Protein AF-A0A2Z5A315-F1 (afdb_monomer)

Structure (mmCIF, N/CA/C/O backbone):
data_AF-A0A2Z5A315-F1
#
_entry.id   AF-A0A2Z5A315-F1
#
loop_
_atom_site.group_PDB
_atom_site.id
_atom_site.type_symbol
_atom_site.label_atom_id
_atom_site.label_alt_id
_atom_site.label_comp_id
_atom_site.label_asym_id
_atom_site.label_entity_id
_atom_site.label_seq_id
_atom_site.pdbx_PDB_ins_code
_atom_site.Cartn_x
_atom_site.Cartn_y
_atom_site.Cartn_z
_atom_site.occupancy
_atom_site.B_iso_or_equiv
_atom_site.auth_seq_id
_atom_site.auth_comp_id
_atom_site.auth_asym_id
_atom_site.auth_atom_id
_atom_site.pdbx_PDB_model_num
ATOM 1 N N . MET A 1 1 ? -14.309 -31.896 36.307 1.00 42.97 1 MET A N 1
ATOM 2 C CA . MET A 1 1 ? -15.782 -32.030 36.191 1.00 42.97 1 MET A CA 1
ATOM 3 C C . MET A 1 1 ? -16.242 -30.932 35.240 1.00 42.97 1 MET A C 1
ATOM 5 O O . MET A 1 1 ? -16.180 -29.785 35.648 1.00 42.97 1 MET A O 1
ATOM 9 N N . ASN A 1 2 ? -16.576 -31.131 33.963 1.00 37.00 2 ASN A N 1
ATOM 10 C CA . ASN A 1 2 ? -16.921 -32.307 33.153 1.00 37.00 2 ASN A CA 1
ATOM 11 C C . ASN A 1 2 ? -16.069 -32.309 31.867 1.00 37.00 2 ASN A C 1
ATOM 13 O O . ASN A 1 2 ? -16.210 -31.384 31.072 1.00 37.00 2 ASN A O 1
ATOM 17 N N . ASP A 1 3 ? -15.243 -33.337 31.651 1.00 45.38 3 ASP A N 1
ATOM 18 C CA . ASP A 1 3 ? -14.424 -33.495 30.429 1.00 45.38 3 ASP A CA 1
ATOM 19 C C . ASP A 1 3 ? -15.108 -34.326 29.321 1.00 45.38 3 ASP A C 1
ATOM 21 O O . ASP A 1 3 ? -14.569 -34.457 28.227 1.00 45.38 3 ASP A O 1
ATOM 25 N N . ASP A 1 4 ? -16.333 -34.813 29.541 1.00 55.34 4 ASP A N 1
ATOM 26 C CA . ASP A 1 4 ? -17.003 -35.773 28.644 1.00 55.34 4 ASP A CA 1
ATOM 27 C C . ASP A 1 4 ? -18.145 -35.168 27.805 1.00 55.34 4 ASP A C 1
ATOM 29 O O . ASP A 1 4 ? -19.206 -35.770 27.640 1.00 55.34 4 ASP A O 1
ATOM 33 N N . LEU A 1 5 ? -17.969 -33.965 27.253 1.00 61.50 5 LEU A N 1
ATOM 34 C CA . LEU A 1 5 ? -18.835 -33.523 26.149 1.00 61.50 5 LEU A CA 1
ATOM 35 C C . LEU A 1 5 ? -18.163 -33.885 24.813 1.00 61.50 5 LEU A C 1
ATOM 37 O O . LEU A 1 5 ? -17.028 -33.455 24.589 1.00 61.50 5 LEU A O 1
ATOM 41 N N . PRO A 1 6 ? -18.825 -34.638 23.914 1.00 86.06 6 PRO A N 1
ATOM 42 C CA . PRO A 1 6 ? -18.212 -35.091 22.670 1.00 86.06 6 PRO A CA 1
ATOM 43 C C . PRO A 1 6 ? -17.779 -33.899 21.808 1.00 86.06 6 PRO A C 1
ATOM 45 O O . PRO A 1 6 ? -18.537 -32.949 21.617 1.00 86.06 6 PRO A O 1
ATOM 48 N N . TYR A 1 7 ? -16.551 -33.948 21.291 1.00 90.94 7 TYR A N 1
ATOM 49 C CA . TYR A 1 7 ? -16.017 -32.984 20.328 1.00 90.94 7 TYR A CA 1
ATOM 50 C C . TYR A 1 7 ? -15.624 -33.690 19.030 1.00 90.94 7 TYR A C 1
ATOM 52 O O . TYR A 1 7 ? -15.254 -34.865 19.028 1.00 90.94 7 TYR A O 1
ATOM 60 N N . GLN A 1 8 ? -15.659 -32.965 17.913 1.00 94.94 8 GLN A N 1
ATOM 61 C CA . GLN A 1 8 ? -15.127 -33.456 16.644 1.00 94.94 8 GLN A CA 1
ATOM 62 C C . GLN A 1 8 ? -13.610 -33.224 16.581 1.00 94.94 8 GLN A C 1
ATOM 64 O O . GLN A 1 8 ? -13.164 -32.076 16.538 1.00 94.94 8 GLN A O 1
ATOM 69 N N . ASP A 1 9 ? -12.806 -34.290 16.540 1.00 95.31 9 ASP A N 1
ATOM 70 C CA . ASP A 1 9 ? -11.359 -34.162 16.319 1.00 95.31 9 ASP A CA 1
ATOM 71 C C . ASP A 1 9 ? -11.063 -33.829 14.849 1.00 95.31 9 ASP A C 1
ATOM 73 O O . ASP A 1 9 ? -11.409 -34.580 13.935 1.00 95.31 9 ASP A O 1
ATOM 77 N N . CYS A 1 10 ? -10.440 -32.672 14.623 1.00 95.94 10 CYS A N 1
ATOM 78 C CA . CYS A 1 10 ? -10.072 -32.169 13.302 1.00 95.94 10 CYS A CA 1
ATOM 79 C C . CYS A 1 10 ? -8.614 -32.500 12.929 1.00 95.94 10 CYS A C 1
ATOM 81 O O . CYS A 1 10 ? -8.104 -32.001 11.922 1.00 95.94 10 CYS A O 1
ATOM 83 N N . GLY A 1 11 ? -7.929 -33.336 13.716 1.00 94.25 11 GLY A N 1
ATOM 84 C CA . GLY A 1 11 ? -6.581 -33.822 13.444 1.00 94.25 11 GLY A CA 1
ATOM 85 C C . GLY A 1 11 ? -5.523 -32.721 13.519 1.00 94.25 11 GLY A C 1
ATOM 86 O O . GLY A 1 11 ? -5.401 -32.011 14.515 1.00 94.25 11 GLY A O 1
ATOM 87 N N . GLU A 1 12 ? -4.734 -32.586 12.453 1.00 95.50 12 GLU A N 1
ATOM 88 C CA . GLU A 1 12 ? -3.631 -31.617 12.360 1.00 95.50 12 GLU A CA 1
ATOM 89 C C . GLU A 1 12 ? -4.071 -30.214 11.910 1.00 95.50 12 GLU A C 1
ATOM 91 O O . GLU A 1 12 ? -3.228 -29.332 11.732 1.00 95.50 12 GLU A O 1
ATOM 96 N N . ARG A 1 13 ? -5.382 -29.992 11.736 1.00 97.12 13 ARG A N 1
ATOM 97 C CA . ARG A 1 13 ? -5.921 -28.703 11.293 1.00 97.12 13 ARG A CA 1
ATOM 98 C C . ARG A 1 13 ? -5.658 -27.591 12.302 1.00 97.12 13 ARG A C 1
ATOM 100 O O . ARG A 1 13 ? -5.649 -27.797 13.520 1.00 97.12 13 ARG A O 1
ATOM 107 N N . ILE A 1 14 ? -5.503 -26.390 11.760 1.00 98.56 14 ILE A N 1
ATOM 108 C CA . ILE A 1 14 ? -5.285 -25.143 12.496 1.00 98.56 14 ILE A CA 1
ATOM 109 C C . ILE A 1 14 ? -6.586 -24.336 12.508 1.00 98.56 14 ILE A C 1
ATOM 111 O O . ILE A 1 14 ? -7.199 -24.146 11.460 1.00 98.56 14 ILE A O 1
ATOM 115 N N . CYS A 1 15 ? -7.002 -23.839 13.671 1.00 98.50 15 CYS A N 1
ATOM 116 C CA . CYS A 1 15 ? -8.176 -22.977 13.797 1.00 98.50 15 CYS A CA 1
ATOM 117 C C . CYS A 1 15 ? -7.774 -21.501 13.696 1.00 98.50 15 CYS A C 1
ATOM 119 O O . CYS A 1 15 ? -6.930 -21.042 14.464 1.00 98.50 15 CYS A O 1
ATOM 121 N N . ILE A 1 16 ? -8.405 -20.744 12.797 1.00 98.62 16 ILE A N 1
ATOM 122 C CA . ILE A 1 16 ? -8.282 -19.282 12.710 1.00 98.62 16 ILE A CA 1
ATOM 123 C C . ILE A 1 16 ? -9.587 -18.647 13.190 1.00 98.62 16 ILE A C 1
ATOM 125 O O . ILE A 1 16 ? -10.653 -18.939 12.651 1.00 98.62 16 ILE A O 1
ATOM 129 N N . VAL A 1 17 ? -9.510 -17.736 14.159 1.00 98.12 17 VAL A N 1
ATOM 130 C CA . VAL A 1 17 ? -10.681 -17.014 14.678 1.00 98.12 17 VAL A CA 1
ATOM 131 C C . VAL A 1 17 ? -10.653 -15.563 14.204 1.00 98.12 17 VAL A C 1
ATOM 133 O O . VAL A 1 17 ? -9.878 -14.756 14.715 1.00 98.12 17 VAL A O 1
ATOM 136 N N . GLY A 1 18 ? -11.511 -15.231 13.238 1.00 96.81 18 GLY A N 1
ATOM 137 C CA . GLY A 1 18 ? -11.677 -13.898 12.655 1.00 96.81 18 GLY A CA 1
ATOM 138 C C . GLY A 1 18 ? -11.322 -13.825 11.165 1.00 96.81 18 GLY A C 1
ATOM 139 O O . GLY A 1 18 ? -10.316 -14.370 10.712 1.00 96.81 18 GLY A O 1
ATOM 140 N N . GLY A 1 19 ? -12.139 -13.105 10.399 1.00 95.88 19 GLY A N 1
ATOM 141 C CA . GLY A 1 19 ? -12.046 -12.827 8.960 1.00 95.88 19 GLY A CA 1
ATOM 142 C C . GLY A 1 19 ? -11.643 -11.381 8.632 1.00 95.88 19 GLY A C 1
ATOM 143 O O . GLY A 1 19 ? -11.937 -10.857 7.554 1.00 95.88 19 GLY A O 1
ATOM 144 N N . GLY A 1 20 ? -10.965 -10.710 9.565 1.00 95.75 20 GLY A N 1
ATOM 145 C CA . GLY A 1 20 ? -10.311 -9.424 9.321 1.00 95.75 20 GLY A CA 1
ATOM 146 C C . GLY A 1 20 ? -8.977 -9.557 8.565 1.00 95.75 20 GLY A C 1
ATOM 147 O O . GLY A 1 20 ? -8.560 -10.664 8.213 1.00 95.75 20 GLY A O 1
ATOM 148 N N . PRO A 1 21 ? -8.244 -8.444 8.360 1.00 95.50 21 PRO A N 1
ATOM 149 C CA . PRO A 1 21 ? -6.967 -8.441 7.638 1.00 95.50 21 PRO A CA 1
ATOM 150 C C . PRO A 1 21 ? -5.931 -9.444 8.172 1.00 95.50 21 PRO A C 1
ATOM 152 O O . PRO A 1 21 ? -5.286 -10.125 7.381 1.00 95.50 21 PRO A O 1
ATOM 155 N N . GLY A 1 22 ? -5.803 -9.583 9.498 1.00 95.94 22 GLY A N 1
ATOM 156 C CA . GLY A 1 22 ? -4.904 -10.570 10.112 1.00 95.94 22 GLY A CA 1
ATOM 157 C C . GLY A 1 22 ? -5.308 -12.014 9.793 1.00 95.94 22 GLY A C 1
ATOM 158 O O . GLY A 1 22 ? -4.475 -12.810 9.368 1.00 95.94 22 GLY A O 1
ATOM 159 N N . GLY A 1 23 ? -6.601 -12.339 9.898 1.00 97.69 23 GLY A N 1
ATOM 160 C CA . GLY A 1 23 ? -7.124 -13.662 9.543 1.00 97.69 23 GLY A CA 1
ATOM 161 C C . GLY A 1 23 ? -6.911 -14.006 8.067 1.00 97.69 23 GLY A C 1
ATOM 162 O O . GLY A 1 23 ? -6.508 -15.121 7.744 1.00 97.69 23 GLY A O 1
ATOM 163 N N . LEU A 1 24 ? -7.091 -13.030 7.171 1.00 97.94 24 LEU A N 1
ATOM 164 C CA . LEU A 1 24 ? -6.809 -13.169 5.737 1.00 97.94 24 LEU A CA 1
ATOM 165 C C . LEU A 1 24 ? -5.318 -13.429 5.453 1.00 97.94 24 LEU A C 1
ATOM 167 O O . LEU A 1 24 ? -4.992 -14.320 4.663 1.00 97.94 24 LEU A O 1
ATOM 171 N N . CYS A 1 25 ? -4.408 -12.696 6.109 1.00 97.62 25 CYS A N 1
ATOM 172 C CA . CYS A 1 25 ? -2.964 -12.949 6.035 1.00 97.62 25 CYS A CA 1
ATOM 173 C C . CYS A 1 25 ? -2.618 -14.365 6.506 1.00 97.62 25 CYS A C 1
ATOM 175 O O . CYS A 1 25 ? -1.875 -15.076 5.824 1.00 97.62 25 CYS A O 1
ATOM 177 N N . MET A 1 26 ? -3.188 -14.793 7.638 1.00 98.38 26 MET A N 1
ATOM 178 C CA . MET A 1 26 ? -2.949 -16.117 8.207 1.00 98.38 26 MET A CA 1
ATOM 179 C C . MET A 1 26 ? -3.413 -17.234 7.272 1.00 98.38 26 MET A C 1
ATOM 181 O O . MET A 1 26 ? -2.626 -18.118 6.935 1.00 98.38 26 MET A O 1
ATOM 185 N N . ALA A 1 27 ? -4.654 -17.158 6.788 1.00 98.25 27 ALA A N 1
ATOM 186 C CA . ALA A 1 27 ? -5.222 -18.115 5.844 1.00 98.25 27 ALA A CA 1
ATOM 187 C C . ALA A 1 27 ? -4.350 -18.249 4.582 1.00 98.25 27 ALA A C 1
ATOM 189 O O . ALA A 1 27 ? -3.992 -19.355 4.168 1.00 98.25 27 ALA A O 1
ATOM 190 N N . ARG A 1 28 ? -3.910 -17.117 4.010 1.00 97.69 28 ARG A N 1
ATOM 191 C CA . ARG A 1 28 ? -3.005 -17.104 2.851 1.00 97.69 28 ARG A CA 1
ATOM 192 C C . ARG A 1 28 ? -1.647 -17.742 3.162 1.00 97.69 28 ARG A C 1
ATOM 194 O O . ARG A 1 28 ? -1.127 -18.494 2.336 1.00 97.69 28 ARG A O 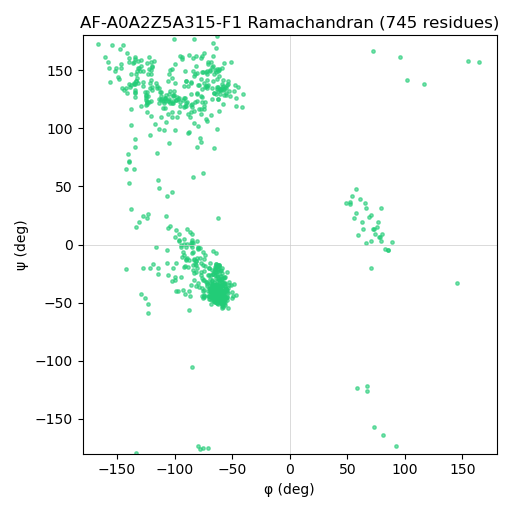1
ATOM 201 N N . ALA A 1 29 ? -1.066 -17.469 4.330 1.00 98.00 29 ALA A N 1
ATOM 202 C CA . ALA A 1 29 ? 0.223 -18.031 4.730 1.00 98.00 29 ALA A CA 1
ATOM 203 C C . ALA A 1 29 ? 0.162 -19.551 4.963 1.00 98.00 29 ALA A C 1
ATOM 205 O O . ALA A 1 29 ? 1.049 -20.266 4.488 1.00 98.00 29 ALA A O 1
ATOM 206 N N . LEU A 1 30 ? -0.894 -20.057 5.612 1.00 98.19 30 LEU A N 1
ATOM 207 C CA . LEU A 1 30 ? -1.109 -21.499 5.796 1.00 98.19 30 LEU A CA 1
ATOM 208 C C . LEU A 1 30 ? -1.299 -22.206 4.455 1.00 98.19 30 LEU A C 1
ATOM 210 O O . LEU A 1 30 ? -0.586 -23.169 4.162 1.00 98.19 30 LEU A O 1
ATOM 214 N N . LYS A 1 31 ? -2.147 -21.648 3.582 1.00 96.81 31 LYS A N 1
ATOM 215 C CA . LYS A 1 31 ? -2.350 -22.158 2.221 1.00 96.81 31 LYS A CA 1
ATOM 216 C C . LYS A 1 31 ? -1.041 -22.204 1.430 1.00 96.81 31 LYS A C 1
ATOM 218 O O . LYS A 1 31 ? -0.768 -23.183 0.742 1.00 96.81 31 LYS A O 1
ATOM 223 N N . ARG A 1 32 ? -0.178 -21.187 1.569 1.00 95.81 32 ARG A N 1
ATOM 224 C CA . ARG A 1 32 ? 1.118 -21.119 0.866 1.00 95.81 32 ARG A CA 1
ATOM 225 C C . ARG A 1 32 ? 2.068 -22.233 1.292 1.00 95.81 32 ARG A C 1
ATOM 227 O O . ARG A 1 32 ? 2.928 -22.631 0.501 1.00 95.81 32 ARG A O 1
ATOM 234 N N . ARG A 1 33 ? 1.931 -22.694 2.535 1.00 95.12 33 ARG A N 1
ATOM 235 C CA . ARG A 1 33 ? 2.722 -23.765 3.146 1.00 95.12 33 ARG A CA 1
ATOM 236 C C . ARG A 1 33 ? 2.073 -25.144 3.042 1.00 95.12 33 ARG A C 1
ATOM 238 O O . ARG A 1 33 ? 2.706 -26.106 3.459 1.00 95.12 33 ARG A O 1
ATOM 245 N N . GLY A 1 34 ? 0.870 -25.243 2.474 1.00 95.44 34 GLY A N 1
ATOM 246 C CA . GLY A 1 34 ? 0.128 -26.501 2.387 1.00 95.44 34 GLY A CA 1
ATOM 247 C C . GLY A 1 34 ? -0.311 -27.027 3.755 1.00 95.44 34 GLY A C 1
ATOM 248 O O . GLY A 1 34 ? -0.339 -28.235 3.954 1.00 95.44 34 GLY A O 1
ATOM 249 N N . LEU A 1 35 ? -0.582 -26.130 4.708 1.00 97.00 35 LEU A N 1
ATOM 250 C CA . LEU A 1 35 ? -1.116 -26.484 6.022 1.00 97.00 35 LEU A CA 1
ATOM 251 C C . LEU A 1 35 ? -2.638 -26.332 6.012 1.00 97.00 35 LEU A C 1
ATOM 253 O O . LEU A 1 35 ? -3.141 -25.254 5.684 1.00 97.00 35 LEU A O 1
ATOM 257 N N . ASP A 1 36 ? -3.351 -27.392 6.393 1.00 96.81 36 ASP A N 1
ATOM 258 C CA . ASP A 1 36 ? -4.811 -27.376 6.469 1.00 96.81 36 ASP A CA 1
ATOM 259 C C . ASP A 1 36 ? -5.297 -26.512 7.633 1.00 96.81 36 ASP A C 1
ATOM 261 O O . ASP A 1 36 ? -4.787 -26.581 8.758 1.00 96.81 36 ASP A O 1
ATOM 265 N N . TYR A 1 37 ? -6.329 -25.718 7.369 1.00 98.31 37 TYR A N 1
ATOM 266 C CA . TYR A 1 37 ? -6.930 -24.849 8.364 1.00 98.31 37 TYR A CA 1
ATOM 267 C C . TYR A 1 37 ? -8.444 -24.801 8.230 1.00 98.31 37 TYR A C 1
ATOM 269 O O . TYR A 1 37 ? -9.028 -25.206 7.225 1.00 98.31 37 TYR A O 1
ATOM 277 N N . GLU A 1 38 ? -9.070 -24.286 9.275 1.00 97.69 38 GLU A N 1
ATOM 278 C CA . GLU A 1 38 ? -10.468 -23.904 9.269 1.00 97.69 38 GLU A CA 1
ATOM 279 C C . GLU A 1 38 ? -10.612 -22.539 9.926 1.00 97.69 38 GLU A C 1
ATOM 281 O O . GLU A 1 38 ? -10.001 -22.268 10.963 1.00 97.69 38 GLU A O 1
ATOM 286 N N . GLN A 1 39 ? -11.367 -21.657 9.280 1.00 98.56 39 GLN A N 1
ATOM 287 C CA . GLN A 1 39 ? -11.526 -20.278 9.714 1.00 98.56 39 GLN A CA 1
ATOM 288 C C . GLN A 1 39 ? -12.971 -20.004 10.119 1.00 98.56 39 GLN A C 1
ATOM 290 O O . GLN A 1 39 ? -13.896 -20.349 9.389 1.00 98.56 39 GLN A O 1
ATOM 295 N N . PHE A 1 40 ? -13.155 -19.339 11.253 1.00 98.44 40 PHE A N 1
ATOM 296 C CA . PHE A 1 40 ? -14.460 -18.911 11.747 1.00 98.44 40 PHE A CA 1
ATOM 297 C C . PHE A 1 40 ? -14.561 -17.390 11.704 1.00 98.44 40 PHE A C 1
ATOM 299 O O . PHE A 1 40 ? -13.688 -16.688 12.219 1.00 98.44 40 PHE A O 1
ATOM 306 N N . GLU A 1 41 ? -15.620 -16.881 11.083 1.00 97.56 41 GLU A N 1
ATOM 307 C CA . GLU A 1 41 ? -15.974 -15.464 11.063 1.00 97.56 41 GLU A CA 1
ATOM 308 C C . GLU A 1 41 ? -17.406 -15.323 11.584 1.00 97.56 41 GLU A C 1
ATOM 310 O O . GLU A 1 41 ? -18.339 -15.943 11.075 1.00 97.56 41 GLU A O 1
ATOM 315 N N . ARG A 1 42 ? -17.575 -14.499 12.622 1.00 96.25 42 ARG A N 1
ATOM 316 C CA . ARG A 1 42 ? -18.870 -14.281 13.277 1.00 96.25 42 ARG A CA 1
ATOM 317 C C . ARG A 1 42 ? -19.849 -13.508 12.392 1.00 96.25 42 ARG A C 1
ATOM 319 O O . ARG A 1 42 ? -21.048 -13.536 12.639 1.00 96.25 42 ARG A O 1
ATOM 326 N N . HIS A 1 43 ? -19.341 -12.793 11.396 1.00 96.56 43 HIS A N 1
ATOM 327 C CA . HIS A 1 43 ? -20.122 -12.010 10.449 1.00 96.56 43 HIS A CA 1
ATOM 328 C C . HIS A 1 43 ? -20.312 -12.736 9.109 1.00 96.56 43 HIS A C 1
ATOM 330 O O . HIS A 1 43 ? -19.819 -13.844 8.900 1.00 96.56 43 HIS A O 1
ATOM 336 N N . SER A 1 44 ? -21.065 -12.117 8.203 1.00 96.00 44 SER A N 1
ATOM 337 C CA . SER A 1 44 ? -21.524 -12.732 6.954 1.00 96.00 44 SER A CA 1
ATOM 338 C C . SER A 1 44 ? -20.497 -12.725 5.816 1.00 96.00 44 SER A C 1
ATOM 340 O O . SER A 1 44 ? -20.690 -13.443 4.837 1.00 96.00 44 SER A O 1
ATOM 342 N N . ASP A 1 45 ? -19.423 -11.937 5.921 1.00 97.06 45 ASP A N 1
ATOM 343 C CA . ASP A 1 45 ? -18.361 -11.838 4.912 1.00 97.06 45 ASP A CA 1
ATOM 344 C C . ASP A 1 45 ? -17.026 -11.400 5.557 1.00 97.06 45 ASP A C 1
ATOM 346 O O . ASP A 1 45 ? -16.956 -11.015 6.728 1.00 97.06 45 ASP A O 1
ATOM 350 N N . PHE A 1 46 ? -15.945 -11.441 4.781 1.00 97.44 46 PHE A N 1
ATOM 351 C CA . PHE A 1 46 ? -14.651 -10.881 5.146 1.00 97.44 46 PHE A CA 1
ATOM 352 C C . PHE A 1 46 ? -14.674 -9.349 5.178 1.00 97.44 46 PHE A C 1
ATOM 354 O O . PHE A 1 46 ? -15.355 -8.685 4.391 1.00 97.44 46 PHE A O 1
ATOM 361 N N . GLY A 1 47 ? -13.823 -8.790 6.039 1.00 92.44 47 GLY A N 1
ATOM 362 C CA . GLY A 1 47 ? -13.622 -7.345 6.175 1.00 92.44 47 GLY A CA 1
ATOM 363 C C . GLY A 1 47 ? -13.327 -6.926 7.612 1.00 92.44 47 GLY A C 1
ATOM 364 O O . GLY A 1 47 ? -12.531 -6.011 7.852 1.00 92.44 47 GLY A O 1
ATOM 365 N N . GLY A 1 48 ? -13.909 -7.639 8.580 1.00 93.12 48 GLY A N 1
ATOM 366 C CA . GLY A 1 48 ? -13.773 -7.342 10.004 1.00 93.12 48 GLY A CA 1
ATOM 367 C C . GLY A 1 48 ? -14.259 -5.928 10.324 1.00 93.12 48 GLY A C 1
ATOM 368 O O . GLY A 1 48 ? -15.390 -5.572 10.007 1.00 93.12 48 GLY A O 1
ATOM 369 N N . VAL A 1 49 ? -13.386 -5.107 10.916 1.00 92.00 49 VAL A N 1
ATOM 370 C CA . VAL A 1 49 ? -13.701 -3.712 11.280 1.00 92.00 49 VAL A CA 1
ATOM 371 C C . VAL A 1 49 ? -13.995 -2.806 10.083 1.00 92.00 49 VAL A C 1
ATOM 373 O O . VAL A 1 49 ? -14.506 -1.720 10.280 1.00 92.00 49 VAL A O 1
ATOM 376 N N . TRP A 1 50 ? -13.644 -3.186 8.854 1.00 94.12 50 TRP A N 1
ATOM 377 C CA . TRP A 1 50 ? -13.854 -2.322 7.681 1.00 94.12 50 TRP A CA 1
ATOM 378 C C . TRP A 1 50 ? -15.260 -2.404 7.101 1.00 94.12 50 TRP A C 1
ATOM 380 O O . TRP A 1 50 ? -15.629 -1.559 6.289 1.00 94.12 50 TRP A O 1
ATOM 390 N N . ASP A 1 51 ? -16.030 -3.401 7.517 1.00 94.81 51 ASP A N 1
ATOM 391 C CA . ASP A 1 51 ? -17.426 -3.517 7.140 1.00 94.81 51 ASP A CA 1
ATOM 392 C C . ASP A 1 51 ? -18.281 -2.675 8.095 1.00 94.81 51 ASP A C 1
ATOM 394 O O . ASP A 1 51 ? -18.231 -2.872 9.314 1.00 94.81 51 ASP A O 1
ATOM 398 N N . LEU A 1 52 ? -19.019 -1.702 7.551 1.00 92.38 52 LEU A N 1
ATOM 399 C CA . LEU A 1 52 ? -19.907 -0.839 8.335 1.00 92.38 52 LEU A CA 1
ATOM 400 C C . LEU A 1 52 ? -21.181 -1.563 8.777 1.00 92.38 52 LEU A C 1
ATOM 402 O O . LEU A 1 52 ? -21.785 -1.154 9.771 1.00 92.38 52 LEU A O 1
ATOM 406 N N . ASP A 1 53 ? -21.561 -2.629 8.072 1.00 91.88 53 ASP A N 1
ATOM 407 C CA . ASP A 1 53 ? -22.775 -3.389 8.361 1.00 91.88 53 ASP A CA 1
ATOM 408 C C . ASP A 1 53 ? -22.550 -4.396 9.502 1.00 91.88 53 ASP A C 1
ATOM 410 O O . ASP A 1 53 ? -23.504 -4.893 10.104 1.00 91.88 53 ASP A O 1
ATOM 414 N N . ASN A 1 54 ? -21.288 -4.658 9.865 1.00 93.88 54 ASN A N 1
ATOM 415 C CA . ASN A 1 54 ? -20.944 -5.560 10.958 1.00 93.88 54 ASN A CA 1
ATOM 416 C C . ASN A 1 54 ? -21.375 -4.995 12.327 1.00 93.88 54 ASN A C 1
ATOM 418 O O . ASN A 1 54 ? -20.923 -3.914 12.731 1.00 93.88 54 ASN A O 1
ATOM 422 N N . PRO A 1 55 ? -22.168 -5.745 13.120 1.00 91.12 55 PRO A N 1
ATOM 423 C CA . PRO A 1 55 ? -22.515 -5.349 14.480 1.00 91.12 55 PRO A CA 1
ATOM 424 C C . PRO A 1 55 ? -21.277 -5.076 15.343 1.00 91.12 55 PRO A C 1
ATOM 426 O O . PRO A 1 55 ? -20.347 -5.882 15.408 1.00 91.12 55 PRO A O 1
ATOM 429 N N . GLY A 1 56 ? -21.268 -3.926 16.023 1.00 87.94 56 GLY A N 1
ATOM 430 C CA . GLY A 1 56 ? -20.167 -3.519 16.902 1.00 87.94 56 GLY A CA 1
ATOM 431 C C . GLY A 1 56 ? -18.892 -3.063 16.183 1.00 87.94 56 GLY A C 1
ATOM 432 O O . GLY A 1 56 ? -17.876 -2.859 16.845 1.00 87.94 56 GLY A O 1
ATOM 433 N N . THR A 1 57 ? -18.918 -2.885 14.856 1.00 92.50 57 THR A N 1
ATOM 434 C CA . THR A 1 57 ? -17.792 -2.290 14.123 1.00 92.50 57 THR A CA 1
ATOM 435 C C . THR A 1 57 ? -17.479 -0.876 14.642 1.00 92.50 57 THR A C 1
ATOM 437 O O . THR A 1 57 ? -18.407 -0.110 14.911 1.00 92.50 57 THR A O 1
ATOM 440 N N . PRO A 1 58 ? -16.199 -0.497 14.801 1.00 92.31 58 PRO A N 1
ATOM 441 C CA . PRO A 1 58 ? -15.803 0.858 15.191 1.00 92.31 58 PRO A CA 1
ATOM 442 C C . PRO A 1 58 ? -15.830 1.865 14.027 1.00 92.31 58 PRO A C 1
ATOM 444 O O . PRO A 1 58 ? -15.463 3.024 14.216 1.00 92.31 58 PRO A O 1
ATOM 447 N N . MET A 1 59 ? -16.149 1.416 12.811 1.00 94.38 59 MET A N 1
ATOM 448 C CA . MET A 1 59 ? -15.979 2.197 11.588 1.00 94.38 59 MET A CA 1
ATOM 449 C C . MET A 1 59 ? -17.162 3.131 11.327 1.00 94.38 59 MET A C 1
ATOM 451 O O . MET A 1 59 ? -18.305 2.831 11.668 1.00 94.38 59 MET A O 1
ATOM 455 N N . TYR A 1 60 ? -16.869 4.261 10.688 1.00 95.06 60 TYR A N 1
ATOM 456 C CA . TYR A 1 60 ? -17.811 5.336 10.380 1.00 95.06 60 TYR A CA 1
ATOM 457 C C . TYR A 1 60 ? -17.622 5.826 8.939 1.00 95.06 60 TYR A C 1
ATOM 459 O O . TYR A 1 60 ? -16.565 5.631 8.338 1.00 95.06 60 TYR A O 1
ATOM 467 N N . GLU A 1 61 ? -18.655 6.442 8.364 1.00 94.81 61 GLU A N 1
ATOM 468 C CA . GLU A 1 61 ? -18.771 6.704 6.921 1.00 94.81 61 GLU A CA 1
ATOM 469 C C . GLU A 1 61 ? -17.642 7.585 6.363 1.00 94.81 61 GLU A C 1
ATOM 471 O O . GLU A 1 61 ? -17.148 7.317 5.267 1.00 94.81 61 GLU A O 1
ATOM 476 N N . SER A 1 62 ? -17.187 8.580 7.129 1.00 94.12 62 SER A N 1
ATOM 477 C CA . SER A 1 62 ? -16.100 9.500 6.760 1.00 94.12 62 SER A CA 1
ATOM 478 C C . SER A 1 62 ? -14.691 8.915 6.954 1.00 94.12 62 SER A C 1
ATOM 480 O O . SER A 1 62 ? -13.704 9.555 6.581 1.00 94.12 62 SER A O 1
ATOM 482 N N . ALA A 1 63 ? -14.560 7.700 7.504 1.00 93.94 63 ALA A N 1
ATOM 483 C CA . ALA A 1 63 ? -13.264 7.109 7.820 1.00 93.94 63 ALA A CA 1
ATOM 484 C C . ALA A 1 63 ? -12.433 6.818 6.563 1.00 93.94 63 ALA A C 1
ATOM 486 O O . ALA A 1 63 ? -12.878 6.142 5.628 1.00 93.94 63 ALA A O 1
ATOM 487 N N . HIS A 1 64 ? -11.181 7.267 6.591 1.00 93.00 64 HIS A N 1
ATOM 488 C CA . HIS A 1 64 ? -10.171 6.966 5.583 1.00 93.00 64 HIS A CA 1
ATOM 489 C C . HIS A 1 64 ? -8.981 6.268 6.230 1.00 93.00 64 HIS A C 1
ATOM 491 O O . HIS A 1 64 ? -8.707 6.431 7.421 1.00 93.00 64 HIS A O 1
ATOM 497 N N . PHE A 1 65 ? -8.226 5.525 5.427 1.00 89.75 65 PHE A N 1
ATOM 498 C CA . PHE A 1 65 ? -6.924 5.039 5.850 1.00 89.75 65 PHE A CA 1
ATOM 499 C C . PHE A 1 65 ? -6.049 6.224 6.277 1.00 89.75 65 PHE A C 1
ATOM 501 O O . PHE A 1 65 ? -6.012 7.262 5.614 1.00 89.75 65 PHE A O 1
ATOM 508 N N . ILE A 1 66 ? -5.354 6.074 7.402 1.00 86.06 66 ILE A N 1
ATOM 509 C CA . ILE A 1 66 ? -4.396 7.078 7.883 1.00 86.06 66 ILE A CA 1
ATOM 510 C C . ILE A 1 66 ? -3.026 6.909 7.225 1.00 86.06 66 ILE A C 1
ATOM 512 O O . ILE A 1 66 ? -2.251 7.845 7.178 1.00 86.06 66 ILE A O 1
ATOM 516 N N . SER A 1 67 ? -2.703 5.735 6.697 1.00 87.44 67 SER A N 1
ATOM 517 C CA . SER A 1 67 ? -1.489 5.518 5.907 1.00 87.44 67 SER A CA 1
ATOM 518 C C . SER A 1 67 ? -1.810 5.548 4.416 1.00 87.44 67 SER A C 1
ATOM 520 O O . SER A 1 67 ? -2.946 5.321 3.995 1.00 87.44 67 SER A O 1
ATOM 522 N N . SER A 1 68 ? -0.812 5.872 3.604 1.00 90.69 68 SER A N 1
ATOM 523 C CA . SER A 1 68 ? -0.976 5.999 2.164 1.00 90.69 68 SER A CA 1
ATOM 524 C C . SER A 1 68 ? -1.232 4.653 1.497 1.00 90.69 68 SER A C 1
ATOM 526 O O . SER A 1 68 ? -0.697 3.612 1.896 1.00 90.69 68 SER A O 1
ATOM 528 N N . ARG A 1 69 ? -1.980 4.684 0.396 1.00 92.31 69 ARG A N 1
ATOM 529 C CA . ARG A 1 69 ? -2.209 3.562 -0.520 1.00 92.31 69 ARG A CA 1
ATOM 530 C C . ARG A 1 69 ? -0.912 2.835 -0.892 1.00 92.31 69 ARG A C 1
ATOM 532 O O . ARG A 1 69 ? -0.875 1.606 -0.927 1.00 92.31 69 ARG A O 1
ATOM 539 N N . ASP A 1 70 ? 0.146 3.594 -1.173 1.00 87.44 70 ASP A N 1
ATOM 540 C CA . ASP A 1 70 ? 1.407 3.071 -1.712 1.00 87.44 70 ASP A CA 1
ATOM 541 C C . ASP A 1 70 ? 2.197 2.248 -0.682 1.00 87.44 70 ASP A C 1
ATOM 543 O O . ASP A 1 70 ? 2.955 1.346 -1.053 1.00 87.44 70 ASP A O 1
ATOM 547 N N . LEU A 1 71 ? 2.002 2.517 0.612 1.00 87.31 71 LEU A N 1
ATOM 548 C CA . LEU A 1 71 ? 2.651 1.774 1.689 1.00 87.31 71 LEU A CA 1
ATOM 549 C C . LEU A 1 71 ? 1.728 0.748 2.352 1.00 87.31 71 LEU A C 1
ATOM 551 O O . LEU A 1 71 ? 2.247 -0.216 2.908 1.00 87.31 71 LEU A O 1
ATOM 555 N N . SER A 1 72 ? 0.406 0.880 2.218 1.00 90.50 72 SER A N 1
ATOM 556 C CA . SER A 1 72 ? -0.574 0.127 3.019 1.00 90.50 72 SER A CA 1
ATOM 557 C C . SER A 1 72 ? -1.041 -1.216 2.461 1.00 90.50 72 SER A C 1
ATOM 559 O O . SER A 1 72 ? -1.678 -1.972 3.187 1.00 90.50 72 SER A O 1
ATOM 561 N N . GLY A 1 73 ? -0.757 -1.543 1.199 1.00 92.00 73 GLY A N 1
ATOM 562 C CA . GLY A 1 73 ? -1.166 -2.833 0.625 1.00 92.00 73 GLY A CA 1
ATOM 563 C C . GLY A 1 73 ? -0.446 -4.042 1.243 1.00 92.00 73 GLY A C 1
ATOM 564 O O . GLY A 1 73 ? 0.700 -3.927 1.680 1.00 92.00 73 GLY A O 1
ATOM 565 N N . PHE A 1 74 ? -1.094 -5.211 1.224 1.00 94.25 74 PHE A N 1
ATOM 566 C CA . PHE A 1 74 ? -0.475 -6.503 1.540 1.00 94.25 74 PHE A CA 1
ATOM 567 C C . PHE A 1 74 ? 0.734 -6.782 0.642 1.00 94.25 74 PHE A C 1
ATOM 569 O O . PHE A 1 74 ? 0.823 -6.303 -0.498 1.00 94.25 74 PHE A O 1
ATOM 576 N N . LEU A 1 75 ? 1.646 -7.629 1.121 1.00 92.00 75 LEU A N 1
ATOM 577 C CA . LEU A 1 75 ? 2.734 -8.138 0.297 1.00 92.00 75 LEU A CA 1
ATOM 578 C C . LEU A 1 75 ? 2.162 -8.867 -0.926 1.00 92.00 75 LEU A C 1
ATOM 580 O O . LEU A 1 75 ? 1.184 -9.618 -0.829 1.00 92.00 75 LEU A O 1
ATOM 584 N N . ASP A 1 76 ? 2.767 -8.602 -2.082 1.00 90.69 76 ASP A N 1
ATOM 585 C CA . ASP A 1 76 ? 2.355 -9.090 -3.402 1.00 90.69 76 ASP A CA 1
ATOM 586 C C . ASP A 1 76 ? 0.939 -8.686 -3.837 1.00 90.69 76 ASP A C 1
ATOM 588 O O . ASP A 1 76 ? 0.468 -9.113 -4.887 1.00 90.69 76 ASP A O 1
ATOM 592 N N . TYR A 1 77 ? 0.244 -7.819 -3.106 1.00 93.56 77 TYR A N 1
ATOM 593 C CA . TYR A 1 77 ? -1.083 -7.357 -3.501 1.00 93.56 77 TYR A CA 1
ATOM 594 C C . TYR A 1 77 ? -1.218 -5.859 -3.215 1.00 93.56 77 TYR A C 1
ATOM 596 O O . TYR A 1 77 ? -1.909 -5.474 -2.276 1.00 93.56 77 TYR A O 1
ATOM 604 N N . PRO A 1 78 ? -0.529 -4.982 -3.972 1.00 91.81 78 PRO A N 1
ATOM 605 C CA . PRO A 1 78 ? -0.609 -3.543 -3.745 1.00 91.81 78 PRO A CA 1
ATOM 606 C C . PRO A 1 78 ? -2.044 -3.044 -3.934 1.00 91.81 78 PRO A C 1
ATOM 608 O O . PRO A 1 78 ? -2.799 -3.584 -4.745 1.00 91.81 78 PRO A O 1
ATOM 611 N N . MET A 1 79 ? -2.417 -1.988 -3.211 1.00 89.69 79 MET A N 1
ATOM 612 C CA . MET A 1 79 ? -3.714 -1.349 -3.424 1.00 89.69 79 MET A CA 1
ATOM 613 C C . MET A 1 79 ? -3.817 -0.798 -4.862 1.00 89.69 79 MET A C 1
ATOM 615 O O . MET A 1 79 ? -2.811 -0.328 -5.411 1.00 89.69 79 MET A O 1
ATOM 619 N N . PRO A 1 80 ? -5.009 -0.828 -5.493 1.00 87.88 80 PRO A N 1
ATOM 620 C CA . PRO A 1 80 ? -5.194 -0.355 -6.859 1.00 87.88 80 PRO A CA 1
ATOM 621 C C . PRO A 1 80 ? -4.756 1.093 -7.005 1.00 87.88 80 PRO A C 1
ATOM 623 O O . PRO A 1 80 ? -5.235 1.973 -6.299 1.00 87.88 80 PRO A O 1
ATOM 626 N N . ALA A 1 81 ? -3.906 1.380 -7.984 1.00 83.31 81 ALA A N 1
ATOM 627 C CA . ALA A 1 81 ? -3.352 2.718 -8.141 1.00 83.31 81 ALA A CA 1
ATOM 628 C C . ALA A 1 81 ? -4.408 3.784 -8.536 1.00 83.31 81 ALA A C 1
ATOM 630 O O . ALA A 1 81 ? -4.063 4.952 -8.718 1.00 83.31 81 ALA A O 1
ATOM 631 N N . ALA A 1 82 ? -5.659 3.379 -8.797 1.00 85.25 82 ALA A N 1
ATOM 632 C CA . ALA A 1 82 ? -6.811 4.255 -9.026 1.00 85.25 82 ALA A CA 1
ATOM 633 C C . ALA A 1 82 ? -7.435 4.771 -7.717 1.00 85.25 82 ALA A C 1
ATOM 635 O O . ALA A 1 82 ? -8.161 5.760 -7.745 1.00 85.25 82 ALA A O 1
ATOM 636 N N . PHE A 1 83 ? -7.152 4.130 -6.577 1.00 88.69 83 PHE A N 1
ATOM 637 C CA . PHE A 1 83 ? -7.551 4.650 -5.271 1.00 88.69 83 PHE A CA 1
ATOM 638 C C . PHE A 1 83 ? -6.860 5.991 -5.003 1.00 88.69 83 PHE A C 1
ATOM 640 O O . PHE A 1 83 ? -5.743 6.193 -5.490 1.00 88.69 83 PHE A O 1
ATOM 647 N N . PRO A 1 84 ? -7.472 6.895 -4.222 1.00 92.88 84 PRO A N 1
ATOM 648 C CA . PRO A 1 84 ? -6.795 8.102 -3.766 1.00 92.88 84 PRO A CA 1
ATOM 649 C C . PRO A 1 84 ? -5.612 7.745 -2.853 1.00 92.88 84 PRO A C 1
ATOM 651 O O . PRO A 1 84 ? -5.464 6.600 -2.421 1.00 92.88 84 PRO A O 1
ATOM 654 N N . ASP A 1 85 ? -4.767 8.731 -2.548 1.00 92.88 85 ASP A N 1
ATOM 655 C CA . ASP A 1 85 ? -3.604 8.533 -1.673 1.00 92.88 85 ASP A CA 1
ATOM 656 C C . ASP A 1 85 ? -3.994 7.965 -0.305 1.00 92.88 85 ASP A C 1
ATOM 658 O O . ASP A 1 85 ? -3.273 7.129 0.225 1.00 92.88 85 ASP A O 1
ATOM 662 N N . TYR A 1 86 ? -5.151 8.367 0.223 1.00 93.38 86 TYR A N 1
ATOM 663 C CA . TYR A 1 86 ? -5.743 7.863 1.461 1.00 93.38 86 TYR A CA 1
ATOM 664 C C . TYR A 1 86 ? -7.124 7.280 1.137 1.00 93.38 86 TYR A C 1
ATOM 666 O O . TYR A 1 86 ? -8.079 8.047 1.045 1.00 93.38 86 TYR A O 1
ATOM 674 N N . PRO A 1 87 ? -7.244 5.964 0.884 1.00 94.06 87 PRO A N 1
ATOM 675 C CA . PRO A 1 87 ? -8.509 5.339 0.490 1.00 94.06 87 PRO A CA 1
ATOM 676 C C . PRO A 1 87 ? -9.564 5.378 1.602 1.00 94.06 87 PRO A C 1
ATOM 678 O O . PRO A 1 87 ? -9.231 5.277 2.783 1.00 94.06 87 PRO A O 1
ATOM 681 N N . GLY A 1 88 ? -10.837 5.500 1.226 1.00 94.50 88 GLY A N 1
ATOM 682 C CA . GLY A 1 88 ? -11.971 5.439 2.158 1.00 94.50 88 GLY A CA 1
ATOM 683 C C . GLY A 1 88 ? -12.299 4.009 2.601 1.00 94.50 88 GLY A C 1
ATOM 684 O O . GLY A 1 88 ? -11.927 3.045 1.929 1.00 94.50 88 GLY A O 1
ATOM 685 N N . ASN A 1 89 ? -13.042 3.856 3.702 1.00 93.06 89 ASN A N 1
ATOM 686 C CA . ASN A 1 89 ? -13.419 2.548 4.267 1.00 93.06 89 ASN A CA 1
ATOM 687 C C . ASN A 1 89 ? -14.013 1.556 3.236 1.00 93.06 89 ASN A C 1
ATOM 689 O O . ASN A 1 89 ? -13.570 0.412 3.184 1.00 93.06 89 ASN A O 1
ATOM 693 N N . ARG A 1 90 ? -14.921 1.996 2.351 1.00 92.81 90 ARG A N 1
ATOM 694 C CA . ARG A 1 90 ? -15.550 1.150 1.316 1.00 92.81 90 ARG A CA 1
ATOM 695 C C . ARG A 1 90 ? -14.524 0.574 0.340 1.00 92.81 90 ARG A C 1
ATOM 697 O O . ARG A 1 90 ? -14.551 -0.610 0.036 1.00 92.81 90 ARG A O 1
ATOM 704 N N . GLN A 1 91 ? -13.565 1.398 -0.086 1.00 95.12 91 GLN A N 1
ATOM 705 C CA . GLN A 1 91 ? -12.487 0.974 -0.987 1.00 95.12 91 GLN A CA 1
ATOM 706 C C . GLN A 1 91 ? -11.580 -0.065 -0.324 1.00 95.12 91 GLN A C 1
ATOM 708 O O . GLN A 1 91 ? -11.091 -0.983 -0.982 1.00 95.12 91 GLN A O 1
ATOM 713 N N . ILE A 1 92 ? -11.358 0.070 0.983 1.00 95.38 92 ILE A N 1
ATOM 714 C CA . ILE A 1 92 ? -10.580 -0.891 1.763 1.00 95.38 92 ILE A CA 1
ATOM 715 C C . ILE A 1 92 ? -11.343 -2.204 1.913 1.00 95.38 92 ILE A C 1
ATOM 717 O O . ILE A 1 92 ? -10.756 -3.258 1.689 1.00 95.38 92 ILE A O 1
ATOM 721 N N . LEU A 1 93 ? -12.639 -2.156 2.222 1.00 95.75 93 LEU A N 1
ATOM 722 C CA . LEU A 1 93 ? -13.487 -3.345 2.284 1.00 95.75 93 LEU A CA 1
ATOM 723 C C . LEU A 1 93 ? -13.475 -4.112 0.952 1.00 95.75 93 LEU A C 1
ATOM 725 O O . LEU A 1 93 ? -13.202 -5.315 0.935 1.00 95.75 93 LEU A O 1
ATOM 729 N N . ASP A 1 94 ? -13.665 -3.407 -0.166 1.00 92.50 94 ASP A N 1
ATOM 730 C CA . ASP A 1 94 ? -13.591 -3.987 -1.512 1.00 92.50 94 ASP A CA 1
ATOM 731 C C . ASP A 1 94 ? -12.222 -4.616 -1.786 1.00 92.50 94 ASP A C 1
ATOM 733 O O . ASP A 1 94 ? -12.130 -5.719 -2.325 1.00 92.50 94 ASP A O 1
ATOM 737 N N . TYR A 1 95 ? -11.146 -3.944 -1.375 1.00 95.81 95 TYR A N 1
ATOM 738 C CA . TYR A 1 95 ? -9.782 -4.447 -1.500 1.00 95.81 95 TYR A CA 1
ATOM 739 C C . TYR A 1 95 ? -9.544 -5.730 -0.684 1.00 95.81 95 TYR A C 1
ATOM 741 O O . TYR A 1 95 ? -8.933 -6.667 -1.202 1.00 95.81 95 TYR A O 1
ATOM 749 N N . LEU A 1 96 ? -10.056 -5.817 0.550 1.00 96.62 96 LEU A N 1
ATOM 750 C CA . LEU A 1 96 ? -9.957 -7.018 1.393 1.00 96.62 96 LEU A CA 1
ATOM 751 C C . LEU A 1 96 ? -10.724 -8.202 0.786 1.00 96.62 96 LEU A C 1
ATOM 753 O O . LEU A 1 96 ? -10.207 -9.320 0.732 1.00 96.62 96 LEU A O 1
ATOM 757 N N . ARG A 1 97 ? -11.932 -7.961 0.269 1.00 96.44 97 ARG A N 1
ATOM 758 C CA . ARG A 1 97 ? -12.737 -8.997 -0.396 1.00 96.44 97 ARG A CA 1
ATOM 759 C C . ARG A 1 97 ? -12.108 -9.430 -1.723 1.00 96.44 97 ARG A C 1
ATOM 761 O O . ARG A 1 97 ? -12.035 -10.624 -2.015 1.00 96.44 97 ARG A O 1
ATOM 768 N N . ALA A 1 98 ? -11.577 -8.492 -2.507 1.00 94.06 98 ALA A N 1
ATOM 769 C CA . ALA A 1 98 ? -10.840 -8.793 -3.736 1.00 94.06 98 ALA A CA 1
ATOM 770 C C . ALA A 1 98 ? -9.567 -9.610 -3.458 1.00 94.06 98 ALA A C 1
ATOM 772 O O . ALA A 1 98 ? -9.280 -10.569 -4.182 1.00 94.06 98 ALA A O 1
ATOM 773 N N . PHE A 1 99 ? -8.846 -9.292 -2.381 1.00 95.75 99 PHE A N 1
ATOM 774 C CA . PHE A 1 99 ? -7.728 -10.091 -1.886 1.00 95.75 99 PHE A CA 1
ATOM 775 C C . PHE A 1 99 ? -8.176 -11.520 -1.553 1.00 95.75 99 PHE A C 1
ATOM 777 O O . PHE A 1 99 ? -7.596 -12.481 -2.064 1.00 95.75 99 PHE A O 1
ATOM 784 N N . ALA A 1 100 ? -9.248 -11.674 -0.768 1.00 96.56 100 ALA A N 1
ATOM 785 C CA . ALA A 1 100 ? -9.773 -12.980 -0.378 1.00 96.56 100 ALA A CA 1
ATOM 786 C C . ALA A 1 100 ? -10.184 -13.837 -1.589 1.00 96.56 100 ALA A C 1
ATOM 788 O O . ALA A 1 100 ? -9.891 -15.035 -1.621 1.00 96.56 100 ALA A O 1
ATOM 789 N N . ARG A 1 101 ? -10.790 -13.228 -2.621 1.00 94.31 101 ARG A N 1
ATOM 790 C CA . ARG A 1 101 ? -11.101 -13.899 -3.899 1.00 94.31 101 ARG A CA 1
ATOM 791 C C . ARG A 1 101 ? -9.836 -14.288 -4.661 1.00 94.31 101 ARG A C 1
ATOM 793 O O . ARG A 1 101 ? -9.705 -15.436 -5.059 1.00 94.31 101 ARG A O 1
ATOM 800 N N . THR A 1 102 ? -8.884 -13.365 -4.809 1.00 92.31 102 THR A N 1
ATOM 801 C CA . THR A 1 102 ? -7.636 -13.587 -5.567 1.00 92.31 102 THR A CA 1
ATOM 802 C C . THR A 1 102 ? -6.849 -14.788 -5.043 1.00 92.31 102 THR A C 1
ATOM 804 O O . THR A 1 102 ? -6.249 -15.526 -5.820 1.00 92.31 102 THR A O 1
ATOM 807 N N . PHE A 1 103 ? -6.851 -15.001 -3.727 1.00 94.31 103 PHE A N 1
ATOM 808 C CA . PHE A 1 103 ? -6.140 -16.114 -3.096 1.00 94.31 103 PHE A CA 1
ATOM 809 C C . PHE A 1 103 ? -7.052 -17.304 -2.758 1.00 94.31 103 PHE A C 1
ATOM 811 O O . PHE A 1 103 ? -6.596 -18.274 -2.147 1.00 94.31 103 PHE A O 1
ATOM 818 N N . GLY A 1 104 ? -8.324 -17.274 -3.175 1.00 94.38 104 GLY A N 1
ATOM 819 C CA . GLY A 1 104 ? -9.288 -18.356 -2.980 1.00 94.38 104 GLY A CA 1
ATOM 820 C C . GLY A 1 104 ? -9.499 -18.731 -1.517 1.00 94.38 104 GLY A C 1
ATOM 821 O O . GLY A 1 104 ? -9.386 -19.911 -1.178 1.00 94.38 104 GLY A O 1
ATOM 822 N N . LEU A 1 105 ? -9.705 -17.738 -0.650 1.00 96.38 105 LEU A N 1
ATOM 823 C CA . LEU A 1 105 ? -9.820 -17.920 0.804 1.00 96.38 105 LEU A CA 1
ATOM 824 C C . LEU A 1 105 ? -11.261 -18.199 1.261 1.00 96.38 105 LEU A C 1
ATOM 826 O O . LEU A 1 105 ? -11.462 -18.791 2.314 1.00 96.38 105 LEU A O 1
ATOM 830 N N . TYR A 1 106 ? -12.256 -17.859 0.436 1.00 95.88 106 TYR A N 1
ATOM 831 C CA . TYR A 1 106 ? -13.681 -18.097 0.708 1.00 95.88 106 TYR A CA 1
ATOM 832 C C . TYR A 1 106 ? -14.057 -19.575 0.899 1.00 95.88 106 TYR A C 1
ATOM 834 O O . TYR A 1 106 ? -15.072 -19.870 1.515 1.00 95.88 106 TYR A O 1
ATOM 842 N N . ALA A 1 107 ? -13.259 -20.513 0.384 1.00 90.75 107 ALA A N 1
ATOM 843 C CA . ALA A 1 107 ? -13.594 -21.937 0.413 1.00 90.75 107 ALA A CA 1
ATOM 844 C C . ALA A 1 107 ? -13.382 -22.618 1.781 1.00 90.75 107 ALA A C 1
ATOM 846 O O . ALA A 1 107 ? -13.865 -23.729 1.972 1.00 90.75 107 ALA A O 1
ATOM 847 N N . GLN A 1 108 ? -12.633 -22.002 2.704 1.00 90.19 108 GLN A N 1
ATOM 848 C CA . GLN A 1 108 ? -12.236 -22.618 3.986 1.00 90.19 108 GLN A CA 1
ATOM 849 C C . GLN A 1 108 ? -12.655 -21.788 5.210 1.00 90.19 108 GLN A C 1
ATOM 851 O O . GLN A 1 108 ? -12.072 -21.909 6.288 1.00 90.19 108 GLN A O 1
ATOM 856 N N . VAL A 1 109 ? -13.666 -20.935 5.040 1.00 97.38 109 VAL A N 1
ATOM 857 C CA . VAL A 1 109 ? -14.244 -20.115 6.107 1.00 97.38 109 VAL A CA 1
ATOM 858 C C . VAL A 1 109 ? -15.698 -20.508 6.356 1.00 97.38 109 VAL A C 1
ATOM 860 O O . VAL A 1 109 ? -16.460 -20.749 5.420 1.00 97.38 109 VAL A O 1
ATOM 863 N N . ARG A 1 110 ? -16.081 -20.557 7.631 1.00 97.75 110 ARG A N 1
ATOM 864 C CA . ARG A 1 110 ? -17.467 -20.626 8.092 1.00 97.75 110 ARG A CA 1
ATOM 865 C C . ARG A 1 110 ? -17.882 -19.236 8.571 1.00 97.75 110 ARG A C 1
ATOM 867 O O . ARG A 1 110 ? -17.365 -18.743 9.573 1.00 97.75 110 ARG A O 1
ATOM 874 N N . PHE A 1 111 ? -18.761 -18.602 7.801 1.00 98.06 111 PHE A N 1
ATOM 875 C CA . PHE A 1 111 ? -19.361 -17.309 8.128 1.00 98.06 111 PHE A CA 1
ATOM 876 C C . PHE A 1 111 ? -20.566 -17.473 9.050 1.00 98.06 111 PHE A C 1
ATOM 878 O O . PHE A 1 111 ? -21.189 -18.534 9.078 1.00 98.06 111 PHE A O 1
ATOM 885 N N . ASN A 1 112 ? -20.941 -16.388 9.729 1.00 97.00 112 ASN A N 1
ATOM 886 C CA . ASN A 1 112 ? -22.007 -16.367 10.733 1.00 97.00 112 ASN A CA 1
ATOM 887 C C . ASN A 1 112 ? -21.777 -17.425 11.821 1.00 97.00 112 ASN A C 1
ATOM 889 O O . ASN A 1 112 ? -22.687 -18.158 12.195 1.00 97.00 112 ASN A O 1
ATOM 893 N N . THR A 1 113 ? -20.527 -17.570 12.258 1.00 97.62 113 THR A N 1
ATOM 894 C CA . THR A 1 113 ? -20.143 -18.555 13.268 1.00 97.62 113 THR A CA 1
ATOM 895 C C . THR A 1 113 ? -19.171 -17.912 14.243 1.00 97.62 113 THR A C 1
ATOM 897 O O . THR A 1 113 ? -17.995 -17.701 13.925 1.00 97.62 113 THR A O 1
ATOM 900 N N . ALA A 1 114 ? -19.661 -17.552 15.427 1.00 96.56 114 ALA A N 1
ATOM 901 C CA . ALA A 1 114 ? -18.821 -17.011 16.484 1.00 96.56 114 ALA A CA 1
ATOM 902 C C . ALA A 1 114 ? -18.141 -18.133 17.279 1.00 96.56 114 ALA A C 1
ATOM 904 O O . ALA A 1 114 ? -18.711 -19.193 17.525 1.00 96.56 114 ALA A O 1
ATOM 905 N N . VAL A 1 115 ? -16.908 -17.871 17.709 1.00 97.69 115 VAL A N 1
ATOM 906 C CA . VAL A 1 115 ? -16.225 -18.682 18.721 1.00 97.69 115 VAL A CA 1
ATOM 907 C C . VAL A 1 115 ? -16.525 -18.073 20.084 1.00 97.69 115 VAL A C 1
ATOM 909 O O . VAL A 1 115 ? -16.182 -16.913 20.327 1.00 97.69 115 VAL A O 1
ATOM 912 N N . GLU A 1 116 ? -17.158 -18.844 20.962 1.00 95.94 116 GLU A N 1
ATOM 913 C CA . GLU A 1 116 ? -17.533 -18.392 22.305 1.00 95.94 116 GLU A CA 1
ATOM 914 C C . GLU A 1 116 ? -16.406 -18.603 23.309 1.00 95.94 116 GLU A C 1
ATOM 916 O O . GLU A 1 116 ? -16.099 -17.718 24.110 1.00 95.94 116 GLU A O 1
ATOM 921 N N . ARG A 1 117 ? -15.781 -19.780 23.253 1.00 96.00 117 ARG A N 1
ATOM 922 C CA . ARG A 1 117 ? -14.787 -20.224 24.228 1.00 96.00 117 ARG A CA 1
ATOM 923 C C . ARG A 1 117 ? -13.798 -21.184 23.590 1.00 96.00 117 ARG A C 1
ATOM 925 O O . ARG A 1 117 ? -14.157 -21.960 22.703 1.00 96.00 117 ARG A O 1
ATOM 932 N N . VAL A 1 118 ? -12.567 -21.164 24.086 1.00 97.00 118 VAL A N 1
ATOM 933 C CA . VAL A 1 118 ? -11.582 -22.210 23.818 1.00 97.00 118 VAL A CA 1
ATOM 934 C C . VAL A 1 118 ? -11.091 -22.823 25.120 1.00 97.00 118 VAL A C 1
ATOM 936 O O . VAL A 1 118 ? -11.047 -22.150 26.145 1.00 97.00 118 VAL A O 1
ATOM 939 N N . ASP A 1 119 ? -10.695 -24.085 25.055 1.00 95.94 119 ASP A N 1
ATOM 940 C CA . ASP A 1 119 ? -10.035 -24.805 26.135 1.00 95.94 119 ASP A CA 1
ATOM 941 C C . ASP A 1 119 ? -8.818 -25.546 25.561 1.00 95.94 119 ASP A C 1
ATOM 943 O O . ASP A 1 119 ? -8.838 -25.988 24.409 1.00 95.94 119 ASP A O 1
ATOM 947 N N . GLN A 1 120 ? -7.752 -25.689 26.345 1.00 94.88 120 GLN A N 1
ATOM 948 C CA . GLN A 1 120 ? -6.596 -26.509 25.982 1.00 94.88 120 GLN A CA 1
ATOM 949 C C . GLN A 1 120 ? -6.667 -27.855 26.706 1.00 94.88 120 GLN A C 1
ATOM 951 O O . GLN A 1 120 ? -6.837 -27.897 27.923 1.00 94.88 120 GLN A O 1
ATOM 956 N N . ASP A 1 121 ? -6.537 -28.949 25.959 1.00 93.88 121 ASP A N 1
ATOM 957 C CA . ASP A 1 121 ? -6.527 -30.296 26.525 1.00 93.88 121 ASP A CA 1
ATOM 958 C C . ASP A 1 121 ? -5.143 -30.711 27.055 1.00 93.88 121 ASP A C 1
ATOM 960 O O . ASP A 1 121 ? -4.145 -29.998 26.912 1.00 93.88 121 ASP A O 1
ATOM 964 N N . ALA A 1 122 ? -5.076 -31.906 27.647 1.00 90.50 122 ALA A N 1
ATOM 965 C CA . ALA A 1 122 ? -3.850 -32.461 28.218 1.00 90.50 122 ALA A CA 1
ATOM 966 C C . ALA A 1 122 ? -2.721 -32.701 27.190 1.00 90.50 122 ALA A C 1
ATOM 968 O O . ALA A 1 122 ? -1.549 -32.705 27.568 1.00 90.50 122 ALA A O 1
ATOM 969 N N . ASP A 1 123 ? -3.041 -32.853 25.899 1.00 88.88 123 ASP A N 1
ATOM 970 C CA . ASP A 1 123 ? -2.057 -33.013 24.815 1.00 88.88 123 ASP A CA 1
ATOM 971 C C . ASP A 1 123 ? -1.537 -31.656 24.291 1.00 88.88 123 ASP A C 1
ATOM 973 O O . ASP A 1 123 ? -0.680 -31.593 23.395 1.00 88.88 123 ASP A O 1
ATOM 977 N N . GLY A 1 124 ? -2.056 -30.549 24.830 1.00 90.88 124 GLY A N 1
ATOM 978 C CA . GLY A 1 124 ? -1.764 -29.193 24.382 1.00 90.88 124 GLY A CA 1
ATOM 979 C C . GLY A 1 124 ? -2.482 -28.809 23.085 1.00 90.88 124 GLY A C 1
ATOM 980 O O . GLY A 1 124 ? -2.038 -27.880 22.402 1.00 90.88 124 GLY A O 1
ATOM 981 N N . ARG A 1 125 ? -3.557 -29.518 22.720 1.00 96.19 125 ARG A N 1
ATOM 982 C CA . ARG A 1 125 ? -4.438 -29.197 21.589 1.00 96.19 125 ARG A CA 1
ATOM 983 C C . ARG A 1 125 ? -5.626 -28.350 22.045 1.00 96.19 125 ARG A C 1
ATOM 985 O O . ARG A 1 125 ? -5.942 -28.277 23.225 1.00 96.19 125 ARG A O 1
ATOM 992 N N . TRP A 1 126 ? -6.270 -27.686 21.093 1.00 97.94 126 TRP A N 1
ATOM 993 C CA . TRP A 1 126 ? -7.265 -26.648 21.347 1.00 97.94 126 TRP A CA 1
ATOM 994 C C . TRP A 1 126 ? -8.667 -27.135 21.015 1.00 97.94 126 TRP A C 1
ATOM 996 O O . TRP A 1 126 ? -8.963 -27.428 19.858 1.00 97.94 126 TRP A O 1
ATOM 1006 N N . ILE A 1 127 ? -9.536 -27.191 22.017 1.00 97.75 127 ILE A N 1
ATOM 1007 C CA . ILE A 1 127 ? -10.968 -27.425 21.862 1.00 97.75 127 ILE A CA 1
ATOM 1008 C C . ILE A 1 127 ? -11.640 -26.061 21.711 1.00 97.75 127 ILE A C 1
ATOM 1010 O O . ILE A 1 127 ? -11.559 -25.216 22.594 1.00 97.75 127 ILE A O 1
ATOM 1014 N N . VAL A 1 128 ? -12.296 -25.840 20.581 1.00 98.00 128 VAL A N 1
ATOM 1015 C CA . VAL A 1 128 ? -12.994 -24.599 20.241 1.00 98.00 128 VAL A CA 1
ATOM 1016 C C . VAL A 1 128 ? -14.491 -24.862 20.311 1.00 98.00 128 VAL A C 1
ATOM 1018 O O . VAL A 1 128 ? -14.984 -25.785 19.658 1.00 98.00 128 VAL A O 1
ATOM 1021 N N . THR A 1 129 ? -15.196 -24.055 21.100 1.00 97.88 129 THR A N 1
ATOM 1022 C CA . THR A 1 129 ? -16.654 -24.096 21.254 1.00 97.88 129 THR A CA 1
ATOM 1023 C C . THR A 1 129 ? -17.273 -22.940 20.473 1.00 97.88 129 THR A C 1
ATOM 1025 O O . THR A 1 129 ? -16.922 -21.773 20.684 1.00 97.88 129 THR A O 1
ATOM 1028 N N . LEU A 1 130 ? -18.155 -23.281 19.537 1.00 97.44 130 LEU A N 1
ATOM 1029 C CA . LEU A 1 130 ? -18.879 -22.337 18.687 1.00 97.44 130 LEU A CA 1
ATOM 1030 C C . LEU A 1 130 ? -20.177 -21.878 19.368 1.00 97.44 130 LEU A C 1
ATOM 1032 O O . LEU A 1 130 ? -20.670 -22.550 20.269 1.00 97.44 130 LEU A O 1
ATOM 1036 N N . ASP A 1 131 ? -20.759 -20.783 18.888 1.00 95.38 131 ASP A N 1
ATOM 1037 C CA . ASP A 1 131 ? -22.060 -20.241 19.331 1.00 95.38 131 ASP A CA 1
ATOM 1038 C C . ASP A 1 131 ? -23.249 -21.201 19.182 1.00 95.38 131 ASP A C 1
ATOM 1040 O O . ASP A 1 131 ? -24.233 -21.125 19.914 1.00 95.38 131 ASP A O 1
ATOM 1044 N N . SER A 1 132 ? -23.148 -22.159 18.266 1.00 94.25 132 SER A N 1
ATOM 1045 C CA . SER A 1 132 ? -24.098 -23.269 18.134 1.00 94.25 132 SER A CA 1
ATOM 1046 C C . SER A 1 132 ? -23.981 -24.333 19.237 1.00 94.25 132 SER A C 1
ATOM 1048 O O . SER A 1 132 ? -24.806 -25.246 19.295 1.00 94.25 132 SER A O 1
ATOM 1050 N N . GLY A 1 133 ? -22.943 -24.268 20.077 1.00 94.19 133 GLY A N 1
ATOM 1051 C CA . GLY A 1 133 ? -22.555 -25.316 21.022 1.00 94.19 133 GLY A CA 1
ATOM 1052 C C . GLY A 1 133 ? -21.699 -26.435 20.409 1.00 94.19 133 GLY A C 1
ATOM 1053 O O . GLY A 1 133 ? -21.246 -27.318 21.139 1.00 94.19 133 GLY A O 1
ATOM 1054 N N . GLU A 1 134 ? -21.441 -26.418 19.093 1.00 95.69 134 GLU A N 1
ATOM 1055 C CA . GLU A 1 134 ? -20.528 -27.366 18.437 1.00 95.69 134 GLU A CA 1
ATOM 1056 C C . GLU A 1 134 ? -19.108 -27.229 19.018 1.00 95.69 134 GLU A C 1
ATOM 1058 O O . GLU A 1 134 ? -18.549 -26.132 19.083 1.00 95.69 134 GLU A O 1
ATOM 1063 N N . ARG A 1 135 ? -18.506 -28.358 19.420 1.00 97.25 135 ARG A N 1
ATOM 1064 C CA . ARG A 1 135 ? -17.139 -28.426 19.963 1.00 97.25 135 ARG A CA 1
ATOM 1065 C C . ARG A 1 135 ? -16.216 -29.150 18.998 1.00 97.25 135 ARG A C 1
ATOM 1067 O O . ARG A 1 135 ? -16.529 -30.252 18.540 1.00 97.25 135 ARG A O 1
ATOM 1074 N N . ARG A 1 136 ? -15.053 -28.566 18.710 1.00 97.25 136 ARG A N 1
ATOM 1075 C CA . ARG A 1 136 ? -14.103 -29.109 17.724 1.00 97.25 136 ARG A CA 1
ATOM 1076 C C . ARG A 1 136 ? -12.669 -28.969 18.206 1.00 97.25 136 ARG A C 1
ATOM 1078 O O . ARG A 1 136 ? -12.305 -27.931 18.746 1.00 97.25 136 ARG A O 1
ATOM 1085 N N . ARG A 1 137 ? -11.854 -30.003 18.010 1.00 97.81 137 ARG A N 1
ATOM 1086 C CA . ARG A 1 137 ? -10.474 -30.072 18.506 1.00 97.81 137 ARG A CA 1
ATOM 1087 C C . ARG A 1 137 ? -9.466 -29.864 17.377 1.00 97.81 137 ARG A C 1
ATOM 1089 O O . ARG A 1 137 ? -9.533 -30.549 16.361 1.00 97.81 137 ARG A O 1
ATOM 1096 N N . TYR A 1 138 ? -8.511 -28.961 17.583 1.00 98.31 138 TYR A N 1
ATOM 1097 C CA . TYR A 1 138 ? -7.497 -28.538 16.614 1.00 98.31 138 TYR A CA 1
ATOM 1098 C C . TYR A 1 138 ? -6.095 -28.606 17.204 1.00 98.31 138 TYR A C 1
ATOM 1100 O O . TYR A 1 138 ? -5.897 -28.513 18.415 1.00 98.31 138 TYR A O 1
ATOM 1108 N N . ARG A 1 139 ? -5.080 -28.683 16.345 1.00 97.75 139 ARG A N 1
ATOM 1109 C CA . ARG A 1 139 ? -3.684 -28.661 16.796 1.00 97.75 139 ARG A CA 1
ATOM 1110 C C . ARG A 1 139 ? -3.221 -27.283 17.277 1.00 97.75 139 ARG A C 1
ATOM 1112 O O . ARG A 1 139 ? -2.332 -27.199 18.126 1.00 97.75 139 ARG A O 1
ATOM 1119 N N . ALA A 1 140 ? -3.757 -26.219 16.691 1.00 98.25 140 ALA A N 1
ATOM 1120 C CA . ALA A 1 140 ? -3.322 -24.850 16.934 1.00 98.25 140 ALA A CA 1
ATOM 1121 C C . ALA A 1 140 ? -4.488 -23.870 16.850 1.00 98.25 140 ALA A C 1
ATOM 1123 O O . ALA A 1 140 ? -5.430 -24.094 16.086 1.00 98.25 140 ALA A O 1
ATOM 1124 N N . LEU A 1 141 ? -4.367 -22.771 17.592 1.00 98.38 141 LEU A N 1
ATOM 1125 C CA . LEU A 1 141 ? -5.335 -21.685 17.629 1.00 98.38 141 LEU A CA 1
ATOM 1126 C C . LEU A 1 141 ? -4.665 -20.363 17.244 1.00 98.38 141 LEU A C 1
ATOM 1128 O O . LEU A 1 141 ? -3.704 -19.931 17.883 1.00 98.38 141 LEU A O 1
ATOM 1132 N N . ILE A 1 142 ? -5.199 -19.714 16.208 1.00 98.38 142 ILE A N 1
ATOM 1133 C CA . ILE A 1 142 ? -4.818 -18.364 15.792 1.00 98.38 142 ILE A CA 1
ATOM 1134 C C . ILE A 1 142 ? -5.918 -17.384 16.193 1.00 98.38 142 ILE A C 1
ATOM 1136 O O . ILE A 1 142 ? -7.011 -17.384 15.619 1.00 98.38 142 ILE A O 1
ATOM 1140 N N . CYS A 1 143 ? -5.603 -16.504 17.136 1.00 97.44 143 CYS A N 1
ATOM 1141 C CA . CYS A 1 143 ? -6.463 -15.410 17.560 1.00 97.44 143 CYS A CA 1
ATOM 1142 C C . CYS A 1 143 ? -6.286 -14.224 16.600 1.00 97.44 143 CYS A C 1
ATOM 1144 O O . CYS A 1 143 ? -5.275 -13.522 16.651 1.00 97.44 143 CYS A O 1
ATOM 1146 N N . ALA A 1 144 ? -7.263 -14.002 15.717 1.00 95.94 144 ALA A N 1
ATOM 1147 C CA . ALA A 1 144 ? -7.263 -12.944 14.700 1.00 95.94 144 ALA A CA 1
ATOM 1148 C C . ALA A 1 144 ? -8.494 -12.020 14.808 1.00 95.94 144 ALA A C 1
ATOM 1150 O O . ALA A 1 144 ? -8.914 -11.396 13.831 1.00 95.94 144 ALA A O 1
ATOM 1151 N N . SER A 1 145 ? -9.073 -11.910 16.008 1.00 89.75 145 SER A N 1
ATOM 1152 C CA . SER A 1 145 ? -10.293 -11.136 16.284 1.00 89.75 145 SER A CA 1
ATOM 1153 C C . SER A 1 145 ? -10.086 -9.616 16.330 1.00 89.75 145 SER A C 1
ATOM 1155 O O . SER A 1 145 ? -11.055 -8.866 16.435 1.00 89.75 145 SER A O 1
ATOM 1157 N N . GLY A 1 146 ? -8.837 -9.148 16.248 1.00 88.00 146 GLY A N 1
ATOM 1158 C CA . GLY A 1 146 ? -8.480 -7.731 16.305 1.00 88.00 146 GLY A CA 1
ATOM 1159 C C . GLY A 1 146 ? -8.621 -7.110 17.701 1.00 88.00 146 GLY A C 1
ATOM 1160 O O . GLY A 1 146 ? -9.223 -7.682 18.608 1.00 88.00 146 GLY A O 1
ATOM 1161 N N . CYS A 1 147 ? -8.053 -5.913 17.865 1.00 86.62 147 CYS A N 1
ATOM 1162 C CA . CYS A 1 147 ? -7.900 -5.240 19.161 1.00 86.62 147 CYS A CA 1
ATOM 1163 C C . CYS A 1 147 ? -8.670 -3.909 19.300 1.00 86.62 147 CYS A C 1
ATOM 1165 O O . CYS A 1 147 ? -8.657 -3.304 20.368 1.00 86.62 147 CYS A O 1
ATOM 1167 N N . ASN A 1 148 ? -9.361 -3.462 18.244 1.00 88.00 148 ASN A N 1
ATOM 1168 C CA . ASN A 1 148 ? -9.951 -2.120 18.146 1.00 88.00 148 ASN A CA 1
ATOM 1169 C C . ASN A 1 148 ? -11.488 -2.130 18.118 1.00 88.00 148 ASN A C 1
ATOM 1171 O O . ASN A 1 148 ? -12.088 -1.527 17.237 1.00 88.00 148 ASN A O 1
ATOM 1175 N N . TRP A 1 149 ? -12.136 -2.851 19.033 1.00 88.56 149 TRP A N 1
ATOM 1176 C CA . TRP A 1 149 ? -13.606 -2.940 19.061 1.00 88.56 149 TRP A CA 1
ATOM 1177 C C . TRP A 1 149 ? -14.218 -2.966 20.471 1.00 88.56 149 TRP A C 1
ATOM 1179 O O . TRP A 1 149 ? -15.381 -2.607 20.620 1.00 88.56 149 TRP A O 1
ATOM 1189 N N . ASP A 1 150 ? -13.461 -3.325 21.515 1.00 90.25 150 ASP A N 1
ATOM 1190 C CA . ASP A 1 150 ? -13.946 -3.317 22.904 1.00 90.25 150 ASP A CA 1
ATOM 1191 C C . ASP A 1 150 ? -13.756 -1.914 23.525 1.00 90.25 150 ASP A C 1
ATOM 1193 O O . ASP A 1 150 ? -12.613 -1.480 23.695 1.00 90.25 150 ASP A O 1
ATOM 1197 N N . PRO A 1 151 ? -14.819 -1.132 23.794 1.00 92.69 151 PRO A N 1
ATOM 1198 C CA . PRO A 1 151 ? -14.694 0.282 24.144 1.00 92.69 151 PRO A CA 1
ATOM 1199 C C . PRO A 1 151 ? -13.994 0.508 25.493 1.00 92.69 151 PRO A C 1
ATOM 1201 O O . PRO A 1 151 ? -14.235 -0.197 26.483 1.00 92.69 151 PRO A O 1
ATOM 1204 N N . ASN A 1 152 ? -13.153 1.544 25.545 1.00 91.19 152 ASN A N 1
ATOM 1205 C CA . ASN A 1 152 ? -12.502 2.007 26.768 1.00 91.19 152 ASN A CA 1
ATOM 1206 C C . ASN A 1 152 ? -13.163 3.301 27.266 1.00 91.19 152 ASN A C 1
ATOM 1208 O O . ASN A 1 152 ? -12.733 4.397 26.909 1.00 91.19 152 ASN A O 1
ATOM 1212 N N . LEU A 1 153 ? -14.220 3.172 28.068 1.00 91.56 153 LEU A N 1
ATOM 1213 C CA . LEU A 1 153 ? -14.932 4.305 28.660 1.00 91.56 153 LEU A CA 1
ATOM 1214 C C . LEU A 1 153 ? -14.316 4.675 30.019 1.00 91.56 153 LEU A C 1
ATOM 1216 O O . LEU A 1 153 ? -14.267 3.809 30.894 1.00 91.56 153 LEU A O 1
ATOM 1220 N N . PRO A 1 154 ? -13.839 5.918 30.211 1.00 90.62 154 PRO A N 1
ATOM 1221 C CA . PRO A 1 154 ? -13.355 6.372 31.507 1.00 90.62 154 PRO A CA 1
ATOM 1222 C C . PRO A 1 154 ? -14.519 6.678 32.458 1.00 90.62 154 PRO A C 1
ATOM 1224 O O . PRO A 1 154 ? -15.571 7.156 32.036 1.00 90.62 154 PRO A O 1
ATOM 1227 N N . GLU A 1 155 ? -14.297 6.466 33.751 1.00 90.56 155 GLU A N 1
ATOM 1228 C CA . GLU A 1 155 ? -15.208 6.918 34.802 1.00 90.56 155 GLU A CA 1
ATOM 1229 C C . GLU A 1 155 ? -14.873 8.369 35.169 1.00 90.56 155 GLU A C 1
ATOM 1231 O O . GLU A 1 155 ? -13.747 8.673 35.569 1.00 90.56 155 GLU A O 1
ATOM 1236 N N . ILE A 1 156 ? -15.843 9.273 35.004 1.00 94.25 156 ILE A N 1
ATOM 1237 C CA . ILE A 1 156 ? -15.724 10.694 35.348 1.00 94.25 156 ILE A CA 1
ATOM 1238 C C . ILE A 1 156 ? -16.688 10.998 36.504 1.00 94.25 156 ILE A C 1
ATOM 1240 O O . ILE A 1 156 ? -17.842 10.572 36.440 1.00 94.25 156 ILE A O 1
ATOM 1244 N N . PRO A 1 157 ? -16.259 11.727 37.552 1.00 95.56 157 PRO A N 1
ATOM 1245 C CA . PRO A 1 157 ? -17.132 12.074 38.670 1.00 95.56 157 PRO A CA 1
ATOM 1246 C C . PRO A 1 157 ? -18.343 12.920 38.252 1.00 95.56 157 PRO A C 1
ATOM 1248 O O . PRO A 1 157 ? -18.257 13.738 37.337 1.00 95.56 157 PRO A O 1
ATOM 1251 N N . GLY A 1 158 ? -19.445 12.792 38.992 1.00 94.69 158 GLY A N 1
ATOM 1252 C CA . GLY A 1 158 ? -20.668 13.572 38.778 1.00 94.69 158 GLY A CA 1
ATOM 1253 C C . GLY A 1 158 ? -21.687 12.890 37.863 1.00 94.69 158 GLY A C 1
ATOM 1254 O O . GLY A 1 158 ? -21.543 11.725 37.501 1.00 94.69 158 GLY A O 1
ATOM 1255 N N . HIS A 1 159 ? -22.751 13.615 37.521 1.00 94.94 159 HIS A N 1
ATOM 1256 C CA . HIS A 1 159 ? -23.833 13.123 36.666 1.00 94.94 159 HIS A CA 1
ATOM 1257 C C . HIS A 1 159 ? -24.030 14.064 35.480 1.00 94.94 159 HIS A C 1
ATOM 1259 O O . HIS A 1 159 ? -24.196 15.268 35.681 1.00 94.94 159 HIS A O 1
ATOM 1265 N N . PHE A 1 160 ? -24.026 13.499 34.272 1.00 96.62 160 PHE A N 1
ATOM 1266 C CA . PHE A 1 160 ? -24.340 14.203 33.035 1.00 96.62 160 PHE A CA 1
ATOM 1267 C C . PHE A 1 160 ? -25.742 13.810 32.565 1.00 96.62 160 PHE A C 1
ATOM 1269 O O . PHE A 1 160 ? -26.015 12.623 32.387 1.00 96.62 160 PHE A O 1
ATOM 1276 N N . SER A 1 161 ? -26.624 14.790 32.380 1.00 96.00 161 SER A N 1
ATOM 1277 C CA . SER A 1 161 ? -28.007 14.578 31.938 1.00 96.00 161 SER A CA 1
ATOM 1278 C C . SER A 1 161 ? -28.140 14.417 30.421 1.00 96.00 161 SER A C 1
ATOM 1280 O O . SER A 1 161 ? -29.172 13.937 29.953 1.00 96.00 161 SER A O 1
ATOM 1282 N N . GLY A 1 162 ? -27.120 14.819 29.655 1.00 95.19 162 GLY A N 1
ATOM 1283 C CA . GLY A 1 162 ? -27.053 14.612 28.212 1.00 95.19 162 GLY A CA 1
ATOM 1284 C C . GLY A 1 162 ? -26.624 13.194 27.823 1.00 95.19 162 GLY A C 1
ATOM 1285 O O . GLY A 1 162 ? -26.466 12.293 28.647 1.00 95.19 162 GLY A O 1
ATOM 1286 N N . GLU A 1 163 ? -26.408 12.988 26.528 1.00 96.94 163 GLU A N 1
ATOM 1287 C CA . GLU A 1 163 ? -26.034 11.688 25.977 1.00 96.94 163 GLU A CA 1
ATOM 1288 C C . GLU A 1 163 ? -24.527 11.423 26.162 1.00 96.94 163 GLU A C 1
ATOM 1290 O O . GLU A 1 163 ? -23.694 12.247 25.785 1.00 96.94 163 GLU A O 1
ATOM 1295 N N . ILE A 1 164 ? -24.156 10.254 26.700 1.00 96.69 164 ILE A N 1
ATOM 1296 C CA . ILE A 1 164 ? -22.765 9.773 26.730 1.00 96.69 164 ILE A CA 1
ATOM 1297 C C . ILE A 1 164 ? -22.628 8.562 25.815 1.00 96.69 164 ILE A C 1
ATOM 1299 O O . ILE A 1 164 ? -23.307 7.550 25.994 1.00 96.69 164 ILE A O 1
ATOM 1303 N N . ARG A 1 165 ? -21.692 8.633 24.866 1.00 96.00 165 ARG A N 1
ATOM 1304 C CA . ARG A 1 165 ? -21.382 7.540 23.935 1.00 96.00 165 ARG A CA 1
ATOM 1305 C C . ARG A 1 165 ? -19.884 7.315 23.805 1.00 96.00 165 ARG A C 1
ATOM 1307 O O . ARG A 1 165 ? -19.072 8.187 24.089 1.00 96.00 165 ARG A O 1
ATOM 1314 N N . HIS A 1 166 ? -19.515 6.139 23.306 1.00 96.94 166 HIS A N 1
ATOM 1315 C CA . HIS A 1 166 ? -18.164 5.857 22.825 1.00 96.94 166 HIS A CA 1
ATOM 1316 C C . HIS A 1 166 ? -18.126 5.894 21.292 1.00 96.94 166 HIS A C 1
ATOM 1318 O O . HIS A 1 166 ? -19.107 5.526 20.635 1.00 96.94 166 HIS A O 1
ATOM 1324 N N . ALA A 1 167 ? -16.975 6.252 20.722 1.00 95.88 167 ALA A N 1
ATOM 1325 C CA . ALA A 1 167 ? -16.739 6.345 19.279 1.00 95.88 167 ALA A CA 1
ATOM 1326 C C . ALA A 1 167 ? -17.075 5.053 18.511 1.00 95.88 167 ALA A C 1
ATOM 1328 O O . ALA A 1 167 ? -17.423 5.113 17.341 1.00 95.88 167 ALA A O 1
ATOM 1329 N N . VAL A 1 168 ? -17.067 3.892 19.177 1.00 95.19 168 VAL A N 1
ATOM 1330 C CA . VAL A 1 168 ? -17.487 2.603 18.587 1.00 95.19 168 VAL A CA 1
ATOM 1331 C C . VAL A 1 168 ? -18.921 2.627 18.048 1.00 95.19 168 VAL A C 1
ATOM 1333 O O . VAL A 1 168 ? -19.252 1.893 17.123 1.00 95.19 168 VAL A O 1
ATOM 1336 N N . SER A 1 169 ? -19.777 3.475 18.623 1.00 95.12 169 SER A N 1
ATOM 1337 C CA . SER A 1 169 ? -21.178 3.625 18.225 1.00 95.12 169 SER A CA 1
ATOM 1338 C C . SER A 1 169 ? -21.401 4.709 17.171 1.00 95.12 169 SER A C 1
ATOM 1340 O O . SER A 1 169 ? -22.518 4.830 16.683 1.00 95.12 169 SER A O 1
ATOM 1342 N N . TYR A 1 170 ? -20.394 5.525 16.851 1.00 96.31 170 TYR A N 1
ATOM 1343 C CA . TYR A 1 170 ? -20.510 6.606 15.871 1.00 96.31 170 TYR A CA 1
ATOM 1344 C C . TYR A 1 170 ? -20.534 6.043 14.446 1.00 96.31 170 TYR A C 1
ATOM 1346 O O . TYR A 1 170 ? -19.785 5.110 14.139 1.00 96.31 170 TYR A O 1
ATOM 1354 N N . ARG A 1 171 ? -21.394 6.583 13.573 1.00 94.75 171 ARG A N 1
ATOM 1355 C CA . ARG A 1 171 ? -21.530 6.118 12.184 1.00 94.75 171 ARG A CA 1
ATOM 1356 C C . ARG A 1 171 ? -21.441 7.241 11.165 1.00 94.75 171 ARG A C 1
ATOM 1358 O O . ARG A 1 171 ? -20.780 7.044 10.146 1.00 94.75 171 ARG A O 1
ATOM 1365 N N . ARG A 1 172 ? -22.081 8.386 11.401 1.00 96.00 172 ARG A N 1
ATOM 1366 C CA . ARG A 1 172 ? -22.169 9.466 10.405 1.00 96.00 172 ARG A CA 1
ATOM 1367 C C . ARG A 1 172 ? -22.272 10.853 11.027 1.00 96.00 172 ARG A C 1
ATOM 1369 O O . ARG A 1 172 ? -22.858 11.036 12.088 1.00 96.00 172 ARG A O 1
ATOM 1376 N N . ALA A 1 173 ? -21.784 11.850 10.297 1.00 96.62 173 ALA A N 1
ATOM 1377 C CA . ALA A 1 173 ? -21.688 13.225 10.782 1.00 96.62 173 ALA A CA 1
ATOM 1378 C C . ALA A 1 173 ? -23.048 13.901 11.029 1.00 96.62 173 ALA A C 1
ATOM 1380 O O . ALA A 1 173 ? -23.155 14.789 11.873 1.00 96.62 173 ALA A O 1
ATOM 1381 N N . THR A 1 174 ? -24.109 13.457 10.345 1.00 96.50 174 THR A N 1
ATOM 1382 C CA . THR A 1 174 ? -25.466 13.995 10.537 1.00 96.50 174 THR A CA 1
ATOM 1383 C C . THR A 1 174 ? -26.027 13.731 11.936 1.00 96.50 174 THR A C 1
ATOM 1385 O O . THR A 1 174 ? -26.949 14.425 12.349 1.00 96.50 174 THR A O 1
ATOM 1388 N N . GLU A 1 175 ? -25.444 12.800 12.704 1.00 96.44 175 GLU A N 1
ATOM 1389 C CA . GLU A 1 175 ? -25.793 12.555 14.113 1.00 9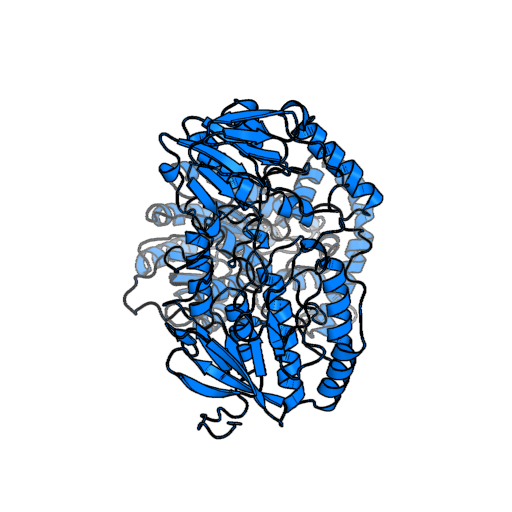6.44 175 GLU A CA 1
ATOM 1390 C C . GLU A 1 175 ? -25.534 13.765 15.029 1.00 96.44 175 GLU A C 1
ATOM 1392 O O . GLU A 1 175 ? -26.049 13.807 16.150 1.00 96.44 175 GLU A O 1
ATOM 1397 N N . PHE A 1 176 ? -24.728 14.728 14.570 1.00 98.12 176 PHE A N 1
ATOM 1398 C CA . PHE A 1 176 ? -24.359 15.921 15.328 1.00 98.12 176 PHE A CA 1
ATOM 1399 C C . PHE A 1 176 ? -25.250 17.142 15.062 1.00 98.12 176 PHE A C 1
ATOM 1401 O O . PHE A 1 176 ? -25.155 18.113 15.807 1.00 98.12 176 PHE A O 1
ATOM 1408 N N . GLN A 1 177 ? -26.120 17.108 14.049 1.00 97.44 177 GLN A N 1
ATOM 1409 C CA . GLN A 1 177 ? -26.982 18.246 13.707 1.00 97.44 177 GLN A CA 1
ATOM 1410 C C . GLN A 1 177 ? -27.904 18.628 14.871 1.00 97.44 177 GLN A C 1
ATOM 1412 O O . GLN A 1 177 ? -28.534 17.758 15.475 1.00 97.44 177 GLN A O 1
ATOM 1417 N N . GLY A 1 178 ? -27.986 19.926 15.182 1.00 97.12 178 GLY A N 1
ATOM 1418 C CA . GLY A 1 178 ? -28.814 20.433 16.278 1.00 97.12 178 GLY A CA 1
ATOM 1419 C C . GLY A 1 178 ? -28.271 20.131 17.679 1.00 97.12 178 GLY A C 1
ATOM 1420 O O . GLY A 1 178 ? -29.022 20.227 18.648 1.00 97.12 178 GLY A O 1
ATOM 1421 N N . LYS A 1 179 ? -27.006 19.698 17.806 1.00 98.00 179 LYS A N 1
ATOM 1422 C CA . LYS A 1 179 ? -26.381 19.339 19.089 1.00 98.00 179 LYS A CA 1
ATOM 1423 C C . LYS A 1 179 ? -25.146 20.185 19.386 1.00 98.00 179 LYS A C 1
ATOM 1425 O O . LYS A 1 179 ? -24.386 20.559 18.491 1.00 98.00 179 LYS A O 1
ATOM 1430 N N . ARG A 1 180 ? -24.888 20.399 20.675 1.00 98.31 180 ARG A N 1
ATOM 1431 C CA . ARG A 1 180 ? -23.619 20.877 21.234 1.00 98.31 180 ARG A CA 1
ATOM 1432 C C . ARG A 1 180 ? -22.811 19.664 21.688 1.00 98.31 180 ARG A C 1
ATOM 1434 O O . ARG A 1 180 ? -23.221 18.941 22.596 1.00 98.31 180 ARG A O 1
ATOM 1441 N N . VAL A 1 181 ? -21.686 19.414 21.028 1.00 98.38 181 VAL A N 1
ATOM 1442 C CA . VAL A 1 181 ? -20.978 18.131 21.090 1.00 98.38 181 VAL A CA 1
ATOM 1443 C C . VAL A 1 181 ? -19.567 18.307 21.636 1.00 98.38 181 VAL A C 1
ATOM 1445 O O . VAL A 1 181 ? -18.826 19.179 21.184 1.00 98.38 181 VAL A O 1
ATOM 1448 N N . LEU A 1 182 ? -19.164 17.426 22.551 1.00 98.38 182 LEU A N 1
ATOM 1449 C CA . LEU A 1 182 ? -17.783 17.291 23.006 1.00 98.38 182 LEU A CA 1
ATOM 1450 C C . LEU A 1 182 ? -17.197 15.946 22.587 1.00 98.38 182 LEU A C 1
ATOM 1452 O O . LEU A 1 182 ? -17.686 14.891 22.989 1.00 98.38 182 LEU A O 1
ATOM 1456 N N . ILE A 1 183 ? -16.098 15.990 21.836 1.00 98.19 183 ILE A N 1
ATOM 1457 C CA . ILE A 1 183 ? -15.292 14.816 21.497 1.00 98.19 183 ILE A CA 1
ATOM 1458 C C . ILE A 1 183 ? -14.135 14.702 22.489 1.00 98.19 183 ILE A C 1
ATOM 1460 O O . ILE A 1 183 ? -13.330 15.623 22.622 1.00 98.19 183 ILE A O 1
ATOM 1464 N N . VAL A 1 184 ? -14.025 13.575 23.192 1.00 96.75 184 VAL A N 1
ATOM 1465 C CA . VAL A 1 184 ? -12.984 13.373 24.214 1.00 96.75 184 VAL A CA 1
ATOM 1466 C C . VAL A 1 184 ? -11.858 12.500 23.662 1.00 96.75 184 VAL A C 1
ATOM 1468 O O . VAL A 1 184 ? -12.056 11.313 23.408 1.00 96.75 184 VAL A O 1
ATOM 1471 N N . GLY A 1 185 ? -10.662 13.080 23.525 1.00 92.44 185 GLY A N 1
ATOM 1472 C CA . GLY A 1 185 ? -9.446 12.433 23.022 1.00 92.44 185 GLY A CA 1
ATOM 1473 C C . GLY A 1 185 ? -9.099 12.782 21.565 1.00 92.44 185 GLY A C 1
ATOM 1474 O O . GLY A 1 185 ? -9.969 12.848 20.706 1.00 92.44 185 GLY A O 1
ATOM 1475 N N . ALA A 1 186 ? -7.800 12.943 21.268 1.00 86.50 186 ALA A N 1
ATOM 1476 C CA . ALA A 1 186 ? -7.264 13.116 19.905 1.00 86.50 186 ALA A CA 1
ATOM 1477 C C . ALA A 1 186 ? -6.382 11.934 19.483 1.00 86.50 186 ALA A C 1
ATOM 1479 O O . ALA A 1 186 ? -5.229 12.096 19.081 1.00 86.50 186 ALA A O 1
ATOM 1480 N N . GLY A 1 187 ? -6.931 10.719 19.550 1.00 87.38 187 GLY A N 1
ATOM 1481 C CA . GLY A 1 187 ? -6.488 9.681 18.617 1.00 87.38 187 GLY A CA 1
ATOM 1482 C C . GLY A 1 187 ? -6.898 10.046 17.183 1.00 87.38 187 GLY A C 1
ATOM 1483 O O . GLY A 1 187 ? -7.657 10.992 16.982 1.00 87.38 187 GLY A O 1
ATOM 1484 N N . ASN A 1 188 ? -6.462 9.275 16.182 1.00 88.25 188 ASN A N 1
ATOM 1485 C CA . ASN A 1 188 ? -6.846 9.550 14.789 1.00 88.25 188 ASN A CA 1
ATOM 1486 C C . ASN A 1 188 ? -8.376 9.559 14.605 1.00 88.25 188 ASN A C 1
ATOM 1488 O O . ASN A 1 188 ? -8.905 10.500 14.028 1.00 88.25 188 ASN A O 1
ATOM 1492 N N . SER A 1 189 ? -9.094 8.595 15.199 1.00 89.94 189 SER A N 1
ATOM 1493 C CA . SER A 1 189 ? -10.564 8.604 15.189 1.00 89.94 189 SER A CA 1
ATOM 1494 C C . SER A 1 189 ? -11.148 9.823 15.900 1.00 89.94 189 SER A C 1
ATOM 1496 O O . SER A 1 189 ? -12.085 10.422 15.399 1.00 89.94 189 SER A O 1
ATOM 1498 N N . GLY A 1 190 ? -10.581 10.235 17.038 1.00 94.06 190 GLY A N 1
ATOM 1499 C CA . GLY A 1 190 ? -11.046 11.423 17.757 1.00 94.06 190 GLY A CA 1
ATOM 1500 C C . GLY A 1 190 ? -10.902 12.702 16.936 1.00 94.06 190 GLY A C 1
ATOM 1501 O O . GLY A 1 190 ? -11.824 13.505 16.899 1.00 94.06 190 GLY A O 1
ATOM 1502 N N . ALA A 1 191 ? -9.793 12.864 16.212 1.00 94.12 191 ALA A N 1
ATOM 1503 C CA . ALA A 1 191 ? -9.593 14.015 15.336 1.00 94.12 191 ALA A CA 1
ATOM 1504 C C . ALA A 1 191 ? -10.523 14.013 14.116 1.00 94.12 191 ALA A C 1
ATOM 1506 O O . ALA A 1 191 ? -11.048 15.066 13.768 1.00 94.12 191 ALA A O 1
ATOM 1507 N N . ASP A 1 192 ? -10.742 12.859 13.483 1.00 94.69 192 ASP A N 1
ATOM 1508 C CA . ASP A 1 192 ? -11.658 12.742 12.342 1.00 94.69 192 ASP A CA 1
ATOM 1509 C C . ASP A 1 192 ? -13.104 13.040 12.763 1.00 94.69 192 ASP A C 1
ATOM 1511 O O . ASP A 1 192 ? -13.760 13.895 12.172 1.00 94.69 192 ASP A O 1
ATOM 1515 N N . ILE A 1 193 ? -13.569 12.417 13.850 1.00 97.00 193 ILE A N 1
ATOM 1516 C CA . ILE A 1 193 ? -14.915 12.633 14.396 1.00 97.00 193 ILE A CA 1
ATOM 1517 C C . ILE A 1 193 ? -15.086 14.082 14.878 1.00 97.00 193 ILE A C 1
ATOM 1519 O O . ILE A 1 193 ? -16.153 14.669 14.722 1.00 97.00 193 ILE A O 1
ATOM 1523 N N . ALA A 1 194 ? -14.032 14.695 15.421 1.00 97.31 194 ALA A N 1
ATOM 1524 C CA . ALA A 1 194 ? -14.034 16.111 15.767 1.00 97.31 194 ALA A CA 1
ATOM 1525 C C . ALA A 1 194 ? -14.171 17.020 14.536 1.00 97.31 194 ALA A C 1
ATOM 1527 O O . ALA A 1 194 ? -14.850 18.038 14.626 1.00 97.31 194 ALA A O 1
ATOM 1528 N N . CYS A 1 195 ? -13.589 16.664 13.387 1.00 97.12 195 CYS A N 1
ATOM 1529 C CA . CYS A 1 195 ? -13.804 17.406 12.138 1.00 97.12 195 CYS A CA 1
ATOM 1530 C C . CYS A 1 195 ? -15.253 17.266 11.651 1.00 97.12 195 CYS A C 1
ATOM 1532 O O . CYS A 1 195 ? -15.868 18.262 11.273 1.00 97.12 195 CYS A O 1
ATOM 1534 N N . ASP A 1 196 ? -15.825 16.062 11.736 1.00 97.69 196 ASP A N 1
ATOM 1535 C CA . ASP A 1 196 ? -17.235 15.832 11.408 1.00 97.69 196 ASP A CA 1
ATOM 1536 C C . ASP A 1 196 ? -18.166 16.660 12.309 1.00 97.69 196 ASP A C 1
ATOM 1538 O O . ASP A 1 196 ? -19.084 17.317 11.811 1.00 97.69 196 ASP A O 1
ATOM 1542 N N . ALA A 1 197 ? -17.898 16.688 13.620 1.00 98.12 197 ALA A N 1
ATOM 1543 C CA . ALA A 1 197 ? -18.622 17.524 14.575 1.00 98.12 197 ALA A CA 1
ATOM 1544 C C . ALA A 1 197 ? -18.449 19.016 14.262 1.00 98.12 197 ALA A C 1
ATOM 1546 O O . ALA A 1 197 ? -19.432 19.746 14.229 1.00 98.12 197 ALA A O 1
ATOM 1547 N N . ALA A 1 198 ? -17.232 19.468 13.950 1.00 97.88 198 ALA A N 1
ATOM 1548 C CA . ALA A 1 198 ? -16.955 20.860 13.597 1.00 97.88 198 ALA A CA 1
ATOM 1549 C C . ALA A 1 198 ? -17.720 21.342 12.354 1.00 97.88 198 ALA A C 1
ATOM 1551 O O . ALA A 1 198 ? -17.954 22.538 12.205 1.00 97.88 198 ALA A O 1
ATOM 1552 N N . ALA A 1 199 ? -18.063 20.432 11.440 1.00 97.31 199 ALA A N 1
ATOM 1553 C CA . ALA A 1 199 ? -18.794 20.754 10.220 1.00 97.31 199 ALA A CA 1
ATOM 1554 C C . ALA A 1 199 ? -20.324 20.633 10.359 1.00 97.31 199 ALA A C 1
ATOM 1556 O O . ALA A 1 199 ? -21.036 21.187 9.524 1.00 97.31 199 ALA A O 1
ATOM 1557 N N . ASN A 1 200 ? -20.833 19.903 11.361 1.00 97.94 200 ASN A N 1
ATOM 1558 C CA . ASN A 1 200 ? -22.253 19.520 11.427 1.00 97.94 200 ASN A CA 1
ATOM 1559 C C . ASN A 1 200 ? -22.958 19.859 12.747 1.00 97.94 200 ASN A C 1
ATOM 1561 O O . ASN A 1 200 ? -24.185 19.890 12.763 1.00 97.94 200 ASN A O 1
ATOM 1565 N N . ALA A 1 201 ? -22.222 20.073 13.839 1.00 98.06 201 ALA A N 1
ATOM 1566 C CA . ALA A 1 201 ? -22.787 20.422 15.138 1.00 98.06 201 ALA A CA 1
ATOM 1567 C C . ALA A 1 201 ? -23.112 21.918 15.233 1.00 98.06 201 ALA A C 1
ATOM 1569 O O . ALA A 1 201 ? -22.427 22.745 14.632 1.00 98.06 201 ALA A O 1
ATOM 1570 N N . ASP A 1 202 ? -24.082 22.278 16.075 1.00 97.81 202 ASP A N 1
ATOM 1571 C CA . ASP A 1 202 ? -24.369 23.685 16.395 1.00 97.81 202 ASP A CA 1
ATOM 1572 C C . ASP A 1 202 ? -23.190 24.314 17.155 1.00 97.81 202 ASP A C 1
ATOM 1574 O O . ASP A 1 202 ? -22.851 25.488 16.976 1.00 97.81 202 ASP A O 1
ATOM 1578 N N . ARG A 1 203 ? -22.539 23.508 18.005 1.00 98.00 203 ARG A N 1
ATOM 1579 C CA . ARG A 1 203 ? -21.265 23.811 18.668 1.00 98.00 203 ARG A CA 1
ATOM 1580 C C . ARG A 1 203 ? -20.444 22.536 18.817 1.00 98.00 203 ARG A C 1
ATOM 1582 O O . ARG A 1 203 ? -20.963 21.531 19.292 1.00 98.00 203 ARG A O 1
ATOM 1589 N N . ALA A 1 204 ? -19.155 22.598 18.497 1.00 98.38 204 ALA A N 1
ATOM 1590 C CA . ALA A 1 204 ? -18.238 21.479 18.672 1.00 98.38 204 ALA A CA 1
ATOM 1591 C C . ALA A 1 204 ? -17.077 21.837 19.604 1.00 98.38 204 ALA A C 1
ATOM 1593 O O . ALA A 1 204 ? -16.490 22.923 19.526 1.00 98.38 204 ALA A O 1
ATOM 1594 N N . PHE A 1 205 ? -16.686 20.869 20.427 1.00 98.19 205 PHE A N 1
ATOM 1595 C CA . PHE A 1 205 ? -15.530 20.940 21.310 1.00 98.19 205 PHE A CA 1
ATOM 1596 C C . PHE A 1 205 ? -14.692 19.665 21.200 1.00 98.19 205 PHE A C 1
ATOM 1598 O O . PHE A 1 205 ? -15.224 18.576 20.978 1.00 98.19 205 PHE A O 1
ATOM 1605 N N . ILE A 1 206 ? -13.381 19.785 21.405 1.00 97.38 206 ILE A N 1
ATOM 1606 C CA . ILE A 1 206 ? -12.471 18.644 21.559 1.00 97.38 206 ILE A CA 1
ATOM 1607 C C . ILE A 1 206 ? -11.710 18.760 22.882 1.00 97.38 206 ILE A C 1
ATOM 1609 O O . ILE A 1 206 ? -11.036 19.760 23.125 1.00 97.38 206 ILE A O 1
ATOM 1613 N N . SER A 1 207 ? -11.810 17.746 23.743 1.00 96.44 207 SER A N 1
ATOM 1614 C CA . SER A 1 207 ? -11.102 17.699 25.030 1.00 96.44 207 SER A CA 1
ATOM 1615 C C . SER A 1 207 ? -9.864 16.815 24.956 1.00 96.44 207 SER A C 1
ATOM 1617 O O . SER A 1 207 ? -9.922 15.682 24.467 1.00 96.44 207 SER A O 1
ATOM 1619 N N . LEU A 1 208 ? -8.737 17.336 25.452 1.00 91.75 208 LEU A N 1
ATOM 1620 C CA . LEU A 1 208 ? -7.439 16.667 25.431 1.00 91.75 208 LEU A CA 1
ATOM 1621 C C . LEU A 1 208 ? -6.734 16.760 26.781 1.00 91.75 208 LEU A C 1
ATOM 1623 O O . LEU A 1 208 ? -6.471 17.847 27.287 1.00 91.75 208 LEU A O 1
ATOM 1627 N N . ARG A 1 209 ? -6.314 15.605 27.310 1.00 87.81 209 ARG A N 1
ATOM 1628 C CA . ARG A 1 209 ? -5.470 15.538 28.515 1.00 87.81 209 ARG A CA 1
ATOM 1629 C C . ARG A 1 209 ? -4.014 15.936 28.257 1.00 87.81 209 ARG A C 1
ATOM 1631 O O . ARG A 1 209 ? -3.338 16.415 29.160 1.00 87.81 209 ARG A O 1
ATOM 1638 N N . ARG A 1 210 ? -3.505 15.695 27.045 1.00 85.19 210 ARG A N 1
ATOM 1639 C CA . ARG A 1 210 ? -2.126 16.012 26.638 1.00 85.19 210 ARG A CA 1
ATOM 1640 C C . ARG A 1 210 ? -2.075 16.554 25.219 1.00 85.19 210 ARG A C 1
ATOM 1642 O O . ARG A 1 210 ? -2.964 16.273 24.418 1.00 85.19 210 ARG A O 1
ATOM 1649 N N . GLY A 1 211 ? -1.013 17.293 24.914 1.00 85.06 211 GLY A N 1
ATOM 1650 C CA . GLY A 1 211 ? -0.741 17.775 23.565 1.00 85.06 211 GLY A CA 1
ATOM 1651 C C . GLY A 1 211 ? -0.213 16.670 22.658 1.00 85.06 211 GLY A C 1
ATOM 1652 O O . GLY A 1 211 ? 0.512 15.789 23.117 1.00 85.06 211 GLY A O 1
ATOM 1653 N N . TYR A 1 212 ? -0.530 16.747 21.367 1.00 86.31 212 TYR A N 1
ATOM 1654 C CA . TYR A 1 212 ? -0.039 15.826 20.340 1.00 86.31 212 TYR A CA 1
ATOM 1655 C C . TYR A 1 212 ? 0.737 16.582 19.266 1.00 86.31 212 TYR A C 1
ATOM 1657 O O . TYR A 1 212 ? 0.401 17.715 18.920 1.00 86.31 212 TYR A O 1
ATOM 1665 N N . HIS A 1 213 ? 1.760 15.935 18.705 1.00 88.00 213 HIS A N 1
ATOM 1666 C CA . HIS A 1 213 ? 2.370 16.406 17.463 1.00 88.00 213 HIS A CA 1
ATOM 1667 C C . HIS A 1 213 ? 1.429 16.073 16.305 1.00 88.00 213 HIS A C 1
ATOM 1669 O O . HIS A 1 213 ? 1.152 14.898 16.052 1.00 88.00 213 HIS A O 1
ATOM 1675 N N . VAL A 1 214 ? 0.931 17.109 15.630 1.00 89.00 214 VAL A N 1
ATOM 1676 C CA . VAL A 1 214 ? 0.053 16.971 14.463 1.00 89.00 214 VAL A CA 1
ATOM 1677 C C . VAL A 1 214 ? 0.906 16.942 13.199 1.00 89.00 214 VAL A C 1
ATOM 1679 O O . VAL A 1 214 ? 1.737 17.823 12.969 1.00 89.00 214 VAL A O 1
ATOM 1682 N N . ILE A 1 215 ? 0.727 15.905 12.388 1.00 89.94 215 ILE A N 1
ATOM 1683 C CA . ILE A 1 215 ? 1.383 15.741 11.093 1.00 89.94 215 ILE A CA 1
ATOM 1684 C C . ILE A 1 215 ? 0.303 15.874 10.005 1.00 89.94 215 ILE A C 1
ATOM 1686 O O . ILE A 1 215 ? -0.689 15.141 10.040 1.00 89.94 215 ILE A O 1
ATOM 1690 N N . PRO A 1 216 ? 0.456 16.789 9.032 1.00 90.88 216 PRO A N 1
ATOM 1691 C CA . PRO A 1 216 ? -0.457 16.886 7.900 1.00 90.88 216 PRO A CA 1
ATOM 1692 C C . PRO A 1 216 ? -0.379 15.625 7.040 1.00 90.88 216 PRO A C 1
ATOM 1694 O O . PRO A 1 216 ? 0.687 15.026 6.912 1.00 90.88 216 PRO A O 1
ATOM 1697 N N . LYS A 1 217 ? -1.481 15.249 6.383 1.00 90.88 217 LYS A N 1
ATOM 1698 C CA . LYS A 1 217 ? -1.495 14.095 5.467 1.00 90.88 217 LYS A CA 1
ATOM 1699 C C . LYS A 1 217 ? -0.537 14.269 4.281 1.00 90.88 217 LYS A C 1
ATOM 1701 O O . LYS A 1 217 ? 0.036 13.294 3.818 1.00 90.88 217 LYS A O 1
ATOM 1706 N N . HIS A 1 218 ? -0.289 15.494 3.824 1.00 91.56 218 HIS A N 1
ATOM 1707 C CA . HIS A 1 218 ? 0.636 15.754 2.720 1.00 91.56 218 HIS A CA 1
ATOM 1708 C C . HIS A 1 218 ? 1.764 16.690 3.142 1.00 91.56 218 HIS A C 1
ATOM 1710 O O . HIS A 1 218 ? 1.527 17.739 3.738 1.00 91.56 218 HIS A O 1
ATOM 1716 N N . LEU A 1 219 ? 2.991 16.331 2.769 1.00 88.31 219 LEU A N 1
ATOM 1717 C CA . LEU A 1 219 ? 4.183 17.167 2.883 1.00 88.31 219 LEU A CA 1
ATOM 1718 C C . LEU A 1 219 ? 4.755 17.351 1.478 1.00 88.31 219 LEU A C 1
ATOM 1720 O O . LEU A 1 219 ? 5.020 16.373 0.786 1.00 88.31 219 LEU A O 1
ATOM 1724 N N . PHE A 1 220 ? 4.908 18.599 1.030 1.00 87.31 220 PHE A N 1
ATOM 1725 C CA . PHE A 1 220 ? 5.430 18.927 -0.308 1.00 87.31 220 PHE A CA 1
ATOM 1726 C C . PHE A 1 220 ? 4.700 18.215 -1.469 1.00 87.31 220 PHE A C 1
ATOM 1728 O O . PHE A 1 220 ? 5.314 17.818 -2.456 1.00 87.31 220 PHE A O 1
ATOM 1735 N N . GLY A 1 221 ? 3.380 18.032 -1.348 1.00 86.38 221 GLY A N 1
ATOM 1736 C CA . GLY A 1 221 ? 2.550 17.407 -2.385 1.00 86.38 221 GLY A CA 1
ATOM 1737 C C . GLY A 1 221 ? 2.624 15.877 -2.450 1.00 86.38 221 GLY A C 1
ATOM 1738 O O . GLY A 1 221 ? 2.035 15.291 -3.354 1.00 86.38 221 GLY A O 1
ATOM 1739 N N . VAL A 1 222 ? 3.306 15.221 -1.506 1.00 89.81 222 VAL A N 1
ATOM 1740 C CA . VAL A 1 222 ? 3.324 13.755 -1.374 1.00 89.81 222 VAL A CA 1
ATOM 1741 C C . VAL A 1 222 ? 2.772 13.320 -0.011 1.00 89.81 222 VAL A C 1
ATOM 1743 O O . VAL A 1 222 ? 2.857 14.094 0.946 1.00 89.81 222 VAL A O 1
ATOM 1746 N N . PRO A 1 223 ? 2.208 12.103 0.110 1.00 90.88 223 PRO A N 1
ATOM 1747 C CA . PRO A 1 223 ? 1.767 11.565 1.397 1.00 90.88 223 PRO A CA 1
ATOM 1748 C C . PRO A 1 223 ? 2.892 11.583 2.441 1.00 90.88 223 PRO A C 1
ATOM 1750 O O . PRO A 1 223 ? 4.042 11.270 2.120 1.00 90.88 223 PRO A O 1
ATOM 1753 N N . ALA A 1 224 ? 2.587 11.969 3.681 1.00 87.12 224 ALA A N 1
ATOM 1754 C CA . ALA A 1 224 ? 3.600 12.217 4.714 1.00 87.12 224 ALA A CA 1
ATOM 1755 C C . ALA A 1 224 ? 4.410 10.966 5.098 1.00 87.12 224 ALA A C 1
ATOM 1757 O O . ALA A 1 224 ? 5.609 11.051 5.355 1.00 87.12 224 ALA A O 1
ATOM 1758 N N . ASP A 1 225 ? 3.779 9.797 5.078 1.00 85.00 225 ASP A N 1
ATOM 1759 C CA . ASP A 1 225 ? 4.429 8.502 5.281 1.00 85.00 225 ASP A CA 1
ATOM 1760 C C . ASP A 1 225 ? 5.334 8.118 4.097 1.00 85.00 225 ASP A C 1
ATOM 1762 O O . ASP A 1 225 ? 6.443 7.630 4.301 1.00 85.00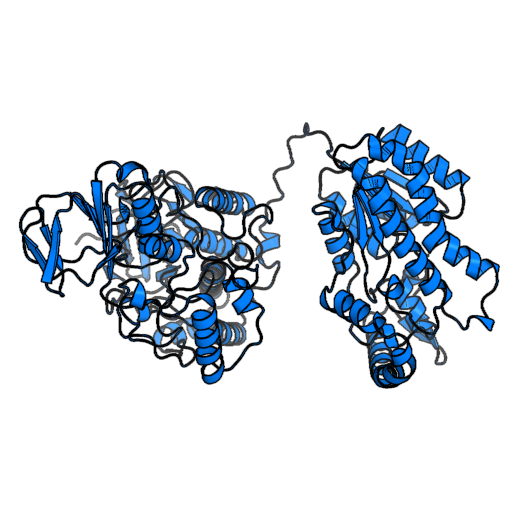 225 ASP A O 1
ATOM 1766 N N . VAL A 1 226 ? 4.929 8.424 2.858 1.00 84.38 226 VAL A N 1
ATOM 1767 C CA . VAL A 1 226 ? 5.784 8.264 1.666 1.00 84.38 226 VAL A CA 1
ATOM 1768 C C . VAL A 1 226 ? 6.978 9.217 1.705 1.00 84.38 226 VAL A C 1
ATOM 1770 O O . VAL A 1 226 ? 8.076 8.831 1.303 1.00 84.38 226 VAL A O 1
ATOM 1773 N N . PHE A 1 227 ? 6.783 10.450 2.180 1.00 84.12 227 PHE A N 1
ATOM 1774 C CA . PHE A 1 227 ? 7.867 11.410 2.386 1.00 84.12 227 PHE A CA 1
ATOM 1775 C C . PHE A 1 227 ? 8.887 10.881 3.400 1.00 84.12 227 PHE A C 1
ATOM 1777 O O . PHE A 1 227 ? 10.083 10.910 3.119 1.00 84.12 227 PHE A O 1
ATOM 1784 N N . GLY A 1 228 ? 8.413 10.344 4.530 1.00 78.38 228 GLY A N 1
ATOM 1785 C CA . GLY A 1 228 ? 9.263 9.711 5.541 1.00 78.38 228 GLY A CA 1
ATOM 1786 C C . GLY A 1 228 ? 10.040 8.510 4.994 1.00 78.38 228 GLY A C 1
ATOM 1787 O O . GLY A 1 228 ? 11.258 8.459 5.123 1.00 78.38 228 GLY A O 1
ATOM 1788 N N . GLU A 1 229 ? 9.367 7.588 4.299 1.00 77.81 229 GLU A N 1
ATOM 1789 C CA . GLU A 1 229 ? 9.992 6.365 3.768 1.00 77.81 229 GLU A CA 1
ATOM 1790 C C . GLU A 1 229 ? 11.006 6.645 2.639 1.00 77.81 229 GLU A C 1
ATOM 1792 O O . GLU A 1 229 ? 12.009 5.942 2.510 1.00 77.81 229 GLU A O 1
ATOM 1797 N N . ARG A 1 230 ? 10.758 7.663 1.796 1.00 77.69 230 ARG A N 1
ATOM 1798 C CA . ARG A 1 230 ? 11.655 8.045 0.683 1.00 77.69 230 ARG A CA 1
ATOM 1799 C C . ARG A 1 230 ? 12.757 9.025 1.087 1.00 77.69 230 ARG A C 1
ATOM 1801 O O . ARG A 1 230 ? 13.672 9.249 0.291 1.00 77.69 230 ARG A O 1
ATOM 1808 N N . GLY A 1 231 ? 12.651 9.641 2.261 1.00 69.12 231 GLY A N 1
ATOM 1809 C CA . GLY A 1 231 ? 13.622 10.602 2.767 1.00 69.12 231 GLY A CA 1
ATOM 1810 C C . GLY A 1 231 ? 14.984 9.967 3.081 1.00 69.12 231 GLY A C 1
ATOM 1811 O O . GLY A 1 231 ? 15.102 8.745 3.212 1.00 69.12 231 GLY A O 1
ATOM 1812 N N . PRO A 1 232 ? 16.052 10.777 3.203 1.00 68.12 232 PRO A N 1
ATOM 1813 C CA . PRO A 1 232 ? 17.336 10.280 3.675 1.00 68.12 232 PRO A CA 1
ATOM 1814 C C . PRO A 1 232 ? 17.189 9.760 5.109 1.00 68.12 232 PRO A C 1
ATOM 1816 O O . PRO A 1 232 ? 16.648 10.446 5.973 1.00 68.12 232 PRO A O 1
ATOM 1819 N N . ARG A 1 233 ? 17.701 8.555 5.372 1.00 68.88 233 ARG A N 1
ATOM 1820 C CA . ARG A 1 233 ? 17.696 7.977 6.721 1.00 68.88 233 ARG A CA 1
ATOM 1821 C C . ARG A 1 233 ? 18.729 8.694 7.581 1.00 68.88 233 ARG A C 1
ATOM 1823 O O . ARG A 1 233 ? 19.931 8.514 7.384 1.00 68.88 233 ARG A O 1
ATOM 1830 N N . LEU A 1 234 ? 18.255 9.513 8.512 1.00 75.00 234 LEU A N 1
ATOM 1831 C CA . LEU A 1 234 ? 19.090 10.252 9.453 1.00 75.00 234 LEU A CA 1
ATOM 1832 C C . LEU A 1 234 ? 19.028 9.589 10.837 1.00 75.00 234 LEU A C 1
ATOM 1834 O O . LEU A 1 234 ? 18.012 9.000 11.191 1.00 75.00 234 LEU A O 1
ATOM 1838 N N . PRO A 1 235 ? 20.089 9.680 11.654 1.00 78.12 235 PRO A N 1
ATOM 1839 C CA . PRO A 1 235 ? 20.000 9.300 13.059 1.00 78.12 235 PRO A CA 1
ATOM 1840 C C . PRO A 1 235 ? 18.916 10.110 13.791 1.00 78.12 235 PRO A C 1
ATOM 1842 O O . PRO A 1 235 ? 18.811 11.322 13.587 1.00 78.12 235 PRO A O 1
ATOM 1845 N N . LEU A 1 236 ? 18.170 9.478 14.708 1.00 77.12 236 LEU A N 1
ATOM 1846 C CA . LEU A 1 236 ? 17.042 10.100 15.428 1.00 77.12 236 LEU A CA 1
ATOM 1847 C C . LEU A 1 236 ? 17.389 11.427 16.124 1.00 77.12 236 LEU A C 1
ATOM 1849 O O . LEU A 1 236 ? 16.536 12.309 16.228 1.00 77.12 236 LEU A O 1
ATOM 1853 N N . TRP A 1 237 ? 18.628 11.587 16.604 1.00 79.44 237 TRP A N 1
ATOM 1854 C CA . TRP A 1 237 ? 19.079 12.824 17.251 1.00 79.44 237 TRP A CA 1
ATOM 1855 C C . TRP A 1 237 ? 19.099 14.025 16.295 1.00 79.44 237 TRP A C 1
ATOM 1857 O O . TRP A 1 237 ? 18.950 15.155 16.751 1.00 79.44 237 TRP A O 1
ATOM 1867 N N . LEU A 1 238 ? 19.251 13.781 14.989 1.00 81.38 238 LEU A N 1
ATOM 1868 C CA . LEU A 1 238 ? 19.233 14.793 13.935 1.00 81.38 238 LEU A CA 1
ATOM 1869 C C . LEU A 1 238 ? 17.853 14.895 13.274 1.00 81.38 238 LEU A C 1
ATOM 1871 O O . LEU A 1 238 ? 17.371 15.995 13.010 1.00 81.38 238 LEU A O 1
ATOM 1875 N N . GLU A 1 239 ? 17.197 13.757 13.044 1.00 81.94 239 GLU A N 1
ATOM 1876 C CA . GLU A 1 239 ? 15.888 13.689 12.389 1.00 81.94 239 GLU A CA 1
ATOM 1877 C C . GLU A 1 239 ? 14.799 14.410 13.193 1.00 81.94 239 GLU A C 1
ATOM 1879 O O . GLU A 1 239 ? 14.065 15.236 12.651 1.00 81.94 239 GLU A O 1
ATOM 1884 N N . ARG A 1 240 ? 14.725 14.152 14.506 1.00 85.75 240 ARG A N 1
ATOM 1885 C CA . ARG A 1 240 ? 13.701 14.732 15.387 1.00 85.75 240 ARG A CA 1
ATOM 1886 C C . ARG A 1 240 ? 13.703 16.267 15.390 1.00 85.75 240 ARG A C 1
ATOM 1888 O O . ARG A 1 240 ? 12.637 16.832 15.140 1.00 85.75 240 ARG A O 1
ATOM 1895 N N . PRO A 1 241 ? 14.825 16.971 15.660 1.00 85.00 241 PRO A N 1
ATOM 1896 C CA . PRO A 1 241 ? 14.821 18.433 15.657 1.00 85.00 241 PRO A CA 1
ATOM 1897 C C . PRO A 1 241 ? 14.570 19.015 14.261 1.00 85.00 241 PRO A C 1
ATOM 1899 O O . PRO A 1 241 ? 13.856 20.011 14.153 1.00 85.00 241 PRO A O 1
ATOM 1902 N N . LEU A 1 242 ? 15.087 18.387 13.196 1.00 85.50 242 LEU A N 1
ATOM 1903 C CA . LEU A 1 242 ? 14.860 18.830 11.818 1.00 85.50 242 LEU A CA 1
ATOM 1904 C C . LEU A 1 242 ? 13.374 18.749 11.446 1.00 85.50 242 LEU A C 1
ATOM 1906 O O . LEU A 1 242 ? 12.792 19.728 10.978 1.00 85.50 242 LEU A O 1
ATOM 1910 N N . PHE A 1 243 ? 12.746 17.600 11.698 1.00 85.88 243 PHE A N 1
ATOM 1911 C CA . PHE A 1 243 ? 11.340 17.388 11.375 1.00 85.88 243 PHE A CA 1
ATOM 1912 C C . PHE A 1 243 ? 10.424 18.228 12.267 1.00 85.88 243 PHE A C 1
ATOM 1914 O O . PHE A 1 243 ? 9.458 18.808 11.783 1.00 85.88 243 PHE A O 1
ATOM 1921 N N . GLN A 1 244 ? 10.752 18.391 13.551 1.00 86.94 244 GLN A N 1
ATOM 1922 C CA . GLN A 1 244 ? 10.029 19.318 14.422 1.00 86.94 244 GLN A CA 1
ATOM 1923 C C . GLN A 1 244 ? 10.130 20.769 13.921 1.00 86.94 244 GLN A C 1
ATOM 1925 O O . GLN A 1 244 ? 9.138 21.498 13.963 1.00 86.94 244 GLN A O 1
ATOM 1930 N N . GLY A 1 245 ? 11.301 21.187 13.429 1.00 86.75 245 GLY A N 1
ATOM 1931 C CA . GLY A 1 245 ? 11.496 22.488 12.788 1.00 86.75 245 GLY A CA 1
ATOM 1932 C C . GLY A 1 245 ? 10.633 22.650 11.537 1.00 86.75 245 GLY A C 1
ATOM 1933 O O . GLY A 1 245 ? 9.956 23.666 11.392 1.00 86.75 245 GLY A O 1
ATOM 1934 N N . LEU A 1 246 ? 10.576 21.620 10.687 1.00 88.38 246 LEU A N 1
ATOM 1935 C CA . LEU A 1 246 ? 9.699 21.583 9.516 1.00 88.38 246 LEU A CA 1
ATOM 1936 C C . LEU A 1 246 ? 8.218 21.702 9.906 1.00 88.38 246 LEU A C 1
ATOM 1938 O O . LEU A 1 246 ? 7.503 22.521 9.336 1.00 88.38 246 LEU A O 1
ATOM 1942 N N . LEU A 1 247 ? 7.750 20.934 10.896 1.00 88.81 247 LEU A N 1
ATOM 1943 C CA . LEU A 1 247 ? 6.360 21.014 11.356 1.00 88.81 247 LEU A CA 1
ATOM 1944 C C . LEU A 1 247 ? 6.030 22.403 11.916 1.00 88.81 247 LEU A C 1
ATOM 1946 O O . LEU A 1 247 ? 4.967 22.935 11.608 1.00 88.81 247 LEU A O 1
ATOM 1950 N N . ARG A 1 248 ? 6.949 23.026 12.669 1.00 87.62 248 ARG A N 1
ATOM 1951 C CA . ARG A 1 248 ? 6.788 24.411 13.148 1.00 87.62 248 ARG A CA 1
ATOM 1952 C C . ARG A 1 248 ? 6.755 25.427 12.011 1.00 87.62 248 ARG A C 1
ATOM 1954 O O . ARG A 1 248 ? 5.970 26.362 12.085 1.00 87.62 248 ARG A O 1
ATOM 1961 N N . LEU A 1 249 ? 7.570 25.251 10.972 1.00 89.19 249 LEU A N 1
ATOM 1962 C CA . LEU A 1 249 ? 7.546 26.112 9.788 1.00 89.19 249 LEU A CA 1
ATOM 1963 C C . LEU A 1 249 ? 6.204 26.008 9.048 1.00 89.19 249 LEU A C 1
ATOM 1965 O O . LEU A 1 249 ? 5.677 27.016 8.593 1.00 89.19 249 LEU A O 1
ATOM 1969 N N . LEU A 1 250 ? 5.650 24.796 8.947 1.00 87.50 250 LEU A N 1
ATOM 1970 C CA . LEU A 1 250 ? 4.403 24.538 8.224 1.00 87.50 250 LEU A CA 1
ATOM 1971 C C . LEU A 1 250 ? 3.144 24.922 9.014 1.00 87.50 250 LEU A C 1
ATOM 1973 O O . LEU A 1 250 ? 2.169 25.362 8.415 1.00 87.50 250 LEU A O 1
ATOM 1977 N N . GLN A 1 251 ? 3.136 24.724 10.335 1.00 88.19 251 GLN A N 1
ATOM 1978 C CA . GLN A 1 251 ? 1.921 24.820 11.161 1.00 88.19 251 GLN A CA 1
ATOM 1979 C C . GLN A 1 251 ? 1.981 25.905 12.247 1.00 88.19 251 GLN A C 1
ATOM 1981 O O . GLN A 1 251 ? 0.942 26.297 12.779 1.00 88.19 251 GLN A O 1
ATOM 1986 N N . GLY A 1 252 ? 3.171 26.408 12.582 1.00 87.88 252 GLY A N 1
ATOM 1987 C CA . GLY A 1 252 ? 3.375 27.361 13.672 1.00 87.88 252 GLY A CA 1
ATOM 1988 C C . GLY A 1 252 ? 3.250 26.742 15.069 1.00 87.88 252 GLY A C 1
ATOM 1989 O O . GLY A 1 252 ? 3.449 25.542 15.269 1.00 87.88 252 GLY A O 1
ATOM 1990 N N . ASP A 1 253 ? 2.953 27.589 16.059 1.00 88.69 253 ASP A N 1
ATOM 1991 C CA . ASP A 1 253 ? 2.663 27.166 17.431 1.00 88.69 253 ASP A CA 1
ATOM 1992 C C . ASP A 1 253 ? 1.182 26.800 17.578 1.00 88.69 253 ASP A C 1
ATOM 1994 O O . ASP A 1 253 ? 0.304 27.658 17.475 1.00 88.69 253 ASP A O 1
ATOM 19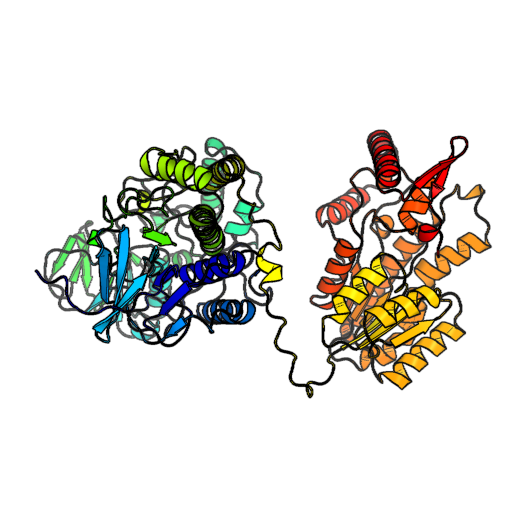98 N N . LEU A 1 254 ? 0.910 25.519 17.831 1.00 89.75 254 LEU A N 1
ATOM 1999 C CA . LEU A 1 254 ? -0.445 24.988 17.958 1.00 89.75 254 LEU A CA 1
ATOM 2000 C C . LEU A 1 254 ? -1.140 25.392 19.268 1.00 89.75 254 LEU A C 1
ATOM 2002 O O . LEU A 1 254 ? -2.368 25.340 19.338 1.00 89.75 254 LEU A O 1
ATOM 2006 N N . THR A 1 255 ? -0.393 25.832 20.288 1.00 90.00 255 THR A N 1
ATOM 2007 C CA . THR A 1 255 ? -0.977 26.241 21.580 1.00 90.00 255 THR A CA 1
ATOM 2008 C C . THR A 1 255 ? -1.865 27.477 21.462 1.00 90.00 255 THR A C 1
ATOM 2010 O O . THR A 1 255 ? -2.816 27.634 22.227 1.00 90.00 255 THR A O 1
ATOM 2013 N N . ARG A 1 256 ? -1.649 28.300 20.426 1.00 90.25 256 ARG A N 1
ATOM 2014 C CA . ARG A 1 256 ? -2.499 29.456 20.106 1.00 90.25 256 ARG A CA 1
ATOM 2015 C C . ARG A 1 256 ? -3.954 29.081 19.792 1.00 90.25 256 ARG A C 1
ATOM 2017 O O . ARG A 1 256 ? -4.814 29.951 19.797 1.00 90.25 256 ARG A O 1
ATOM 2024 N N . PHE A 1 257 ? -4.220 27.807 19.493 1.00 89.69 257 PHE A N 1
ATOM 2025 C CA . PHE A 1 257 ? -5.555 27.274 19.208 1.00 89.69 257 PHE A CA 1
ATOM 2026 C C . PHE A 1 257 ? -6.201 26.580 20.421 1.00 89.69 257 PHE A C 1
ATOM 2028 O O . PHE A 1 257 ? -7.176 25.850 20.265 1.00 89.69 257 PHE A O 1
ATOM 2035 N N . GLY A 1 258 ? -5.635 26.746 21.623 1.00 86.88 258 GLY A N 1
ATOM 2036 C CA . GLY A 1 258 ? -6.115 26.104 22.852 1.00 86.88 258 GLY A CA 1
ATOM 2037 C C . GLY A 1 258 ? -5.698 24.637 23.005 1.00 86.88 258 GLY A C 1
ATOM 2038 O O . GLY A 1 258 ? -6.080 23.988 23.975 1.00 86.88 258 GLY A O 1
ATOM 2039 N N . LEU A 1 259 ? -4.904 24.097 22.073 1.00 90.50 259 LEU A N 1
ATOM 2040 C CA . LEU A 1 259 ? -4.341 22.755 22.205 1.00 90.50 259 LEU A CA 1
ATOM 2041 C C . LEU A 1 259 ? -3.241 22.746 23.283 1.00 90.50 259 LEU A C 1
ATOM 2043 O O . LEU A 1 259 ? -2.383 23.634 23.281 1.00 90.50 259 LEU A O 1
ATOM 2047 N N . PRO A 1 260 ? -3.188 21.738 24.173 1.00 88.12 260 PRO A N 1
ATOM 2048 C CA . PRO A 1 260 ? -2.102 21.637 25.138 1.00 88.12 260 PRO A CA 1
ATOM 2049 C C . PRO A 1 260 ? -0.751 21.458 24.434 1.00 88.12 260 PRO A C 1
ATOM 2051 O O . PRO A 1 260 ? -0.657 20.837 23.371 1.00 88.12 260 PRO A O 1
ATOM 2054 N N . ARG A 1 261 ? 0.328 21.953 25.046 1.00 86.81 261 ARG A N 1
ATOM 2055 C CA . ARG A 1 261 ? 1.686 21.703 24.548 1.00 86.81 261 ARG A CA 1
ATOM 2056 C C . ARG A 1 261 ? 2.034 20.213 24.720 1.00 86.81 261 ARG A C 1
ATOM 2058 O O . ARG A 1 261 ? 1.774 19.670 25.794 1.00 86.81 261 ARG A O 1
ATOM 2065 N N . PRO A 1 262 ? 2.624 19.538 23.713 1.00 86.25 262 PRO A N 1
ATOM 2066 C CA . PRO A 1 262 ? 3.081 18.160 23.876 1.00 86.25 262 PRO A CA 1
ATOM 2067 C C . PRO A 1 262 ? 4.120 18.036 24.998 1.00 86.25 262 PRO A C 1
ATOM 2069 O O . PRO A 1 262 ? 5.061 18.829 25.065 1.00 86.25 262 PRO A O 1
ATOM 2072 N N . ASP A 1 263 ? 3.955 17.025 25.849 1.00 82.75 263 ASP A N 1
ATOM 2073 C CA . ASP A 1 263 ? 4.830 16.671 26.979 1.00 82.75 263 ASP A CA 1
ATOM 2074 C C . ASP A 1 263 ? 5.968 15.703 26.589 1.00 82.75 263 ASP A C 1
ATOM 2076 O O . ASP A 1 263 ? 6.790 15.335 27.422 1.00 82.75 263 ASP A O 1
ATOM 2080 N N . HIS A 1 264 ? 6.038 15.311 25.315 1.00 78.75 264 HIS A N 1
ATOM 2081 C CA . HIS A 1 264 ? 6.957 14.309 24.771 1.00 78.75 264 HIS A CA 1
ATOM 2082 C C . HIS A 1 264 ? 7.608 14.783 23.462 1.00 78.75 264 HIS A C 1
ATOM 2084 O O . HIS A 1 264 ? 7.099 15.679 22.769 1.00 78.75 264 HIS A O 1
ATOM 2090 N N . ARG A 1 265 ? 8.749 14.185 23.090 1.00 79.50 265 ARG A N 1
ATOM 2091 C CA . ARG A 1 265 ? 9.419 14.498 21.818 1.00 79.50 265 ARG A CA 1
ATOM 2092 C C . ARG A 1 265 ? 8.707 13.816 20.652 1.00 79.50 265 ARG A C 1
ATOM 2094 O O . ARG A 1 265 ? 7.967 12.847 20.812 1.00 79.50 265 ARG A O 1
ATOM 2101 N N . LEU A 1 266 ? 8.957 14.321 19.450 1.00 76.25 266 LEU A N 1
ATOM 2102 C CA . LEU A 1 266 ? 8.444 13.724 18.223 1.00 76.25 266 LEU A CA 1
ATOM 2103 C C . LEU A 1 266 ? 8.855 12.237 18.125 1.00 76.25 266 LEU A C 1
ATOM 2105 O O . LEU A 1 266 ? 10.014 11.900 18.374 1.00 76.25 266 LEU A O 1
ATOM 2109 N N . PHE A 1 267 ? 7.895 11.378 17.763 1.00 75.81 267 PHE A N 1
ATOM 2110 C CA . PHE A 1 267 ? 8.000 9.910 17.676 1.00 75.81 267 PHE A CA 1
ATOM 2111 C C . PHE A 1 267 ? 8.113 9.139 19.006 1.00 75.81 267 PHE A C 1
ATOM 2113 O O . PHE A 1 267 ? 8.212 7.917 18.978 1.00 75.81 267 PHE A O 1
ATOM 2120 N N . GLU A 1 268 ? 8.049 9.800 20.168 1.00 73.88 268 GLU A N 1
ATOM 2121 C CA . GLU A 1 268 ? 7.938 9.112 21.477 1.00 73.88 268 GLU A CA 1
ATOM 2122 C C . GLU A 1 268 ? 6.490 8.716 21.822 1.00 73.88 268 GLU A C 1
ATOM 2124 O O . GLU A 1 268 ? 6.248 7.927 22.733 1.00 73.88 268 GLU A O 1
ATOM 2129 N N . SER A 1 269 ? 5.531 9.244 21.062 1.00 73.19 269 SER A N 1
ATOM 2130 C CA . SER A 1 269 ? 4.138 8.806 20.997 1.00 73.19 269 SER A CA 1
ATOM 2131 C C . SER A 1 269 ? 3.714 8.773 19.533 1.00 73.19 269 SER A C 1
ATOM 2133 O O . SER A 1 269 ? 4.271 9.505 18.706 1.00 73.19 269 SER A O 1
ATOM 2135 N N . HIS A 1 270 ? 2.697 7.969 19.214 1.00 70.94 270 HIS A N 1
ATOM 2136 C CA . HIS A 1 270 ? 2.105 7.968 17.880 1.00 70.94 270 HIS A CA 1
ATOM 2137 C C . HIS A 1 270 ? 1.586 9.382 17.543 1.00 70.94 270 HIS A C 1
ATOM 2139 O O . HIS A 1 270 ? 0.754 9.907 18.294 1.00 70.94 270 HIS A O 1
ATOM 2145 N N . PRO A 1 271 ? 2.067 10.018 16.458 1.00 80.94 271 PRO A N 1
ATOM 2146 C CA . PRO A 1 271 ? 1.613 11.348 16.071 1.00 80.94 271 PRO A CA 1
ATOM 2147 C C . PRO A 1 271 ? 0.161 11.310 15.589 1.00 80.94 271 PRO A C 1
ATOM 2149 O O . PRO A 1 271 ? -0.330 10.266 15.143 1.00 80.94 271 PRO A O 1
ATOM 2152 N N . LEU A 1 272 ? -0.511 12.458 15.669 1.00 85.06 272 LEU A N 1
ATOM 2153 C CA . LEU A 1 272 ? -1.848 12.635 15.117 1.00 85.06 272 LEU A CA 1
ATOM 2154 C C . LEU A 1 272 ? -1.725 12.989 13.635 1.00 85.06 272 LEU A C 1
ATOM 2156 O O . LEU A 1 272 ? -1.164 14.034 13.311 1.00 85.06 272 LEU A O 1
ATOM 2160 N N . LEU A 1 273 ? -2.255 12.155 12.740 1.00 86.19 273 LEU A N 1
ATOM 2161 C CA . LEU A 1 273 ? -2.216 12.437 11.306 1.00 86.19 273 LEU A CA 1
ATOM 2162 C C . LEU A 1 273 ? -3.554 13.011 10.833 1.00 86.19 273 LEU A C 1
ATOM 2164 O O . LEU A 1 273 ? -4.502 12.270 10.578 1.00 86.19 273 LEU A O 1
ATOM 2168 N N . ASN A 1 274 ? -3.636 14.333 10.697 1.00 90.62 274 ASN A N 1
ATOM 2169 C CA . ASN A 1 274 ? -4.861 15.006 10.278 1.00 90.62 274 ASN A CA 1
ATOM 2170 C C . ASN A 1 274 ? -4.542 16.372 9.637 1.00 90.62 274 ASN A C 1
ATOM 2172 O O . ASN A 1 274 ? -3.666 17.094 10.107 1.00 90.62 274 ASN A O 1
ATOM 2176 N N . SER A 1 275 ? -5.253 16.723 8.561 1.00 89.88 275 SER A N 1
ATOM 2177 C CA . SER A 1 275 ? -5.087 18.011 7.862 1.00 89.88 275 SER A CA 1
ATOM 2178 C C . SER A 1 275 ? -6.237 18.997 8.100 1.00 89.88 275 SER A C 1
ATOM 2180 O O . SER A 1 275 ? -6.089 20.177 7.798 1.00 89.88 275 SER A O 1
ATOM 2182 N N . GLN A 1 276 ? -7.384 18.536 8.605 1.00 93.19 276 GLN A N 1
ATOM 2183 C CA . GLN A 1 276 ? -8.605 19.338 8.738 1.00 93.19 276 GLN A CA 1
ATOM 2184 C C . GLN A 1 276 ? -8.822 19.881 10.152 1.00 93.19 276 GLN A C 1
ATOM 2186 O O . GLN A 1 276 ? -9.352 20.977 10.300 1.00 93.19 276 GLN A O 1
ATOM 2191 N N . LEU A 1 277 ? -8.367 19.185 11.193 1.00 94.25 277 LEU A N 1
ATOM 2192 C CA . LEU A 1 277 ? -8.581 19.599 12.580 1.00 94.25 277 LEU A CA 1
ATOM 2193 C C . LEU A 1 277 ? -8.017 21.000 12.831 1.00 94.25 277 LEU A C 1
ATOM 2195 O O . LEU A 1 277 ? -8.693 21.851 13.399 1.00 94.25 277 LEU A O 1
ATOM 2199 N N . LEU A 1 278 ? -6.798 21.262 12.349 1.00 92.75 278 LEU A N 1
ATOM 2200 C CA . LEU A 1 278 ? -6.186 22.586 12.463 1.00 92.75 278 LEU A CA 1
ATOM 2201 C C . LEU A 1 278 ? -6.937 23.647 11.662 1.00 92.75 278 LEU A C 1
ATOM 2203 O O . LEU A 1 278 ? -7.065 24.768 12.139 1.00 92.75 278 LEU A O 1
ATOM 2207 N N . HIS A 1 279 ? -7.465 23.297 10.488 1.00 94.12 279 HIS A N 1
ATOM 2208 C CA . HIS A 1 279 ? -8.314 24.191 9.707 1.00 94.12 279 HIS A CA 1
ATOM 2209 C C . HIS A 1 279 ? -9.576 24.578 10.501 1.00 94.12 279 HIS A C 1
ATOM 2211 O O . HIS A 1 279 ? -9.849 25.763 10.679 1.00 94.12 279 HIS A O 1
ATOM 2217 N N . HIS A 1 280 ? -10.298 23.612 11.076 1.00 96.69 280 HIS A N 1
ATOM 2218 C CA . HIS A 1 280 ? -11.493 23.902 11.878 1.00 96.69 280 HIS A CA 1
ATOM 2219 C C . HIS A 1 280 ? -11.184 24.693 13.157 1.00 96.69 280 HIS A C 1
ATOM 2221 O O . HIS A 1 280 ? -11.931 25.614 13.488 1.00 96.69 280 HIS A O 1
ATOM 2227 N N . LEU A 1 281 ? -10.077 24.389 13.844 1.00 95.19 281 LEU A N 1
ATOM 2228 C CA . LEU A 1 281 ? -9.617 25.158 15.008 1.00 95.19 281 LEU A CA 1
ATOM 2229 C C . LEU A 1 281 ? -9.277 26.610 14.635 1.00 95.19 281 LEU A C 1
ATOM 2231 O O . LEU A 1 281 ? -9.619 27.530 15.370 1.00 95.19 281 LEU A O 1
ATOM 2235 N N . GLN A 1 282 ? -8.640 26.833 13.481 1.00 93.75 282 GLN A N 1
ATOM 2236 C CA . GLN A 1 282 ? -8.297 28.171 12.979 1.00 93.75 282 GLN A CA 1
ATOM 2237 C C . GLN A 1 282 ? -9.529 29.018 12.653 1.00 93.75 282 GLN A C 1
ATOM 2239 O O . GLN A 1 282 ? -9.502 30.229 12.860 1.00 93.75 282 GLN A O 1
ATOM 2244 N N . HIS A 1 283 ? -10.597 28.390 12.162 1.00 95.25 283 HIS A N 1
ATOM 2245 C CA . HIS A 1 283 ? -11.860 29.061 11.859 1.00 95.25 283 HIS A CA 1
ATOM 2246 C C . HIS A 1 283 ? -12.791 29.202 13.073 1.00 95.25 283 HIS A C 1
ATOM 2248 O O . HIS A 1 283 ? -13.811 29.877 12.974 1.00 95.25 283 HIS A O 1
ATOM 2254 N N . GLY A 1 284 ? -12.459 28.586 14.214 1.00 94.94 284 GLY A N 1
ATOM 2255 C CA . GLY A 1 284 ? -13.324 28.569 15.397 1.00 94.94 284 GLY A CA 1
ATOM 2256 C C . GLY A 1 284 ? -14.550 27.658 15.262 1.00 94.94 284 GLY A C 1
ATOM 2257 O O . GLY A 1 284 ? -15.449 27.727 16.098 1.00 94.94 284 GLY A O 1
ATOM 2258 N N . ASN A 1 285 ? -14.576 26.788 14.245 1.00 96.94 285 ASN A N 1
ATOM 2259 C CA . ASN A 1 285 ? -15.641 25.801 14.023 1.00 96.94 285 ASN A CA 1
ATOM 2260 C C . ASN A 1 285 ? -15.661 24.730 15.129 1.00 96.94 285 ASN A C 1
ATOM 2262 O O . ASN A 1 285 ? -16.690 24.123 15.407 1.00 96.94 285 ASN A O 1
ATOM 2266 N N . ILE A 1 286 ? -14.513 24.507 15.772 1.00 97.69 286 ILE A N 1
ATOM 2267 C CA . ILE A 1 286 ? -14.361 23.672 16.962 1.00 97.69 286 ILE A CA 1
ATOM 2268 C C . ILE A 1 286 ? -13.424 24.357 17.948 1.00 97.69 286 ILE A C 1
ATOM 2270 O O . ILE A 1 286 ? -12.486 25.043 17.538 1.00 97.69 286 ILE A O 1
ATOM 2274 N N . GLN A 1 287 ? -13.659 24.165 19.244 1.00 97.06 287 GLN A N 1
ATOM 2275 C CA . GLN A 1 287 ? -12.810 24.715 20.301 1.00 97.06 287 GLN A CA 1
ATOM 2276 C C . GLN A 1 287 ? -12.128 23.607 21.104 1.00 97.06 287 GLN A C 1
ATOM 2278 O O . GLN A 1 287 ? -12.755 22.619 21.486 1.00 97.06 287 GLN A O 1
ATOM 2283 N N . ALA A 1 288 ? -10.842 23.782 21.395 1.00 96.25 288 ALA A N 1
ATOM 2284 C CA . ALA A 1 288 ? -10.126 22.893 22.298 1.00 96.25 288 ALA A CA 1
ATOM 2285 C C . ALA A 1 288 ? -10.476 23.200 23.767 1.00 96.25 288 ALA A C 1
ATOM 2287 O O . ALA A 1 288 ? -10.641 24.361 24.159 1.00 96.25 288 ALA A O 1
ATOM 2288 N N . ARG A 1 289 ? -10.587 22.149 24.580 1.00 95.62 289 ARG A N 1
ATOM 2289 C CA . ARG A 1 289 ? -10.776 22.206 26.034 1.00 95.62 289 ARG A CA 1
ATOM 2290 C C . ARG A 1 289 ? -9.771 21.277 26.732 1.00 95.62 289 ARG A C 1
ATOM 2292 O O . ARG A 1 289 ? -9.335 20.289 26.128 1.00 95.62 289 ARG A O 1
ATOM 2299 N N . PRO A 1 290 ? -9.373 21.568 27.983 1.00 93.94 290 PRO A N 1
ATOM 2300 C CA . PRO A 1 290 ? -8.539 20.649 28.748 1.00 93.94 290 PRO A CA 1
ATOM 2301 C C . PRO A 1 290 ? -9.334 19.404 29.169 1.00 93.94 290 PRO A C 1
ATOM 2303 O O . PRO A 1 290 ? -10.473 19.192 28.747 1.00 93.94 290 PRO A O 1
ATOM 2306 N N . ASP A 1 291 ? -8.709 18.542 29.967 1.00 94.00 291 ASP A N 1
ATOM 2307 C CA . ASP A 1 291 ? -9.348 17.336 30.496 1.00 94.00 291 ASP A CA 1
ATOM 2308 C C . ASP A 1 291 ? -10.603 17.669 31.324 1.00 94.00 291 ASP A C 1
ATOM 2310 O O . ASP A 1 291 ? -10.701 18.745 31.928 1.00 94.00 291 ASP A O 1
ATOM 2314 N N . ILE A 1 292 ? -11.549 16.733 31.365 1.00 96.06 292 ILE A N 1
ATOM 2315 C CA . ILE A 1 292 ? -12.784 16.876 32.144 1.00 96.06 292 ILE A CA 1
ATOM 2316 C C . ILE A 1 292 ? -12.446 16.711 33.633 1.00 96.06 292 ILE A C 1
ATOM 2318 O O . ILE A 1 292 ? -11.681 15.822 34.015 1.00 96.06 292 ILE A O 1
ATOM 2322 N N . ALA A 1 293 ? -12.993 17.584 34.478 1.00 96.38 293 ALA A N 1
ATOM 2323 C CA . ALA A 1 293 ? -12.909 17.457 35.929 1.00 96.38 293 ALA A CA 1
ATOM 2324 C C . ALA A 1 293 ? -14.065 16.598 36.460 1.00 96.38 293 ALA A C 1
ATOM 2326 O O . ALA A 1 293 ? -13.823 15.574 37.100 1.00 96.38 293 ALA A O 1
ATOM 2327 N N . HIS A 1 294 ? -15.304 16.992 36.155 1.00 97.25 294 HIS A N 1
ATOM 2328 C CA . HIS A 1 294 ? -16.533 16.313 36.571 1.00 97.25 294 HIS A CA 1
ATOM 2329 C C . HIS A 1 294 ? -17.748 16.822 35.776 1.00 97.25 294 HIS A C 1
ATOM 2331 O O . HIS A 1 294 ? -17.653 17.785 35.008 1.00 97.25 294 HIS A O 1
ATOM 2337 N N . PHE A 1 295 ? -18.893 16.170 35.968 1.00 97.88 295 PHE A N 1
ATOM 2338 C CA . PHE A 1 295 ? -20.181 16.547 35.383 1.00 97.88 295 PHE A CA 1
ATOM 2339 C C . PHE A 1 295 ? -21.128 17.176 36.414 1.00 97.88 295 PHE A C 1
ATOM 2341 O O . PHE A 1 295 ? -21.217 16.708 37.552 1.00 97.88 295 PHE A O 1
ATOM 2348 N N . GLU A 1 296 ? -21.870 18.206 36.001 1.00 96.12 296 GLU A N 1
ATOM 2349 C CA . GLU A 1 296 ? -22.899 18.884 36.803 1.00 96.12 296 GLU A CA 1
ATOM 2350 C C . GLU A 1 296 ? -24.173 19.093 35.966 1.00 96.12 296 GLU A C 1
ATOM 2352 O O . GLU A 1 296 ? -24.328 20.112 35.295 1.00 96.12 296 GLU A O 1
ATOM 2357 N N . GLY A 1 297 ? -25.108 18.137 35.994 1.00 94.62 297 GLY A N 1
ATOM 2358 C CA . GLY A 1 297 ? -26.354 18.255 35.228 1.00 94.62 297 GLY A CA 1
ATOM 2359 C C . GLY A 1 297 ? -26.080 18.192 33.726 1.00 94.62 297 GLY A C 1
ATOM 2360 O O . GLY A 1 297 ? -25.510 17.215 33.258 1.00 94.62 297 GLY A O 1
ATOM 2361 N N . ASP A 1 298 ? -26.458 19.217 32.963 1.00 92.44 298 ASP A N 1
ATOM 2362 C CA . ASP A 1 298 ? -26.152 19.313 31.525 1.00 92.44 298 ASP A CA 1
ATOM 2363 C C . ASP A 1 298 ? -24.770 19.933 31.241 1.00 92.44 298 ASP A C 1
ATOM 2365 O O . ASP A 1 298 ? -24.396 20.121 30.081 1.00 92.44 298 ASP A O 1
ATOM 2369 N N . GLN A 1 299 ? -24.007 20.274 32.286 1.00 96.44 299 GLN A N 1
ATOM 2370 C CA . GLN A 1 299 ? -22.713 20.936 32.160 1.00 96.44 299 GLN A CA 1
ATOM 2371 C C . GLN A 1 299 ? -21.542 19.969 32.300 1.00 96.44 299 GLN A C 1
ATOM 2373 O O . GLN A 1 299 ? -21.488 19.119 33.195 1.00 96.44 299 GLN A O 1
ATOM 2378 N N . VAL A 1 300 ? -20.541 20.179 31.449 1.00 97.69 300 VAL A N 1
ATOM 2379 C CA . VAL A 1 300 ? -19.210 19.591 31.585 1.00 97.69 300 VAL A CA 1
ATOM 2380 C C . VAL A 1 300 ? -18.272 20.641 32.163 1.00 97.69 300 VAL A C 1
ATOM 2382 O O . VAL A 1 300 ? -18.103 21.717 31.584 1.00 97.69 300 VAL A O 1
ATOM 2385 N N . VAL A 1 301 ? -17.667 20.326 33.311 1.00 97.75 301 VAL A N 1
ATOM 2386 C CA . VAL A 1 301 ? -16.687 21.184 33.983 1.00 97.75 301 VAL A CA 1
ATOM 2387 C C . VAL A 1 301 ? -15.286 20.692 33.635 1.00 97.75 301 VAL A C 1
ATOM 2389 O O . VAL A 1 301 ? -14.949 19.526 33.854 1.00 97.75 301 VAL A O 1
ATOM 2392 N N . PHE A 1 302 ? -14.455 21.575 33.091 1.00 97.12 302 PHE A N 1
ATOM 2393 C CA . PHE A 1 302 ? -13.084 21.258 32.698 1.00 97.12 302 PHE A CA 1
ATOM 2394 C C . PHE A 1 302 ? -12.082 21.620 33.800 1.00 97.12 302 PHE A C 1
ATOM 2396 O O . PHE A 1 302 ? -12.367 22.405 34.705 1.00 97.12 302 PHE A O 1
ATOM 2403 N N . ARG A 1 303 ? -10.870 21.058 33.732 1.00 95.06 303 ARG A N 1
ATOM 2404 C CA . ARG A 1 303 ? -9.828 21.265 34.759 1.00 95.06 303 ARG A CA 1
ATOM 2405 C C . ARG A 1 303 ? -9.311 22.698 34.899 1.00 95.06 303 ARG A C 1
ATOM 2407 O O . ARG A 1 303 ? -8.708 23.011 35.919 1.00 95.06 303 ARG A O 1
ATOM 2414 N N . ASP A 1 304 ? -9.518 23.550 33.903 1.00 93.19 304 ASP A N 1
ATOM 2415 C CA . ASP A 1 304 ? -9.206 24.983 33.984 1.00 93.19 304 ASP A CA 1
ATOM 2416 C C . ASP A 1 304 ? -10.335 25.808 34.631 1.00 93.19 304 ASP A C 1
ATOM 2418 O O . ASP A 1 304 ? -10.224 27.027 34.736 1.00 93.19 304 ASP A O 1
ATOM 2422 N N . GLY A 1 305 ? -11.416 25.152 35.067 1.00 94.56 305 GLY A N 1
ATOM 2423 C CA . GLY A 1 305 ? -12.599 25.780 35.651 1.00 94.56 305 GLY A CA 1
ATOM 2424 C C . GLY A 1 305 ? -13.630 26.253 34.625 1.00 94.56 305 GLY A C 1
ATOM 2425 O O . GLY A 1 305 ? -14.710 26.688 35.029 1.00 94.56 305 GLY A O 1
ATOM 2426 N N . SER A 1 306 ? -13.344 26.160 33.320 1.00 95.81 306 SER A N 1
ATOM 2427 C CA . SER A 1 306 ? -14.330 26.471 32.281 1.00 95.81 306 SER A CA 1
ATOM 2428 C C . SER A 1 306 ? -15.486 25.464 32.285 1.00 95.81 306 SER A C 1
ATOM 2430 O O . SER A 1 306 ? -15.348 24.324 32.742 1.00 95.81 306 SER A O 1
ATOM 2432 N N . ARG A 1 307 ? -16.655 25.903 31.806 1.00 97.44 307 ARG A N 1
ATOM 2433 C CA . ARG A 1 307 ? -17.905 25.133 31.816 1.00 97.44 307 ARG A CA 1
ATOM 2434 C C . ARG A 1 307 ? -18.601 25.255 30.471 1.00 97.44 307 ARG A C 1
ATOM 2436 O O . ARG A 1 307 ? -18.674 26.354 29.931 1.00 97.44 307 ARG A O 1
ATOM 2443 N N . GLU A 1 308 ? -19.138 24.151 29.967 1.00 97.56 308 GLU A N 1
ATOM 2444 C CA . GLU A 1 308 ? -19.950 24.133 28.746 1.00 97.56 308 GLU A CA 1
ATOM 2445 C C . GLU A 1 308 ? -21.209 23.293 28.967 1.00 97.56 308 GLU A C 1
ATOM 2447 O O . GLU A 1 308 ? -21.117 22.158 29.436 1.00 97.56 308 GLU A O 1
ATOM 2452 N N . SER A 1 309 ? -22.375 23.833 28.609 1.00 97.31 309 SER A N 1
ATOM 2453 C CA . SER A 1 309 ? -23.615 23.052 28.524 1.00 97.31 309 SER A CA 1
ATOM 2454 C C . SER A 1 309 ? -23.636 22.289 27.202 1.00 97.31 309 SER A C 1
ATOM 2456 O O . SER A 1 309 ? -23.535 22.901 26.133 1.00 97.31 309 SER A O 1
ATOM 2458 N N . LEU A 1 310 ? -23.766 20.965 27.269 1.00 97.69 310 LEU A N 1
ATOM 2459 C CA . LEU A 1 310 ? -23.603 20.068 26.125 1.00 97.69 310 LEU A CA 1
ATOM 2460 C C . LEU A 1 310 ? -24.750 19.065 26.033 1.00 97.69 310 LEU A C 1
ATOM 2462 O O . LEU A 1 310 ? -25.325 18.666 27.039 1.00 97.69 310 LEU A O 1
ATOM 2466 N N . ASP A 1 311 ? -25.039 18.623 24.813 1.00 98.06 311 ASP A N 1
ATOM 2467 C CA . ASP A 1 311 ? -26.094 17.641 24.542 1.00 98.06 311 ASP A CA 1
ATOM 2468 C C . ASP A 1 311 ? -25.511 16.229 24.361 1.00 98.06 311 ASP A C 1
ATOM 2470 O O . ASP A 1 311 ? -26.176 15.236 24.652 1.00 98.06 311 ASP A O 1
ATOM 2474 N N . LEU A 1 312 ? -24.254 16.134 23.902 1.00 98.00 312 LEU A N 1
ATOM 2475 C CA . LEU A 1 312 ? -23.557 14.873 23.643 1.00 98.00 312 LEU A CA 1
ATOM 2476 C C . LEU A 1 312 ? -22.079 14.943 24.044 1.00 98.00 312 LEU A C 1
ATOM 2478 O O . LEU A 1 312 ? -21.336 15.813 23.585 1.00 98.00 312 LEU A O 1
ATOM 2482 N N . VAL A 1 313 ? -21.631 13.947 24.807 1.00 98.06 313 VAL A N 1
ATOM 2483 C CA . VAL A 1 313 ? -20.216 13.640 25.043 1.00 98.06 313 VAL A CA 1
ATOM 2484 C C . VAL A 1 313 ? -19.876 12.328 24.340 1.00 98.06 313 VAL A C 1
ATOM 2486 O O . VAL A 1 313 ? -20.412 11.267 24.667 1.00 98.06 313 VAL A O 1
ATOM 2489 N N . LEU A 1 314 ? -18.966 12.391 23.368 1.00 97.75 314 LEU A N 1
ATOM 2490 C CA . LEU A 1 314 ? -18.512 11.237 22.600 1.00 97.75 314 LEU A CA 1
ATOM 2491 C C . LEU A 1 314 ? -17.048 10.922 22.925 1.00 97.75 314 LEU A C 1
ATOM 2493 O O . LEU A 1 314 ? -16.120 11.636 22.539 1.00 97.75 314 LEU A O 1
ATOM 2497 N N . TYR A 1 315 ? -16.832 9.815 23.626 1.00 97.38 315 TYR A N 1
ATOM 2498 C CA . TYR A 1 315 ? -15.510 9.341 24.008 1.00 97.38 315 TYR A CA 1
ATOM 2499 C C . TYR A 1 315 ? -14.793 8.669 22.835 1.00 97.38 315 TYR A C 1
ATOM 2501 O O . TYR A 1 315 ? -15.161 7.576 22.405 1.00 97.38 315 TYR A O 1
ATOM 2509 N N . ALA A 1 316 ? -13.723 9.298 22.355 1.00 95.69 316 ALA A N 1
ATOM 2510 C CA . ALA A 1 316 ? -12.759 8.746 21.407 1.00 95.69 316 ALA A CA 1
ATOM 2511 C C . ALA A 1 316 ? -11.471 8.305 22.134 1.00 95.69 316 ALA A C 1
ATOM 2513 O O . ALA A 1 316 ? -10.345 8.572 21.705 1.00 95.69 316 ALA A O 1
ATOM 2514 N N . THR A 1 317 ? -11.647 7.611 23.259 1.00 92.94 317 THR A N 1
ATOM 2515 C CA . THR A 1 317 ? -10.610 7.232 24.238 1.00 92.94 317 THR A CA 1
ATOM 2516 C C . THR A 1 317 ? -9.933 5.888 23.947 1.00 92.94 317 THR A C 1
ATOM 2518 O O . THR A 1 317 ? -9.192 5.357 24.779 1.00 92.94 317 THR A O 1
ATOM 2521 N N . GLY A 1 318 ? -10.134 5.361 22.738 1.00 90.94 318 GLY A N 1
ATOM 2522 C CA . GLY A 1 318 ? -9.526 4.124 22.258 1.00 90.94 318 GLY A CA 1
ATOM 2523 C C . GLY A 1 318 ? -10.240 2.863 22.745 1.00 90.94 318 GLY A C 1
ATOM 2524 O O . GLY A 1 318 ? -11.381 2.896 23.190 1.00 90.94 318 GLY A O 1
ATOM 2525 N N . TYR A 1 319 ? -9.557 1.728 22.628 1.00 90.50 319 TYR A N 1
ATOM 2526 C CA . TYR A 1 319 ? -10.143 0.411 22.860 1.00 90.50 319 TYR A CA 1
ATOM 2527 C C . TYR A 1 319 ? -9.318 -0.399 23.858 1.00 90.50 319 TYR A C 1
ATOM 2529 O O . TYR A 1 319 ? -8.089 -0.271 23.938 1.00 90.50 319 TYR A O 1
ATOM 2537 N N . ARG A 1 320 ? -10.006 -1.256 24.612 1.00 89.12 320 ARG A N 1
ATOM 2538 C CA . ARG A 1 320 ? -9.398 -2.338 25.379 1.00 89.12 320 ARG A CA 1
ATOM 2539 C C . ARG A 1 320 ? -9.020 -3.454 24.415 1.00 89.12 320 ARG A C 1
ATOM 2541 O O . ARG A 1 320 ? -9.799 -3.840 23.548 1.00 89.12 320 ARG A O 1
ATOM 2548 N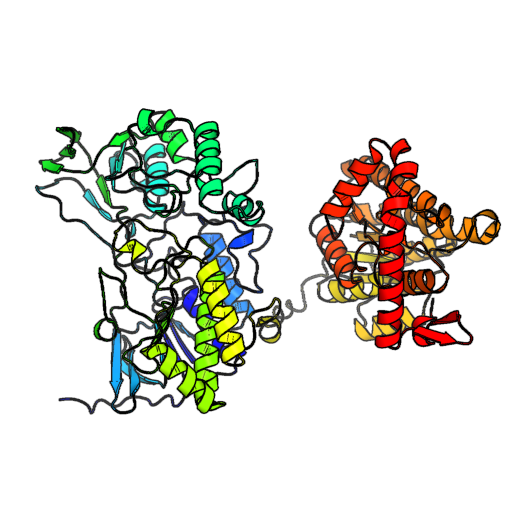 N . TRP A 1 321 ? -7.809 -3.972 24.559 1.00 87.00 321 TRP A N 1
ATOM 2549 C CA . TRP A 1 321 ? -7.411 -5.145 23.797 1.00 87.00 321 TRP A CA 1
ATOM 2550 C C . TRP A 1 321 ? -8.060 -6.359 24.431 1.00 87.00 321 TRP A C 1
ATOM 2552 O O . TRP A 1 321 ? -7.973 -6.547 25.640 1.00 87.00 321 TRP A O 1
ATOM 2562 N N . SER A 1 322 ? -8.759 -7.134 23.614 1.00 80.50 322 SER A N 1
ATOM 2563 C CA . SER A 1 322 ? -9.675 -8.154 24.096 1.00 80.50 322 SER A CA 1
ATOM 2564 C C . SER A 1 322 ? -9.603 -9.371 23.189 1.00 80.50 322 SER A C 1
ATOM 2566 O O . SER A 1 322 ? -9.590 -9.259 21.962 1.00 80.50 322 SER A O 1
ATOM 2568 N N . CYS A 1 323 ? -9.534 -10.543 23.805 1.00 88.50 323 CYS A N 1
ATOM 2569 C CA . CYS A 1 323 ? -9.657 -11.833 23.143 1.00 88.50 323 CYS A CA 1
ATOM 2570 C C . CYS A 1 323 ? -10.583 -12.700 23.995 1.00 88.50 323 CYS A C 1
ATOM 2572 O O . CYS A 1 323 ? -10.136 -13.650 24.621 1.00 88.50 323 CYS A O 1
ATOM 2574 N N . ARG A 1 324 ? -11.858 -12.299 24.115 1.00 88.69 324 ARG A N 1
ATOM 2575 C CA . ARG A 1 324 ? -12.780 -12.815 25.147 1.00 88.69 324 ARG A CA 1
ATOM 2576 C C . ARG A 1 324 ? -12.827 -14.344 25.227 1.00 88.69 324 ARG A C 1
ATOM 2578 O O . ARG A 1 324 ? -12.805 -14.874 26.326 1.00 88.69 324 ARG A O 1
ATOM 2585 N N . TYR A 1 325 ? -12.814 -15.031 24.084 1.00 92.69 325 TYR A N 1
ATOM 2586 C CA . TYR A 1 325 ? -12.870 -16.495 24.020 1.00 92.69 325 TYR A CA 1
ATOM 2587 C C . TYR A 1 325 ? -11.601 -17.200 24.522 1.00 92.69 325 TYR A C 1
ATOM 2589 O O . TYR A 1 325 ? -11.679 -18.377 24.851 1.00 92.69 325 TYR A O 1
ATOM 2597 N N . ALA A 1 326 ? -10.455 -16.510 24.571 1.00 92.81 326 ALA A N 1
ATOM 2598 C CA . ALA A 1 326 ? -9.153 -17.050 24.977 1.00 92.81 326 ALA A CA 1
ATOM 2599 C C . ALA A 1 326 ? -8.442 -16.168 26.024 1.00 92.81 326 ALA A C 1
ATOM 2601 O O . ALA A 1 326 ? -7.224 -16.243 26.170 1.00 92.81 326 ALA A O 1
ATOM 2602 N N . ALA A 1 327 ? -9.176 -15.295 26.724 1.00 88.75 327 ALA A N 1
ATOM 2603 C CA . ALA A 1 327 ? -8.595 -14.254 27.573 1.00 88.75 327 ALA A CA 1
ATOM 2604 C C . ALA A 1 327 ? -7.729 -14.833 28.701 1.00 88.75 327 ALA A C 1
ATOM 2606 O O . ALA A 1 327 ? -6.669 -14.276 28.983 1.00 88.75 327 ALA A O 1
ATOM 2607 N N . ASP A 1 328 ? -8.155 -15.969 29.257 1.00 90.62 328 ASP A N 1
ATOM 2608 C CA . ASP A 1 328 ? -7.494 -16.684 30.355 1.00 90.62 328 ASP A CA 1
ATOM 2609 C C . ASP A 1 328 ? -6.159 -17.328 29.945 1.00 90.62 328 ASP A C 1
ATOM 2611 O O . ASP A 1 328 ? -5.352 -17.670 30.802 1.00 90.62 328 ASP A O 1
ATOM 2615 N N . TYR A 1 329 ? -5.901 -17.461 28.639 1.00 92.31 329 TYR A N 1
ATOM 2616 C CA . TYR A 1 329 ? -4.665 -18.027 28.087 1.00 92.31 329 TYR A CA 1
ATOM 2617 C C . TYR A 1 329 ? -3.631 -16.963 27.691 1.00 92.31 329 TYR A C 1
ATOM 2619 O O . TYR A 1 329 ? -2.588 -17.276 27.109 1.00 92.31 329 TYR A O 1
ATOM 2627 N N . PHE A 1 330 ? -3.920 -15.689 27.962 1.00 89.56 330 PHE A N 1
ATOM 2628 C CA . PHE A 1 330 ? -2.978 -14.596 27.766 1.00 89.56 330 PHE A CA 1
ATOM 2629 C C . PHE A 1 330 ? -2.568 -14.011 29.112 1.00 89.56 330 PHE A C 1
ATOM 2631 O O . PHE A 1 330 ? -3.406 -13.606 29.913 1.00 89.56 330 PHE A O 1
ATOM 2638 N N . THR A 1 331 ? -1.264 -13.855 29.312 1.00 88.38 331 THR A N 1
ATOM 2639 C CA . THR A 1 331 ? -0.740 -13.042 30.409 1.00 88.38 331 THR A CA 1
ATOM 2640 C C . THR A 1 331 ? -0.865 -11.572 30.029 1.00 88.38 331 THR A C 1
ATOM 2642 O O . THR A 1 331 ? -0.270 -11.123 29.050 1.00 88.38 331 THR A O 1
ATOM 2645 N N . TRP A 1 332 ? -1.660 -10.808 30.779 1.00 87.62 332 TRP A N 1
ATOM 2646 C CA . TRP A 1 332 ? -1.920 -9.394 30.503 1.00 87.62 332 TRP A CA 1
ATOM 2647 C C . TRP A 1 332 ? -1.078 -8.493 31.408 1.00 87.62 332 TRP A C 1
ATOM 2649 O O . TRP A 1 332 ? -1.125 -8.608 32.629 1.00 87.62 332 TRP A O 1
ATOM 2659 N N . GLN A 1 333 ? -0.369 -7.529 30.823 1.00 84.38 333 GLN A N 1
ATOM 2660 C CA . GLN A 1 333 ? 0.271 -6.439 31.564 1.00 84.38 333 GLN A CA 1
ATOM 2661 C C . GLN A 1 333 ? -0.197 -5.106 30.999 1.00 84.38 333 GLN A C 1
ATOM 2663 O O . GLN A 1 333 ? -0.192 -4.904 29.785 1.00 84.38 333 GLN A O 1
ATOM 2668 N N . HIS A 1 334 ? -0.659 -4.210 31.873 1.00 82.75 334 HIS A N 1
ATOM 2669 C CA . HIS A 1 334 ? -1.229 -2.914 31.484 1.00 82.75 334 HIS A CA 1
ATOM 2670 C C . HIS A 1 334 ? -2.297 -3.028 30.372 1.00 82.75 334 HIS A C 1
ATOM 2672 O O . HIS A 1 334 ? -2.386 -2.182 29.487 1.00 82.75 334 HIS A O 1
ATOM 2678 N N . GLY A 1 335 ? -3.098 -4.103 30.380 1.00 83.75 335 GLY A N 1
ATOM 2679 C CA . GLY A 1 335 ? -4.119 -4.352 29.356 1.00 83.75 335 GLY A CA 1
ATOM 2680 C C . GLY A 1 335 ? -3.564 -4.720 27.974 1.00 83.75 335 GLY A C 1
ATOM 2681 O O . GLY A 1 335 ? -4.227 -4.463 26.964 1.00 83.75 335 GLY A O 1
ATOM 2682 N N . ARG A 1 336 ? -2.349 -5.281 27.903 1.00 85.69 336 ARG A N 1
ATOM 2683 C CA . ARG A 1 336 ? -1.729 -5.818 26.682 1.00 85.69 336 ARG A CA 1
ATOM 2684 C C . ARG A 1 336 ? -1.236 -7.257 26.889 1.00 85.69 336 ARG A C 1
ATOM 2686 O O . ARG A 1 336 ? -0.636 -7.526 27.935 1.00 85.69 336 ARG A O 1
ATOM 2693 N N . PRO A 1 337 ? -1.462 -8.169 25.925 1.00 88.94 337 PRO A N 1
ATOM 2694 C CA . PRO A 1 337 ? -1.032 -9.553 26.047 1.00 88.94 337 PRO A CA 1
ATOM 2695 C C . PRO A 1 337 ? 0.489 -9.644 25.888 1.00 88.94 337 PRO A C 1
ATOM 2697 O O . PRO A 1 337 ? 1.073 -9.016 25.005 1.00 88.94 337 PRO A O 1
ATOM 2700 N N . GLN A 1 338 ? 1.130 -10.426 26.749 1.00 87.38 338 GLN A N 1
ATOM 2701 C CA . GLN A 1 338 ? 2.570 -10.650 26.742 1.00 87.38 338 GLN A CA 1
ATOM 2702 C C . GLN A 1 338 ? 2.898 -11.828 25.827 1.00 87.38 338 GLN A C 1
ATOM 2704 O O . GLN A 1 338 ? 2.808 -12.992 26.213 1.00 87.38 338 GLN A O 1
ATOM 2709 N N . LEU A 1 339 ? 3.249 -11.510 24.583 1.00 90.44 339 LEU A N 1
ATOM 2710 C CA . LEU A 1 339 ? 3.563 -12.487 23.546 1.00 90.44 339 LEU A CA 1
ATOM 2711 C C . LEU A 1 339 ? 4.982 -12.270 23.036 1.00 90.44 339 LEU A C 1
ATOM 2713 O O . LEU A 1 339 ? 5.399 -11.138 22.781 1.00 90.44 339 LEU A O 1
ATOM 2717 N N . TYR A 1 340 ? 5.712 -13.360 22.818 1.00 92.00 340 TYR A N 1
ATOM 2718 C CA . TYR A 1 340 ? 7.006 -13.287 22.155 1.00 92.00 340 TYR A CA 1
ATOM 2719 C C . TYR A 1 340 ? 6.815 -12.759 20.727 1.00 92.00 340 TYR A C 1
ATOM 2721 O O . TYR A 1 340 ? 5.997 -13.277 19.959 1.00 92.00 340 TYR A O 1
ATOM 2729 N N . LEU A 1 341 ? 7.538 -11.684 20.400 1.00 90.31 341 LEU A N 1
ATOM 2730 C CA . LEU A 1 341 ? 7.397 -10.912 19.158 1.00 90.31 341 LEU A CA 1
ATOM 2731 C C . LEU A 1 341 ? 5.976 -10.375 18.901 1.00 90.31 341 LEU A C 1
ATOM 2733 O O . LEU A 1 341 ? 5.643 -10.104 17.754 1.00 90.31 341 LEU A O 1
ATOM 2737 N N . SER A 1 342 ? 5.143 -10.223 19.940 1.00 89.94 342 SER A N 1
ATOM 2738 C CA . SER A 1 342 ? 3.704 -9.907 19.825 1.00 89.94 342 SER A CA 1
ATOM 2739 C C . SER A 1 342 ? 2.850 -10.978 19.117 1.00 89.94 342 SER A C 1
ATOM 2741 O O . SER A 1 342 ? 1.691 -10.728 18.796 1.00 89.94 342 SER A O 1
ATOM 2743 N N . ILE A 1 343 ? 3.396 -12.187 18.925 1.00 93.81 343 ILE A N 1
ATOM 2744 C CA . ILE A 1 343 ? 2.770 -13.264 18.141 1.00 93.81 343 ILE A CA 1
ATOM 2745 C C . ILE A 1 343 ? 2.582 -14.543 18.963 1.00 93.81 343 ILE A C 1
ATOM 2747 O O . ILE A 1 343 ? 1.504 -15.131 18.971 1.00 93.81 343 ILE A O 1
ATOM 2751 N N . PHE A 1 344 ? 3.639 -15.019 19.622 1.00 95.50 344 PHE A N 1
ATOM 2752 C CA . PHE A 1 344 ? 3.712 -16.379 20.160 1.00 95.50 344 PHE A CA 1
ATOM 2753 C C . PHE A 1 344 ? 3.441 -16.401 21.666 1.00 95.50 344 PHE A C 1
ATOM 2755 O O . PHE A 1 344 ? 4.108 -15.684 22.416 1.00 95.50 344 PHE A O 1
ATOM 2762 N N . SER A 1 345 ? 2.508 -17.242 22.128 1.00 94.56 345 SER A N 1
ATOM 2763 C CA . SER A 1 345 ? 2.343 -17.466 23.569 1.00 94.56 345 SER A CA 1
ATOM 2764 C C . SER A 1 345 ? 3.582 -18.150 24.142 1.00 94.56 345 SER A C 1
ATOM 2766 O O . SER A 1 345 ? 4.065 -19.146 23.596 1.00 94.56 345 SER A O 1
ATOM 2768 N N . ARG A 1 346 ? 4.105 -17.602 25.245 1.00 92.25 346 ARG A N 1
ATOM 2769 C CA . ARG A 1 346 ? 5.242 -18.192 25.968 1.00 92.25 346 ARG A CA 1
ATOM 2770 C C . ARG A 1 346 ? 4.827 -19.398 26.809 1.00 92.25 346 ARG A C 1
ATOM 2772 O O . ARG A 1 346 ? 5.629 -20.305 27.020 1.00 92.25 346 ARG A O 1
ATOM 2779 N N . GLU A 1 347 ? 3.580 -19.397 27.263 1.00 91.38 347 GLU A N 1
ATOM 2780 C CA . GLU A 1 347 ? 3.054 -20.340 28.251 1.00 91.38 347 GLU A CA 1
ATOM 2781 C C . GLU A 1 347 ? 2.279 -21.481 27.588 1.00 91.38 347 GLU A C 1
ATOM 2783 O O . GLU A 1 347 ? 2.438 -22.643 27.960 1.00 91.38 347 GLU A O 1
ATOM 2788 N N . HIS A 1 348 ? 1.497 -21.171 26.551 1.00 94.44 348 HIS A N 1
ATOM 2789 C CA . HIS A 1 348 ? 0.588 -22.130 25.935 1.00 94.44 348 HIS A CA 1
ATOM 2790 C C . HIS A 1 348 ? 1.057 -22.549 24.548 1.00 94.44 348 HIS A C 1
ATOM 2792 O O . HIS A 1 348 ? 1.201 -21.744 23.624 1.00 94.44 348 HIS A O 1
ATOM 2798 N N . ARG A 1 349 ? 1.256 -23.857 24.379 1.00 93.44 349 ARG A N 1
ATOM 2799 C CA . ARG A 1 349 ? 1.680 -24.437 23.105 1.00 93.44 349 ARG A CA 1
ATOM 2800 C C . ARG A 1 349 ? 0.649 -24.150 22.012 1.00 93.44 349 ARG A C 1
ATOM 2802 O O . ARG A 1 349 ? -0.545 -24.374 22.194 1.00 93.44 349 ARG A O 1
ATOM 2809 N N . ASN A 1 350 ? 1.136 -23.726 20.848 1.00 96.12 350 ASN A N 1
ATOM 2810 C CA . ASN A 1 350 ? 0.331 -23.488 19.648 1.00 96.12 350 ASN A CA 1
ATOM 2811 C C . ASN A 1 350 ? -0.815 -22.471 19.811 1.00 96.12 350 ASN A C 1
ATOM 2813 O O . ASN A 1 350 ? -1.799 -22.544 19.071 1.00 96.12 350 ASN A O 1
ATOM 2817 N N . LEU A 1 351 ? -0.671 -21.526 20.743 1.00 97.12 351 LEU A N 1
ATOM 2818 C CA . LEU A 1 351 ? -1.497 -20.326 20.815 1.00 97.12 351 LEU A CA 1
ATOM 2819 C C . LEU A 1 351 ? -0.755 -19.154 20.183 1.00 97.12 351 LEU A C 1
ATOM 2821 O O . LEU A 1 351 ? 0.361 -18.818 20.596 1.00 97.12 351 LEU A O 1
ATOM 2825 N N . PHE A 1 352 ? -1.390 -18.515 19.206 1.00 97.06 352 PHE A N 1
ATOM 2826 C CA . PHE A 1 352 ? -0.800 -17.400 18.477 1.00 97.06 352 PHE A CA 1
ATOM 2827 C C . PHE A 1 352 ? -1.782 -16.231 18.383 1.00 97.06 352 PHE A C 1
ATOM 2829 O O . PHE A 1 352 ? -2.970 -16.428 18.132 1.00 97.06 352 PHE A O 1
ATOM 2836 N N . GLY A 1 353 ? -1.280 -15.012 18.547 1.00 94.88 353 GLY A N 1
ATOM 2837 C CA . GLY A 1 353 ? -1.987 -13.778 18.231 1.00 94.88 353 GLY A CA 1
ATOM 2838 C C . GLY A 1 353 ? -1.499 -13.203 16.903 1.00 94.88 353 GLY A C 1
ATOM 2839 O O . GLY A 1 353 ? -0.312 -13.271 16.600 1.00 94.88 353 GLY A O 1
ATOM 2840 N N . ILE A 1 354 ? -2.404 -12.626 16.114 1.00 93.44 354 ILE A N 1
ATOM 2841 C CA . ILE A 1 354 ? -2.040 -11.829 14.937 1.00 93.44 354 ILE A CA 1
ATOM 2842 C C . ILE A 1 354 ? -2.685 -10.448 15.025 1.00 93.44 354 ILE A C 1
ATOM 2844 O O . ILE A 1 354 ? -3.880 -10.314 15.302 1.00 93.44 354 ILE A O 1
ATOM 2848 N N . GLY A 1 355 ? -1.883 -9.407 14.810 1.00 87.69 355 GLY A N 1
ATOM 2849 C CA . GLY A 1 355 ? -2.313 -8.018 14.930 1.00 87.69 355 GLY A CA 1
ATOM 2850 C C . GLY A 1 355 ? -2.481 -7.489 16.355 1.00 87.69 355 GLY A C 1
ATOM 2851 O O . GLY A 1 355 ? -3.057 -6.415 16.533 1.00 87.69 355 GLY A O 1
ATOM 2852 N N . TYR A 1 356 ? -1.945 -8.184 17.363 1.00 86.44 356 TYR A N 1
ATOM 2853 C CA . TYR A 1 356 ? -1.821 -7.673 18.734 1.00 86.44 356 TYR A CA 1
ATOM 2854 C C . TYR A 1 356 ? -0.546 -6.830 18.886 1.00 86.44 356 TYR A C 1
ATOM 2856 O O . TYR A 1 356 ? 0.309 -7.117 19.717 1.00 86.44 356 TYR A O 1
ATOM 2864 N N . LEU A 1 357 ? -0.420 -5.776 18.079 1.00 81.50 357 LEU A N 1
ATOM 2865 C CA . LEU A 1 357 ? 0.757 -4.902 18.041 1.00 81.50 357 LEU A CA 1
ATOM 2866 C C . LEU A 1 357 ? 0.390 -3.442 17.729 1.00 81.50 357 LEU A C 1
ATOM 2868 O O . LEU A 1 357 ? -0.620 -3.166 17.082 1.00 81.50 357 LEU A O 1
ATOM 2872 N N . GLU A 1 358 ? 1.239 -2.506 18.153 1.00 74.44 358 GLU A N 1
ATOM 2873 C CA . GLU A 1 358 ? 1.200 -1.088 17.754 1.00 74.44 358 GLU A CA 1
ATOM 2874 C C . GLU A 1 358 ? 2.528 -0.737 17.066 1.00 74.44 358 GLU A C 1
ATOM 2876 O O . GLU A 1 358 ? 3.591 -1.083 17.582 1.00 74.44 358 GLU A O 1
ATOM 2881 N N . THR A 1 359 ? 2.495 -0.055 15.912 1.00 68.94 359 THR A N 1
ATOM 2882 C CA . THR A 1 359 ? 3.721 0.366 15.195 1.00 68.94 359 THR A CA 1
ATOM 2883 C C . THR A 1 359 ? 3.584 1.720 14.506 1.00 68.94 359 THR A C 1
ATOM 2885 O O . THR A 1 359 ? 2.488 2.265 14.389 1.00 68.94 359 THR A O 1
ATOM 2888 N N . ASN A 1 360 ? 4.711 2.223 13.994 1.00 65.25 360 ASN A N 1
ATOM 2889 C CA . ASN A 1 360 ? 4.835 3.413 13.146 1.00 65.25 360 ASN A CA 1
ATOM 2890 C C . ASN A 1 360 ? 4.649 3.141 11.637 1.00 65.25 360 ASN A C 1
ATOM 2892 O O . ASN A 1 360 ? 4.974 4.016 10.835 1.00 65.25 360 ASN A O 1
ATOM 2896 N N . SER A 1 361 ? 4.182 1.960 11.212 1.00 67.50 361 SER A N 1
ATOM 2897 C CA . SER A 1 361 ? 4.106 1.598 9.786 1.00 67.50 361 SER A CA 1
ATOM 2898 C C . SER A 1 361 ? 2.767 0.970 9.388 1.00 67.50 361 SER A C 1
ATOM 2900 O O . SER A 1 361 ? 1.844 0.820 10.187 1.00 67.50 361 SER A O 1
ATOM 2902 N N . SER A 1 362 ? 2.641 0.611 8.109 1.00 73.38 362 SER A N 1
ATOM 2903 C CA . SER A 1 362 ? 1.463 -0.051 7.554 1.00 73.38 362 SER A CA 1
ATOM 2904 C C . SER A 1 362 ? 1.223 -1.422 8.196 1.00 73.38 362 SER A C 1
ATOM 2906 O O . SER A 1 362 ? 2.085 -2.302 8.123 1.00 73.38 362 SER A O 1
ATOM 2908 N N . ALA A 1 363 ? 0.022 -1.642 8.732 1.00 83.25 363 ALA A N 1
ATOM 2909 C CA . ALA A 1 363 ? -0.320 -2.864 9.460 1.00 83.25 363 ALA A CA 1
ATOM 2910 C C . ALA A 1 363 ? -0.292 -4.139 8.591 1.00 83.25 363 ALA A C 1
ATOM 2912 O O . ALA A 1 363 ? 0.179 -5.183 9.027 1.00 83.25 363 ALA A O 1
ATOM 2913 N N . TYR A 1 364 ? -0.751 -4.072 7.339 1.00 91.31 364 TYR A N 1
ATOM 2914 C CA . TYR A 1 364 ? -0.993 -5.272 6.525 1.00 91.31 364 TYR A CA 1
ATOM 2915 C C . TYR A 1 364 ? 0.280 -6.049 6.166 1.00 91.31 364 TYR A C 1
ATOM 2917 O O . TYR A 1 364 ? 0.300 -7.275 6.239 1.00 91.31 364 TYR A O 1
ATOM 2925 N N . LYS A 1 365 ? 1.377 -5.352 5.845 1.00 89.94 365 LYS A N 1
ATOM 2926 C CA . LYS A 1 365 ? 2.677 -6.001 5.596 1.00 89.94 365 LYS A CA 1
ATOM 2927 C C . LYS A 1 365 ? 3.258 -6.631 6.857 1.00 89.94 365 LYS A C 1
ATOM 2929 O O . LYS A 1 365 ? 3.976 -7.619 6.753 1.00 89.94 365 LYS A O 1
ATOM 2934 N N . LEU A 1 366 ? 2.975 -6.059 8.028 1.00 89.38 366 LEU A N 1
ATOM 2935 C CA . LEU A 1 366 ? 3.379 -6.649 9.301 1.00 89.38 366 LEU A CA 1
ATOM 2936 C C . LEU A 1 366 ? 2.580 -7.920 9.573 1.00 89.38 366 LEU A C 1
ATOM 2938 O O . LEU A 1 366 ? 3.193 -8.939 9.860 1.00 89.38 366 LEU A O 1
ATOM 2942 N N . PHE A 1 367 ? 1.263 -7.913 9.353 1.00 93.62 367 PHE A N 1
ATOM 2943 C CA . PHE A 1 367 ? 0.439 -9.121 9.486 1.00 93.62 367 PHE A CA 1
ATOM 2944 C C . PHE A 1 367 ? 0.906 -10.246 8.552 1.00 93.62 367 PHE A C 1
ATOM 2946 O O . PHE A 1 367 ? 0.917 -11.405 8.952 1.00 93.62 367 PHE A O 1
ATOM 2953 N N . ASP A 1 368 ? 1.376 -9.925 7.341 1.00 94.25 368 ASP A N 1
ATOM 2954 C CA . ASP A 1 368 ? 2.019 -10.915 6.466 1.00 94.25 368 ASP A CA 1
ATOM 2955 C C . ASP A 1 368 ? 3.298 -11.508 7.076 1.00 94.25 368 ASP A C 1
ATOM 2957 O O . ASP A 1 368 ? 3.538 -12.709 6.943 1.00 94.25 368 ASP A O 1
ATOM 2961 N N . GLN A 1 369 ? 4.117 -10.695 7.752 1.00 92.81 369 GLN A N 1
ATOM 2962 C CA . GLN A 1 369 ? 5.309 -11.177 8.458 1.00 92.81 369 GLN A CA 1
ATOM 2963 C C . GLN A 1 369 ? 4.920 -12.081 9.631 1.00 92.81 369 GLN A C 1
ATOM 2965 O O . GLN A 1 369 ? 5.479 -13.169 9.748 1.00 92.81 369 GLN A O 1
ATOM 2970 N N . GLU A 1 370 ? 3.951 -11.675 10.455 1.00 94.38 370 GLU A N 1
ATOM 2971 C CA . GLU A 1 370 ? 3.455 -12.475 11.582 1.00 94.38 370 GLU A CA 1
ATOM 2972 C C . GLU A 1 370 ? 2.914 -13.828 11.108 1.00 94.38 370 GLU A C 1
ATOM 2974 O O . GLU A 1 370 ? 3.387 -14.883 11.538 1.00 94.38 370 GLU A O 1
ATOM 2979 N N . ALA A 1 371 ? 1.993 -13.800 10.140 1.00 97.25 371 ALA A N 1
ATOM 2980 C CA . ALA A 1 371 ? 1.390 -14.985 9.542 1.00 97.25 371 ALA A CA 1
ATOM 2981 C C . ALA A 1 371 ? 2.440 -15.934 8.950 1.00 97.25 371 ALA A C 1
ATOM 2983 O O . ALA A 1 371 ? 2.345 -17.155 9.090 1.00 97.25 371 ALA A O 1
ATOM 2984 N N . HIS A 1 372 ? 3.471 -15.387 8.303 1.00 96.44 372 HIS A N 1
ATOM 2985 C CA . HIS A 1 372 ? 4.558 -16.180 7.741 1.00 96.44 372 HIS A CA 1
ATOM 2986 C C . HIS A 1 372 ? 5.400 -16.878 8.808 1.00 96.44 372 HIS A C 1
ATOM 2988 O O . HIS 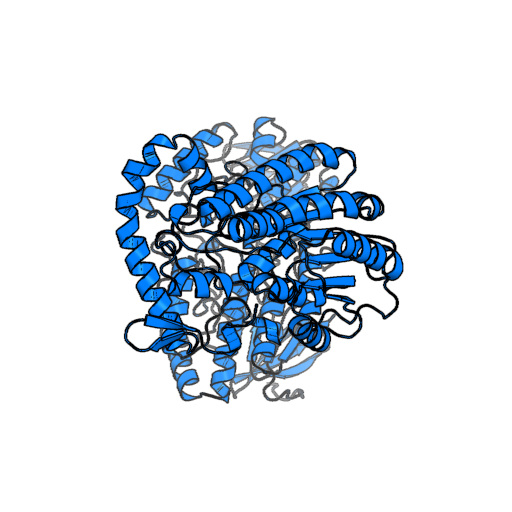A 1 372 ? 5.728 -18.052 8.632 1.00 96.44 372 HIS A O 1
ATOM 2994 N N . LEU A 1 373 ? 5.735 -16.200 9.911 1.00 96.25 373 LEU A N 1
ATOM 2995 C CA . LEU A 1 373 ? 6.491 -16.806 11.016 1.00 96.25 373 LEU A CA 1
ATOM 2996 C C . LEU A 1 373 ? 5.693 -17.941 11.666 1.00 96.25 373 LEU A C 1
ATOM 2998 O O . LEU A 1 373 ? 6.236 -19.029 11.862 1.00 96.25 373 LEU A O 1
ATOM 3002 N N . ILE A 1 374 ? 4.398 -17.718 11.920 1.00 97.69 374 ILE A N 1
ATOM 3003 C CA . ILE A 1 374 ? 3.488 -18.748 12.442 1.00 97.69 374 ILE A CA 1
ATOM 3004 C C . ILE A 1 374 ? 3.460 -19.954 11.494 1.00 97.69 374 ILE A C 1
ATOM 3006 O O . ILE A 1 374 ? 3.679 -21.088 11.922 1.00 97.69 374 ILE A O 1
ATOM 3010 N N . ALA A 1 375 ? 3.250 -19.725 10.193 1.00 97.75 375 ALA A N 1
ATOM 3011 C CA . ALA A 1 375 ? 3.169 -20.799 9.206 1.00 97.75 375 ALA A CA 1
ATOM 3012 C C . ALA A 1 375 ? 4.497 -21.569 9.060 1.00 97.75 375 ALA A C 1
ATOM 3014 O O . ALA A 1 375 ? 4.483 -22.790 8.898 1.00 97.75 375 ALA A O 1
ATOM 3015 N N . CYS A 1 376 ? 5.647 -20.891 9.154 1.00 96.75 376 CYS A N 1
ATOM 3016 C CA . CYS A 1 376 ? 6.956 -21.548 9.174 1.00 96.75 376 CYS A CA 1
ATOM 3017 C C . CYS A 1 376 ? 7.119 -22.437 10.408 1.00 96.75 376 CYS A C 1
ATOM 3019 O O . CYS A 1 376 ? 7.515 -23.594 10.276 1.00 96.75 376 CYS A O 1
ATOM 3021 N N . HIS A 1 377 ? 6.784 -21.922 11.592 1.00 97.06 377 HIS A N 1
ATOM 3022 C CA . HIS A 1 377 ? 6.890 -22.683 12.831 1.00 97.06 377 HIS A CA 1
ATOM 3023 C C . HIS A 1 377 ? 5.975 -23.917 12.833 1.00 97.06 377 HIS A C 1
ATOM 3025 O O . HIS A 1 377 ? 6.420 -25.018 13.161 1.00 97.06 377 HIS A O 1
ATOM 3031 N N . LEU A 1 378 ? 4.716 -23.763 12.412 1.00 97.44 378 LEU A N 1
ATOM 3032 C CA . LEU A 1 378 ? 3.763 -24.872 12.324 1.00 97.44 378 LEU A CA 1
ATOM 3033 C C . LEU A 1 378 ? 4.183 -25.920 11.282 1.00 97.44 378 LEU A C 1
ATOM 3035 O O . LEU A 1 378 ? 4.007 -27.116 11.523 1.00 97.44 378 LEU A O 1
ATOM 3039 N N . ALA A 1 379 ? 4.781 -25.508 10.161 1.00 96.75 379 ALA A N 1
ATOM 3040 C CA . ALA A 1 379 ? 5.346 -26.443 9.188 1.00 96.75 379 ALA A CA 1
ATOM 3041 C C . ALA A 1 379 ? 6.553 -27.203 9.763 1.00 96.75 379 ALA A C 1
ATOM 3043 O O . ALA A 1 379 ? 6.659 -28.417 9.594 1.00 96.75 379 ALA A O 1
ATOM 3044 N N . ASP A 1 380 ? 7.432 -26.524 10.502 1.00 97.06 380 ASP A N 1
ATOM 3045 C CA . ASP A 1 380 ? 8.621 -27.143 11.095 1.00 97.06 380 ASP A CA 1
ATOM 3046 C C . ASP A 1 380 ? 8.281 -28.173 12.159 1.00 97.06 380 ASP A C 1
ATOM 3048 O O . ASP A 1 380 ? 8.946 -29.200 12.251 1.00 97.06 380 ASP A O 1
ATOM 3052 N N . GLN A 1 381 ? 7.221 -27.954 12.932 1.00 95.38 381 GLN A N 1
ATOM 3053 C CA . GLN A 1 381 ? 6.745 -28.960 13.880 1.00 95.38 381 GLN A CA 1
ATOM 3054 C C . GLN A 1 381 ? 6.409 -30.302 13.200 1.00 95.38 381 GLN A C 1
ATOM 3056 O O . GLN A 1 381 ? 6.543 -31.340 13.841 1.00 95.38 381 GLN A O 1
ATOM 3061 N N . LEU A 1 382 ? 6.014 -30.287 11.919 1.00 93.94 382 LEU A N 1
ATOM 3062 C CA . LEU A 1 382 ? 5.735 -31.491 11.129 1.00 93.94 382 LEU A CA 1
ATOM 3063 C C . LEU A 1 382 ? 6.966 -32.005 10.375 1.00 93.94 382 LEU A C 1
ATOM 3065 O O . LEU A 1 382 ? 7.201 -33.207 10.311 1.00 93.94 382 LEU A O 1
ATOM 3069 N N . GLN A 1 383 ? 7.737 -31.098 9.775 1.00 94.81 383 GLN A N 1
ATOM 3070 C CA . GLN A 1 383 ? 8.746 -31.441 8.765 1.00 94.81 383 GLN A CA 1
ATOM 3071 C C . GLN A 1 383 ? 10.185 -31.350 9.289 1.00 94.81 383 GLN A C 1
ATOM 3073 O O . GLN A 1 383 ? 11.088 -31.991 8.756 1.00 94.81 383 GLN A O 1
ATOM 3078 N N . ARG A 1 384 ? 10.426 -30.518 10.308 1.00 95.94 384 ARG A N 1
ATOM 3079 C CA . ARG A 1 384 ? 11.752 -30.119 10.807 1.00 95.94 384 ARG A CA 1
ATOM 3080 C C . ARG A 1 384 ? 11.747 -30.005 12.346 1.00 95.94 384 ARG A C 1
ATOM 3082 O O . ARG A 1 384 ? 11.943 -28.917 12.896 1.00 95.94 384 ARG A O 1
ATOM 3089 N N . PRO A 1 385 ? 11.541 -31.116 13.083 1.00 94.31 385 PRO A N 1
ATOM 3090 C CA . PRO A 1 385 ? 11.281 -31.083 14.526 1.00 94.31 385 PRO A CA 1
ATOM 3091 C C . PRO A 1 385 ? 12.440 -30.513 15.354 1.00 94.31 385 PRO A C 1
ATOM 3093 O O . PRO A 1 385 ? 12.212 -29.950 16.424 1.00 94.31 385 PRO A O 1
ATOM 3096 N N . ARG A 1 386 ? 13.687 -30.616 14.874 1.00 95.00 386 ARG A N 1
ATOM 3097 C CA . ARG A 1 386 ? 14.845 -30.000 15.539 1.00 95.00 386 ARG A CA 1
ATOM 3098 C C . ARG A 1 386 ? 14.751 -28.471 15.516 1.00 95.00 386 ARG A C 1
ATOM 3100 O O . ARG A 1 386 ? 14.915 -27.848 16.558 1.00 95.00 386 ARG A O 1
ATOM 3107 N N . GLN A 1 387 ? 14.440 -27.892 14.359 1.00 94.62 387 GLN A N 1
ATOM 3108 C CA . GLN A 1 387 ? 14.247 -26.452 14.175 1.00 94.62 387 GLN A CA 1
ATOM 3109 C C . GLN A 1 387 ? 13.027 -25.958 14.956 1.00 94.62 387 GLN A C 1
ATOM 3111 O O . GLN A 1 387 ? 13.088 -24.915 15.602 1.00 94.62 387 GLN A O 1
ATOM 3116 N N . ALA A 1 388 ? 11.945 -26.744 14.980 1.00 94.62 388 ALA A N 1
ATOM 3117 C CA . ALA A 1 388 ? 10.770 -26.429 15.784 1.00 94.62 388 ALA A CA 1
ATOM 3118 C C . ALA A 1 388 ? 11.089 -26.345 17.286 1.00 94.62 388 ALA A C 1
ATOM 3120 O O . ALA A 1 388 ? 10.640 -25.411 17.946 1.00 94.62 388 ALA A O 1
ATOM 3121 N N . ARG A 1 389 ? 11.889 -27.282 17.821 1.00 95.19 389 ARG A N 1
ATOM 3122 C CA . ARG A 1 389 ? 12.344 -27.254 19.224 1.00 95.19 389 ARG A CA 1
ATOM 3123 C C . ARG A 1 389 ? 13.269 -26.075 19.509 1.00 95.19 389 ARG A C 1
ATOM 3125 O O . ARG A 1 389 ? 13.140 -25.459 20.560 1.00 95.19 389 ARG A O 1
ATOM 3132 N N . GLU A 1 390 ? 14.172 -25.749 18.585 1.00 95.56 390 GLU A N 1
ATOM 3133 C CA . GLU A 1 390 ? 15.041 -24.575 18.723 1.00 95.56 390 GLU A CA 1
ATOM 3134 C C . GLU A 1 390 ? 14.219 -23.285 18.806 1.00 95.56 390 GLU A C 1
ATOM 3136 O O . GLU A 1 390 ? 14.428 -22.479 19.711 1.00 95.56 390 GLU A O 1
ATOM 3141 N N . PHE A 1 391 ? 13.245 -23.104 17.911 1.00 96.25 391 PHE A N 1
ATOM 3142 C CA . PHE A 1 391 ? 12.392 -21.922 17.958 1.00 96.25 391 PHE A CA 1
ATOM 3143 C C . PHE A 1 391 ? 11.482 -21.904 19.191 1.00 96.25 391 PHE A C 1
ATOM 3145 O O . PHE A 1 391 ? 11.294 -20.848 19.783 1.00 96.25 391 PHE A O 1
ATOM 3152 N N . GLN A 1 392 ? 10.979 -23.059 19.638 1.00 94.06 392 GLN A N 1
ATOM 3153 C CA . GLN A 1 392 ? 10.206 -23.150 20.880 1.00 94.06 392 GLN A CA 1
ATOM 3154 C C . GLN A 1 392 ? 11.014 -22.676 22.099 1.00 94.06 392 GLN A C 1
ATOM 3156 O O . GLN A 1 392 ? 10.468 -21.990 22.961 1.00 94.06 392 GLN A O 1
ATOM 3161 N N . ALA A 1 393 ? 12.311 -22.995 22.161 1.00 93.81 393 ALA A N 1
ATOM 3162 C CA . ALA A 1 393 ? 13.186 -22.495 23.218 1.00 93.81 393 ALA A CA 1
ATOM 3163 C C . ALA A 1 393 ? 13.348 -20.965 23.151 1.00 93.81 393 ALA A C 1
ATOM 3165 O O . ALA A 1 393 ? 13.318 -20.304 24.187 1.00 93.81 393 ALA A O 1
ATOM 3166 N N . LEU A 1 394 ? 13.442 -20.390 21.943 1.00 94.44 394 LEU A N 1
ATOM 3167 C CA . LEU A 1 394 ? 13.472 -18.934 21.759 1.00 94.44 394 LEU A CA 1
ATOM 3168 C C . LEU A 1 394 ? 12.173 -18.273 22.232 1.00 94.44 394 LEU A C 1
ATOM 3170 O O . LEU A 1 394 ? 12.240 -17.313 22.990 1.00 94.44 394 LEU A O 1
ATOM 3174 N N . ILE A 1 395 ? 11.005 -18.826 21.884 1.00 93.25 395 ILE A N 1
ATOM 3175 C CA . ILE A 1 395 ? 9.708 -18.317 22.366 1.00 93.25 395 ILE A CA 1
ATOM 3176 C C . ILE A 1 395 ? 9.683 -18.226 23.900 1.00 93.25 395 ILE A C 1
ATOM 3178 O O . ILE A 1 395 ? 9.120 -17.286 24.453 1.00 93.25 395 ILE A O 1
ATOM 3182 N N . GLN A 1 396 ? 10.298 -19.174 24.607 1.00 89.56 396 GLN A N 1
ATOM 3183 C CA . GLN A 1 396 ? 10.286 -19.202 26.072 1.00 89.56 396 GLN A CA 1
ATOM 3184 C C . GLN A 1 396 ? 11.327 -18.278 26.714 1.00 89.56 396 GLN A C 1
ATOM 3186 O O . GLN A 1 396 ? 11.050 -17.711 27.766 1.00 89.56 396 GLN A O 1
ATOM 3191 N N . GLN A 1 397 ? 12.510 -18.138 26.112 1.00 89.75 397 GLN A N 1
ATOM 3192 C CA . GLN A 1 397 ? 13.686 -17.574 26.790 1.00 89.75 397 GLN A CA 1
ATOM 3193 C C . GLN A 1 397 ? 14.168 -16.242 26.214 1.00 89.75 397 GLN A C 1
ATOM 3195 O O . GLN A 1 397 ? 14.828 -15.482 26.915 1.00 89.75 397 GLN A O 1
ATOM 3200 N N . ASP A 1 398 ? 13.892 -15.975 24.940 1.00 89.69 398 ASP A N 1
ATOM 3201 C CA . ASP A 1 398 ? 14.429 -14.812 24.242 1.00 89.69 398 ASP A CA 1
ATOM 3202 C C . ASP A 1 398 ? 13.550 -13.579 24.472 1.00 89.69 398 ASP A C 1
ATOM 3204 O O . ASP A 1 398 ? 12.321 -13.682 24.452 1.00 89.69 398 ASP A O 1
ATOM 3208 N N . ASP A 1 399 ? 14.166 -12.416 24.680 1.00 84.38 399 ASP A N 1
ATOM 3209 C CA . ASP A 1 399 ? 13.475 -11.137 24.889 1.00 84.38 399 ASP A CA 1
ATOM 3210 C C . ASP A 1 399 ? 14.226 -10.006 24.161 1.00 84.38 399 ASP A C 1
ATOM 3212 O O . ASP A 1 399 ? 15.040 -9.293 24.755 1.00 84.38 399 ASP A O 1
ATOM 3216 N N . PRO A 1 400 ? 14.063 -9.903 22.829 1.00 84.94 400 PRO A N 1
ATOM 3217 C CA . PRO A 1 400 ? 14.832 -8.959 22.033 1.00 84.94 400 PRO A CA 1
ATOM 3218 C C . PRO A 1 400 ? 14.386 -7.515 22.282 1.00 84.94 400 PRO A C 1
ATOM 3220 O O . PRO A 1 400 ? 13.194 -7.220 22.339 1.00 84.94 400 PRO A O 1
ATOM 3223 N N . ASP A 1 401 ? 15.343 -6.584 22.324 1.00 80.94 401 ASP A N 1
ATOM 3224 C CA . ASP A 1 401 ? 15.031 -5.153 22.322 1.00 80.94 401 ASP A CA 1
ATOM 3225 C C . ASP A 1 401 ? 14.531 -4.719 20.935 1.00 80.94 401 ASP A C 1
ATOM 3227 O O . ASP A 1 401 ? 15.293 -4.599 19.970 1.00 80.94 401 ASP A O 1
ATOM 3231 N N . LEU A 1 402 ? 13.223 -4.477 20.847 1.00 81.62 402 LEU A N 1
ATOM 3232 C CA . LEU A 1 402 ? 12.528 -4.033 19.639 1.00 81.62 402 LEU A CA 1
ATOM 3233 C C . LEU A 1 402 ? 12.121 -2.550 19.695 1.00 81.62 402 LEU A C 1
ATOM 3235 O O . LEU A 1 402 ? 11.331 -2.092 18.868 1.00 81.62 402 LEU A O 1
ATOM 3239 N N . SER A 1 403 ? 12.674 -1.780 20.640 1.00 75.56 403 SER A N 1
ATOM 3240 C CA . SER A 1 403 ? 12.394 -0.344 20.789 1.00 75.56 403 SER A CA 1
ATOM 3241 C C . SER A 1 403 ? 13.090 0.531 19.741 1.00 75.56 403 SER A C 1
ATOM 3243 O O . SER A 1 403 ? 12.754 1.706 19.585 1.00 75.56 403 SER A O 1
ATOM 3245 N N . GLY A 1 404 ? 14.117 -0.000 19.068 1.00 68.44 404 GLY A N 1
ATOM 3246 C CA . GLY A 1 404 ? 14.988 0.782 18.187 1.00 68.44 404 GLY A CA 1
ATOM 3247 C C . GLY A 1 404 ? 15.772 1.882 18.923 1.00 68.44 404 GLY A C 1
ATOM 3248 O O . GLY A 1 404 ? 16.221 2.839 18.292 1.00 68.44 404 GLY A O 1
ATOM 3249 N N . GLY A 1 405 ? 15.909 1.782 20.254 1.00 67.69 405 GLY A N 1
ATOM 3250 C CA . GLY A 1 405 ? 16.533 2.796 21.110 1.00 67.69 405 GLY A CA 1
ATOM 3251 C C . GLY A 1 405 ? 15.623 3.981 21.462 1.00 67.69 405 GLY A C 1
ATOM 3252 O O . GLY A 1 405 ? 16.097 4.975 22.022 1.00 67.69 405 GLY A O 1
ATOM 3253 N N . ILE A 1 406 ? 14.326 3.911 21.137 1.00 71.50 406 ILE A N 1
ATOM 3254 C CA . ILE A 1 406 ? 13.338 4.951 21.450 1.00 71.50 406 ILE A CA 1
ATOM 3255 C C . ILE A 1 406 ? 12.779 4.737 22.860 1.00 71.50 406 ILE A C 1
ATOM 3257 O O . ILE A 1 406 ? 12.288 3.666 23.197 1.00 71.50 406 ILE A O 1
ATOM 3261 N N . ARG A 1 407 ? 12.780 5.798 23.676 1.00 71.12 407 ARG A N 1
ATOM 3262 C CA . ARG A 1 407 ? 12.041 5.832 24.946 1.00 71.12 407 ARG A CA 1
ATOM 3263 C C . ARG A 1 407 ? 10.618 6.316 24.689 1.00 71.12 407 ARG A C 1
ATOM 3265 O O . ARG A 1 407 ? 10.392 7.519 24.572 1.00 71.12 407 ARG A O 1
ATOM 3272 N N . PHE A 1 408 ? 9.685 5.382 24.545 1.00 70.94 408 PHE A N 1
ATOM 3273 C CA . PHE A 1 408 ? 8.267 5.704 24.389 1.00 70.94 408 PHE A CA 1
ATOM 3274 C C . PHE A 1 408 ? 7.667 6.237 25.694 1.00 70.94 408 PHE A C 1
ATOM 3276 O O . PHE A 1 408 ? 8.166 5.955 26.784 1.00 70.94 408 PHE A O 1
ATOM 3283 N N . VAL A 1 409 ? 6.590 7.018 25.585 1.00 64.94 409 VAL A N 1
ATOM 3284 C CA . VAL A 1 409 ? 5.874 7.535 26.761 1.00 64.94 409 VAL A CA 1
ATOM 3285 C C . VAL A 1 409 ? 5.293 6.376 27.568 1.00 64.94 409 VAL A C 1
ATOM 3287 O O . VAL A 1 409 ? 4.618 5.520 26.998 1.00 64.94 409 VAL A O 1
ATOM 3290 N N . ASP A 1 410 ? 5.471 6.391 28.887 1.00 66.38 410 ASP A N 1
ATOM 3291 C CA . ASP A 1 410 ? 4.909 5.377 29.780 1.00 66.38 410 ASP A CA 1
ATOM 3292 C C . ASP A 1 410 ? 3.369 5.401 29.730 1.00 66.38 410 ASP A C 1
ATOM 3294 O O . ASP A 1 410 ? 2.699 6.300 30.249 1.00 66.38 410 ASP A O 1
ATOM 3298 N N . SER A 1 411 ? 2.797 4.476 28.960 1.00 65.94 411 SER A N 1
ATOM 3299 C CA . SER A 1 411 ? 1.356 4.322 28.798 1.00 65.94 411 SER A CA 1
ATOM 3300 C C . SER A 1 411 ? 1.019 2.897 28.357 1.00 65.94 411 SER A C 1
ATOM 3302 O O . SER A 1 411 ? 1.800 2.307 27.605 1.00 65.94 411 SER A O 1
ATOM 3304 N N . PRO A 1 412 ? -0.185 2.385 28.688 1.00 63.09 412 PRO A N 1
ATOM 3305 C CA . PRO A 1 412 ? -0.663 1.073 28.242 1.00 63.09 412 PRO A CA 1
ATOM 3306 C C . PRO A 1 412 ? -0.492 0.806 26.741 1.00 63.09 412 PRO A C 1
ATOM 3308 O O . PRO A 1 412 ? -0.229 -0.315 26.318 1.00 63.09 412 PRO A O 1
ATOM 3311 N N . ARG A 1 413 ? -0.613 1.850 25.912 1.00 63.28 413 ARG A N 1
ATOM 3312 C CA . ARG A 1 413 ? -0.484 1.744 24.457 1.00 63.28 413 ARG A CA 1
ATOM 3313 C C . ARG A 1 413 ? 0.942 1.433 23.998 1.00 63.28 413 ARG A C 1
ATOM 3315 O O . ARG A 1 413 ? 1.101 0.791 22.968 1.00 63.28 413 ARG A O 1
ATOM 3322 N N . HIS A 1 414 ? 1.958 1.861 24.745 1.00 66.56 414 HIS A N 1
ATOM 3323 C CA . HIS A 1 414 ? 3.360 1.695 24.354 1.00 66.56 414 HIS A CA 1
ATOM 3324 C C . HIS A 1 414 ? 4.008 0.417 24.906 1.00 66.56 414 HIS A C 1
ATOM 3326 O O . HIS A 1 414 ? 5.117 0.090 24.500 1.00 66.56 414 HIS A O 1
ATOM 3332 N N . ALA A 1 415 ? 3.311 -0.339 25.764 1.00 61.19 415 ALA A N 1
ATOM 3333 C CA . ALA A 1 415 ? 3.825 -1.572 26.371 1.00 61.19 415 ALA A CA 1
ATOM 3334 C C . ALA A 1 415 ? 4.123 -2.702 25.361 1.00 61.19 415 ALA A C 1
ATOM 3336 O O . ALA A 1 415 ? 4.880 -3.611 25.669 1.00 61.19 415 ALA A O 1
ATOM 3337 N N . VAL A 1 416 ? 3.538 -2.645 24.161 1.00 63.50 416 VAL A N 1
ATOM 3338 C CA . VAL A 1 416 ? 3.745 -3.612 23.060 1.00 63.50 416 VAL A CA 1
ATOM 3339 C C . VAL A 1 416 ? 4.136 -2.913 21.757 1.00 63.50 416 VAL A C 1
ATOM 3341 O O . VAL A 1 416 ? 3.854 -3.392 20.659 1.00 63.50 416 VAL A O 1
ATOM 3344 N N . TYR A 1 417 ? 4.718 -1.719 21.867 1.00 69.31 417 TYR A N 1
ATOM 3345 C CA . TYR A 1 417 ? 5.104 -0.955 20.692 1.00 69.31 417 TYR A CA 1
ATOM 3346 C C . TYR A 1 417 ? 6.381 -1.524 20.082 1.00 69.31 417 TYR A C 1
ATOM 3348 O O . TYR A 1 417 ? 7.393 -1.663 20.768 1.00 69.31 417 TYR A O 1
ATOM 3356 N N . LEU A 1 418 ? 6.342 -1.804 18.780 1.00 75.56 418 LEU A N 1
ATOM 3357 C CA . LEU A 1 418 ? 7.484 -2.334 18.043 1.00 75.56 418 LEU A CA 1
ATOM 3358 C C . LEU A 1 418 ? 7.974 -1.304 17.025 1.00 75.56 418 LEU A C 1
ATOM 3360 O O . LEU A 1 418 ? 7.214 -0.839 16.169 1.00 75.56 418 LEU A O 1
ATOM 3364 N N . GLU A 1 419 ? 9.261 -0.963 17.092 1.00 82.06 419 GLU A N 1
ATOM 3365 C CA . GLU A 1 419 ? 9.910 -0.184 16.042 1.00 82.06 419 GLU A CA 1
ATOM 3366 C C . GLU A 1 419 ? 10.176 -1.110 14.846 1.00 82.06 419 GLU A C 1
ATOM 3368 O O . GLU A 1 419 ? 10.794 -2.174 14.958 1.00 82.06 419 GLU A O 1
ATOM 3373 N N . VAL A 1 420 ? 9.640 -0.735 13.686 1.00 77.19 420 VAL A N 1
ATOM 3374 C CA . VAL A 1 420 ? 9.525 -1.640 12.538 1.00 77.19 420 VAL A CA 1
ATOM 3375 C C . VAL A 1 420 ? 10.883 -2.044 11.980 1.00 77.19 420 VAL A C 1
ATOM 3377 O O . VAL A 1 420 ? 11.030 -3.180 11.525 1.00 77.19 420 VAL A O 1
ATOM 3380 N N . HIS A 1 421 ? 11.899 -1.183 12.033 1.00 77.38 421 HIS A N 1
ATOM 3381 C CA . HIS A 1 421 ? 13.232 -1.546 11.564 1.00 77.38 421 HIS A CA 1
ATOM 3382 C C . HIS A 1 421 ? 13.964 -2.473 12.536 1.00 77.38 421 HIS A C 1
ATOM 3384 O O . HIS A 1 421 ? 14.597 -3.429 12.079 1.00 77.38 421 HIS A O 1
ATOM 3390 N N . ALA A 1 422 ? 13.853 -2.250 13.848 1.00 83.06 422 ALA A N 1
ATOM 3391 C CA . ALA A 1 422 ? 14.369 -3.159 14.869 1.00 83.06 422 ALA A CA 1
ATOM 3392 C C . ALA A 1 422 ? 13.756 -4.558 14.702 1.00 83.06 422 ALA A C 1
ATOM 3394 O O . ALA A 1 422 ? 14.490 -5.544 14.573 1.00 83.06 422 ALA A O 1
ATOM 3395 N N . LEU A 1 423 ? 12.429 -4.626 14.548 1.00 85.12 423 LEU A N 1
ATOM 3396 C CA . LEU A 1 423 ? 11.713 -5.866 14.255 1.00 85.12 423 LEU A CA 1
ATOM 3397 C C . LEU A 1 423 ? 12.195 -6.504 12.946 1.00 85.12 423 LEU A C 1
ATOM 3399 O O . LEU A 1 423 ? 12.578 -7.669 12.934 1.00 85.12 423 LEU A O 1
ATOM 3403 N N . GLN A 1 424 ? 12.250 -5.764 11.837 1.00 83.94 424 GLN A N 1
ATOM 3404 C CA . GLN A 1 424 ? 12.713 -6.301 10.549 1.00 83.94 424 GLN A CA 1
ATOM 3405 C C . GLN A 1 424 ? 14.159 -6.816 10.598 1.00 83.94 424 GLN A C 1
ATOM 3407 O O . GLN A 1 424 ? 14.483 -7.815 9.950 1.00 83.94 424 GLN A O 1
ATOM 3412 N N . ASN A 1 425 ? 15.047 -6.144 11.332 1.00 85.94 425 ASN A N 1
ATOM 3413 C CA . ASN A 1 425 ? 16.431 -6.578 11.520 1.00 85.94 425 ASN A CA 1
ATOM 3414 C C . ASN A 1 425 ? 16.486 -7.898 12.283 1.00 85.94 425 ASN A C 1
ATOM 3416 O O . ASN A 1 425 ? 17.133 -8.840 11.816 1.00 85.94 425 ASN A O 1
ATOM 3420 N N . TYR A 1 426 ? 15.764 -7.971 13.399 1.00 90.12 426 TYR A N 1
ATOM 3421 C CA . TYR A 1 426 ? 15.664 -9.169 14.218 1.00 90.12 426 TYR A CA 1
ATOM 3422 C C . TYR A 1 426 ? 15.067 -10.342 13.422 1.00 90.12 426 TYR A C 1
ATOM 3424 O O . TYR A 1 426 ? 15.682 -11.403 13.315 1.00 90.12 426 TYR A O 1
ATOM 3432 N N . LEU A 1 427 ? 13.939 -10.128 12.736 1.00 89.81 427 LEU A N 1
ATOM 3433 C CA . LEU A 1 427 ? 13.281 -11.153 11.922 1.00 89.81 427 LEU A CA 1
ATOM 3434 C C . LEU A 1 427 ? 14.170 -11.672 10.784 1.00 89.81 427 LEU A C 1
ATOM 3436 O O . LEU A 1 427 ? 14.143 -12.865 10.484 1.00 89.81 427 LEU A O 1
ATOM 3440 N N . ARG A 1 428 ? 14.993 -10.818 10.160 1.00 88.75 428 ARG A N 1
ATOM 3441 C CA . ARG A 1 428 ? 15.975 -11.265 9.153 1.00 88.75 428 ARG A CA 1
ATOM 3442 C C . ARG A 1 428 ? 17.029 -12.196 9.750 1.00 88.75 428 ARG A C 1
ATOM 3444 O O . ARG A 1 428 ? 17.396 -13.177 9.106 1.00 88.75 428 ARG A O 1
ATOM 3451 N N . GLN A 1 429 ? 17.523 -11.905 10.952 1.00 90.50 429 GLN A N 1
ATOM 3452 C CA . GLN A 1 429 ? 18.491 -12.768 11.638 1.00 90.50 429 GLN A CA 1
ATOM 3453 C C . GLN A 1 429 ? 17.845 -14.091 12.058 1.00 90.50 429 GLN A C 1
ATOM 3455 O O . GLN A 1 429 ? 18.398 -15.156 11.781 1.00 90.50 429 GLN A O 1
ATOM 3460 N N . LEU A 1 430 ? 16.641 -14.025 12.630 1.00 92.50 430 LEU A N 1
ATOM 3461 C CA . LEU A 1 430 ? 15.862 -15.186 13.045 1.00 92.50 430 LEU A CA 1
ATOM 3462 C C . LEU A 1 430 ? 15.578 -16.134 11.871 1.00 92.50 430 LEU A C 1
ATOM 3464 O O . LEU A 1 430 ? 15.832 -17.334 11.965 1.00 92.50 430 LEU A O 1
ATOM 3468 N N . ARG A 1 431 ? 15.124 -15.604 10.726 1.00 92.50 431 ARG A N 1
ATOM 3469 C CA . ARG A 1 431 ? 14.856 -16.420 9.531 1.00 92.50 431 ARG A CA 1
ATOM 3470 C C . ARG A 1 431 ? 16.107 -17.105 8.994 1.00 92.50 431 ARG A C 1
ATOM 3472 O O . ARG A 1 431 ? 16.043 -18.279 8.641 1.00 92.50 431 ARG A O 1
ATOM 3479 N N . ARG A 1 432 ? 17.250 -16.409 8.975 1.00 91.62 432 ARG A N 1
ATOM 3480 C CA . ARG A 1 432 ? 18.536 -17.012 8.583 1.00 91.62 432 ARG A CA 1
ATOM 3481 C C . ARG A 1 432 ? 18.943 -18.131 9.535 1.00 91.62 432 ARG A C 1
ATOM 3483 O O . ARG A 1 432 ? 19.333 -19.194 9.065 1.00 91.62 432 ARG A O 1
ATOM 3490 N N . ARG A 1 433 ? 18.810 -17.907 10.846 1.00 93.56 433 ARG A N 1
ATOM 3491 C CA . ARG A 1 433 ? 19.132 -18.893 11.885 1.00 93.56 433 ARG A CA 1
ATOM 3492 C C . ARG A 1 433 ? 18.309 -20.174 11.737 1.00 93.56 433 ARG A C 1
ATOM 3494 O O . ARG A 1 433 ? 18.865 -21.261 11.808 1.00 93.56 433 ARG A O 1
ATOM 3501 N N . LEU A 1 434 ? 17.007 -20.044 11.485 1.00 94.50 434 LEU A N 1
ATOM 3502 C CA . LEU A 1 434 ? 16.082 -21.181 11.396 1.00 94.50 434 LEU A CA 1
ATOM 3503 C C . LEU A 1 434 ? 15.953 -21.768 9.980 1.00 94.50 434 LEU A C 1
ATOM 3505 O O . LEU A 1 434 ? 15.220 -22.735 9.769 1.00 94.50 434 LEU A O 1
ATOM 3509 N N . GLY A 1 435 ? 16.634 -21.191 8.984 1.00 92.31 435 GLY A N 1
ATOM 3510 C CA . GLY A 1 435 ? 16.497 -21.602 7.586 1.00 92.31 435 GLY A CA 1
ATOM 3511 C C . GLY A 1 435 ? 15.068 -21.423 7.061 1.00 92.31 435 GLY A C 1
ATOM 3512 O O . GLY A 1 435 ? 14.529 -22.293 6.368 1.00 92.31 435 GLY A O 1
ATOM 3513 N N . TRP A 1 436 ? 14.410 -20.331 7.451 1.00 93.62 436 TRP A N 1
ATOM 3514 C CA . TRP A 1 436 ? 13.096 -19.938 6.946 1.00 93.62 436 TRP A CA 1
ATOM 3515 C C . TRP A 1 436 ? 13.248 -19.050 5.715 1.00 93.62 436 TRP A C 1
ATOM 3517 O O . TRP A 1 436 ? 14.119 -18.186 5.660 1.00 93.62 436 TRP A O 1
ATOM 3527 N N . SER A 1 437 ? 12.378 -19.247 4.725 1.00 87.06 437 SER A N 1
ATOM 3528 C CA . SER A 1 437 ? 12.377 -18.427 3.514 1.00 87.06 437 SER A CA 1
ATOM 3529 C C . SER A 1 437 ? 12.060 -16.968 3.840 1.00 87.06 437 SER A C 1
ATOM 3531 O O . SER A 1 437 ? 11.186 -16.687 4.665 1.00 87.06 437 SER A O 1
ATOM 3533 N N . ASP A 1 438 ? 12.715 -16.037 3.153 1.00 86.06 438 ASP A N 1
ATOM 3534 C CA . ASP A 1 438 ? 12.351 -14.626 3.222 1.00 86.06 438 ASP A CA 1
ATOM 3535 C C . ASP A 1 438 ? 11.024 -14.358 2.497 1.00 86.06 438 ASP A C 1
ATOM 3537 O O . ASP A 1 438 ? 10.677 -15.011 1.512 1.00 86.06 438 ASP A O 1
ATOM 3541 N N . LEU A 1 439 ? 10.291 -13.361 2.991 1.00 86.25 439 LEU A N 1
ATOM 3542 C CA . LEU A 1 439 ? 9.138 -12.787 2.305 1.00 86.25 439 LEU A CA 1
ATOM 3543 C C . LEU A 1 439 ? 9.629 -11.793 1.244 1.00 86.25 439 LEU A C 1
ATOM 3545 O O . LEU A 1 439 ? 9.737 -10.593 1.503 1.00 86.25 439 LEU A O 1
ATOM 3549 N N . THR A 1 440 ? 9.986 -12.304 0.067 1.00 85.38 440 THR A N 1
ATOM 3550 C CA . THR A 1 440 ? 10.392 -11.499 -1.096 1.00 85.38 440 THR A CA 1
ATOM 3551 C C . THR A 1 440 ? 9.206 -11.220 -2.024 1.00 85.38 440 THR A C 1
ATOM 3553 O O . THR A 1 440 ? 8.223 -11.960 -1.984 1.00 85.38 440 THR A O 1
ATOM 3556 N N . PRO A 1 441 ? 9.279 -10.190 -2.890 1.00 85.88 441 PRO A N 1
ATOM 3557 C CA . PRO A 1 441 ? 8.264 -9.983 -3.918 1.00 85.88 441 PRO A CA 1
ATOM 3558 C C . PRO A 1 441 ? 8.044 -11.249 -4.760 1.00 85.88 441 PRO A C 1
ATOM 3560 O O . PRO A 1 441 ? 9.008 -11.862 -5.220 1.00 85.88 441 PRO A O 1
ATOM 3563 N N . GLY A 1 442 ? 6.782 -11.623 -4.948 1.00 88.25 442 GLY A N 1
ATOM 3564 C CA . GLY A 1 442 ? 6.331 -12.820 -5.659 1.00 88.25 442 GLY A CA 1
ATOM 3565 C C . GLY A 1 442 ? 6.187 -14.076 -4.791 1.00 88.25 442 GLY A C 1
ATOM 3566 O O . GLY A 1 442 ? 5.829 -15.136 -5.306 1.00 88.25 442 GLY A O 1
ATOM 3567 N N . TYR A 1 443 ? 6.422 -13.996 -3.477 1.00 91.25 443 TYR A N 1
ATOM 3568 C CA . TYR A 1 443 ? 6.291 -15.135 -2.561 1.00 91.25 443 TYR A CA 1
ATOM 3569 C C . TYR A 1 443 ? 4.903 -15.796 -2.619 1.00 91.25 443 TYR A C 1
ATOM 3571 O O . TYR A 1 443 ? 4.803 -17.029 -2.566 1.00 91.25 443 TYR A O 1
ATOM 3579 N N . PHE A 1 444 ? 3.839 -14.998 -2.761 1.00 94.06 444 PHE A N 1
ATOM 3580 C CA . PHE A 1 444 ? 2.455 -15.480 -2.829 1.00 94.06 444 PHE A CA 1
ATOM 3581 C C . PHE A 1 444 ? 1.922 -15.702 -4.252 1.00 94.06 444 PHE A C 1
ATOM 3583 O O . PHE A 1 444 ? 0.783 -16.146 -4.399 1.00 94.06 444 PHE A O 1
ATOM 3590 N N . ASP A 1 445 ? 2.714 -15.451 -5.299 1.00 88.81 445 ASP A N 1
ATOM 3591 C CA . ASP A 1 445 ? 2.274 -15.619 -6.692 1.00 88.81 445 ASP A CA 1
ATOM 3592 C C . ASP A 1 445 ? 1.739 -17.026 -7.020 1.00 88.81 445 ASP A C 1
ATOM 3594 O O . ASP A 1 445 ? 0.711 -17.096 -7.695 1.00 88.81 445 ASP A O 1
ATOM 3598 N N . PRO A 1 446 ? 2.310 -18.136 -6.498 1.00 90.50 446 PRO A N 1
ATOM 3599 C CA . PRO A 1 446 ? 1.778 -19.478 -6.756 1.00 90.50 446 PRO A CA 1
ATOM 3600 C C . PRO A 1 446 ? 0.350 -19.712 -6.247 1.00 90.50 446 PRO A C 1
ATOM 3602 O O . PRO A 1 446 ? -0.310 -20.643 -6.693 1.00 90.50 446 PRO A O 1
ATOM 3605 N N . LEU A 1 447 ? -0.123 -18.905 -5.288 1.00 89.12 447 LEU A N 1
ATOM 3606 C CA . LEU A 1 447 ? -1.480 -19.013 -4.749 1.00 89.12 447 LEU A CA 1
ATOM 3607 C C . LEU A 1 447 ? -2.504 -18.168 -5.491 1.00 89.12 447 LEU A C 1
ATOM 3609 O O . LEU A 1 447 ? -3.700 -18.317 -5.224 1.00 89.12 447 LEU A O 1
ATOM 3613 N N . ARG A 1 448 ? -2.059 -17.234 -6.339 1.00 86.50 448 ARG A N 1
ATOM 3614 C CA . ARG A 1 448 ? -2.994 -16.398 -7.081 1.00 86.50 448 ARG A CA 1
ATOM 3615 C C . ARG A 1 448 ? -3.822 -17.314 -7.957 1.00 86.50 448 ARG A C 1
ATOM 3617 O O . ARG A 1 448 ? -3.306 -17.943 -8.879 1.00 86.50 448 ARG A O 1
ATOM 3624 N N . GLN A 1 449 ? -5.113 -17.368 -7.673 1.00 74.19 449 GLN A N 1
ATOM 3625 C CA . GLN A 1 449 ? -6.045 -17.901 -8.638 1.00 74.19 449 GLN A CA 1
ATOM 3626 C C . GLN A 1 449 ? -5.927 -17.011 -9.869 1.00 74.19 449 GLN A C 1
ATOM 3628 O O . GLN A 1 449 ? -5.867 -15.780 -9.750 1.00 74.19 449 GLN A O 1
ATOM 3633 N N . ALA A 1 450 ? -5.839 -17.633 -11.048 1.00 49.22 450 ALA A N 1
ATOM 3634 C CA . ALA A 1 450 ? -6.062 -16.891 -12.275 1.00 49.22 450 ALA A CA 1
ATOM 3635 C C . ALA A 1 450 ? -7.350 -16.082 -12.063 1.00 49.22 450 ALA A C 1
ATOM 3637 O O . ALA A 1 450 ? -8.289 -16.628 -11.463 1.00 49.22 450 ALA A O 1
ATOM 3638 N N . PRO A 1 451 ? -7.410 -14.799 -12.471 1.00 45.31 451 PRO A N 1
ATOM 3639 C CA . PRO A 1 451 ? -8.703 -14.136 -12.538 1.00 45.31 451 PRO A CA 1
ATOM 3640 C C . PRO A 1 451 ? -9.625 -15.124 -13.241 1.00 45.31 451 PRO A C 1
ATOM 3642 O O . PRO A 1 451 ? -9.217 -15.680 -14.267 1.00 45.31 451 PRO A O 1
ATOM 3645 N N . ALA A 1 452 ? -10.767 -15.442 -12.613 1.00 36.72 452 ALA A N 1
ATOM 3646 C CA . ALA A 1 452 ? -11.727 -16.378 -13.185 1.00 36.72 452 ALA A CA 1
ATOM 3647 C C . ALA A 1 452 ? -11.801 -16.073 -14.682 1.00 36.72 452 ALA A C 1
ATOM 3649 O O . ALA A 1 452 ? -11.874 -14.874 -14.997 1.00 36.72 452 ALA A O 1
ATOM 3650 N N . PRO A 1 453 ? -11.661 -17.075 -15.580 1.00 33.03 453 PRO A N 1
ATOM 3651 C CA . PRO A 1 453 ? -11.743 -16.809 -17.003 1.00 33.03 453 PRO A CA 1
ATOM 3652 C C . PRO A 1 453 ? -12.968 -15.936 -17.180 1.00 33.03 453 PRO A C 1
ATOM 3654 O O . PRO A 1 453 ? -14.059 -16.294 -16.722 1.00 33.03 453 PRO A O 1
ATOM 3657 N N . LEU A 1 454 ? -12.736 -14.727 -17.697 1.00 33.56 454 LEU A N 1
ATOM 3658 C CA . LEU A 1 454 ? -13.825 -13.819 -17.991 1.00 33.56 454 LEU A CA 1
ATOM 3659 C C . LEU A 1 454 ? -14.835 -14.662 -18.772 1.00 33.56 454 LEU A C 1
ATOM 3661 O O . LEU A 1 454 ? -14.399 -15.424 -19.646 1.00 33.56 454 LEU A O 1
ATOM 3665 N N . PRO A 1 455 ? -16.132 -14.623 -18.417 1.00 29.34 455 PRO A N 1
ATOM 3666 C CA . PRO A 1 455 ? -17.133 -15.379 -19.152 1.00 29.34 455 PRO A CA 1
ATOM 3667 C C . PRO A 1 455 ? -16.868 -15.174 -20.642 1.00 29.34 455 PRO A C 1
ATOM 3669 O O . PRO A 1 455 ? -16.545 -14.053 -21.046 1.00 29.34 455 PRO A O 1
ATOM 3672 N N . ALA A 1 456 ? -16.925 -16.261 -21.419 1.00 33.09 456 ALA A N 1
ATOM 3673 C CA . ALA A 1 456 ? -16.488 -16.371 -22.819 1.00 33.09 456 ALA A CA 1
ATOM 3674 C C . ALA A 1 456 ? -17.248 -15.454 -23.812 1.00 33.09 456 ALA A C 1
ATOM 3676 O O . ALA A 1 456 ? -17.307 -15.712 -25.008 1.00 33.09 456 ALA A O 1
ATOM 3677 N N . SER A 1 457 ? -17.842 -14.377 -23.311 1.00 33.69 457 SER A N 1
ATOM 3678 C CA . SER A 1 457 ? -18.686 -13.411 -23.986 1.00 33.69 457 SER A CA 1
ATOM 3679 C C . SER A 1 457 ? -18.323 -11.955 -23.661 1.00 33.69 457 SER A C 1
ATOM 3681 O O . SER A 1 457 ? -19.135 -11.072 -23.933 1.00 33.69 457 SER A O 1
ATOM 3683 N N . LEU A 1 458 ? -17.152 -11.658 -23.080 1.00 34.31 458 LEU A N 1
ATOM 3684 C CA . LEU A 1 458 ? -16.687 -10.269 -22.993 1.00 34.31 458 LEU A CA 1
ATOM 3685 C C . LEU A 1 458 ? -15.866 -9.905 -24.243 1.00 34.31 458 LEU A C 1
ATOM 3687 O O . LEU A 1 458 ? -14.885 -10.586 -24.543 1.00 34.31 458 LEU A O 1
ATOM 3691 N N . PRO A 1 459 ? -16.251 -8.857 -24.993 1.00 41.91 459 PRO A N 1
ATOM 3692 C CA . PRO A 1 459 ? -15.551 -8.465 -26.212 1.00 41.91 459 PRO A CA 1
ATOM 3693 C C . PRO A 1 459 ? -14.111 -8.033 -25.893 1.00 41.91 459 PRO A C 1
ATOM 3695 O O . PRO A 1 459 ? -13.884 -7.301 -24.928 1.00 41.91 459 PRO A O 1
ATOM 3698 N N . MET A 1 460 ? -13.139 -8.486 -26.699 1.00 54.44 460 MET A N 1
ATOM 3699 C CA . MET A 1 460 ? -11.734 -8.056 -26.601 1.00 54.44 460 MET A CA 1
ATOM 3700 C C . MET A 1 460 ? -11.659 -6.525 -26.608 1.00 54.44 460 MET A C 1
ATOM 3702 O O . MET A 1 460 ? -12.251 -5.885 -27.479 1.00 54.44 460 MET A O 1
ATOM 3706 N N . SER A 1 461 ? -10.977 -5.932 -25.622 1.00 73.44 461 SER A N 1
ATOM 3707 C CA . SER A 1 461 ? -11.167 -4.513 -25.315 1.00 73.44 461 SER A CA 1
ATOM 3708 C C . SER A 1 461 ? -10.277 -3.577 -26.130 1.00 73.44 461 SER A C 1
ATOM 3710 O O . SER A 1 461 ? -10.797 -2.563 -26.577 1.00 73.44 461 SER A O 1
ATOM 3712 N N . ASP A 1 462 ? -9.000 -3.915 -26.368 1.00 89.00 462 ASP A N 1
ATOM 3713 C CA . ASP A 1 462 ? -8.029 -3.064 -27.090 1.00 89.00 462 ASP A CA 1
ATOM 3714 C C . ASP A 1 462 ? -7.245 -3.855 -28.164 1.00 89.00 462 ASP A C 1
ATOM 3716 O O . ASP A 1 462 ? -6.861 -5.004 -27.941 1.00 89.00 462 ASP A O 1
ATOM 3720 N N . VAL A 1 463 ? -6.950 -3.225 -29.306 1.00 95.81 463 VAL A N 1
ATOM 3721 C CA . VAL A 1 463 ? -6.070 -3.719 -30.382 1.00 95.81 463 VAL A CA 1
ATOM 3722 C C . VAL A 1 463 ? -4.711 -3.023 -30.286 1.00 95.81 463 VAL A C 1
ATOM 3724 O O . VAL A 1 463 ? -4.633 -1.794 -30.366 1.00 95.81 463 VAL A O 1
ATOM 3727 N N . ILE A 1 464 ? -3.630 -3.793 -30.137 1.00 97.94 464 ILE A N 1
ATOM 3728 C CA . ILE A 1 464 ? -2.276 -3.266 -29.911 1.00 97.94 464 ILE A CA 1
ATOM 3729 C C . ILE A 1 464 ? -1.310 -3.799 -30.973 1.00 97.94 464 ILE A C 1
ATOM 3731 O O . ILE A 1 464 ? -1.096 -5.006 -31.075 1.00 97.94 464 ILE A O 1
ATOM 3735 N N . LEU A 1 465 ? -0.688 -2.884 -31.718 1.00 98.50 465 LEU A N 1
ATOM 3736 C CA . LEU A 1 465 ? 0.346 -3.162 -32.716 1.00 98.50 465 LEU A CA 1
ATOM 3737 C C . LEU A 1 465 ? 1.736 -2.933 -32.111 1.00 98.50 465 LEU A C 1
ATOM 3739 O O . LEU A 1 465 ? 1.998 -1.852 -31.585 1.00 98.50 465 LEU A O 1
ATOM 3743 N N . ILE A 1 466 ? 2.630 -3.920 -32.194 1.00 98.56 466 ILE A N 1
ATOM 3744 C CA . ILE A 1 466 ? 3.989 -3.857 -31.629 1.00 98.56 466 ILE A CA 1
ATOM 3745 C C . ILE A 1 466 ? 5.016 -4.126 -32.729 1.00 98.56 466 ILE A C 1
ATOM 3747 O O . ILE A 1 466 ? 5.001 -5.199 -33.331 1.00 98.56 466 ILE A O 1
ATOM 3751 N N . THR A 1 467 ? 5.938 -3.184 -32.946 1.00 98.38 467 THR A N 1
ATOM 3752 C CA . THR A 1 467 ? 7.083 -3.379 -33.851 1.00 98.38 467 THR A CA 1
ATOM 3753 C C . THR A 1 467 ? 8.307 -3.928 -33.118 1.00 98.38 467 THR A C 1
ATOM 3755 O O . THR A 1 467 ? 8.521 -3.651 -31.934 1.00 98.38 467 THR A O 1
ATOM 3758 N N . GLY A 1 468 ? 9.136 -4.708 -33.814 1.00 96.50 468 GLY A N 1
ATOM 3759 C CA . GLY A 1 468 ? 10.292 -5.369 -33.205 1.00 96.50 468 GLY A CA 1
ATOM 3760 C C . GLY A 1 468 ? 9.863 -6.415 -32.172 1.00 96.50 468 GLY A C 1
ATOM 3761 O O . GLY A 1 468 ? 10.466 -6.513 -31.098 1.00 96.50 468 GLY A O 1
ATOM 3762 N N . ALA A 1 469 ? 8.749 -7.106 -32.436 1.00 97.00 469 ALA A N 1
ATOM 3763 C CA . ALA A 1 469 ? 8.100 -8.010 -31.493 1.00 97.00 469 ALA A CA 1
ATOM 3764 C C . ALA A 1 469 ? 8.917 -9.279 -31.200 1.00 97.00 469 ALA A C 1
ATOM 3766 O O . ALA A 1 469 ? 8.788 -9.832 -30.108 1.00 97.00 469 ALA A O 1
ATOM 3767 N N . ALA A 1 470 ? 9.779 -9.712 -32.123 1.00 94.12 470 ALA A N 1
ATOM 3768 C CA . ALA A 1 470 ? 10.721 -10.807 -31.897 1.00 94.12 470 ALA A CA 1
ATOM 3769 C C . ALA A 1 470 ? 12.015 -10.330 -31.204 1.00 94.12 470 ALA A C 1
ATOM 3771 O O . ALA A 1 470 ? 12.823 -11.151 -30.777 1.00 94.12 470 ALA A O 1
ATOM 3772 N N . GLY A 1 471 ? 12.205 -9.022 -31.006 1.00 91.44 471 GLY A N 1
ATOM 3773 C CA . GLY A 1 471 ? 13.331 -8.466 -30.254 1.00 91.44 471 GLY A CA 1
ATOM 3774 C C . GLY A 1 471 ? 13.211 -8.636 -28.732 1.00 91.44 471 GLY A C 1
ATOM 3775 O O . GLY A 1 471 ? 12.132 -8.864 -28.188 1.00 91.44 471 GLY A O 1
ATOM 3776 N N . GLY A 1 472 ? 14.322 -8.448 -28.008 1.00 92.06 472 GLY A N 1
ATOM 3777 C CA . GLY A 1 472 ? 14.394 -8.714 -26.561 1.00 92.06 472 GLY A CA 1
ATOM 3778 C C . GLY A 1 472 ? 13.330 -7.993 -25.717 1.00 92.06 472 GLY A C 1
ATOM 3779 O O . GLY A 1 472 ? 12.689 -8.611 -24.875 1.00 92.06 472 GLY A O 1
ATOM 3780 N N . ILE A 1 473 ? 13.086 -6.698 -25.958 1.00 97.00 473 ILE A N 1
ATOM 3781 C CA . ILE A 1 473 ? 12.018 -5.951 -25.259 1.00 97.00 473 ILE A CA 1
ATOM 3782 C C . ILE A 1 473 ? 10.631 -6.337 -25.798 1.00 97.00 473 ILE A C 1
ATOM 3784 O O . ILE A 1 473 ? 9.684 -6.465 -25.019 1.00 97.00 473 ILE A O 1
ATOM 3788 N N . GLY A 1 474 ? 10.517 -6.542 -27.115 1.00 96.94 474 GLY A N 1
ATOM 3789 C CA . GLY A 1 474 ? 9.261 -6.838 -27.804 1.00 96.94 474 GLY A CA 1
ATOM 3790 C C . GLY A 1 474 ? 8.621 -8.141 -27.334 1.00 96.94 474 GLY A C 1
ATOM 3791 O O . GLY A 1 474 ? 7.447 -8.135 -26.962 1.00 96.94 474 GLY A O 1
ATOM 3792 N N . GLN A 1 475 ? 9.402 -9.222 -27.229 1.00 96.50 475 GLN A N 1
ATOM 3793 C CA . GLN A 1 475 ? 8.902 -10.515 -26.753 1.00 96.50 475 GLN A CA 1
ATOM 3794 C C . GLN A 1 475 ? 8.405 -10.420 -25.306 1.00 96.50 475 GLN A C 1
ATOM 3796 O O . GLN A 1 475 ? 7.328 -10.914 -24.971 1.00 96.50 475 GLN A O 1
ATOM 3801 N N . CYS A 1 476 ? 9.159 -9.743 -24.432 1.00 97.50 476 CYS A N 1
ATOM 3802 C CA . CYS A 1 476 ? 8.763 -9.545 -23.038 1.00 97.50 476 CYS A CA 1
ATOM 3803 C C . CYS A 1 476 ? 7.482 -8.705 -22.923 1.00 97.50 476 CYS A C 1
ATOM 3805 O O . CYS A 1 476 ? 6.651 -8.983 -22.056 1.00 97.50 476 CYS A O 1
ATOM 3807 N N . LEU A 1 477 ? 7.301 -7.701 -23.790 1.00 98.06 477 LEU A N 1
ATOM 3808 C CA . LEU A 1 477 ? 6.075 -6.905 -23.854 1.00 98.06 477 LEU A CA 1
ATOM 3809 C C . LEU A 1 477 ? 4.886 -7.743 -24.343 1.00 98.06 477 LEU A C 1
ATOM 3811 O O . LEU A 1 477 ? 3.841 -7.737 -23.692 1.00 98.06 477 LEU A O 1
ATOM 3815 N N . ALA A 1 478 ? 5.051 -8.497 -25.432 1.00 97.31 478 ALA A N 1
ATOM 3816 C CA . ALA A 1 478 ? 4.011 -9.358 -25.989 1.00 97.31 478 ALA A CA 1
ATOM 3817 C C . ALA A 1 478 ? 3.550 -10.419 -24.973 1.00 97.31 478 ALA A C 1
ATOM 3819 O O . ALA A 1 478 ? 2.353 -10.543 -24.710 1.00 97.31 478 ALA A O 1
ATOM 3820 N N . ARG A 1 479 ? 4.492 -11.092 -24.294 1.00 96.44 479 ARG A N 1
ATOM 3821 C CA . ARG A 1 479 ? 4.197 -12.043 -23.205 1.00 96.44 479 ARG A CA 1
ATOM 3822 C C . ARG A 1 479 ? 3.401 -11.408 -22.070 1.00 96.44 479 ARG A C 1
ATOM 3824 O O . ARG A 1 479 ? 2.471 -12.023 -21.558 1.00 96.44 479 ARG A O 1
ATOM 3831 N N . GLN A 1 480 ? 3.732 -10.182 -21.667 1.00 94.75 480 GLN A N 1
ATOM 3832 C CA . GLN A 1 480 ? 2.996 -9.499 -20.600 1.00 94.75 480 GLN A CA 1
ATOM 3833 C C . GLN A 1 480 ? 1.590 -9.068 -21.032 1.00 94.75 480 GLN A C 1
ATOM 3835 O O . GLN A 1 480 ? 0.655 -9.197 -20.241 1.00 94.75 480 GLN A O 1
ATOM 3840 N N . LEU A 1 481 ? 1.428 -8.577 -22.264 1.00 94.06 481 LEU A N 1
ATOM 3841 C CA . LEU A 1 481 ? 0.132 -8.128 -22.778 1.00 94.06 481 LEU A CA 1
ATOM 3842 C C . LEU A 1 481 ? -0.804 -9.285 -23.142 1.00 94.06 481 LEU A C 1
ATOM 3844 O O . LEU A 1 481 ? -2.004 -9.139 -22.954 1.00 94.06 481 LEU A O 1
ATOM 3848 N N . SER A 1 482 ? -0.282 -10.443 -23.560 1.00 92.06 482 SER A N 1
ATOM 3849 C CA . SER A 1 482 ? -1.089 -11.642 -23.871 1.00 92.06 482 SER A CA 1
ATOM 3850 C C . SER A 1 482 ? -1.938 -12.144 -22.694 1.00 92.06 482 SER A C 1
ATOM 3852 O O . SER A 1 482 ? -2.931 -12.836 -22.875 1.00 92.06 482 SER A O 1
ATOM 3854 N N . ARG A 1 483 ? -1.575 -11.756 -21.465 1.00 88.38 483 ARG A N 1
ATOM 3855 C CA . ARG A 1 483 ? -2.301 -12.085 -20.228 1.00 88.38 483 ARG A CA 1
ATOM 3856 C C . ARG A 1 483 ? -3.520 -11.186 -19.988 1.00 88.38 483 ARG A C 1
ATOM 3858 O O . ARG A 1 483 ? -4.138 -11.265 -18.928 1.00 88.38 483 ARG A O 1
ATOM 3865 N N . ARG A 1 484 ? -3.819 -10.275 -20.916 1.00 86.62 484 ARG A N 1
ATOM 3866 C CA . ARG A 1 484 ? -4.912 -9.295 -20.856 1.00 86.62 484 ARG A CA 1
ATOM 3867 C C . ARG A 1 484 ? -5.893 -9.555 -22.005 1.00 86.62 484 ARG A C 1
ATOM 3869 O O . ARG A 1 484 ? -5.486 -10.129 -23.009 1.00 86.62 484 ARG A O 1
ATOM 3876 N N . PRO A 1 485 ? -7.156 -9.106 -21.903 1.00 84.38 485 PRO A N 1
ATOM 3877 C CA . PRO A 1 485 ? -8.150 -9.259 -22.970 1.00 84.38 485 PRO A CA 1
ATOM 3878 C C . PRO A 1 485 ? -7.900 -8.275 -24.133 1.00 84.38 485 PRO A C 1
ATOM 3880 O O . PRO A 1 485 ? -8.724 -7.408 -24.419 1.00 84.38 485 PRO A O 1
ATOM 3883 N N . VAL A 1 486 ? -6.739 -8.381 -24.782 1.00 90.69 486 VAL A N 1
ATOM 3884 C CA . VAL A 1 486 ? -6.301 -7.512 -25.883 1.00 90.69 486 VAL A CA 1
ATOM 3885 C C . VAL A 1 486 ? -5.990 -8.329 -27.132 1.00 90.69 486 VAL A C 1
ATOM 3887 O O . VAL A 1 486 ? -5.482 -9.445 -27.049 1.00 90.69 486 VAL A O 1
ATOM 3890 N N . GLN A 1 487 ? -6.247 -7.744 -28.297 1.00 94.50 487 GLN A N 1
ATOM 3891 C CA . GLN A 1 487 ? -5.845 -8.293 -29.584 1.00 94.50 487 GLN A CA 1
ATOM 3892 C C . GLN A 1 487 ? -4.435 -7.798 -29.916 1.00 94.50 487 GLN A C 1
ATOM 3894 O O . GLN A 1 487 ? -4.228 -6.612 -30.176 1.00 94.50 487 GLN A O 1
ATOM 3899 N N . LEU A 1 488 ? -3.459 -8.704 -29.922 1.00 97.19 488 LEU A N 1
ATOM 3900 C CA . LEU A 1 488 ? -2.083 -8.379 -30.295 1.00 97.19 488 LEU A CA 1
ATOM 3901 C C . LEU A 1 488 ? -1.869 -8.521 -31.802 1.00 97.19 488 LEU A C 1
ATOM 3903 O O . LEU A 1 488 ? -2.299 -9.509 -32.401 1.00 97.19 488 LEU A O 1
ATOM 3907 N N . VAL A 1 489 ? -1.169 -7.545 -32.384 1.00 98.12 489 VAL A N 1
ATOM 3908 C CA . VAL A 1 489 ? -0.581 -7.606 -33.724 1.00 98.12 489 VAL A CA 1
ATOM 3909 C C . VAL A 1 489 ? 0.927 -7.420 -33.583 1.00 98.12 489 VAL A C 1
ATOM 3911 O O . VAL A 1 489 ? 1.404 -6.352 -33.199 1.00 98.12 489 VAL A O 1
ATOM 3914 N N . LEU A 1 490 ? 1.679 -8.482 -33.846 1.00 98.50 490 LEU A N 1
ATOM 3915 C CA . LEU A 1 490 ? 3.124 -8.542 -33.652 1.00 98.50 490 LEU A CA 1
ATOM 3916 C C . LEU A 1 490 ? 3.841 -8.447 -34.995 1.00 98.50 490 LEU A C 1
ATOM 3918 O O . LEU A 1 490 ? 3.571 -9.239 -35.899 1.00 98.50 490 LEU A O 1
ATOM 3922 N N . VAL A 1 491 ? 4.759 -7.490 -35.105 1.00 98.12 491 VAL A N 1
ATOM 3923 C CA . VAL A 1 491 ? 5.496 -7.211 -36.339 1.00 98.12 491 VAL A CA 1
ATOM 3924 C C . VAL A 1 491 ? 6.986 -7.280 -36.095 1.00 98.12 491 VAL A C 1
ATOM 3926 O O . VAL A 1 491 ? 7.512 -6.677 -35.156 1.00 98.12 491 VAL A O 1
ATOM 3929 N N . ASP A 1 492 ? 7.662 -8.005 -36.969 1.00 97.25 492 ASP A N 1
ATOM 3930 C CA . ASP A 1 492 ? 9.108 -8.145 -37.001 1.00 97.25 492 ASP A CA 1
ATOM 3931 C C . ASP A 1 492 ? 9.539 -8.637 -38.390 1.00 97.25 492 ASP A C 1
ATOM 3933 O O . ASP A 1 492 ? 8.725 -9.202 -39.120 1.00 97.25 492 ASP A O 1
ATOM 3937 N N . ARG A 1 493 ? 10.812 -8.469 -38.750 1.00 94.81 493 ARG A N 1
ATOM 3938 C CA . ARG A 1 493 ? 11.364 -9.100 -39.958 1.00 94.81 493 ARG A CA 1
ATOM 3939 C C . ARG A 1 493 ? 11.651 -10.586 -39.732 1.00 94.81 493 ARG A C 1
ATOM 3941 O O . ARG A 1 493 ? 11.632 -11.371 -40.679 1.00 94.81 493 ARG A O 1
ATOM 3948 N N . ASP A 1 494 ? 11.900 -10.981 -38.480 1.00 94.00 494 ASP A N 1
ATOM 3949 C CA . ASP A 1 494 ? 12.151 -12.373 -38.116 1.00 94.00 494 ASP A CA 1
ATOM 3950 C C . ASP A 1 494 ? 10.845 -13.181 -38.080 1.00 94.00 494 ASP A C 1
ATOM 3952 O O . ASP A 1 494 ? 10.190 -13.352 -37.046 1.00 94.00 494 ASP A O 1
ATOM 3956 N N . ALA A 1 495 ? 10.477 -13.726 -39.239 1.00 94.06 495 ALA A N 1
ATOM 3957 C CA . ALA A 1 495 ? 9.306 -14.582 -39.384 1.00 94.06 495 ALA A CA 1
ATOM 3958 C C . ALA A 1 495 ? 9.367 -15.844 -38.500 1.00 94.06 495 ALA A C 1
ATOM 3960 O O . ALA A 1 495 ? 8.323 -16.330 -38.057 1.00 94.06 495 ALA A O 1
ATOM 3961 N N . ARG A 1 496 ? 10.567 -16.377 -38.214 1.00 94.00 496 ARG A N 1
ATOM 3962 C CA . ARG A 1 496 ? 10.726 -17.573 -37.369 1.00 94.00 496 ARG A CA 1
ATOM 3963 C C . ARG A 1 496 ? 10.494 -17.228 -35.903 1.00 94.00 496 ARG A C 1
ATOM 3965 O O . ARG A 1 496 ? 9.737 -17.933 -35.235 1.00 94.00 496 ARG A O 1
ATOM 3972 N N . GLY A 1 497 ? 11.077 -16.128 -35.428 1.00 92.69 497 GLY A N 1
ATOM 3973 C CA . GLY A 1 497 ? 10.842 -15.596 -34.087 1.00 92.69 497 GLY A CA 1
ATOM 3974 C C . GLY A 1 497 ? 9.371 -15.255 -33.844 1.00 92.69 497 GLY A C 1
ATOM 3975 O O . GLY A 1 497 ? 8.818 -15.622 -32.807 1.00 92.69 497 GLY A O 1
ATOM 3976 N N . LEU A 1 498 ? 8.695 -14.647 -34.827 1.00 95.81 498 LEU A N 1
ATOM 3977 C CA . LEU A 1 498 ? 7.249 -14.399 -34.763 1.00 95.81 498 LEU A CA 1
ATOM 3978 C C . LEU A 1 498 ? 6.431 -15.692 -34.689 1.00 95.81 498 LEU A C 1
ATOM 3980 O O . LEU A 1 498 ? 5.495 -15.767 -33.894 1.00 95.81 498 LEU A O 1
ATOM 3984 N N . ALA A 1 499 ? 6.769 -16.708 -35.488 1.00 93.62 499 ALA A N 1
ATOM 3985 C CA . ALA A 1 499 ? 6.070 -17.992 -35.465 1.00 93.62 499 ALA A CA 1
ATOM 3986 C C . ALA A 1 499 ? 6.226 -18.704 -34.110 1.00 93.62 499 ALA A C 1
ATOM 3988 O O . ALA A 1 499 ? 5.240 -19.193 -33.559 1.00 93.62 499 ALA A O 1
ATOM 3989 N N . ALA A 1 500 ? 7.437 -18.699 -33.542 1.00 93.62 500 ALA A N 1
ATOM 3990 C CA . ALA A 1 500 ? 7.701 -19.250 -32.214 1.00 93.62 500 ALA A CA 1
ATOM 3991 C C . ALA A 1 500 ? 6.923 -18.498 -31.121 1.00 93.62 500 ALA A C 1
ATOM 3993 O O . ALA A 1 500 ? 6.277 -19.119 -30.277 1.00 93.62 500 ALA A O 1
ATOM 3994 N N . LEU A 1 501 ? 6.916 -17.163 -31.175 1.00 93.88 501 LEU A N 1
ATOM 3995 C CA . LEU A 1 501 ? 6.178 -16.338 -30.223 1.00 93.88 501 LEU A CA 1
ATOM 3996 C C . LEU A 1 501 ? 4.662 -16.539 -30.357 1.00 93.88 501 LEU A C 1
ATOM 3998 O O . LEU A 1 501 ? 3.965 -16.634 -29.356 1.00 93.88 501 LEU A O 1
ATOM 4002 N N . ARG A 1 502 ? 4.127 -16.676 -31.573 1.00 95.19 502 ARG A N 1
ATOM 4003 C CA . ARG A 1 502 ? 2.705 -16.987 -31.779 1.00 95.19 502 ARG A CA 1
ATOM 4004 C C . ARG A 1 502 ? 2.322 -18.352 -31.215 1.00 95.19 502 ARG A C 1
ATOM 4006 O O . ARG A 1 502 ? 1.266 -18.466 -30.599 1.00 95.19 502 ARG A O 1
ATOM 4013 N N . ALA A 1 503 ? 3.164 -19.366 -31.411 1.00 92.69 503 ALA A N 1
ATOM 4014 C CA . ALA A 1 503 ? 2.938 -20.692 -30.842 1.00 92.69 503 ALA A CA 1
ATOM 4015 C C . ALA A 1 503 ? 2.895 -20.652 -29.303 1.00 92.69 503 ALA A C 1
ATOM 4017 O O . ALA A 1 503 ? 2.100 -21.364 -28.697 1.00 92.69 503 ALA A O 1
ATOM 4018 N N . GLU A 1 504 ? 3.696 -19.782 -28.679 1.00 93.25 504 GLU A N 1
ATOM 4019 C CA . GLU A 1 504 ? 3.682 -19.545 -27.230 1.00 93.25 504 GLU A CA 1
ATOM 4020 C C . GLU A 1 504 ? 2.423 -18.788 -26.763 1.00 93.25 504 GLU A C 1
ATOM 4022 O O . GLU A 1 504 ? 1.829 -19.143 -25.746 1.00 93.25 504 GLU A O 1
ATOM 4027 N N . LEU A 1 505 ? 2.021 -17.733 -27.481 1.00 92.38 505 LEU A N 1
ATOM 4028 C CA . LEU A 1 505 ? 0.974 -16.796 -27.042 1.00 92.38 505 LEU A CA 1
ATOM 4029 C C . LEU A 1 505 ? -0.454 -17.191 -27.463 1.00 92.38 505 LEU A C 1
ATOM 4031 O O . LEU A 1 505 ? -1.417 -16.597 -26.978 1.00 92.38 505 LEU A O 1
ATOM 4035 N N . GLY A 1 506 ? -0.603 -18.175 -28.351 1.00 87.75 506 GLY A N 1
ATOM 4036 C CA . GLY A 1 506 ? -1.889 -18.702 -28.809 1.00 87.75 506 GLY A CA 1
ATOM 4037 C C . GLY A 1 506 ? -2.394 -18.100 -30.125 1.00 87.75 506 GLY A C 1
ATOM 4038 O O . GLY A 1 506 ? -1.981 -17.022 -30.559 1.00 87.75 506 GLY A O 1
ATOM 4039 N N . GLU A 1 507 ? -3.329 -18.809 -30.771 1.00 79.81 507 GLU A N 1
ATOM 4040 C CA . GLU A 1 507 ? -3.778 -18.525 -32.146 1.00 79.81 507 GLU A CA 1
ATOM 4041 C C . GLU A 1 507 ? -4.466 -17.172 -32.338 1.00 79.81 507 GLU A C 1
ATOM 4043 O O . GLU A 1 507 ? -4.451 -16.644 -33.452 1.00 79.81 507 GLU A O 1
ATOM 4048 N N . ALA A 1 508 ? -5.022 -16.603 -31.264 1.00 82.94 508 ALA A N 1
ATOM 4049 C CA . ALA A 1 508 ? -5.624 -15.275 -31.274 1.00 82.94 508 ALA A CA 1
ATOM 4050 C C . ALA A 1 508 ? -4.590 -14.168 -31.546 1.00 82.94 508 ALA A C 1
ATOM 4052 O O . ALA A 1 508 ? -4.964 -13.094 -31.999 1.00 82.94 508 ALA A O 1
ATOM 4053 N N . THR A 1 509 ? -3.294 -14.406 -31.318 1.00 93.62 509 THR A N 1
ATOM 4054 C CA . THR A 1 509 ? -2.236 -13.431 -31.618 1.00 93.62 509 THR A CA 1
ATOM 4055 C C . THR A 1 509 ? -1.993 -13.344 -33.126 1.00 93.62 509 THR A C 1
ATOM 4057 O O . THR A 1 509 ? -1.646 -14.334 -33.776 1.00 93.62 509 THR A O 1
ATOM 4060 N N . LEU A 1 510 ? -2.126 -12.142 -33.690 1.00 96.38 510 LEU A N 1
ATOM 4061 C CA . LEU A 1 510 ? -1.813 -11.884 -35.093 1.00 96.38 510 LEU A CA 1
ATOM 4062 C C . LEU A 1 510 ? -0.325 -11.569 -35.246 1.00 96.38 510 LEU A C 1
ATOM 4064 O O . LEU A 1 510 ? 0.259 -10.842 -34.447 1.00 96.38 510 LEU A O 1
ATOM 4068 N N . THR A 1 511 ? 0.278 -12.091 -36.306 1.00 97.62 511 THR A N 1
ATOM 4069 C CA . THR A 1 511 ? 1.683 -11.868 -36.659 1.00 97.62 511 THR A CA 1
ATOM 4070 C C . THR A 1 511 ? 1.779 -11.401 -38.100 1.00 97.62 511 THR A C 1
ATOM 4072 O O . THR A 1 511 ? 1.085 -11.953 -38.957 1.00 97.62 511 THR A O 1
ATOM 4075 N N . TYR A 1 512 ? 2.659 -10.444 -38.377 1.00 97.69 512 TYR A N 1
ATOM 4076 C CA . TYR A 1 512 ? 2.926 -9.954 -39.727 1.00 97.69 512 TYR A CA 1
ATOM 4077 C C . TYR A 1 512 ? 4.433 -9.758 -39.907 1.00 97.69 512 TYR A C 1
ATOM 4079 O O . TYR A 1 512 ? 5.042 -8.960 -39.197 1.00 97.69 512 TYR A O 1
ATOM 4087 N N . ALA A 1 513 ? 5.038 -10.519 -40.819 1.00 97.69 513 ALA A N 1
ATOM 4088 C CA . ALA A 1 513 ? 6.455 -10.382 -41.127 1.00 97.69 513 ALA A CA 1
ATOM 4089 C C . ALA A 1 513 ? 6.651 -9.234 -42.124 1.00 97.69 513 ALA A C 1
ATOM 4091 O O . ALA A 1 513 ? 6.044 -9.264 -43.193 1.00 97.69 513 ALA A O 1
ATOM 4092 N N . ALA A 1 514 ? 7.459 -8.234 -41.772 1.00 95.25 514 ALA A N 1
ATOM 4093 C CA . ALA A 1 514 ? 7.704 -7.069 -42.622 1.00 95.25 514 ALA A CA 1
ATOM 4094 C C . ALA A 1 514 ? 9.112 -6.505 -42.434 1.00 95.25 514 ALA A C 1
ATOM 4096 O O . ALA A 1 514 ? 9.610 -6.428 -41.306 1.00 95.25 514 ALA A O 1
ATOM 4097 N N . ASP A 1 515 ? 9.714 -6.048 -43.531 1.00 95.12 515 ASP A N 1
ATOM 4098 C CA . ASP A 1 515 ? 10.829 -5.110 -43.462 1.00 95.12 515 ASP A CA 1
ATOM 4099 C C . ASP A 1 515 ? 10.275 -3.707 -43.206 1.00 95.12 515 ASP A C 1
ATOM 4101 O O . ASP A 1 515 ? 9.531 -3.151 -44.009 1.00 95.12 515 ASP A O 1
ATOM 4105 N N . LEU A 1 516 ? 10.630 -3.136 -42.058 1.00 94.50 516 LEU A N 1
ATOM 4106 C CA . LEU A 1 516 ? 10.128 -1.829 -41.660 1.00 94.50 516 LEU A CA 1
ATOM 4107 C C . LEU A 1 516 ? 10.765 -0.668 -42.440 1.00 94.50 516 LEU A C 1
ATOM 4109 O O . LEU A 1 516 ? 10.246 0.441 -42.372 1.00 94.50 516 LEU A O 1
ATOM 4113 N N . CYS A 1 517 ? 11.849 -0.911 -43.186 1.00 92.56 517 CYS A N 1
ATOM 4114 C CA . CYS A 1 517 ? 12.421 0.074 -44.107 1.00 92.56 517 CYS A CA 1
ATOM 4115 C C . CYS A 1 517 ? 11.643 0.202 -45.429 1.00 92.56 517 CYS A C 1
ATOM 4117 O O . CYS A 1 517 ? 11.927 1.114 -46.202 1.00 92.56 517 CYS A O 1
ATOM 4119 N N . ASP A 1 518 ? 10.714 -0.711 -45.716 1.00 94.88 518 ASP A N 1
ATOM 4120 C CA . ASP A 1 518 ? 9.953 -0.752 -46.964 1.00 94.88 518 ASP A CA 1
ATOM 4121 C C . ASP A 1 518 ? 8.577 -0.093 -46.774 1.00 94.88 518 ASP A C 1
ATOM 4123 O O . ASP A 1 518 ? 7.700 -0.619 -46.084 1.00 94.88 518 ASP A O 1
ATOM 4127 N N . GLU A 1 519 ? 8.385 1.080 -47.384 1.00 93.19 519 GLU A N 1
ATOM 4128 C CA . GLU A 1 519 ? 7.159 1.874 -47.249 1.00 93.19 519 GLU A CA 1
ATOM 4129 C C . GLU A 1 519 ? 5.901 1.143 -47.743 1.00 93.19 519 GLU A C 1
ATOM 4131 O O . GLU A 1 519 ? 4.834 1.297 -47.136 1.00 93.19 519 GLU A O 1
ATOM 4136 N N . ASP A 1 520 ? 6.018 0.311 -48.783 1.00 95.19 520 ASP A N 1
ATOM 4137 C CA . ASP A 1 520 ? 4.894 -0.464 -49.314 1.00 95.19 520 ASP A CA 1
ATOM 4138 C C . ASP A 1 520 ? 4.477 -1.544 -48.308 1.00 95.19 520 ASP A C 1
ATOM 4140 O O . ASP A 1 520 ? 3.285 -1.768 -48.069 1.00 95.19 520 ASP A O 1
ATOM 4144 N N . GLN A 1 521 ? 5.450 -2.162 -47.628 1.00 97.19 521 GLN A N 1
ATOM 4145 C CA . GLN A 1 521 ? 5.174 -3.114 -46.550 1.00 97.19 521 GLN A CA 1
ATOM 4146 C C . GLN A 1 521 ? 4.584 -2.440 -45.305 1.00 97.19 521 GLN A C 1
ATOM 4148 O O . GLN A 1 521 ? 3.738 -3.046 -44.639 1.00 97.19 521 GLN A O 1
ATOM 4153 N N . LEU A 1 522 ? 4.962 -1.192 -44.997 1.00 96.88 522 LEU A N 1
ATOM 4154 C CA . LEU A 1 522 ? 4.341 -0.418 -43.914 1.00 96.88 522 LEU A CA 1
ATOM 4155 C C . LEU A 1 522 ? 2.866 -0.112 -44.208 1.00 96.88 522 LEU A C 1
ATOM 4157 O O . LEU A 1 522 ? 2.021 -0.250 -43.319 1.00 96.88 522 LEU A O 1
ATOM 4161 N N . ALA A 1 523 ? 2.548 0.284 -45.444 1.00 95.12 523 ALA A N 1
ATOM 4162 C CA . ALA A 1 523 ? 1.170 0.505 -45.879 1.00 95.12 523 ALA A CA 1
ATOM 4163 C C . ALA A 1 523 ? 0.357 -0.798 -45.815 1.00 95.12 523 ALA A C 1
ATOM 4165 O O . ALA A 1 523 ? -0.694 -0.836 -45.169 1.00 95.12 523 ALA A O 1
ATOM 4166 N N . ALA A 1 524 ? 0.899 -1.888 -46.368 1.00 96.81 524 ALA A N 1
ATOM 4167 C CA . ALA A 1 524 ? 0.269 -3.207 -46.343 1.00 96.81 524 ALA A CA 1
ATOM 4168 C C . ALA A 1 524 ? 0.037 -3.736 -44.915 1.00 96.81 524 ALA A C 1
ATOM 4170 O O . ALA A 1 524 ? -0.989 -4.360 -44.640 1.00 96.81 524 ALA A O 1
ATOM 4171 N N . LEU A 1 525 ? 0.947 -3.451 -43.977 1.00 97.88 525 LEU A N 1
ATOM 4172 C CA . LEU A 1 525 ? 0.773 -3.779 -42.562 1.00 97.88 525 LEU A CA 1
ATOM 4173 C C . LEU A 1 525 ? -0.436 -3.056 -41.951 1.00 97.88 525 LEU A C 1
ATOM 4175 O O . LEU A 1 525 ? -1.225 -3.666 -41.227 1.00 97.88 525 LEU A O 1
ATOM 4179 N N . ILE A 1 526 ? -0.590 -1.756 -42.207 1.00 97.88 526 ILE A N 1
ATOM 4180 C CA . ILE A 1 526 ? -1.719 -0.990 -41.668 1.00 97.88 526 ILE A CA 1
ATOM 4181 C C . ILE A 1 526 ? -3.036 -1.434 -42.312 1.00 97.88 526 ILE A C 1
ATOM 4183 O O . ILE A 1 526 ? -4.032 -1.583 -41.598 1.00 97.88 526 ILE A O 1
ATOM 4187 N N . ASP A 1 527 ? -3.030 -1.753 -43.606 1.00 94.44 527 ASP A N 1
ATOM 4188 C CA . ASP A 1 527 ? -4.179 -2.357 -44.284 1.00 94.44 527 ASP A CA 1
ATOM 4189 C C . ASP A 1 527 ? -4.543 -3.719 -43.682 1.00 94.44 527 ASP A C 1
ATOM 4191 O O . ASP A 1 527 ? -5.719 -3.996 -43.436 1.00 94.44 527 ASP A O 1
ATOM 4195 N N . PHE A 1 528 ? -3.550 -4.549 -43.351 1.00 96.44 528 PHE A N 1
ATOM 4196 C CA . PHE A 1 528 ? -3.764 -5.809 -42.643 1.00 96.44 528 PHE A CA 1
ATOM 4197 C C . PHE A 1 528 ? -4.433 -5.588 -41.276 1.00 96.44 528 PHE A C 1
ATOM 4199 O O . PHE A 1 528 ? -5.416 -6.264 -40.956 1.00 96.44 528 PHE A O 1
ATOM 4206 N N . VAL A 1 529 ? -3.967 -4.615 -40.482 1.00 96.38 529 VAL A N 1
ATOM 4207 C CA . VAL A 1 529 ? -4.597 -4.262 -39.194 1.00 96.38 529 VAL A CA 1
ATOM 4208 C C . VAL A 1 529 ? -6.026 -3.762 -39.405 1.00 96.38 529 VAL A C 1
ATOM 4210 O O . VAL A 1 529 ? -6.934 -4.167 -38.677 1.00 96.38 529 VAL A O 1
ATOM 4213 N N . GLN A 1 530 ? -6.258 -2.928 -40.417 1.00 92.19 530 GLN A N 1
ATOM 4214 C CA . GLN A 1 530 ? -7.592 -2.443 -40.753 1.00 92.19 530 GLN A CA 1
ATOM 4215 C C . GLN A 1 530 ? -8.540 -3.592 -41.118 1.00 92.19 530 GLN A C 1
ATOM 4217 O O . GLN A 1 530 ? -9.659 -3.632 -40.613 1.00 92.19 530 GLN A O 1
ATOM 4222 N N . GLN A 1 531 ? -8.106 -4.527 -41.961 1.00 91.12 531 GLN A N 1
ATOM 4223 C CA . GLN A 1 531 ? -8.926 -5.653 -42.414 1.00 91.12 531 GLN A CA 1
ATOM 4224 C C . GLN A 1 531 ? -9.231 -6.647 -41.290 1.00 91.12 531 GLN A C 1
ATOM 4226 O O . GLN A 1 531 ? -10.335 -7.181 -41.225 1.00 91.12 531 GLN A O 1
ATOM 4231 N N . ARG A 1 532 ? -8.258 -6.913 -40.409 1.00 91.88 532 ARG A N 1
ATOM 4232 C CA . ARG A 1 532 ? -8.396 -7.917 -39.344 1.00 91.88 532 ARG A CA 1
ATOM 4233 C C . ARG A 1 532 ? -9.055 -7.380 -38.081 1.00 91.88 532 ARG A C 1
ATOM 4235 O O . ARG A 1 532 ? -9.775 -8.125 -37.425 1.00 91.88 532 ARG A O 1
ATOM 4242 N N . CYS A 1 533 ? -8.806 -6.117 -37.745 1.00 90.62 533 CYS A N 1
ATOM 4243 C CA . CYS A 1 533 ? -9.187 -5.544 -36.455 1.00 90.62 533 CYS A CA 1
ATOM 4244 C C . CYS A 1 533 ? -10.123 -4.331 -36.573 1.00 90.62 533 CYS A C 1
ATOM 4246 O O . CYS A 1 533 ? -10.763 -3.964 -35.590 1.00 90.62 533 CYS A O 1
ATOM 4248 N N . GLY A 1 534 ? -10.190 -3.659 -37.730 1.00 88.50 534 GLY A N 1
ATOM 4249 C CA . GLY A 1 534 ? -11.058 -2.496 -37.984 1.00 88.50 534 GLY A CA 1
ATOM 4250 C C . GLY A 1 534 ? -10.668 -1.191 -37.268 1.00 88.50 534 GLY A C 1
ATOM 4251 O O . GLY A 1 534 ? -11.053 -0.103 -37.710 1.00 88.50 534 GLY A O 1
ATOM 4252 N N . ARG A 1 535 ? -9.882 -1.276 -36.191 1.00 91.44 535 ARG A N 1
ATOM 4253 C CA . ARG A 1 535 ? -9.407 -0.167 -35.351 1.00 91.44 535 ARG A CA 1
ATOM 4254 C C . ARG A 1 535 ? -8.014 -0.458 -34.793 1.00 91.44 535 ARG A C 1
ATOM 4256 O O . ARG A 1 535 ? -7.554 -1.597 -34.833 1.00 91.44 535 ARG A O 1
ATOM 4263 N N . LEU A 1 536 ? -7.382 0.567 -34.227 1.00 95.94 536 LEU A N 1
ATOM 4264 C CA . LEU A 1 536 ? -6.154 0.435 -33.449 1.00 95.94 536 LEU A CA 1
ATOM 4265 C C . LEU A 1 536 ? -6.279 1.258 -32.166 1.00 95.94 536 LEU A C 1
ATOM 4267 O O . LEU A 1 536 ? -6.666 2.419 -32.224 1.00 95.94 536 LEU A O 1
ATOM 4271 N N . ASP A 1 537 ? -5.951 0.677 -31.016 1.00 96.62 537 ASP A N 1
ATOM 4272 C CA . ASP A 1 537 ? -6.005 1.367 -29.720 1.00 96.62 537 ASP A CA 1
ATOM 4273 C C . ASP A 1 537 ? -4.620 1.805 -29.251 1.00 96.62 537 ASP A C 1
ATOM 4275 O O . ASP A 1 537 ? -4.476 2.849 -28.610 1.00 96.62 537 ASP A O 1
ATOM 4279 N N . ALA A 1 538 ? -3.585 1.043 -29.608 1.00 98.06 538 ALA A N 1
ATOM 4280 C CA . ALA A 1 538 ? -2.212 1.444 -29.364 1.00 98.06 538 ALA A CA 1
ATOM 4281 C C . ALA A 1 538 ? -1.258 1.011 -30.481 1.00 98.06 538 ALA A C 1
ATOM 4283 O O . ALA A 1 538 ? -1.238 -0.152 -30.879 1.00 98.06 538 ALA A O 1
ATOM 4284 N N . LEU A 1 539 ? -0.411 1.942 -30.921 1.00 98.62 539 LEU A N 1
ATOM 4285 C CA . LEU A 1 539 ? 0.801 1.644 -31.682 1.00 98.62 539 LEU A CA 1
ATOM 4286 C C . LEU A 1 539 ? 2.005 1.725 -30.738 1.00 98.62 539 LEU A C 1
ATOM 4288 O O . LEU A 1 539 ? 2.228 2.763 -30.115 1.00 98.62 539 LEU A O 1
ATOM 4292 N N . VAL A 1 540 ? 2.781 0.645 -30.650 1.00 98.69 540 VAL A N 1
ATOM 4293 C CA . VAL A 1 540 ? 4.040 0.576 -29.906 1.00 98.69 540 VAL A CA 1
ATOM 4294 C C . VAL A 1 540 ? 5.214 0.487 -30.883 1.00 98.69 540 VAL A C 1
ATOM 4296 O O . VAL A 1 540 ? 5.557 -0.590 -31.374 1.00 98.69 540 VAL A O 1
ATOM 4299 N N . ASN A 1 541 ? 5.853 1.629 -31.134 1.00 98.50 541 ASN A N 1
ATOM 4300 C CA . ASN A 1 541 ? 7.083 1.731 -31.915 1.00 98.50 541 ASN A CA 1
ATOM 4301 C C . ASN A 1 541 ? 8.274 1.296 -31.051 1.00 98.50 541 ASN A C 1
ATOM 4303 O O . ASN A 1 541 ? 8.843 2.102 -30.313 1.00 98.50 541 ASN A O 1
ATOM 4307 N N . ASN A 1 542 ? 8.624 0.013 -31.111 1.00 97.75 542 ASN A N 1
ATOM 4308 C CA . ASN A 1 542 ? 9.685 -0.574 -30.293 1.00 97.75 542 ASN A CA 1
ATOM 4309 C C . ASN A 1 542 ? 10.892 -1.074 -31.106 1.00 97.75 542 ASN A C 1
ATOM 4311 O O . ASN A 1 542 ? 11.982 -1.181 -30.542 1.00 97.75 542 ASN A O 1
ATOM 4315 N N . ALA A 1 543 ? 10.736 -1.325 -32.409 1.00 96.19 543 ALA A N 1
ATOM 4316 C CA . ALA A 1 543 ? 11.851 -1.681 -33.283 1.00 96.19 543 ALA A CA 1
ATOM 4317 C C . ALA A 1 543 ? 12.955 -0.609 -33.259 1.00 96.19 543 ALA A C 1
ATOM 4319 O O . ALA A 1 543 ? 12.684 0.590 -33.335 1.00 96.19 543 ALA A O 1
ATOM 4320 N N . ALA A 1 544 ? 14.202 -1.057 -33.140 1.00 94.12 544 ALA A N 1
ATOM 4321 C CA . ALA A 1 544 ? 15.386 -0.218 -33.232 1.00 94.12 544 ALA A CA 1
ATOM 4322 C C . ALA A 1 544 ? 16.603 -1.076 -33.588 1.00 94.12 544 ALA A C 1
ATOM 4324 O O . ALA A 1 544 ? 16.622 -2.273 -33.296 1.00 94.12 544 ALA A O 1
ATOM 4325 N N . ILE A 1 545 ? 17.630 -0.452 -34.155 1.00 92.62 545 ILE A N 1
ATOM 4326 C CA . ILE A 1 545 ? 18.958 -1.037 -34.350 1.00 92.62 545 ILE A CA 1
ATOM 4327 C C . ILE A 1 545 ? 20.039 -0.068 -33.870 1.00 92.62 545 ILE A C 1
ATOM 4329 O O . ILE A 1 545 ? 19.826 1.140 -33.805 1.00 92.62 545 ILE A O 1
ATOM 4333 N N . VAL A 1 546 ? 21.219 -0.594 -33.565 1.00 88.81 546 VAL A N 1
ATOM 4334 C CA . VAL A 1 546 ? 22.429 0.200 -33.334 1.00 88.81 546 VAL A CA 1
ATOM 4335 C C . VAL A 1 546 ? 23.572 -0.443 -34.098 1.00 88.81 546 VAL A C 1
ATOM 4337 O O . VAL A 1 546 ? 23.679 -1.671 -34.175 1.00 88.81 546 VAL A O 1
ATOM 4340 N N . ARG A 1 547 ? 24.429 0.379 -34.695 1.00 83.12 547 ARG A N 1
ATOM 4341 C CA . ARG A 1 547 ? 25.649 -0.091 -35.349 1.00 83.12 547 ARG A CA 1
ATOM 4342 C C . ARG A 1 547 ? 26.840 0.626 -34.733 1.00 83.12 547 ARG A C 1
ATOM 4344 O O . ARG A 1 547 ? 26.993 1.835 -34.880 1.00 83.12 547 ARG A O 1
ATOM 4351 N N . VAL A 1 548 ? 27.676 -0.146 -34.052 1.00 71.75 548 VAL A N 1
ATOM 4352 C CA . VAL A 1 548 ? 28.872 0.349 -33.368 1.00 71.75 548 VAL A CA 1
ATOM 4353 C C . VAL A 1 548 ? 29.999 0.556 -34.373 1.00 71.75 548 VAL A C 1
ATOM 4355 O O . VAL A 1 548 ? 30.214 -0.287 -35.244 1.00 71.75 548 VAL A O 1
ATOM 4358 N N . GLY A 1 549 ? 30.715 1.671 -34.242 1.00 71.31 549 GLY A N 1
ATOM 4359 C CA . GLY A 1 549 ? 31.949 1.940 -34.976 1.00 71.31 549 GLY A CA 1
ATOM 4360 C C . GLY A 1 549 ? 32.221 3.440 -35.133 1.00 71.31 549 GLY A C 1
ATOM 4361 O O . GLY A 1 549 ? 31.283 4.244 -35.066 1.00 71.31 549 GLY A O 1
ATOM 4362 N N . PRO A 1 550 ? 33.484 3.843 -35.366 1.00 76.69 550 PRO A N 1
ATOM 4363 C CA . PRO A 1 550 ? 33.820 5.221 -35.705 1.00 76.69 550 PRO A CA 1
ATOM 4364 C C . PRO A 1 550 ? 33.004 5.700 -36.907 1.00 76.69 550 PRO A C 1
ATOM 4366 O O . PRO A 1 550 ? 32.859 4.981 -37.893 1.00 76.69 550 PRO A O 1
ATOM 4369 N N . LEU A 1 551 ? 32.495 6.936 -36.862 1.00 84.06 551 LEU A N 1
ATOM 4370 C CA . LEU A 1 551 ? 31.689 7.488 -37.960 1.00 84.06 551 LEU A CA 1
ATOM 4371 C C . LEU A 1 551 ? 32.433 7.444 -39.306 1.00 84.06 551 LEU A C 1
ATOM 4373 O O . LEU A 1 551 ? 31.811 7.219 -40.339 1.00 84.06 551 LEU A O 1
ATOM 4377 N N . THR A 1 552 ? 33.757 7.604 -39.276 1.00 86.38 552 THR A N 1
ATOM 4378 C CA . THR A 1 552 ? 34.658 7.539 -40.438 1.00 86.38 552 THR A CA 1
ATOM 4379 C C . THR A 1 552 ? 34.697 6.172 -41.123 1.00 86.38 552 THR A C 1
ATOM 4381 O O . THR A 1 552 ? 35.115 6.090 -42.271 1.00 86.38 552 THR A O 1
ATOM 4384 N N . GLU A 1 553 ? 34.258 5.111 -40.445 1.00 85.62 553 GLU A N 1
ATOM 4385 C CA . GLU A 1 553 ? 34.272 3.727 -40.940 1.00 85.62 553 GLU A CA 1
ATOM 4386 C C . GLU A 1 553 ? 32.863 3.221 -41.309 1.00 85.62 553 GLU A C 1
ATOM 4388 O O . GLU A 1 553 ? 32.697 2.115 -41.827 1.00 85.62 553 GLU A O 1
ATOM 4393 N N . ARG A 1 554 ? 31.816 4.023 -41.065 1.00 87.00 554 ARG A N 1
ATOM 4394 C CA . ARG A 1 554 ? 30.419 3.667 -41.360 1.00 87.00 554 ARG A CA 1
ATOM 4395 C C . ARG A 1 554 ? 30.122 3.889 -42.847 1.00 87.00 554 ARG A C 1
ATOM 4397 O O . ARG A 1 554 ? 30.341 4.975 -43.376 1.00 87.00 554 ARG A O 1
ATOM 4404 N N . SER A 1 555 ? 29.532 2.898 -43.519 1.00 91.38 555 SER A N 1
ATOM 4405 C CA . SER A 1 555 ? 29.054 3.091 -44.894 1.00 91.38 555 SER A CA 1
ATOM 4406 C C . SER A 1 555 ? 27.793 3.974 -44.935 1.00 91.38 555 SER A C 1
ATOM 4408 O O . SER A 1 555 ? 26.956 3.883 -44.029 1.00 91.38 555 SER A O 1
ATOM 4410 N N . PRO A 1 556 ? 27.579 4.773 -46.001 1.00 93.44 556 PRO A N 1
ATOM 4411 C CA . PRO A 1 556 ? 26.371 5.591 -46.144 1.00 93.44 556 PRO A CA 1
ATOM 4412 C C . PRO A 1 556 ? 25.071 4.785 -46.045 1.00 93.44 556 PRO A C 1
ATOM 4414 O O . PRO A 1 556 ? 24.117 5.236 -45.417 1.00 93.44 556 PRO A O 1
ATOM 4417 N N . ALA A 1 557 ? 25.040 3.575 -46.614 1.00 92.00 557 ALA A N 1
ATOM 4418 C CA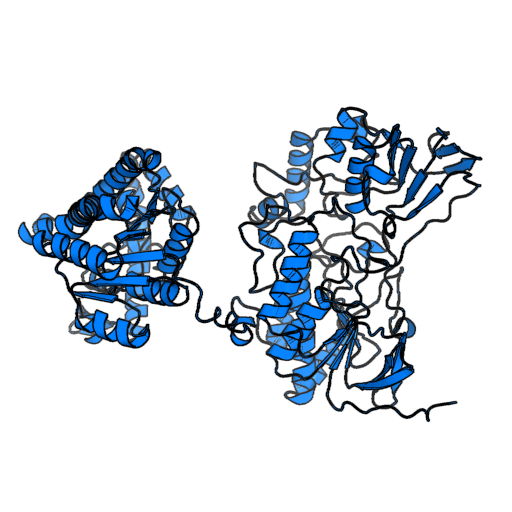 . ALA A 1 557 ? 23.883 2.684 -46.533 1.00 92.00 557 ALA A CA 1
ATOM 4419 C C . ALA A 1 557 ? 23.574 2.274 -45.087 1.00 92.00 557 ALA A C 1
ATOM 4421 O O . ALA A 1 557 ? 22.416 2.255 -44.683 1.00 92.00 557 ALA A O 1
ATOM 4422 N N . SER A 1 558 ? 24.606 2.009 -44.283 1.00 90.56 558 SER A N 1
ATOM 4423 C CA . SER A 1 558 ? 24.414 1.635 -42.888 1.00 90.56 558 SER A CA 1
ATOM 4424 C C . SER A 1 558 ? 23.961 2.804 -42.014 1.00 90.56 558 SER A C 1
ATOM 4426 O O . SER A 1 558 ? 23.209 2.587 -41.068 1.00 90.56 558 SER A O 1
ATOM 4428 N N . ILE A 1 559 ? 24.401 4.029 -42.328 1.00 93.25 559 ILE A N 1
ATOM 4429 C CA . ILE A 1 559 ? 23.923 5.257 -41.671 1.00 93.25 559 ILE A CA 1
ATOM 4430 C C . ILE A 1 559 ? 22.442 5.477 -41.991 1.00 93.25 559 ILE A C 1
ATOM 4432 O O . ILE A 1 559 ? 21.652 5.706 -41.078 1.00 93.25 559 ILE A O 1
ATOM 4436 N N . ARG A 1 560 ? 22.065 5.376 -43.275 1.00 94.88 560 ARG A N 1
ATOM 4437 C CA . ARG A 1 560 ? 20.671 5.521 -43.722 1.00 94.88 560 ARG A CA 1
ATOM 4438 C C . ARG A 1 560 ? 19.772 4.491 -43.060 1.00 94.88 560 ARG A C 1
ATOM 4440 O O . ARG A 1 560 ? 18.845 4.889 -42.380 1.00 94.88 560 ARG A O 1
ATOM 4447 N N . GLN A 1 561 ? 20.134 3.209 -43.113 1.00 93.94 561 GLN A N 1
ATOM 4448 C CA . GLN A 1 561 ? 19.346 2.140 -42.496 1.00 93.94 561 GLN A CA 1
ATOM 4449 C C . GLN A 1 561 ? 19.077 2.378 -40.998 1.00 93.94 561 GLN A C 1
ATOM 4451 O O . GLN A 1 561 ? 17.978 2.123 -40.514 1.00 93.94 561 GLN A O 1
ATOM 4456 N N . GLU A 1 562 ? 20.069 2.862 -40.247 1.00 94.62 562 GLU A N 1
ATOM 4457 C CA . GLU A 1 562 ? 19.904 3.158 -38.820 1.00 94.62 562 GLU A CA 1
ATOM 4458 C C . GLU A 1 562 ? 18.958 4.342 -38.577 1.00 94.62 562 GLU A C 1
ATOM 4460 O O . GLU A 1 562 ? 18.126 4.277 -37.673 1.00 94.62 562 GLU A O 1
ATOM 4465 N N . LEU A 1 563 ? 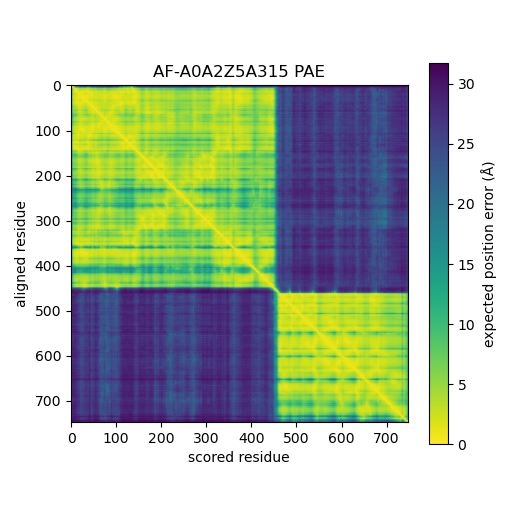19.028 5.393 -39.401 1.00 96.94 563 LEU A N 1
ATOM 4466 C CA . LEU A 1 563 ? 18.070 6.504 -39.367 1.00 96.94 563 LEU A CA 1
ATOM 4467 C C . LEU A 1 563 ? 16.670 6.062 -39.819 1.00 96.94 563 LEU A C 1
ATOM 4469 O O . LEU A 1 563 ? 15.679 6.449 -39.200 1.00 96.94 563 LEU A O 1
ATOM 4473 N N . ASP A 1 564 ? 16.584 5.223 -40.846 1.00 96.06 564 ASP A N 1
ATOM 4474 C CA . ASP A 1 564 ? 15.327 4.747 -41.410 1.00 96.06 564 ASP A CA 1
ATOM 4475 C C . ASP A 1 564 ? 14.558 3.927 -40.373 1.00 96.06 564 ASP A C 1
ATOM 4477 O O . ASP A 1 564 ? 13.407 4.241 -40.076 1.00 96.06 564 ASP A O 1
ATOM 4481 N N . ILE A 1 565 ? 15.205 2.952 -39.728 1.00 96.38 565 ILE A N 1
ATOM 4482 C CA . ILE A 1 565 ? 14.565 2.115 -38.701 1.00 96.38 565 ILE A CA 1
ATOM 4483 C C . ILE A 1 565 ? 14.273 2.909 -37.423 1.00 96.38 565 ILE A C 1
ATOM 4485 O O . ILE A 1 565 ? 13.180 2.805 -36.867 1.00 96.38 565 ILE A O 1
ATOM 4489 N N . ASN A 1 566 ? 15.236 3.687 -36.918 1.00 97.62 566 ASN A N 1
ATOM 4490 C CA . ASN A 1 566 ? 15.105 4.290 -35.590 1.00 97.62 566 ASN A CA 1
ATOM 4491 C C . ASN A 1 566 ? 14.298 5.590 -35.576 1.00 97.62 566 ASN A C 1
ATOM 4493 O O . ASN A 1 566 ? 13.800 5.953 -34.511 1.00 97.62 566 ASN A O 1
ATOM 4497 N N . LEU A 1 567 ? 14.221 6.315 -36.695 1.00 98.06 567 LEU A N 1
ATOM 4498 C CA . LEU A 1 567 ? 13.617 7.647 -36.767 1.00 98.06 567 LEU A CA 1
ATOM 4499 C C . LEU A 1 567 ? 12.493 7.719 -37.800 1.00 98.06 567 LEU A C 1
ATOM 4501 O O . LEU A 1 567 ? 11.366 8.042 -37.428 1.00 98.06 567 LEU A O 1
ATOM 4505 N N . LEU A 1 568 ? 12.776 7.431 -39.073 1.00 97.94 568 LEU A N 1
ATOM 4506 C CA . LEU A 1 568 ? 11.809 7.656 -40.152 1.00 97.94 568 LEU A CA 1
ATOM 4507 C C . LEU A 1 568 ? 10.616 6.695 -40.060 1.00 97.94 568 LEU A C 1
ATOM 4509 O O . LEU A 1 568 ? 9.466 7.130 -40.086 1.00 97.94 568 LEU A O 1
ATOM 4513 N N . THR A 1 569 ? 10.887 5.407 -39.861 1.00 98.06 569 THR A N 1
ATOM 4514 C CA . THR A 1 569 ? 9.885 4.342 -39.744 1.00 98.06 569 THR A CA 1
ATOM 4515 C C . THR A 1 569 ? 8.840 4.657 -38.670 1.00 98.06 569 THR A C 1
ATOM 4517 O O . THR A 1 569 ? 7.661 4.695 -39.016 1.00 98.06 569 THR A O 1
ATOM 4520 N N . PRO A 1 570 ? 9.189 4.950 -37.394 1.00 98.31 570 PRO A N 1
ATOM 4521 C CA . PRO A 1 570 ? 8.202 5.334 -36.383 1.00 98.31 570 PRO A CA 1
ATOM 4522 C C . PRO A 1 570 ? 7.277 6.486 -36.794 1.00 98.31 570 PRO A C 1
ATOM 4524 O O . PRO A 1 570 ? 6.107 6.491 -36.407 1.00 98.31 570 PRO A O 1
ATOM 4527 N N . LEU A 1 571 ? 7.786 7.456 -37.563 1.00 98.25 571 LEU A N 1
ATOM 4528 C CA . LEU A 1 571 ? 7.018 8.609 -38.037 1.00 98.25 571 LEU A CA 1
ATOM 4529 C C . LEU A 1 571 ? 6.078 8.233 -39.181 1.00 98.25 571 LEU A C 1
ATOM 4531 O O . LEU A 1 571 ? 4.905 8.610 -39.153 1.00 98.25 571 LEU A O 1
ATOM 4535 N N . LEU A 1 572 ? 6.560 7.458 -40.155 1.00 98.19 572 LEU A N 1
ATOM 4536 C CA . LEU A 1 572 ? 5.740 6.948 -41.253 1.00 98.19 572 LEU A CA 1
ATOM 4537 C C . LEU A 1 572 ? 4.639 6.018 -40.733 1.00 98.19 572 LEU A C 1
ATOM 4539 O O . LEU A 1 572 ? 3.476 6.173 -41.108 1.00 98.19 572 LEU A O 1
ATOM 4543 N N . LEU A 1 573 ? 4.971 5.125 -39.800 1.00 97.81 573 LEU A N 1
ATOM 4544 C CA . LEU A 1 573 ? 4.005 4.230 -39.171 1.00 97.81 573 LEU A CA 1
ATOM 4545 C C . LEU A 1 573 ? 2.967 4.997 -38.353 1.00 97.81 573 LEU A C 1
ATOM 4547 O O . LEU A 1 573 ? 1.780 4.703 -38.452 1.00 97.81 573 LEU A O 1
ATOM 4551 N N . ALA A 1 574 ? 3.383 6.018 -37.594 1.00 97.88 574 ALA A N 1
ATOM 4552 C CA . ALA A 1 574 ? 2.449 6.895 -36.895 1.00 97.88 574 ALA A CA 1
ATOM 4553 C C . ALA A 1 574 ? 1.505 7.602 -37.882 1.00 97.88 574 ALA A C 1
ATOM 4555 O O . ALA A 1 574 ? 0.291 7.572 -37.682 1.00 97.88 574 ALA A O 1
ATOM 4556 N N . ARG A 1 575 ? 2.034 8.169 -38.978 1.00 97.81 575 ARG A N 1
ATOM 4557 C CA . ARG A 1 575 ? 1.239 8.818 -40.036 1.00 97.81 575 ARG A CA 1
ATOM 4558 C C . ARG A 1 575 ? 0.169 7.881 -40.598 1.00 97.81 575 ARG A C 1
ATOM 4560 O O . ARG A 1 575 ? -0.984 8.290 -40.718 1.00 97.81 575 ARG A O 1
ATOM 4567 N N . LEU A 1 576 ? 0.545 6.644 -40.922 1.00 98.06 576 LEU A N 1
ATOM 4568 C CA . LEU A 1 576 ? -0.364 5.639 -41.479 1.00 98.06 576 LEU A CA 1
ATOM 4569 C C . LEU A 1 576 ? -1.361 5.102 -40.438 1.00 98.06 576 LEU A C 1
ATOM 4571 O O . LEU A 1 576 ? -2.508 4.829 -40.776 1.00 98.06 576 LEU A O 1
ATOM 4575 N N . ALA A 1 577 ? -0.964 4.987 -39.168 1.00 97.62 577 ALA A N 1
ATOM 4576 C CA . ALA A 1 577 ? -1.799 4.436 -38.100 1.00 97.62 577 ALA A CA 1
ATOM 4577 C C . ALA A 1 577 ? -2.805 5.439 -37.504 1.00 97.62 577 ALA A C 1
ATOM 4579 O O . ALA A 1 577 ? -3.823 5.016 -36.952 1.00 97.62 577 ALA A O 1
ATOM 4580 N N . ILE A 1 578 ? -2.562 6.755 -37.604 1.00 97.50 578 ILE A N 1
ATOM 4581 C CA . ILE A 1 578 ? -3.438 7.807 -37.042 1.00 97.50 578 ILE A CA 1
ATOM 4582 C C . ILE A 1 578 ? -4.920 7.639 -37.436 1.00 97.50 578 ILE A C 1
ATOM 4584 O O . ILE A 1 578 ? -5.765 7.722 -36.541 1.00 97.50 578 ILE A O 1
ATOM 4588 N N . PRO A 1 579 ? -5.287 7.368 -38.706 1.00 96.25 579 PRO A N 1
ATOM 4589 C CA . PRO A 1 579 ? -6.677 7.106 -39.081 1.00 96.25 579 PRO A CA 1
ATOM 4590 C C . PRO A 1 579 ? -7.341 5.963 -38.298 1.00 96.25 579 PRO A C 1
ATOM 4592 O O . PRO A 1 579 ? -8.509 6.084 -37.932 1.00 96.25 579 PRO A O 1
ATOM 4595 N N . LEU A 1 580 ? -6.612 4.879 -38.002 1.00 94.75 580 LEU A N 1
ATOM 4596 C CA . LEU A 1 580 ? -7.117 3.766 -37.188 1.00 94.75 580 LEU A CA 1
ATOM 4597 C C . LEU A 1 580 ? -7.146 4.109 -35.696 1.00 94.75 580 LEU A C 1
ATOM 4599 O O . LEU A 1 580 ? -8.100 3.737 -35.016 1.00 94.75 580 LEU A O 1
ATOM 4603 N N . LEU A 1 581 ? -6.146 4.851 -35.205 1.00 96.62 581 LEU A N 1
ATOM 4604 C CA . LEU A 1 581 ? -6.082 5.329 -33.821 1.00 96.62 581 LEU A CA 1
ATOM 4605 C C . LEU A 1 581 ? -7.254 6.256 -33.482 1.00 96.62 581 LEU A C 1
ATOM 4607 O O . LEU A 1 581 ? -7.833 6.137 -32.409 1.00 96.62 581 LEU A O 1
ATOM 4611 N N . ARG A 1 582 ? -7.681 7.120 -34.411 1.00 92.69 582 ARG A N 1
ATOM 4612 C CA . ARG A 1 582 ? -8.854 8.001 -34.228 1.00 92.69 582 ARG A CA 1
ATOM 4613 C C . ARG A 1 582 ? -10.172 7.248 -34.009 1.00 92.69 582 ARG A C 1
ATOM 4615 O O . ARG A 1 582 ? -11.129 7.843 -33.527 1.00 92.69 582 ARG A O 1
ATOM 4622 N N . ARG A 1 583 ? -10.244 5.961 -34.369 1.00 90.00 583 ARG A N 1
ATOM 4623 C CA . ARG A 1 583 ? -11.427 5.114 -34.133 1.00 90.00 583 ARG A CA 1
ATOM 4624 C C . ARG A 1 583 ? -11.488 4.571 -32.703 1.00 90.00 583 ARG A C 1
ATOM 4626 O O . ARG A 1 583 ? -12.511 4.014 -32.315 1.00 90.00 583 ARG A O 1
ATOM 4633 N N . SER A 1 584 ? -10.407 4.704 -31.936 1.00 88.56 584 SER A N 1
ATOM 4634 C CA . SER A 1 584 ? -10.340 4.312 -30.532 1.00 88.56 584 SER A CA 1
ATOM 4635 C C . SER A 1 584 ? -10.748 5.467 -29.618 1.00 88.56 584 SER A C 1
ATOM 4637 O O . SER A 1 584 ? -10.341 6.609 -29.812 1.00 88.56 584 SER A O 1
ATOM 4639 N N . THR A 1 585 ? -11.487 5.159 -28.553 1.00 82.94 585 THR A N 1
ATOM 4640 C CA . THR A 1 585 ? -11.765 6.099 -27.451 1.00 82.94 585 THR A CA 1
ATOM 4641 C C . THR A 1 585 ? -10.597 6.212 -26.464 1.00 82.94 585 THR A C 1
ATOM 4643 O O . THR A 1 585 ? -10.652 6.981 -25.506 1.00 82.94 585 THR A O 1
ATOM 4646 N N . ASN A 1 586 ? -9.532 5.436 -26.678 1.00 87.12 586 ASN A N 1
ATOM 4647 C CA . ASN A 1 586 ? -8.426 5.243 -25.750 1.00 87.12 586 ASN A CA 1
ATOM 4648 C C . ASN A 1 586 ? -7.065 5.249 -26.473 1.00 87.12 586 ASN A C 1
ATOM 4650 O O . ASN A 1 586 ? -6.122 4.598 -26.025 1.00 87.12 586 ASN A O 1
ATOM 4654 N N . ALA A 1 587 ? -6.951 5.986 -27.577 1.00 95.19 587 ALA A N 1
ATOM 4655 C CA . ALA A 1 587 ? -5.824 5.917 -28.500 1.00 95.19 587 ALA A CA 1
ATOM 4656 C C . ALA A 1 587 ? -4.469 6.304 -27.878 1.00 95.19 587 ALA A C 1
ATOM 4658 O O . ALA A 1 587 ? -4.342 7.307 -27.159 1.00 95.19 587 ALA A O 1
ATOM 4659 N N . ARG A 1 588 ? -3.431 5.510 -28.172 1.00 97.56 588 ARG A N 1
ATOM 4660 C CA . ARG A 1 588 ? -2.061 5.717 -27.678 1.00 97.56 588 ARG A CA 1
ATOM 4661 C C . ARG A 1 588 ? -1.015 5.478 -28.761 1.00 97.56 588 ARG A C 1
ATOM 4663 O O . ARG A 1 588 ? -1.058 4.486 -29.480 1.00 97.56 588 ARG A O 1
ATOM 4670 N N . LEU A 1 589 ? -0.021 6.353 -28.809 1.00 98.44 589 LEU A N 1
ATOM 4671 C CA . LEU A 1 589 ? 1.192 6.179 -29.600 1.00 98.44 589 LEU A CA 1
ATOM 4672 C C . LEU A 1 589 ? 2.373 6.107 -28.635 1.00 98.44 589 LEU A C 1
ATOM 4674 O O . LEU A 1 589 ? 2.776 7.119 -28.066 1.00 98.44 589 LEU A O 1
ATOM 4678 N N . VAL A 1 590 ? 2.899 4.909 -28.406 1.00 98.56 590 VAL A N 1
ATOM 4679 C CA . VAL A 1 590 ? 3.992 4.669 -27.460 1.00 98.56 590 VAL A CA 1
ATOM 4680 C C . VAL A 1 590 ? 5.262 4.358 -28.237 1.00 98.56 590 VAL A C 1
ATOM 4682 O O . VAL A 1 590 ? 5.288 3.439 -29.044 1.00 98.56 590 VAL A O 1
ATOM 4685 N N . THR A 1 591 ? 6.336 5.090 -27.971 1.00 98.62 591 THR A N 1
ATOM 4686 C CA . THR A 1 591 ? 7.598 4.947 -28.701 1.00 98.62 591 THR A CA 1
ATOM 4687 C C . THR A 1 591 ? 8.748 4.670 -27.736 1.00 98.62 591 THR A C 1
ATOM 4689 O O . THR A 1 591 ? 8.981 5.434 -26.794 1.00 98.62 591 THR A O 1
ATOM 4692 N N . THR A 1 592 ? 9.491 3.587 -27.977 1.00 98.12 592 THR A N 1
ATOM 4693 C CA . THR A 1 592 ? 10.736 3.275 -27.266 1.00 98.12 592 THR A CA 1
ATOM 4694 C C . THR A 1 592 ? 11.864 4.114 -27.869 1.00 98.12 592 THR A C 1
ATOM 4696 O O . THR A 1 592 ? 12.407 3.827 -28.938 1.00 98.12 592 THR A O 1
ATOM 4699 N N . VAL A 1 593 ? 12.221 5.188 -27.170 1.00 96.75 593 VAL A N 1
ATOM 4700 C CA . VAL A 1 593 ? 13.290 6.110 -27.558 1.00 96.75 593 VAL A CA 1
ATOM 4701 C C . VAL A 1 593 ? 14.626 5.548 -27.059 1.00 96.75 593 VAL A C 1
ATOM 4703 O O . VAL A 1 593 ? 15.152 4.621 -27.663 1.00 96.75 593 VAL A O 1
ATOM 4706 N N . SER A 1 594 ? 15.189 6.124 -25.998 1.00 94.75 594 SER A N 1
ATOM 4707 C CA . SER A 1 594 ? 16.406 5.746 -25.269 1.00 94.75 594 SER A CA 1
ATOM 4708 C C . SER A 1 594 ? 16.798 6.956 -24.416 1.00 94.75 594 SER A C 1
ATOM 4710 O O . SER A 1 594 ? 16.468 8.091 -24.775 1.00 94.75 594 SER A O 1
ATOM 4712 N N . LEU A 1 595 ? 17.554 6.765 -23.335 1.00 92.81 595 LEU A N 1
ATOM 4713 C CA . LEU A 1 595 ? 18.264 7.887 -22.705 1.00 92.81 595 LEU A CA 1
ATOM 4714 C C . LEU A 1 595 ? 19.267 8.559 -23.659 1.00 92.81 595 LEU A C 1
ATOM 4716 O O . LEU A 1 595 ? 19.519 9.754 -23.516 1.00 92.81 595 LEU A O 1
ATOM 4720 N N . ALA A 1 596 ? 19.732 7.852 -24.694 1.00 91.00 596 ALA A N 1
ATOM 4721 C CA . ALA A 1 596 ? 20.513 8.419 -25.796 1.00 91.00 596 ALA A CA 1
ATOM 4722 C C . ALA A 1 596 ? 19.739 9.451 -26.644 1.00 91.00 596 ALA A C 1
ATOM 4724 O O . ALA A 1 596 ? 20.335 10.078 -27.509 1.00 91.00 596 ALA A O 1
ATOM 4725 N N . GLY A 1 597 ? 18.428 9.631 -26.416 1.00 92.38 597 GLY A N 1
ATOM 4726 C CA . GLY A 1 597 ? 17.638 10.735 -26.976 1.00 92.38 597 GLY A CA 1
ATOM 4727 C C . GLY A 1 597 ? 17.681 12.027 -26.150 1.00 92.38 597 GLY A C 1
ATOM 4728 O O . GLY A 1 597 ? 17.028 13.005 -26.510 1.00 92.38 597 GLY A O 1
ATOM 4729 N N . ILE A 1 598 ? 18.398 12.024 -25.021 1.00 92.88 598 ILE A N 1
ATOM 4730 C CA . ILE A 1 598 ? 18.639 13.199 -24.168 1.00 92.88 598 ILE A CA 1
ATOM 4731 C C . ILE A 1 598 ? 20.132 13.395 -23.952 1.00 92.88 598 ILE A C 1
ATOM 4733 O O . ILE A 1 598 ? 20.610 14.517 -24.040 1.00 92.88 598 ILE A O 1
ATOM 4737 N N . PHE A 1 599 ? 20.861 12.326 -23.637 1.00 89.56 599 PHE A N 1
ATOM 4738 C CA . PHE A 1 599 ? 22.271 12.392 -23.284 1.00 89.56 599 PHE A CA 1
ATOM 4739 C C . PHE A 1 599 ? 23.128 11.815 -24.419 1.00 89.56 599 PHE A C 1
ATOM 4741 O O . PHE A 1 599 ? 22.910 10.662 -24.800 1.00 89.56 599 PHE A O 1
ATOM 4748 N N . PRO A 1 600 ? 24.091 12.569 -24.977 1.00 87.56 600 PRO A N 1
ATOM 4749 C CA . PRO A 1 600 ? 24.905 12.090 -26.083 1.00 87.56 600 PRO A CA 1
ATOM 4750 C C . PRO A 1 600 ? 25.890 11.016 -25.612 1.00 87.56 600 PRO A C 1
ATOM 4752 O O . PRO A 1 600 ? 26.572 11.166 -24.598 1.00 87.56 600 PRO A O 1
ATOM 4755 N N . THR A 1 601 ? 25.993 9.937 -26.379 1.00 78.50 601 THR A N 1
ATOM 4756 C CA . THR A 1 601 ? 26.934 8.844 -26.134 1.00 78.50 601 THR A CA 1
ATOM 4757 C C . THR A 1 601 ? 28.019 8.848 -27.214 1.00 78.50 601 THR A C 1
ATOM 4759 O O . THR A 1 601 ? 27.680 8.753 -28.398 1.00 78.50 601 THR A O 1
ATOM 4762 N N . PRO A 1 602 ? 29.314 8.939 -26.843 1.00 75.44 602 PRO A N 1
ATOM 4763 C CA . PRO A 1 602 ? 30.427 8.712 -27.767 1.00 75.44 602 PRO A CA 1
ATOM 4764 C C . PRO A 1 602 ? 30.285 7.389 -28.537 1.00 75.44 602 PRO A C 1
ATOM 4766 O O . PRO A 1 602 ? 29.589 6.487 -28.077 1.00 75.44 602 PRO A O 1
ATOM 4769 N N . GLU A 1 603 ? 30.927 7.276 -29.703 1.00 76.12 603 GLU A N 1
ATOM 4770 C CA . GLU A 1 603 ? 30.983 6.042 -30.523 1.00 76.12 603 GLU A CA 1
ATOM 4771 C C . GLU A 1 603 ? 29.642 5.572 -31.126 1.00 76.12 603 GLU A C 1
ATOM 4773 O O . GLU A 1 603 ? 29.594 4.576 -31.846 1.00 76.12 603 GLU A O 1
ATOM 4778 N N . SER A 1 604 ? 28.545 6.304 -30.904 1.00 84.44 604 SER A N 1
ATOM 4779 C CA . SER A 1 604 ? 27.239 6.035 -31.532 1.00 84.44 604 SER A CA 1
ATOM 4780 C C . SER A 1 604 ? 26.512 7.318 -31.974 1.00 84.44 604 SER A C 1
ATOM 4782 O O . SER A 1 604 ? 25.350 7.531 -31.618 1.00 84.44 604 SER A O 1
ATOM 4784 N N . PRO A 1 605 ? 27.161 8.209 -32.757 1.00 88.50 605 PRO A N 1
ATOM 4785 C CA . PRO A 1 605 ? 26.583 9.504 -33.122 1.00 88.50 605 PRO A CA 1
ATOM 4786 C C . PRO A 1 605 ? 25.306 9.384 -33.968 1.00 88.50 605 PRO A C 1
ATOM 4788 O O . PRO A 1 605 ? 24.386 10.179 -33.788 1.00 88.50 605 PRO A O 1
ATOM 4791 N N . VAL A 1 606 ? 25.214 8.379 -34.849 1.00 92.69 606 VAL A N 1
ATOM 4792 C CA . VAL A 1 606 ? 24.022 8.134 -35.685 1.00 92.69 606 VAL A CA 1
ATOM 4793 C C . VAL A 1 606 ? 22.844 7.671 -34.826 1.00 92.69 606 VAL A C 1
ATOM 4795 O O . VAL A 1 606 ? 21.744 8.209 -34.951 1.00 92.69 606 VAL A O 1
ATOM 4798 N N . TYR A 1 607 ? 23.085 6.750 -33.889 1.00 92.00 607 TYR A N 1
ATOM 4799 C CA . TYR A 1 607 ? 22.084 6.320 -32.919 1.00 92.00 607 TYR A CA 1
ATOM 4800 C C . TYR A 1 607 ? 21.561 7.497 -32.090 1.00 92.00 607 TYR A C 1
ATOM 4802 O O . TYR A 1 607 ? 20.347 7.693 -32.007 1.00 92.00 607 TYR A O 1
ATOM 4810 N N . CYS A 1 608 ? 22.455 8.333 -31.547 1.00 92.06 608 CYS A N 1
ATOM 4811 C CA . CYS A 1 608 ? 22.069 9.557 -30.843 1.00 92.06 608 CYS A CA 1
ATOM 4812 C C . CYS A 1 608 ? 21.223 10.469 -31.730 1.00 92.06 608 CYS A C 1
ATOM 4814 O O . CYS A 1 608 ? 20.119 10.827 -31.332 1.00 92.06 608 CYS A O 1
ATOM 4816 N N . ALA A 1 609 ? 21.679 10.797 -32.942 1.00 95.00 609 ALA A N 1
ATOM 4817 C CA . ALA A 1 609 ? 20.916 11.636 -33.865 1.00 95.00 609 ALA A CA 1
ATOM 4818 C C . ALA A 1 609 ? 19.504 11.074 -34.108 1.00 95.00 609 ALA A C 1
ATOM 4820 O O . ALA A 1 609 ? 18.519 11.806 -33.994 1.00 95.00 609 ALA A O 1
ATOM 4821 N N . SER A 1 610 ? 19.394 9.760 -34.335 1.00 97.00 610 SER A N 1
ATOM 4822 C CA . SER A 1 610 ? 18.108 9.091 -34.535 1.00 97.00 610 SER A CA 1
ATOM 4823 C C . SER A 1 610 ? 17.189 9.198 -33.312 1.00 97.00 610 SER A C 1
ATOM 4825 O O . SER A 1 610 ? 16.014 9.525 -33.454 1.00 97.00 610 SER A O 1
ATOM 4827 N N . LYS A 1 611 ? 17.710 8.998 -32.091 1.00 96.69 611 LYS A N 1
ATOM 4828 C CA . LYS A 1 611 ? 16.910 9.006 -30.857 1.00 96.69 611 LYS A CA 1
ATOM 4829 C C . LYS A 1 611 ? 16.590 10.415 -30.354 1.00 96.69 611 LYS A C 1
ATOM 4831 O O . LYS A 1 611 ? 15.499 10.613 -29.824 1.00 96.69 611 LYS A O 1
ATOM 4836 N N . PHE A 1 612 ? 17.474 11.394 -30.550 1.00 96.88 612 PHE A N 1
ATOM 4837 C CA . PHE A 1 612 ? 17.175 12.810 -30.298 1.00 96.88 612 PHE A CA 1
ATOM 4838 C C . PHE A 1 612 ? 16.095 13.310 -31.258 1.00 96.88 612 PHE A C 1
ATOM 4840 O O . PHE A 1 612 ? 15.108 13.897 -30.812 1.00 96.88 612 PHE A O 1
ATOM 4847 N N . GLY A 1 613 ? 16.248 13.023 -32.556 1.00 97.94 613 GLY A N 1
ATOM 4848 C CA . GLY A 1 613 ? 15.247 13.349 -33.570 1.00 97.94 613 GLY A CA 1
ATOM 4849 C C . GLY A 1 613 ? 13.902 12.696 -33.263 1.00 97.94 613 GLY A C 1
ATOM 4850 O O . GLY A 1 613 ? 12.873 13.369 -33.270 1.00 97.94 613 GLY A O 1
ATOM 4851 N N . LEU A 1 614 ? 13.914 11.412 -32.886 1.00 98.50 614 LEU A N 1
ATOM 4852 C CA . LEU A 1 614 ? 12.699 10.664 -32.572 1.00 98.50 614 LEU A CA 1
ATOM 4853 C C . LEU A 1 614 ? 11.999 11.252 -31.349 1.00 98.50 614 LEU A C 1
ATOM 4855 O O . LEU A 1 614 ? 10.791 11.467 -31.378 1.00 98.50 614 LEU A O 1
ATOM 4859 N N . ARG A 1 615 ? 12.756 11.556 -30.286 1.00 97.94 615 ARG A N 1
ATOM 4860 C CA . ARG A 1 615 ? 12.225 12.218 -29.091 1.00 97.94 615 ARG A CA 1
ATOM 4861 C C . ARG A 1 615 ? 11.576 13.551 -29.449 1.00 97.94 615 ARG A C 1
ATOM 4863 O O . ARG A 1 615 ? 10.434 13.781 -29.067 1.00 97.94 615 ARG A O 1
ATOM 4870 N N . GLY A 1 616 ? 12.289 14.409 -30.180 1.00 98.06 616 GLY A N 1
ATOM 4871 C CA . GLY A 1 616 ? 11.780 15.714 -30.605 1.00 98.06 616 GLY A CA 1
ATOM 4872 C C . GLY A 1 616 ? 10.481 15.589 -31.399 1.00 98.06 616 GLY A C 1
ATOM 4873 O O . GLY A 1 616 ? 9.498 16.253 -31.079 1.00 98.06 616 GLY A O 1
ATOM 4874 N N . ALA A 1 617 ? 10.442 14.666 -32.360 1.00 98.38 617 ALA A N 1
ATOM 4875 C CA . ALA A 1 617 ? 9.261 14.424 -33.176 1.00 98.38 617 ALA A CA 1
ATOM 4876 C C . ALA A 1 617 ? 8.076 13.875 -32.363 1.00 98.38 617 ALA A C 1
ATOM 4878 O O . ALA A 1 617 ? 6.951 14.331 -32.544 1.00 98.38 617 ALA A O 1
ATOM 4879 N N . MET A 1 618 ? 8.302 12.953 -31.420 1.00 98.44 618 MET A N 1
ATOM 4880 C CA . MET A 1 618 ? 7.235 12.448 -30.544 1.00 98.44 618 MET A CA 1
ATOM 4881 C C . MET A 1 618 ? 6.692 13.529 -29.598 1.00 98.44 618 MET A C 1
ATOM 4883 O O . MET A 1 618 ? 5.492 13.564 -29.340 1.00 98.44 618 MET A O 1
ATOM 4887 N N . LEU A 1 619 ? 7.544 14.431 -29.098 1.00 98.00 619 LEU A N 1
ATOM 4888 C CA . LEU A 1 619 ? 7.115 15.569 -28.274 1.00 98.00 619 LEU A CA 1
ATOM 4889 C C . LEU A 1 619 ? 6.306 16.601 -29.078 1.00 98.00 619 LEU A C 1
ATOM 4891 O O . LEU A 1 619 ? 5.387 17.210 -28.531 1.00 98.00 619 LEU A O 1
ATOM 4895 N N . ALA A 1 620 ? 6.621 16.790 -30.362 1.00 98.19 620 ALA A N 1
ATOM 4896 C CA . ALA A 1 620 ? 5.817 17.607 -31.270 1.00 98.19 620 ALA A CA 1
ATOM 4897 C C . ALA A 1 620 ? 4.462 16.939 -31.563 1.00 98.19 620 ALA A C 1
ATOM 4899 O O . ALA A 1 620 ? 3.418 17.526 -31.291 1.00 98.19 620 ALA A O 1
ATOM 4900 N N . LEU A 1 621 ? 4.465 15.663 -31.967 1.00 97.88 621 LEU A N 1
ATOM 4901 C CA . LEU A 1 621 ? 3.239 14.895 -32.214 1.00 97.88 621 LEU A CA 1
ATOM 4902 C C . LEU A 1 621 ? 2.330 14.821 -30.983 1.00 97.88 621 LEU A C 1
ATOM 4904 O O . LEU A 1 621 ? 1.111 14.805 -31.121 1.00 97.88 621 LEU A O 1
ATOM 4908 N N . ALA A 1 622 ? 2.892 14.791 -29.773 1.00 97.94 622 ALA A N 1
ATOM 4909 C CA . ALA A 1 622 ? 2.102 14.842 -28.548 1.00 97.94 622 ALA A CA 1
ATOM 4910 C C . ALA A 1 622 ? 1.229 16.097 -28.459 1.00 97.94 622 ALA A C 1
ATOM 4912 O O . ALA A 1 622 ? 0.104 16.016 -27.972 1.00 97.94 622 ALA A O 1
ATOM 4913 N N . GLN A 1 623 ? 1.735 17.238 -28.928 1.00 95.94 623 GLN A N 1
ATOM 4914 C CA . GLN A 1 623 ? 0.998 18.499 -28.955 1.00 95.94 623 GLN A CA 1
ATOM 4915 C C . GLN A 1 623 ? -0.049 18.487 -30.074 1.00 95.94 623 GLN A C 1
ATOM 4917 O O . GLN A 1 623 ? -1.206 18.816 -29.821 1.00 95.94 623 GLN A O 1
ATOM 4922 N N . ASP A 1 624 ? 0.322 18.018 -31.267 1.00 96.44 624 ASP A N 1
ATOM 4923 C CA . ASP A 1 624 ? -0.562 17.993 -32.443 1.00 96.44 624 ASP A CA 1
ATOM 4924 C C . ASP A 1 624 ? -1.747 17.023 -32.292 1.00 96.44 624 ASP A C 1
ATOM 4926 O O . ASP A 1 624 ? -2.846 17.249 -32.814 1.00 96.44 624 ASP A O 1
ATOM 4930 N N . LEU A 1 625 ? -1.524 15.906 -31.596 1.00 96.38 625 LEU A N 1
ATOM 4931 C CA . LEU A 1 625 ? -2.483 14.809 -31.491 1.00 96.38 625 LEU A CA 1
ATOM 4932 C C . LEU A 1 625 ? -3.301 14.826 -30.191 1.00 96.38 625 LEU A C 1
ATOM 4934 O O . LEU A 1 625 ? -4.357 14.187 -30.141 1.00 96.38 625 LEU A O 1
ATOM 4938 N N . ALA A 1 626 ? -2.886 15.583 -29.168 1.00 93.50 626 ALA A N 1
ATOM 4939 C CA . ALA A 1 626 ? -3.638 15.707 -27.916 1.00 93.50 626 ALA A CA 1
ATOM 4940 C C . ALA A 1 626 ? -5.081 16.222 -28.112 1.00 93.50 626 ALA A C 1
ATOM 4942 O O . ALA A 1 626 ? -5.990 15.599 -27.555 1.00 93.50 626 ALA A O 1
ATOM 4943 N N . PRO A 1 627 ? -5.353 17.260 -28.938 1.00 92.19 627 PRO A N 1
ATOM 4944 C CA . PRO A 1 627 ? -6.724 17.696 -29.230 1.00 92.19 627 PRO A CA 1
ATOM 4945 C C . PRO A 1 627 ? -7.578 16.627 -29.924 1.00 92.19 627 PRO A C 1
ATOM 4947 O O . PRO A 1 627 ? -8.802 16.684 -29.881 1.00 92.19 627 PRO A O 1
ATOM 4950 N N . GLN A 1 628 ? -6.938 15.644 -30.561 1.00 91.25 628 GLN A N 1
ATOM 4951 C CA . GLN A 1 628 ? -7.592 14.542 -31.268 1.00 91.25 628 GLN A CA 1
ATOM 4952 C C . GLN A 1 628 ? -7.801 13.313 -30.367 1.00 91.25 628 GLN A C 1
ATOM 4954 O O . GLN A 1 628 ? -8.228 12.267 -30.850 1.00 91.25 628 GLN A O 1
ATOM 4959 N N . GLY A 1 629 ? -7.470 13.407 -29.072 1.00 89.12 629 GLY A N 1
ATOM 4960 C CA . GLY A 1 629 ? -7.632 12.323 -28.101 1.00 89.12 629 GLY A CA 1
ATOM 4961 C C . GLY A 1 629 ? -6.564 11.224 -28.169 1.00 89.12 629 GLY A C 1
ATOM 4962 O O . GLY A 1 629 ? -6.672 10.232 -27.448 1.00 89.12 629 GLY A O 1
ATOM 4963 N N . ILE A 1 630 ? -5.516 11.382 -28.988 1.00 96.88 630 ILE A N 1
ATOM 4964 C CA . ILE A 1 630 ? -4.426 10.404 -29.102 1.00 96.88 630 ILE A CA 1
ATOM 4965 C C . ILE A 1 630 ? -3.283 10.823 -28.179 1.00 96.88 630 ILE A C 1
ATOM 4967 O O . ILE A 1 630 ? -2.683 11.886 -28.333 1.00 96.88 630 ILE A O 1
ATOM 4971 N N . ARG A 1 631 ? -2.945 9.964 -27.215 1.00 98.00 631 ARG A N 1
ATOM 4972 C CA . ARG A 1 631 ? -1.870 10.237 -26.250 1.00 98.00 631 ARG A CA 1
ATOM 4973 C C . ARG A 1 631 ? -0.546 9.691 -26.761 1.00 98.00 631 ARG A C 1
ATOM 4975 O O . ARG A 1 631 ? -0.397 8.481 -26.916 1.00 98.00 631 ARG A O 1
ATOM 4982 N N . VAL A 1 632 ? 0.422 10.575 -26.977 1.00 98.50 632 VAL A N 1
ATOM 4983 C CA . VAL A 1 632 ? 1.785 10.198 -27.369 1.00 98.50 632 VAL A CA 1
ATOM 4984 C C . VAL A 1 632 ? 2.662 10.042 -26.127 1.00 98.50 632 VAL A C 1
ATOM 4986 O O . VAL A 1 632 ? 2.589 10.845 -25.193 1.00 98.50 632 VAL A O 1
ATOM 4989 N N . CYS A 1 633 ? 3.468 8.985 -26.080 1.00 98.31 633 CYS A N 1
ATOM 4990 C CA . CYS A 1 633 ? 4.315 8.645 -24.941 1.00 98.31 633 CYS A CA 1
ATOM 4991 C C . CYS A 1 633 ? 5.698 8.179 -25.400 1.00 98.31 633 CYS A C 1
ATOM 4993 O O . CYS A 1 633 ? 5.820 7.336 -26.286 1.00 98.31 633 CYS A O 1
ATOM 4995 N N . CYS A 1 634 ? 6.740 8.666 -24.736 1.00 98.19 634 CYS A N 1
ATOM 4996 C CA . CYS A 1 634 ? 8.122 8.250 -24.937 1.00 98.19 634 CYS A CA 1
ATOM 4997 C C . CYS A 1 634 ? 8.597 7.413 -23.751 1.00 98.19 634 CYS A C 1
ATOM 4999 O O . CYS A 1 634 ? 8.525 7.849 -22.597 1.00 98.19 634 CYS A O 1
ATOM 5001 N N . VAL A 1 635 ? 9.148 6.235 -24.033 1.00 98.00 635 VAL A N 1
ATOM 5002 C CA . VAL A 1 635 ? 9.848 5.412 -23.043 1.00 98.00 635 VAL A CA 1
ATOM 5003 C C . VAL A 1 635 ? 11.349 5.492 -23.297 1.00 98.00 635 VAL A C 1
ATOM 5005 O O . VAL A 1 635 ? 11.809 5.203 -24.397 1.00 98.00 635 VAL A O 1
ATOM 5008 N N . LEU A 1 636 ? 12.115 5.904 -22.284 1.00 97.25 636 LEU A N 1
ATOM 5009 C CA . LEU A 1 636 ? 13.546 6.203 -22.377 1.00 97.25 636 LEU A CA 1
ATOM 5010 C C . LEU A 1 636 ? 14.360 5.225 -21.511 1.00 97.25 636 LEU A C 1
ATOM 5012 O O . LEU A 1 636 ? 14.727 5.559 -20.383 1.00 97.25 636 LEU A O 1
ATOM 5016 N N . PRO A 1 637 ? 14.607 3.990 -21.979 1.00 95.25 637 PRO A N 1
ATOM 5017 C CA . PRO A 1 637 ? 15.462 3.051 -21.263 1.00 95.25 637 PRO A CA 1
ATOM 5018 C C . PRO A 1 637 ? 16.951 3.448 -21.337 1.00 95.25 637 PRO A C 1
ATOM 5020 O O . PRO A 1 637 ? 17.410 3.985 -22.346 1.00 95.25 637 PRO A O 1
ATOM 5023 N N . SER A 1 638 ? 17.704 3.157 -20.269 1.00 91.75 638 SER A N 1
ATOM 5024 C CA . SER A 1 638 ? 19.168 2.985 -20.267 1.00 91.75 638 SER A CA 1
ATOM 5025 C C . SER A 1 638 ? 19.578 1.638 -20.878 1.00 91.75 638 SER A C 1
ATOM 5027 O O . SER A 1 638 ? 18.729 0.883 -21.367 1.00 91.75 638 SER A O 1
ATOM 5029 N N . ALA A 1 639 ? 20.881 1.330 -20.839 1.00 91.38 639 ALA A N 1
ATOM 5030 C CA . ALA A 1 639 ? 21.450 0.047 -21.241 1.00 91.38 639 ALA A CA 1
ATOM 5031 C C . ALA A 1 639 ? 20.586 -1.127 -20.758 1.00 91.38 639 ALA A C 1
ATOM 5033 O O . ALA A 1 639 ? 20.348 -1.299 -19.561 1.00 91.38 639 ALA A O 1
ATOM 5034 N N . THR A 1 640 ? 20.079 -1.905 -21.712 1.00 93.12 640 THR A N 1
ATOM 5035 C CA . THR A 1 640 ? 19.160 -3.022 -21.473 1.00 93.12 640 THR A CA 1
ATOM 5036 C C . THR A 1 640 ? 19.769 -4.293 -22.049 1.00 93.12 640 THR A C 1
ATOM 5038 O O . THR A 1 640 ? 20.137 -4.295 -23.224 1.00 93.12 640 THR A O 1
ATOM 5041 N N . ASP A 1 641 ? 19.860 -5.356 -21.244 1.00 93.25 641 ASP A N 1
ATOM 5042 C CA . ASP A 1 641 ? 20.432 -6.657 -21.625 1.00 93.25 641 ASP A CA 1
ATOM 5043 C C . ASP A 1 641 ? 19.576 -7.338 -22.707 1.00 93.25 641 ASP A C 1
ATOM 5045 O O . ASP A 1 641 ? 18.699 -8.158 -22.444 1.00 93.25 641 ASP A O 1
ATOM 5049 N N . THR A 1 642 ? 19.826 -6.940 -23.948 1.00 91.69 642 THR A N 1
ATOM 5050 C CA . THR A 1 642 ? 19.200 -7.425 -25.178 1.00 91.69 642 THR A CA 1
ATOM 5051 C C . THR A 1 642 ? 20.288 -7.957 -26.111 1.00 91.69 642 THR A C 1
ATOM 5053 O O . THR A 1 642 ? 21.447 -7.551 -25.975 1.00 91.69 642 THR A O 1
ATOM 5056 N N . PRO A 1 643 ? 19.947 -8.789 -27.114 1.00 88.12 643 PRO A N 1
ATOM 5057 C CA . PRO A 1 643 ? 20.911 -9.212 -28.135 1.00 88.12 643 PRO A CA 1
ATOM 5058 C C . PRO A 1 643 ? 21.658 -8.035 -28.788 1.00 88.12 643 PRO A C 1
ATOM 5060 O O . PRO A 1 643 ? 22.857 -8.121 -29.043 1.00 88.12 643 PRO A O 1
ATOM 5063 N N . MET A 1 644 ? 20.976 -6.898 -28.960 1.00 88.75 644 MET A N 1
ATOM 5064 C CA . MET A 1 644 ? 21.556 -5.645 -29.447 1.00 88.75 644 MET A CA 1
ATOM 5065 C C . MET A 1 644 ? 22.702 -5.137 -28.553 1.00 88.75 644 MET A C 1
ATOM 5067 O O . MET A 1 644 ? 23.815 -4.962 -29.043 1.00 88.75 644 MET A O 1
ATOM 5071 N N . LEU A 1 645 ? 22.467 -4.976 -27.243 1.00 90.19 645 LEU A N 1
ATOM 5072 C CA . LEU A 1 645 ? 23.501 -4.524 -26.299 1.00 90.19 645 LEU A CA 1
ATOM 5073 C C . LEU A 1 645 ? 24.648 -5.537 -26.175 1.00 90.19 645 LEU A C 1
ATOM 5075 O O . LEU A 1 645 ? 25.804 -5.154 -26.027 1.00 90.19 645 LEU A O 1
ATOM 5079 N N . ARG A 1 646 ? 24.346 -6.840 -26.227 1.00 90.25 646 ARG A N 1
ATOM 5080 C CA . ARG A 1 646 ? 25.370 -7.897 -26.187 1.00 90.25 646 ARG A CA 1
ATOM 5081 C C . ARG A 1 646 ? 26.315 -7.798 -27.382 1.00 90.25 646 ARG A C 1
ATOM 5083 O O . ARG A 1 646 ? 27.527 -7.851 -27.189 1.00 90.25 646 ARG A O 1
ATOM 5090 N N . ARG A 1 647 ? 25.770 -7.612 -28.592 1.00 85.56 647 ARG A N 1
ATOM 5091 C CA . ARG A 1 647 ? 26.551 -7.385 -29.821 1.00 85.56 647 ARG A CA 1
ATOM 5092 C C . ARG A 1 647 ? 27.400 -6.124 -29.718 1.00 85.56 647 ARG A C 1
ATOM 5094 O O . ARG A 1 647 ? 28.577 -6.157 -30.058 1.00 85.56 647 ARG A O 1
ATOM 5101 N N . GLU A 1 648 ? 26.822 -5.045 -29.205 1.00 86.06 648 GLU A N 1
ATOM 5102 C CA . GLU A 1 648 ? 27.549 -3.801 -28.965 1.00 86.06 648 GLU A CA 1
ATOM 5103 C C . GLU A 1 648 ? 28.714 -3.998 -27.982 1.00 86.06 648 GLU A C 1
ATOM 5105 O O . GLU A 1 648 ? 29.841 -3.605 -28.277 1.00 86.06 648 GLU A O 1
ATOM 5110 N N . ALA A 1 649 ? 28.487 -4.689 -26.863 1.00 87.31 649 ALA A N 1
ATOM 5111 C CA . ALA A 1 649 ? 29.509 -4.943 -25.850 1.00 87.31 649 ALA A CA 1
ATOM 5112 C C . ALA A 1 649 ? 30.717 -5.726 -26.395 1.00 87.31 649 ALA A C 1
ATOM 5114 O O . ALA A 1 649 ? 31.857 -5.400 -26.062 1.00 87.31 649 ALA A O 1
ATOM 5115 N N . ILE A 1 650 ? 30.487 -6.750 -27.230 1.00 85.19 650 ILE A N 1
ATOM 5116 C CA . ILE A 1 650 ? 31.577 -7.569 -27.792 1.00 85.19 650 ILE A CA 1
ATOM 5117 C C . ILE A 1 650 ? 32.322 -6.880 -28.942 1.00 85.19 650 ILE A C 1
ATOM 5119 O O . ILE A 1 650 ? 33.484 -7.199 -29.181 1.00 85.19 650 ILE A O 1
ATOM 5123 N N . ALA A 1 651 ? 31.683 -5.927 -29.626 1.00 78.31 651 ALA A N 1
ATOM 5124 C CA . ALA A 1 651 ? 32.264 -5.170 -30.734 1.00 78.31 651 ALA A CA 1
ATOM 5125 C C . ALA A 1 651 ? 33.080 -3.944 -30.278 1.00 78.31 651 ALA A C 1
ATOM 5127 O O . ALA A 1 651 ? 33.473 -3.132 -31.110 1.00 78.31 651 ALA A O 1
ATOM 5128 N N . GLY A 1 652 ? 33.331 -3.796 -28.971 1.00 70.31 652 GLY A N 1
ATOM 5129 C CA . GLY A 1 652 ? 34.038 -2.638 -28.418 1.00 70.31 652 GLY A CA 1
ATOM 5130 C C . GLY A 1 652 ? 33.155 -1.399 -28.263 1.00 70.31 652 GLY A C 1
ATOM 5131 O O . GLY A 1 652 ? 33.650 -0.290 -28.411 1.00 70.31 652 GLY A O 1
ATOM 5132 N N . GLY A 1 653 ? 31.857 -1.589 -28.003 1.00 69.44 653 GLY A N 1
ATOM 5133 C CA . GLY A 1 653 ? 30.880 -0.518 -27.814 1.00 69.44 653 GLY A CA 1
ATOM 5134 C C . GLY A 1 653 ? 31.124 0.390 -26.612 1.00 69.44 653 GLY A C 1
ATOM 5135 O O . GLY A 1 653 ? 32.045 0.201 -25.815 1.00 69.44 653 GLY A O 1
ATOM 5136 N N . ASN A 1 654 ? 30.241 1.375 -26.451 1.00 80.75 654 ASN A N 1
ATOM 5137 C CA . ASN A 1 654 ? 30.490 2.488 -25.546 1.00 80.75 654 ASN A CA 1
ATOM 5138 C C . ASN A 1 654 ? 30.491 2.063 -24.068 1.00 80.75 654 ASN A C 1
ATOM 5140 O O . ASN A 1 654 ? 29.451 1.798 -23.457 1.00 80.75 654 ASN A O 1
ATOM 5144 N N . ALA A 1 655 ? 31.671 2.115 -23.448 1.00 83.75 655 ALA A N 1
ATOM 5145 C CA . ALA A 1 655 ? 31.881 1.757 -22.050 1.00 83.75 655 ALA A CA 1
ATOM 5146 C C . ALA A 1 655 ? 30.993 2.541 -21.058 1.00 83.75 655 ALA A C 1
ATOM 5148 O O . ALA A 1 655 ? 30.650 2.019 -19.995 1.00 83.75 655 ALA A O 1
ATOM 5149 N N . LEU A 1 656 ? 30.582 3.774 -21.381 1.00 83.75 656 LEU A N 1
ATOM 5150 C CA . LEU A 1 656 ? 29.730 4.600 -20.514 1.00 83.75 656 LEU A CA 1
ATOM 5151 C C . LEU A 1 656 ? 28.327 4.013 -20.319 1.00 83.75 656 LEU A C 1
ATOM 5153 O O . LEU A 1 656 ? 27.698 4.280 -19.296 1.00 83.75 656 LEU A O 1
ATOM 5157 N N . GLN A 1 657 ? 27.853 3.163 -21.231 1.00 85.69 657 GLN A N 1
ATOM 5158 C CA . GLN A 1 657 ? 26.585 2.450 -21.056 1.00 85.69 657 GLN A CA 1
ATOM 5159 C C . GLN A 1 657 ? 26.617 1.465 -19.874 1.00 85.69 657 GLN A C 1
ATOM 5161 O O . GLN A 1 657 ? 25.569 1.105 -19.343 1.00 85.69 657 GLN A O 1
ATOM 5166 N N . PHE A 1 658 ? 27.814 1.075 -19.423 1.00 89.00 658 PHE A N 1
ATOM 5167 C CA . PHE A 1 658 ? 28.038 0.103 -1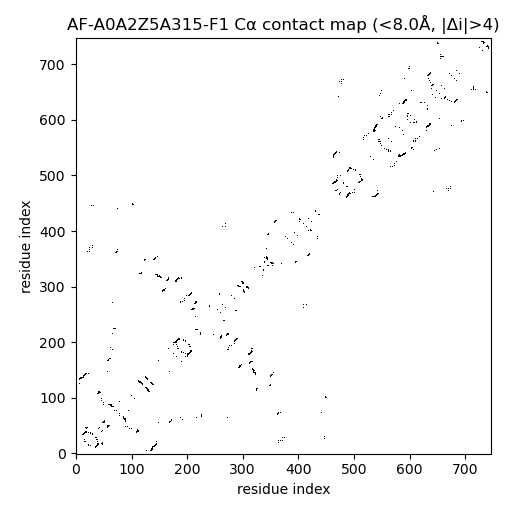8.352 1.00 89.00 658 PHE A CA 1
ATOM 5168 C C . PHE A 1 658 ? 28.461 0.752 -17.025 1.00 89.00 658 PHE A C 1
ATOM 5170 O O . PHE A 1 658 ? 28.967 0.069 -16.134 1.00 89.00 658 PHE A O 1
ATOM 5177 N N . MET A 1 659 ? 28.278 2.071 -16.859 1.00 85.75 659 MET A N 1
ATOM 5178 C CA . MET A 1 659 ? 28.531 2.743 -15.571 1.00 85.75 659 MET A CA 1
ATOM 5179 C C . MET A 1 659 ? 27.709 2.148 -14.423 1.00 85.75 659 MET A C 1
ATOM 5181 O O . MET A 1 659 ? 28.195 2.096 -13.286 1.00 85.75 659 MET A O 1
ATOM 5185 N N . ASP A 1 660 ? 26.501 1.693 -14.749 1.00 86.56 660 ASP A N 1
ATOM 5186 C CA . ASP A 1 660 ? 25.610 0.923 -13.895 1.00 86.56 660 ASP A CA 1
ATOM 5187 C C . ASP A 1 660 ? 25.240 -0.393 -14.599 1.00 86.56 660 ASP A C 1
ATOM 5189 O O . ASP A 1 660 ? 25.309 -0.473 -15.829 1.00 86.56 660 ASP A O 1
ATOM 5193 N N . PRO A 1 661 ? 24.851 -1.444 -13.853 1.00 88.56 661 PRO A N 1
ATOM 5194 C CA . PRO A 1 661 ? 24.459 -2.711 -14.456 1.00 88.56 661 PRO A CA 1
ATOM 5195 C C . PRO A 1 661 ? 23.287 -2.533 -15.435 1.00 88.56 661 PRO A C 1
ATOM 5197 O O . PRO A 1 661 ? 22.291 -1.889 -15.051 1.00 88.56 661 PRO A O 1
ATOM 5200 N N . PRO A 1 662 ? 23.368 -3.125 -16.648 1.00 92.44 662 PRO A N 1
ATOM 5201 C CA . PRO A 1 662 ? 22.264 -3.130 -17.596 1.00 92.44 662 PRO A CA 1
ATOM 5202 C C . PRO A 1 662 ? 20.982 -3.665 -16.961 1.00 92.44 662 PRO A C 1
ATOM 5204 O O . PRO A 1 662 ? 20.996 -4.606 -16.166 1.00 92.44 662 PRO A O 1
ATOM 5207 N N . GLN A 1 663 ? 19.855 -3.048 -17.293 1.00 93.94 663 GLN A N 1
ATOM 5208 C CA . GLN A 1 663 ? 18.548 -3.499 -16.822 1.00 93.94 663 GLN A CA 1
ATOM 5209 C C . GLN A 1 663 ? 18.008 -4.655 -17.669 1.00 93.94 663 GLN A C 1
ATOM 5211 O O . GLN A 1 663 ? 18.427 -4.855 -18.808 1.00 93.94 663 GLN A O 1
ATOM 5216 N N . SER A 1 664 ? 17.028 -5.388 -17.139 1.00 94.69 664 SER A N 1
ATOM 5217 C CA . SER A 1 664 ? 16.403 -6.487 -17.878 1.00 94.69 664 SER A CA 1
ATOM 5218 C C . SER A 1 664 ? 15.344 -5.991 -18.883 1.00 94.69 664 SER A C 1
ATOM 5220 O O . SER A 1 664 ? 14.641 -5.010 -18.590 1.00 94.69 664 SER A O 1
ATOM 5222 N N . PRO A 1 665 ? 15.152 -6.668 -20.031 1.00 94.81 665 PRO A N 1
ATOM 5223 C CA . PRO A 1 665 ? 14.078 -6.354 -20.978 1.00 94.81 665 PRO A CA 1
ATOM 5224 C C . PRO A 1 665 ? 12.676 -6.396 -20.352 1.00 94.81 665 PRO A C 1
ATOM 5226 O O . PRO A 1 665 ? 11.830 -5.558 -20.665 1.00 94.81 665 PRO A O 1
ATOM 5229 N N . GLU A 1 666 ? 12.431 -7.290 -19.388 1.00 95.00 666 GLU A N 1
ATOM 5230 C CA . GLU A 1 666 ? 11.162 -7.387 -18.648 1.00 95.00 666 GLU A CA 1
ATOM 5231 C C . GLU A 1 666 ? 10.876 -6.122 -17.841 1.00 95.00 666 GLU A C 1
ATOM 5233 O O . GLU A 1 666 ? 9.719 -5.751 -17.634 1.00 95.00 666 GLU A O 1
ATOM 5238 N N . THR A 1 667 ? 11.922 -5.450 -17.360 1.00 95.38 667 THR A N 1
ATOM 5239 C CA . THR A 1 667 ? 11.791 -4.194 -16.619 1.00 95.38 667 THR A CA 1
ATOM 5240 C C . THR A 1 667 ? 11.328 -3.065 -17.534 1.00 95.38 667 THR A C 1
ATOM 5242 O O . THR A 1 667 ? 10.430 -2.311 -17.148 1.00 95.38 667 THR A O 1
ATOM 5245 N N . VAL A 1 668 ? 11.854 -3.002 -18.761 1.00 96.75 668 VAL A N 1
ATOM 5246 C CA . VAL A 1 668 ? 11.398 -2.053 -19.788 1.00 96.75 668 VAL A CA 1
ATOM 5247 C C . VAL A 1 668 ? 9.979 -2.396 -20.253 1.00 96.75 668 VAL A C 1
ATOM 5249 O O . VAL A 1 668 ? 9.118 -1.518 -20.267 1.00 96.75 668 VAL A O 1
ATOM 5252 N N . ALA A 1 669 ? 9.686 -3.673 -20.515 1.00 97.56 669 ALA A N 1
ATOM 5253 C CA . ALA A 1 669 ? 8.348 -4.143 -20.878 1.00 97.56 669 ALA A CA 1
ATOM 5254 C C . ALA A 1 669 ? 7.296 -3.804 -19.805 1.00 97.56 669 ALA A C 1
ATOM 5256 O O . ALA A 1 669 ? 6.238 -3.266 -20.125 1.00 97.56 669 ALA A O 1
ATOM 5257 N N . ARG A 1 670 ? 7.612 -3.989 -18.513 1.00 96.75 670 ARG A N 1
ATOM 5258 C CA . ARG A 1 670 ? 6.731 -3.578 -17.400 1.00 96.75 670 ARG A CA 1
ATOM 5259 C C . ARG A 1 670 ? 6.468 -2.076 -17.372 1.00 96.75 670 ARG A C 1
ATOM 5261 O O . ARG A 1 670 ? 5.438 -1.645 -16.853 1.00 96.75 670 ARG A O 1
ATOM 5268 N N . LEU A 1 671 ? 7.414 -1.254 -17.827 1.00 96.81 671 LEU A N 1
ATOM 5269 C CA . LEU A 1 671 ? 7.186 0.182 -17.957 1.00 96.81 671 LEU A CA 1
ATOM 5270 C C . LEU A 1 671 ? 6.299 0.496 -19.163 1.00 96.81 671 LEU A C 1
ATOM 5272 O O . LEU A 1 671 ? 5.372 1.281 -19.010 1.00 96.81 671 LEU A O 1
ATOM 5276 N N . LEU A 1 672 ? 6.535 -0.134 -20.316 1.00 97.69 672 LEU A N 1
ATOM 5277 C CA . LEU A 1 672 ? 5.691 0.015 -21.508 1.00 97.69 672 LEU A CA 1
ATOM 5278 C C . LEU A 1 672 ? 4.228 -0.342 -21.202 1.00 97.69 672 LEU A C 1
ATOM 5280 O O . LEU A 1 672 ? 3.336 0.450 -21.491 1.00 97.69 672 LEU A O 1
ATOM 5284 N N . VAL A 1 673 ? 3.985 -1.455 -20.501 1.00 96.75 673 VAL A N 1
ATOM 5285 C CA . VAL A 1 673 ? 2.650 -1.836 -20.007 1.00 96.75 673 VAL A CA 1
ATOM 5286 C C . VAL A 1 673 ? 2.057 -0.759 -19.089 1.00 96.75 673 VAL A C 1
ATOM 5288 O O . VAL A 1 673 ? 0.911 -0.354 -19.261 1.00 96.75 673 VAL A O 1
ATOM 5291 N N . ARG A 1 674 ? 2.844 -0.234 -18.140 1.00 94.31 674 ARG A N 1
ATOM 5292 C CA . ARG A 1 674 ? 2.394 0.851 -17.253 1.00 94.31 674 ARG A CA 1
ATOM 5293 C C . ARG A 1 674 ? 2.071 2.141 -18.004 1.00 94.31 674 ARG A C 1
ATOM 5295 O O . ARG A 1 674 ? 1.151 2.836 -17.594 1.00 94.31 674 ARG A O 1
ATOM 5302 N N . VAL A 1 675 ? 2.811 2.468 -19.061 1.00 93.81 675 VAL A N 1
ATOM 5303 C CA . VAL A 1 675 ? 2.569 3.647 -19.910 1.00 93.81 675 VAL A CA 1
ATOM 5304 C C . VAL A 1 675 ? 1.322 3.453 -20.769 1.00 93.81 675 VAL A C 1
ATOM 5306 O O . VAL A 1 675 ? 0.562 4.400 -20.945 1.00 93.81 675 VAL A O 1
ATOM 5309 N N . LEU A 1 676 ? 1.051 2.232 -21.236 1.00 93.88 676 LEU A N 1
ATOM 5310 C CA . LEU A 1 676 ? -0.227 1.900 -21.866 1.00 93.88 676 LEU A CA 1
ATOM 5311 C C . LEU A 1 676 ? -1.387 2.098 -20.874 1.00 93.88 676 LEU A C 1
ATOM 5313 O O . LEU A 1 676 ? -2.366 2.764 -21.193 1.00 93.88 676 LEU A O 1
ATOM 5317 N N . ASP A 1 677 ? -1.261 1.636 -19.632 1.00 90.44 677 ASP A N 1
ATOM 5318 C CA . ASP A 1 677 ? -2.316 1.822 -18.623 1.00 90.44 677 ASP A CA 1
ATOM 5319 C C . ASP A 1 677 ? -2.472 3.289 -18.195 1.00 90.44 677 ASP A C 1
ATOM 5321 O O . ASP A 1 677 ? -3.582 3.787 -17.998 1.00 90.44 677 ASP A O 1
ATOM 5325 N N . ARG A 1 678 ? -1.346 3.990 -18.040 1.00 90.50 678 ARG A N 1
ATOM 5326 C CA . ARG A 1 678 ? -1.253 5.364 -17.538 1.00 90.50 678 ARG A CA 1
ATOM 5327 C C . ARG A 1 678 ? -0.317 6.181 -18.420 1.00 90.50 678 ARG A C 1
ATOM 5329 O O . ARG A 1 678 ? 0.861 6.339 -18.078 1.00 90.50 678 ARG A O 1
ATOM 5336 N N . PRO A 1 679 ? -0.844 6.722 -19.528 1.00 91.06 679 PRO A N 1
ATOM 5337 C CA . PRO A 1 679 ? -0.058 7.502 -20.467 1.00 91.06 679 PRO A CA 1
ATOM 5338 C C . PRO A 1 679 ? 0.651 8.665 -19.781 1.00 91.06 679 PRO A C 1
ATOM 5340 O O . PRO A 1 679 ? 0.046 9.458 -19.057 1.00 91.06 679 PRO A O 1
ATOM 5343 N N . ARG A 1 680 ? 1.957 8.751 -20.015 1.00 93.62 680 ARG A N 1
ATOM 5344 C CA . ARG A 1 680 ? 2.816 9.860 -19.609 1.00 93.62 680 ARG A CA 1
ATOM 5345 C C . ARG A 1 680 ? 3.702 10.212 -20.785 1.00 93.62 680 ARG A C 1
ATOM 5347 O O . ARG A 1 680 ? 4.237 9.317 -21.433 1.00 93.62 680 ARG A O 1
ATOM 5354 N N . LEU A 1 681 ? 3.885 11.509 -21.009 1.00 95.62 681 LEU A N 1
ATOM 5355 C CA . LEU A 1 681 ? 4.633 12.001 -22.161 1.00 95.62 681 LEU A CA 1
ATOM 5356 C C . LEU A 1 681 ? 6.060 11.446 -22.211 1.00 95.62 681 LEU A C 1
ATOM 5358 O O . LEU A 1 681 ? 6.501 11.001 -23.261 1.00 95.62 681 LEU A O 1
ATOM 5362 N N . GLU A 1 682 ? 6.760 11.412 -21.076 1.00 96.88 682 GLU A N 1
ATOM 5363 C CA . GLU A 1 682 ? 8.081 10.792 -20.966 1.00 96.88 682 GLU A CA 1
ATOM 5364 C C . GLU A 1 682 ? 8.167 9.927 -19.709 1.00 96.88 682 GLU A C 1
ATOM 5366 O O . GLU A 1 682 ? 7.691 10.307 -18.634 1.00 96.88 682 GLU A O 1
ATOM 5371 N N . SER A 1 683 ? 8.767 8.746 -19.826 1.00 95.75 683 SER A N 1
ATOM 5372 C CA . SER A 1 683 ? 8.993 7.831 -18.706 1.00 95.75 683 SER A CA 1
ATOM 5373 C C . SER A 1 683 ? 10.263 7.011 -18.910 1.00 95.75 683 SER A C 1
ATOM 5375 O O . SER A 1 683 ? 10.572 6.601 -20.021 1.00 95.75 683 SER A O 1
ATOM 5377 N N . ALA A 1 684 ? 10.986 6.726 -17.828 1.00 94.19 684 ALA A N 1
ATOM 5378 C CA . ALA A 1 684 ? 12.167 5.864 -17.835 1.00 94.19 684 ALA A CA 1
ATOM 5379 C C . ALA A 1 684 ? 12.046 4.802 -16.733 1.00 94.19 684 ALA A C 1
ATOM 5381 O O . ALA A 1 684 ? 11.440 5.089 -15.694 1.00 94.19 684 ALA A O 1
ATOM 5382 N N . PRO A 1 685 ? 12.609 3.590 -16.908 1.00 90.12 685 PRO A N 1
ATOM 5383 C CA . PRO A 1 685 ? 12.536 2.547 -15.881 1.00 90.12 685 PRO A CA 1
ATOM 5384 C C . PRO A 1 685 ? 13.157 2.985 -14.551 1.00 90.12 685 PRO A C 1
ATOM 5386 O O . PRO A 1 685 ? 12.645 2.649 -13.483 1.00 90.12 685 PRO A O 1
ATOM 5389 N N . ARG A 1 686 ? 14.222 3.790 -14.628 1.00 88.81 686 ARG A N 1
ATOM 5390 C CA . ARG A 1 686 ? 14.894 4.432 -13.498 1.00 88.81 686 ARG A CA 1
ATOM 5391 C C . ARG A 1 686 ? 14.697 5.945 -13.598 1.00 88.81 686 ARG A C 1
ATOM 5393 O O . ARG A 1 686 ? 15.395 6.628 -14.339 1.00 88.81 686 ARG A O 1
ATOM 5400 N N . ALA A 1 687 ? 13.737 6.482 -12.844 1.00 85.75 687 ALA A N 1
ATOM 5401 C CA . ALA A 1 687 ? 13.396 7.908 -12.898 1.00 85.75 687 ALA A CA 1
ATOM 5402 C C . ALA A 1 687 ? 14.581 8.833 -12.552 1.00 85.75 687 ALA A C 1
ATOM 5404 O O . ALA A 1 687 ? 14.684 9.921 -13.111 1.00 85.75 687 ALA A O 1
ATOM 5405 N N . GLY A 1 688 ? 15.487 8.391 -11.670 1.00 85.50 688 GLY A N 1
ATOM 5406 C CA . GLY A 1 688 ? 16.699 9.138 -11.324 1.00 85.50 688 GLY A CA 1
ATOM 5407 C C . GLY A 1 688 ? 17.630 9.364 -12.519 1.00 85.50 688 GLY A C 1
ATOM 5408 O O . GLY A 1 688 ? 18.121 10.473 -12.691 1.00 85.50 688 GLY A O 1
ATOM 5409 N N . GLU A 1 689 ? 17.807 8.363 -13.390 1.00 86.19 689 GLU A N 1
ATOM 5410 C CA . GLU A 1 689 ? 18.653 8.484 -14.589 1.00 86.19 689 GLU A CA 1
ATOM 5411 C C . GLU A 1 689 ? 18.077 9.509 -15.573 1.00 86.19 689 GLU A C 1
ATOM 5413 O O . GLU A 1 689 ? 18.806 10.362 -16.070 1.00 86.19 689 GLU A O 1
ATOM 5418 N N . LEU A 1 690 ? 16.754 9.508 -15.777 1.00 88.25 690 LEU A N 1
ATOM 5419 C CA . LEU A 1 690 ? 16.078 10.499 -16.620 1.00 88.25 690 LEU A CA 1
ATOM 5420 C C . LEU A 1 690 ? 16.282 11.934 -16.114 1.00 88.25 690 LEU A C 1
ATOM 5422 O O . LEU A 1 690 ? 16.555 12.837 -16.907 1.00 88.25 690 LEU A O 1
ATOM 5426 N N . TRP A 1 691 ? 16.156 12.154 -14.804 1.00 89.25 691 TRP A N 1
ATOM 5427 C CA . TRP A 1 691 ? 16.384 13.470 -14.204 1.00 89.25 691 TRP A CA 1
ATOM 5428 C C . TRP A 1 691 ? 17.844 13.909 -14.310 1.00 89.25 691 TRP A C 1
ATOM 5430 O O . TRP A 1 691 ? 18.105 15.046 -14.700 1.00 89.25 691 TRP A O 1
ATOM 5440 N N . LEU A 1 692 ? 18.790 13.010 -14.031 1.00 86.56 692 LEU A N 1
ATOM 5441 C CA . LEU A 1 692 ? 20.220 13.296 -14.140 1.00 86.56 692 LEU A CA 1
ATOM 5442 C C . LEU A 1 692 ? 20.629 13.633 -15.577 1.00 86.56 692 LEU A C 1
ATOM 5444 O O . LEU A 1 692 ? 21.328 14.621 -15.785 1.00 86.56 692 LEU A O 1
ATOM 5448 N N . SER A 1 693 ? 20.152 12.878 -16.573 1.00 88.06 693 SER A N 1
ATOM 5449 C CA . SER A 1 693 ? 20.428 13.163 -17.985 1.00 88.06 693 SER A CA 1
ATOM 5450 C C . SER A 1 693 ? 19.896 14.530 -18.416 1.00 88.06 693 SER A C 1
ATOM 5452 O O . SER A 1 693 ? 20.590 15.252 -19.124 1.00 88.06 693 SER A O 1
ATOM 5454 N N . ARG A 1 694 ? 18.700 14.928 -17.960 1.00 91.25 694 ARG A N 1
ATOM 5455 C CA . ARG A 1 694 ? 18.150 16.267 -18.240 1.00 91.25 694 ARG A CA 1
ATOM 5456 C C . ARG A 1 694 ? 18.978 17.376 -17.596 1.00 91.25 694 ARG A C 1
ATOM 5458 O O . ARG A 1 694 ? 19.269 18.366 -18.257 1.00 91.25 694 ARG A O 1
ATOM 5465 N N . LEU A 1 695 ? 19.370 17.202 -16.333 1.00 88.31 695 LEU A N 1
ATOM 5466 C CA . LEU A 1 695 ? 20.202 18.172 -15.617 1.00 88.31 695 LEU A CA 1
ATOM 5467 C C . LEU A 1 695 ? 21.577 18.330 -16.270 1.00 88.31 695 LEU A C 1
ATOM 5469 O O . LEU A 1 695 ? 22.039 19.453 -16.450 1.00 88.31 695 LEU A O 1
ATOM 5473 N N . ALA A 1 696 ? 22.205 17.225 -16.677 1.00 86.44 696 ALA A N 1
ATOM 5474 C CA . ALA A 1 696 ? 23.499 17.259 -17.353 1.00 86.44 696 ALA A CA 1
ATOM 5475 C C . ALA A 1 696 ? 23.451 18.046 -18.674 1.00 86.44 696 ALA A C 1
ATOM 5477 O O . ALA A 1 696 ? 24.429 18.687 -19.049 1.00 86.44 696 ALA A O 1
ATOM 5478 N N . MET A 1 697 ? 22.300 18.051 -19.347 1.00 91.94 697 MET A N 1
ATOM 5479 C CA . MET A 1 697 ? 22.092 18.775 -20.601 1.00 91.94 697 MET A CA 1
ATOM 5480 C C . MET A 1 697 ? 21.726 20.253 -20.433 1.00 91.94 697 MET A C 1
ATOM 5482 O O . MET A 1 697 ? 21.548 20.936 -21.438 1.00 91.94 697 MET A O 1
ATOM 5486 N N . LEU A 1 698 ? 21.654 20.780 -19.204 1.00 92.19 698 LEU A N 1
ATOM 5487 C CA . LEU A 1 698 ? 21.539 22.227 -18.984 1.00 92.19 698 LEU A CA 1
ATOM 5488 C C . LEU A 1 698 ? 22.832 22.973 -19.349 1.00 92.19 698 LEU A C 1
ATOM 5490 O O . LEU A 1 698 ? 22.775 24.150 -19.690 1.00 92.19 698 LEU A O 1
ATOM 5494 N N . VAL A 1 699 ? 23.989 22.299 -19.277 1.00 91.12 699 VAL A N 1
ATOM 5495 C CA . VAL A 1 699 ? 25.314 22.874 -19.577 1.00 91.12 699 VAL A CA 1
ATOM 5496 C C . VAL A 1 699 ? 26.165 21.848 -20.352 1.00 91.12 699 VAL A C 1
ATOM 5498 O O . VAL A 1 699 ? 27.103 21.270 -19.795 1.00 91.12 699 VAL A O 1
ATOM 5501 N N . PRO A 1 700 ? 25.850 21.572 -21.633 1.00 88.75 700 PRO A N 1
ATOM 5502 C CA . PRO A 1 700 ? 26.501 20.507 -22.404 1.00 88.75 700 PRO A CA 1
ATOM 5503 C C . PRO A 1 700 ? 28.009 20.728 -22.613 1.00 88.75 700 PRO A C 1
ATOM 5505 O O . PRO A 1 700 ? 28.759 19.756 -22.704 1.00 88.75 700 PRO A O 1
ATOM 5508 N N . ASP A 1 701 ? 28.484 21.976 -22.584 1.00 91.12 701 ASP A N 1
ATOM 5509 C CA . ASP A 1 701 ? 29.910 22.327 -22.697 1.00 91.12 701 ASP A CA 1
ATOM 5510 C C . ASP A 1 701 ? 30.775 21.749 -21.565 1.00 91.12 701 ASP A C 1
ATOM 5512 O O . ASP A 1 701 ? 32.001 21.665 -21.675 1.00 91.12 701 ASP A O 1
ATOM 5516 N N . LEU A 1 702 ? 30.152 21.328 -20.459 1.00 87.44 702 LEU A N 1
ATOM 5517 C CA . LEU A 1 702 ? 30.843 20.687 -19.346 1.00 87.44 702 LEU A CA 1
ATOM 5518 C C . LEU A 1 702 ? 31.117 19.193 -19.603 1.00 87.44 702 LEU A C 1
ATOM 5520 O O . LEU A 1 702 ? 32.018 18.620 -18.983 1.00 87.44 702 LEU A O 1
ATOM 5524 N N . LEU A 1 703 ? 30.390 18.557 -20.530 1.00 86.81 703 LEU A N 1
ATOM 5525 C CA . LEU A 1 703 ? 30.483 17.115 -20.782 1.00 86.81 703 LEU A CA 1
ATOM 5526 C C . LEU A 1 703 ? 31.903 16.649 -21.147 1.00 86.81 703 LEU A C 1
ATOM 5528 O O . LEU A 1 703 ? 32.359 15.690 -20.521 1.00 86.81 703 LEU A O 1
ATOM 5532 N N . PRO A 1 704 ? 32.665 17.315 -22.044 1.00 85.81 704 PRO A N 1
ATOM 5533 C CA . PRO A 1 704 ? 34.028 16.887 -22.375 1.00 85.81 704 PRO A CA 1
ATOM 5534 C C . PRO A 1 704 ? 34.983 16.868 -21.174 1.00 85.81 704 PRO A C 1
ATOM 5536 O O . PRO A 1 704 ? 35.930 16.087 -21.151 1.00 85.81 704 PRO A O 1
ATOM 5539 N N . ARG A 1 705 ? 34.733 17.704 -20.156 1.00 84.88 705 ARG A N 1
ATOM 5540 C CA . ARG A 1 705 ? 35.547 17.759 -18.930 1.00 84.88 705 ARG A CA 1
ATOM 5541 C C . ARG A 1 705 ? 35.151 16.688 -17.916 1.00 84.88 705 ARG A C 1
ATOM 5543 O O . ARG A 1 705 ? 35.994 16.220 -17.157 1.00 84.88 705 ARG A O 1
ATOM 5550 N N . VAL A 1 706 ? 33.876 16.307 -17.896 1.00 82.06 706 VAL A N 1
ATOM 5551 C CA . VAL A 1 706 ? 33.300 15.402 -16.891 1.00 82.06 706 VAL A CA 1
ATOM 5552 C C . VAL A 1 706 ? 33.336 13.938 -17.337 1.00 82.06 706 VAL A C 1
ATOM 5554 O O . VAL A 1 706 ? 33.635 13.060 -16.529 1.00 82.06 706 VAL A O 1
ATOM 5557 N N . LEU A 1 707 ? 33.084 13.655 -18.619 1.00 83.50 707 LEU A N 1
ATOM 5558 C CA . LEU A 1 707 ? 33.023 12.290 -19.158 1.00 83.50 707 LEU A CA 1
ATOM 5559 C C . LEU A 1 707 ? 34.294 11.444 -18.917 1.00 83.50 707 LEU A C 1
ATOM 5561 O O . LEU A 1 707 ? 34.139 10.280 -18.531 1.00 83.50 707 LEU A O 1
ATOM 5565 N N . PRO A 1 708 ? 35.531 11.979 -19.029 1.00 85.44 708 PRO A N 1
ATOM 5566 C CA . PRO A 1 708 ? 36.746 11.202 -18.758 1.00 85.44 708 PRO A CA 1
ATOM 5567 C C . PRO A 1 708 ? 36.814 10.622 -17.336 1.00 85.44 708 PRO A C 1
ATOM 5569 O O . PRO A 1 708 ? 37.379 9.547 -17.124 1.00 85.44 708 PRO A O 1
ATOM 5572 N N . PHE A 1 709 ? 36.198 11.285 -16.350 1.00 83.00 709 PHE A N 1
ATOM 5573 C CA . PHE A 1 709 ? 36.156 10.796 -14.967 1.00 83.00 709 PHE A CA 1
ATOM 5574 C C . PHE A 1 709 ? 35.319 9.514 -14.828 1.00 83.00 709 PHE A C 1
ATOM 5576 O O . PHE A 1 709 ? 35.612 8.645 -14.002 1.00 83.00 709 PHE A O 1
ATOM 5583 N N . PHE A 1 710 ? 34.298 9.364 -15.673 1.00 84.12 710 PHE A N 1
ATOM 5584 C CA . PHE A 1 710 ? 33.389 8.223 -15.663 1.00 84.12 710 PHE A CA 1
ATOM 5585 C C . PHE A 1 710 ? 33.834 7.071 -16.568 1.00 84.12 710 PHE A C 1
ATOM 5587 O O . PHE A 1 710 ? 33.434 5.927 -16.338 1.00 84.12 710 PHE A O 1
ATOM 5594 N N . GLN A 1 711 ? 34.723 7.327 -17.529 1.00 83.88 711 GLN A N 1
ATOM 5595 C CA . GLN A 1 711 ? 35.201 6.334 -18.493 1.00 83.88 711 GLN A CA 1
ATOM 5596 C C . GLN A 1 711 ? 35.820 5.101 -17.810 1.00 83.88 711 GLN A C 1
ATOM 5598 O O . GLN A 1 711 ? 35.402 3.974 -18.067 1.00 83.88 711 GLN A O 1
ATOM 5603 N N . ARG A 1 712 ? 36.684 5.299 -16.801 1.00 84.44 712 ARG A N 1
ATOM 5604 C CA . ARG A 1 712 ? 37.273 4.196 -16.007 1.00 84.44 712 ARG A CA 1
ATOM 5605 C C . ARG A 1 712 ? 36.237 3.367 -15.242 1.00 84.44 712 ARG A C 1
ATOM 5607 O O . ARG A 1 712 ? 36.495 2.213 -14.887 1.00 84.44 712 ARG A O 1
ATOM 5614 N N . ARG A 1 713 ? 35.102 3.964 -14.859 1.00 89.12 713 ARG A N 1
ATOM 5615 C CA . ARG A 1 713 ? 33.992 3.240 -14.215 1.00 89.12 713 ARG A CA 1
ATOM 5616 C C . ARG A 1 713 ? 33.246 2.414 -15.260 1.00 89.12 713 ARG A C 1
ATOM 5618 O O . ARG A 1 713 ? 33.034 1.230 -15.015 1.00 89.12 713 ARG A O 1
ATOM 5625 N N . GLY A 1 714 ? 32.943 3.008 -16.412 1.00 88.38 714 GLY A N 1
ATOM 5626 C CA . GLY A 1 714 ? 32.338 2.328 -17.556 1.00 88.38 714 GLY A CA 1
ATOM 5627 C C . GLY A 1 714 ? 33.153 1.125 -18.038 1.00 88.38 714 GLY A C 1
ATOM 5628 O O . GLY A 1 714 ? 32.633 0.020 -18.103 1.00 88.38 714 GLY A O 1
ATOM 5629 N N . GLU A 1 715 ? 34.463 1.279 -18.243 1.00 89.75 715 GLU A N 1
ATOM 5630 C CA . GLU A 1 715 ? 35.363 0.190 -18.673 1.00 89.75 715 GLU A CA 1
ATOM 5631 C C . GLU A 1 715 ? 35.427 -0.969 -17.667 1.00 89.75 715 GLU A C 1
ATOM 5633 O O . GLU A 1 715 ? 35.573 -2.139 -18.029 1.00 89.75 715 GLU A O 1
ATOM 5638 N N . ARG A 1 716 ? 35.345 -0.659 -16.366 1.00 89.44 716 ARG A N 1
ATOM 5639 C CA . ARG A 1 716 ? 35.240 -1.682 -15.316 1.00 89.44 716 ARG A CA 1
ATOM 5640 C C . ARG A 1 716 ? 33.888 -2.391 -15.374 1.00 89.44 716 ARG A C 1
ATOM 5642 O O . ARG A 1 716 ? 33.851 -3.605 -15.199 1.00 89.44 716 ARG A O 1
ATOM 5649 N N . GLY A 1 717 ? 32.809 -1.655 -15.623 1.00 91.25 717 GLY A N 1
ATOM 5650 C CA . GLY A 1 717 ? 31.471 -2.208 -15.815 1.00 91.25 717 GLY A CA 1
ATOM 5651 C C . GLY A 1 717 ? 31.370 -3.111 -17.042 1.00 91.25 717 GLY A C 1
ATOM 5652 O O . GLY A 1 717 ? 30.911 -4.241 -16.918 1.00 91.25 717 GLY A O 1
ATOM 5653 N N . LEU A 1 718 ? 31.895 -2.672 -18.188 1.00 90.56 718 LEU A N 1
ATOM 5654 C CA . LEU A 1 718 ? 31.931 -3.446 -19.430 1.00 90.56 718 LEU A CA 1
ATOM 5655 C C . LEU A 1 718 ? 32.693 -4.764 -19.242 1.00 90.56 718 LEU A C 1
ATOM 5657 O O . LEU A 1 718 ? 32.191 -5.823 -19.603 1.00 90.56 718 LEU A O 1
ATOM 5661 N N . ARG A 1 719 ? 33.866 -4.734 -18.591 1.00 90.31 719 ARG A N 1
ATOM 5662 C CA . ARG A 1 719 ? 34.619 -5.963 -18.273 1.00 90.31 719 ARG A CA 1
ATOM 5663 C C . ARG A 1 719 ? 33.827 -6.934 -17.397 1.00 90.31 719 ARG A C 1
ATOM 5665 O O . ARG A 1 719 ? 33.877 -8.137 -17.636 1.00 90.31 719 ARG A O 1
ATOM 5672 N N . ARG A 1 720 ? 33.096 -6.424 -16.398 1.00 91.25 720 ARG A N 1
ATOM 5673 C CA . ARG A 1 720 ? 32.217 -7.249 -15.550 1.00 91.25 720 ARG A CA 1
ATOM 5674 C C . ARG A 1 720 ? 31.071 -7.851 -16.355 1.00 91.25 720 ARG A C 1
ATOM 5676 O O . ARG A 1 720 ? 30.792 -9.028 -16.192 1.00 91.25 720 ARG A O 1
ATOM 5683 N N . TYR A 1 721 ? 30.450 -7.066 -17.229 1.00 92.50 721 TYR A N 1
ATOM 5684 C CA . TYR A 1 721 ? 29.354 -7.528 -18.074 1.00 92.50 721 TYR A CA 1
ATOM 5685 C C . TYR A 1 721 ? 29.801 -8.604 -19.071 1.00 92.50 721 TYR A C 1
ATOM 5687 O O . TYR A 1 721 ? 29.146 -9.628 -19.196 1.00 92.50 721 TYR A O 1
ATOM 5695 N N . LEU A 1 722 ? 30.957 -8.435 -19.718 1.00 90.69 722 LEU A N 1
ATOM 5696 C CA . LEU A 1 722 ? 31.517 -9.460 -20.605 1.00 90.69 722 LEU A CA 1
ATOM 5697 C C . LEU A 1 722 ? 31.832 -10.763 -19.849 1.00 90.69 722 LEU A C 1
ATOM 5699 O O . LEU A 1 722 ? 31.572 -11.847 -20.361 1.00 90.69 722 LEU A O 1
ATOM 5703 N N . SER A 1 723 ? 32.328 -10.661 -18.611 1.00 89.56 723 SER A N 1
ATOM 5704 C CA . SER A 1 723 ? 32.527 -11.829 -17.743 1.00 89.56 723 SER A CA 1
ATOM 5705 C C . SER A 1 723 ? 31.206 -12.497 -17.333 1.00 89.56 723 SER A C 1
ATOM 5707 O O . SER A 1 723 ? 31.152 -13.720 -17.272 1.00 89.56 723 SER A O 1
ATOM 5709 N N . ASP A 1 724 ? 30.141 -11.727 -17.091 1.00 91.44 724 ASP A N 1
ATOM 5710 C CA . ASP A 1 724 ? 28.791 -12.257 -16.836 1.00 91.44 724 ASP A CA 1
ATOM 5711 C C . ASP A 1 724 ? 28.233 -13.002 -18.059 1.00 91.44 724 ASP A C 1
ATOM 5713 O O . ASP A 1 724 ? 27.711 -14.108 -17.923 1.00 91.44 724 ASP A O 1
ATOM 5717 N N . LEU A 1 725 ? 28.405 -12.454 -19.268 1.00 90.12 725 LEU A N 1
ATOM 5718 C CA . LEU A 1 725 ? 27.995 -13.126 -20.507 1.00 90.12 725 LEU A CA 1
ATOM 5719 C C . LEU A 1 725 ? 28.724 -14.459 -20.711 1.00 90.12 725 LEU A C 1
ATOM 5721 O O . LEU A 1 725 ? 28.107 -15.426 -21.158 1.00 90.12 725 LEU A O 1
ATOM 5725 N N . GLU A 1 726 ? 30.009 -14.527 -20.363 1.00 88.94 726 GLU A N 1
ATOM 5726 C CA . GLU A 1 726 ? 30.788 -15.770 -20.377 1.00 88.94 726 GLU A CA 1
ATOM 5727 C C . GLU A 1 726 ? 30.249 -16.788 -19.364 1.00 88.94 726 GLU A C 1
ATOM 5729 O O . GLU A 1 726 ? 29.995 -17.940 -19.714 1.00 88.94 726 GLU A O 1
ATOM 5734 N N . GLN A 1 727 ? 29.980 -16.354 -18.127 1.00 89.25 727 GLN A N 1
ATOM 5735 C CA . GLN A 1 727 ? 29.420 -17.209 -17.070 1.00 89.25 727 GLN A CA 1
ATOM 5736 C C . GLN A 1 727 ? 28.024 -17.741 -17.412 1.00 89.25 727 GLN A C 1
ATOM 5738 O O . GLN A 1 727 ? 27.697 -18.881 -17.088 1.00 89.25 727 GLN A O 1
ATOM 5743 N N . ARG A 1 728 ? 27.208 -16.939 -18.101 1.00 88.25 728 ARG A N 1
ATOM 5744 C CA . ARG A 1 728 ? 25.877 -17.329 -18.593 1.00 88.25 728 ARG A CA 1
ATOM 5745 C C . ARG A 1 728 ? 25.933 -18.189 -19.858 1.00 88.25 728 ARG A C 1
ATOM 5747 O O . ARG A 1 728 ? 24.887 -18.609 -20.345 1.00 88.25 728 ARG A O 1
ATOM 5754 N N . GLY A 1 729 ? 27.127 -18.439 -20.397 1.00 86.38 729 GLY A N 1
ATOM 5755 C CA . GLY A 1 729 ? 27.326 -19.218 -21.615 1.00 86.38 729 GLY A CA 1
ATOM 5756 C C . GLY A 1 729 ? 26.812 -18.529 -22.881 1.00 86.38 729 GLY A C 1
ATOM 5757 O O . GLY A 1 729 ? 26.507 -19.220 -23.848 1.00 86.38 729 GLY A O 1
ATOM 5758 N N . LEU A 1 730 ? 26.692 -17.198 -22.878 1.00 85.38 730 LEU A N 1
ATOM 5759 C CA . LEU A 1 730 ? 26.189 -16.394 -24.000 1.00 85.38 730 LEU A CA 1
ATOM 5760 C C . LEU A 1 730 ? 27.323 -15.857 -24.889 1.00 85.38 730 LEU A C 1
ATOM 5762 O O . LEU A 1 730 ? 27.134 -15.658 -26.090 1.00 85.38 730 LEU A O 1
ATOM 5766 N N . ALA A 1 731 ? 28.513 -15.661 -24.317 1.00 87.12 731 ALA A N 1
ATOM 5767 C CA . ALA A 1 731 ? 29.715 -15.237 -25.030 1.00 87.12 731 ALA A CA 1
ATOM 5768 C C . ALA A 1 731 ? 30.907 -16.151 -24.719 1.00 87.12 731 ALA A C 1
ATOM 5770 O O . ALA A 1 731 ? 30.981 -16.755 -23.653 1.00 87.12 731 ALA A O 1
ATOM 5771 N N . GLU A 1 732 ? 31.857 -16.228 -25.644 1.00 87.00 732 GLU A N 1
ATOM 5772 C CA . GLU A 1 732 ? 33.114 -16.958 -25.481 1.00 87.00 732 GLU A CA 1
ATOM 5773 C C . GLU A 1 732 ? 34.283 -16.173 -26.083 1.00 87.00 732 GLU A C 1
ATOM 5775 O O . GLU A 1 732 ? 34.096 -15.279 -26.916 1.00 87.00 732 GLU A O 1
ATOM 5780 N N . ARG A 1 733 ? 35.505 -16.503 -25.659 1.00 83.38 733 ARG A N 1
ATOM 5781 C CA . ARG A 1 733 ? 36.732 -15.935 -26.223 1.00 83.38 733 ARG A CA 1
ATOM 5782 C C . ARG A 1 733 ? 37.317 -16.874 -27.271 1.00 83.38 733 ARG A C 1
ATOM 5784 O O . ARG A 1 733 ? 37.636 -18.018 -26.965 1.00 83.38 733 ARG A O 1
ATOM 5791 N N . HIS A 1 734 ? 37.532 -16.360 -28.478 1.00 75.56 734 HIS A N 1
ATOM 5792 C CA . HIS A 1 734 ? 38.231 -17.054 -29.558 1.00 75.56 734 HIS A CA 1
ATOM 5793 C C . HIS A 1 734 ? 39.393 -16.181 -30.038 1.00 75.56 734 HIS A C 1
ATOM 5795 O O . HIS A 1 734 ? 39.167 -15.051 -30.465 1.00 75.56 734 HIS A O 1
ATOM 5801 N N . GLU A 1 735 ? 40.632 -16.678 -29.941 1.00 72.50 735 GLU A N 1
ATOM 5802 C CA . GLU A 1 735 ? 41.855 -15.970 -30.385 1.00 72.50 735 GLU A CA 1
ATOM 5803 C C . GLU A 1 735 ? 42.004 -14.543 -29.810 1.00 72.50 735 GLU A C 1
ATOM 5805 O O . GLU A 1 735 ? 42.491 -13.629 -30.466 1.00 72.50 735 GLU A O 1
ATOM 5810 N N . GLY A 1 736 ? 41.560 -14.329 -28.567 1.00 70.94 736 GLY A N 1
ATOM 5811 C CA . GLY A 1 736 ? 41.636 -13.026 -27.894 1.00 70.94 736 GLY A CA 1
ATOM 5812 C C . GLY A 1 736 ? 40.479 -12.062 -28.192 1.00 70.94 736 GLY A C 1
ATOM 5813 O O . GLY A 1 736 ? 40.394 -11.024 -27.537 1.00 70.94 736 GLY A O 1
ATOM 5814 N N . ALA A 1 737 ? 39.555 -12.414 -29.092 1.00 78.06 737 ALA A N 1
ATOM 5815 C CA . ALA A 1 737 ? 38.341 -11.648 -29.383 1.00 78.06 737 ALA A CA 1
ATOM 5816 C C . ALA A 1 737 ? 37.087 -12.302 -28.774 1.00 78.06 737 ALA A C 1
ATOM 5818 O O . ALA A 1 737 ? 36.976 -13.528 -28.698 1.00 78.06 737 ALA A O 1
ATOM 5819 N N . TRP A 1 738 ? 36.120 -11.484 -28.355 1.00 82.94 738 TRP A N 1
ATOM 5820 C CA . TRP A 1 738 ? 34.821 -11.957 -27.869 1.00 82.94 738 TRP A CA 1
ATOM 5821 C C . TRP A 1 738 ? 33.900 -12.341 -29.033 1.00 82.94 738 TRP A C 1
ATOM 5823 O O . TRP A 1 738 ? 33.806 -11.616 -30.023 1.00 82.94 738 TRP A O 1
ATOM 5833 N N . ARG A 1 739 ? 33.181 -13.462 -28.909 1.00 83.06 739 ARG A N 1
ATOM 5834 C CA . ARG A 1 739 ? 32.157 -13.913 -29.866 1.00 83.06 739 ARG A CA 1
ATOM 5835 C C . ARG A 1 739 ? 30.891 -14.356 -29.129 1.00 83.06 739 ARG A C 1
ATOM 5837 O O . ARG A 1 739 ? 30.981 -14.998 -28.088 1.00 83.06 739 ARG A O 1
ATOM 5844 N N . LEU A 1 740 ? 29.713 -14.037 -29.675 1.00 82.62 740 LEU A N 1
ATOM 5845 C CA . LEU A 1 740 ? 28.427 -14.549 -29.177 1.00 82.62 740 LEU A CA 1
ATOM 5846 C C . LEU A 1 740 ? 28.133 -15.953 -29.729 1.00 82.62 740 LEU A C 1
ATOM 5848 O O . LEU A 1 740 ? 28.477 -16.275 -30.881 1.00 82.62 740 LEU A O 1
ATOM 5852 N N . ARG A 1 741 ? 27.458 -16.773 -28.916 1.00 77.31 741 ARG A N 1
ATOM 5853 C CA . ARG A 1 741 ? 27.004 -18.120 -29.297 1.00 77.31 741 ARG A CA 1
ATOM 5854 C C . ARG A 1 741 ? 25.845 -18.089 -30.314 1.00 77.31 741 ARG A C 1
ATOM 5856 O O . ARG A 1 741 ? 25.166 -17.069 -30.414 1.00 77.31 741 ARG A O 1
ATOM 5863 N N . PRO A 1 742 ? 25.628 -19.169 -31.098 1.00 61.22 742 PRO A N 1
ATOM 5864 C CA . PRO A 1 742 ? 24.739 -19.179 -32.269 1.00 61.22 742 PRO A CA 1
ATOM 5865 C C . PRO A 1 742 ? 23.298 -18.713 -32.017 1.00 61.22 742 PRO A C 1
ATOM 5867 O O . PRO A 1 742 ? 22.776 -17.967 -32.841 1.00 61.22 742 PRO A O 1
ATOM 5870 N N . ASP A 1 743 ? 22.695 -19.070 -30.880 1.00 57.31 743 ASP A N 1
ATOM 5871 C CA . ASP A 1 743 ? 21.303 -18.710 -30.551 1.00 57.31 743 ASP A CA 1
ATOM 5872 C C . ASP A 1 743 ? 21.107 -17.198 -30.319 1.00 57.31 743 ASP A C 1
ATOM 5874 O O . ASP A 1 743 ? 20.019 -16.671 -30.529 1.00 57.31 743 ASP A O 1
ATOM 5878 N N . ASP A 1 744 ? 22.181 -16.476 -29.984 1.00 51.91 744 ASP A N 1
ATOM 5879 C CA . ASP A 1 744 ? 22.202 -15.018 -29.797 1.00 51.91 744 ASP A CA 1
ATOM 5880 C C . ASP A 1 744 ? 22.677 -14.261 -31.063 1.00 51.91 744 ASP A C 1
ATOM 5882 O O . ASP A 1 744 ? 22.802 -13.030 -31.057 1.00 51.91 744 ASP A O 1
ATOM 5886 N N . ARG A 1 745 ? 22.953 -14.971 -32.173 1.00 47.88 745 ARG A N 1
ATOM 5887 C CA . ARG A 1 745 ? 23.337 -14.361 -33.466 1.00 47.88 745 ARG A CA 1
ATOM 5888 C C . ARG A 1 745 ? 22.145 -13.930 -34.312 1.00 47.88 745 ARG A C 1
ATOM 5890 O O . ARG A 1 745 ? 22.350 -13.133 -35.225 1.00 47.88 745 ARG A O 1
ATOM 5897 N N . ALA A 1 746 ? 20.945 -14.436 -34.031 1.00 42.22 746 ALA A N 1
ATOM 5898 C CA . ALA A 1 746 ? 19.756 -14.117 -34.808 1.00 42.22 746 ALA A CA 1
ATOM 5899 C C . ALA A 1 746 ? 19.415 -12.619 -34.700 1.00 42.22 746 ALA A C 1
ATOM 5901 O O . ALA A 1 746 ? 19.394 -12.024 -33.615 1.00 42.22 746 ALA A O 1
ATOM 5902 N N . GLU A 1 747 ? 19.215 -11.994 -35.854 1.00 42.09 747 GLU A N 1
ATOM 5903 C CA . GLU A 1 747 ? 18.557 -10.704 -36.029 1.00 42.09 747 GLU A CA 1
ATOM 5904 C C . GLU A 1 747 ? 17.858 -10.704 -37.381 1.00 42.09 747 GLU A C 1
ATOM 5906 O O . GLU A 1 747 ? 18.443 -11.232 -38.351 1.00 42.09 747 GLU A O 1
#

pLDDT: mean 89.84, std 10.72, range [29.34, 98.69]

Secondary structure (DSSP, 8-state):
----S--EE-TTPEEEE--SHHHHHHHHHHHHHT--EEEEESSSSS-GGG-SSSTT----TT-B-SS-HHHHSBTTBPPPTTS-SS-BHHHHHHHHHHHHHHTT-GGGEEES--EEEEEE-TTS-EEEEETTS-EEEESEEEE-S-SS-EE-PPP-SEEE-SEEEEGGG---GGGGTT-EEEEE--SHHHHHHHHHHHHHSSEEEEE-SS---EE-SEETTEEHHHHHHHS----HHHHHHHHHHHHHHHH--GGGGTPPPPSS-TTSSPPEE-SSHHHHHHHTSEEEE--EEEEEETEEEETTS-EEE-SEEEE---EE---GGGGGGS-EETTEE-EETTTEESSSTTEEESS--EESS-HHHHHHHHHHHHHHHHHHHHH-HHHHHHHHHHHHH-----STT----SSGGGTTEE-HHHHHHHHHHHHHHHTPPP--TTTTGGG-PPP----TTSPP-EEEEEESTTSHHHHHHHHHHTTSSEEEEEEES-HHHHHHHHHHH-TTSEEEE--TT-HHHHHHHHHHHHHHHS--SEEEE-------S-GGG--HHHHHHHHIIIIIHHHHHHHHHHHHHTT-TT-EEEEE--GGGTS--TT-HHHHHHHHHHHHHHHHHHHHHGGGTPEEEEE---SB-SHHHHHHHHTT--GGGGSSPPBPHHHHHHHHHHHHHS--SEE-SSHHHHHHHHHHTTSGGGHHHHHHHHHHHHHHHHHHHHHHHHHTTSEEEETTEEEE-GGG---

Mean predicted aligned error: 15.4 Å

InterPro domains:
  IPR002347 Short-chain dehydrogenase/reductase SDR [PF00106] (463-647)
  IPR002347 Short-chain dehydrogenase/reductase SDR [PR00081] (463-480)
  IPR002347 Short-chain dehydrogenase/reductase SDR [PR00081] (534-545)
  IPR002347 Short-chain dehydrogenase/reductase SDR [PR00081] (581-597)
  IPR002347 Short-chain dehydrogenase/reductase SDR [PR00081] (607-626)
  IPR002347 Short-chain dehydrogenase/reductase SDR [PR00081] (628-645)
  IPR020946 Flavin monooxygenase-like [PF00743] (12-364)
  IPR036188 FAD/NAD(P)-binding domain superfamily [G3DSA:3.50.50.60] (12-389)
  IPR036188 FAD/NAD(P)-binding domain superfamily [SSF51905] (13-210)
  IPR036188 FAD/NAD(P)-binding domain superfamily [SSF51905] (179-382)
  IPR036291 NAD(P)-binding domain superfamily [SSF51735] (462-711)
  IPR050346 Flavin-containing monooxygenases-like [PTHR23023] (12-435)
  IPR057326 Ketoreductase domain [SM00822] (462-642)

Foldseek 3Di:
DDPPDDAAEPDAEEEEEAQALLSLLLLLLLVLLVGHYAYEHLADDHHQLLDPPDPQRLDAQLDWALQFQQFFDFFQQGQPPPAPRIHTSVSSSVSSRVSCVQLVVVVRYDHSKHFQAWDADPVLWIWTQIPVRHTYIYRFYEQENAFFRADDDDDFADDAQAAEAESSPYYALQVQAAWAEEQEDQDQSSLSNQLSNLVHHPAAEYEDQFAFAEDELDDPRHGPVVCVVPDPDDPPVVCQVVVVVVSCVVQNDPVVLVGHDHPDTPPLDQGHYHDCSSVSSVVNSYGYAYDFNHDDYQWTAGPVRDIDRTNYYYYHPTGQGDDPRCRVQFDDDQRAGDFDLLFHRLPRPNYTYANSEDEPGHRSHVSSLSSNVSSVLSSCVPVPVVLNVVVNVCRNPPDDPQCSPRNHDPHSRCPRYGYVVSSVVVSVVSCVVSVHDDSDRCSSVVSGDLPPPDPPPDQQAFEEEAEPLLWQLNVLLLVVCLSGSYQAEYEYLPPVSQVVSCVVSDPSHHYDHDDLLDLVRLLVSLVVCCVPPVAHAEYELEFAAFDFDDPVPDDPVNLVSRLSNLAVSLVSSCVNRVVRQLVDLRAEYEYEQALLLQAPFPRGNSSSVSSVNRLVVLLVVCVVCVVSNHHGAYEHEQAEPILRSVVQLQVVHGLLSQLDPHHYSNLSSVVSVVCSVPPDRYDYSDVVSSVVSNVCNVCVVCCVVCVVVSRVSSVVRSVVVLVVCVVVVQWDDDPNGIDGDPVSPDD

Sequence (747 aa):
MNDDLPYQDCGERICIVGGGPGGLCMARALKRRGLDYEQFERHSDFGGVWDLDNPGTPMYESAHFISSRDLSGFLDYPMPAAFPDYPGNRQILDYLRAFARTFGLYAQVRFNTAVERVDQDADGRWIVTLDSGERRRYRALICASGCNWDPNLPEIPGHFSGEIRHAVSYRRATEFQGKRVLIVGAGNSGADIACDAAANADRAFISLRRGYHVIPKHLFGVPADVFGERGPRLPLWLERPLFQGLLRLLQGDLTRFGLPRPDHRLFESHPLLNSQLLHHLQHGNIQARPDIAHFEGDQVVFRDGSRESLDLVLYATGYRWSCRYAADYFTWQHGRPQLYLSIFSREHRNLFGIGYLETNSSAYKLFDQEAHLIACHLADQLQRPRQAREFQALIQQDDPDLSGGIRFVDSPRHAVYLEVHALQNYLRQLRRRLGWSDLTPGYFDPLRQAPAPLPASLPMSDVILITGAAGGIGQCLARQLSRRPVQLVLVDRDARGLAALRAELGEATLTYAADLCDEDQLAALIDFVQQRCGRLDALVNNAAIVRVGPLTERSPASIRQELDINLLTPLLLARLAIPLLRRSTNARLVTTVSLAGIFPTPESPVYCASKFGLRGAMLALAQDLAPQGIRVCCVLPSATDTPMLRREAIAGGNALQFMDPPQSPETVARLLVRVLDRPRLESAPRAGELWLSRLAMLVPDLLPRVLPFFQRRGERGLRRYLSDLEQRGLAERHEGAWRLRPDDRAE

Solvent-accessible surface area (backbone atoms only — not comparable to full-atom values): 40134 Å² total; per-residue (Å²): 139,81,87,84,70,86,56,49,77,54,62,82,24,31,39,34,39,26,39,18,71,36,24,50,30,32,55,53,29,25,55,74,70,72,48,60,61,45,32,34,18,56,45,85,66,64,26,45,55,45,31,74,85,42,87,70,25,44,41,35,75,87,40,51,48,88,57,38,36,92,66,39,27,40,79,81,47,68,53,66,87,86,53,53,63,52,36,40,38,67,60,50,26,51,49,48,42,50,50,36,58,38,53,61,50,72,85,50,51,43,56,63,34,40,72,59,39,54,49,72,49,98,88,46,28,34,38,39,29,30,72,87,67,54,36,36,30,21,45,28,42,37,46,16,73,53,41,72,56,43,78,41,79,81,91,65,51,68,49,63,72,42,47,80,48,50,44,48,75,45,48,57,48,75,80,28,52,88,28,31,35,35,28,34,31,68,44,60,67,20,40,53,53,38,41,35,29,30,76,36,25,76,37,24,31,39,28,34,84,64,24,71,59,71,39,49,54,57,50,98,90,36,46,38,65,58,48,60,72,71,43,85,90,60,61,66,88,59,41,43,60,52,51,52,50,50,47,37,74,75,66,50,73,59,52,84,55,52,41,55,71,54,90,66,60,83,81,27,51,89,64,29,67,51,67,54,48,64,54,35,37,74,72,62,40,26,42,50,40,54,35,77,57,34,30,57,46,48,27,44,32,27,68,86,70,50,74,46,76,41,48,34,40,35,37,26,61,58,48,41,57,59,50,82,33,53,46,92,78,45,57,66,55,72,68,35,70,65,33,39,95,40,30,36,44,55,85,43,67,54,39,33,41,39,64,62,64,42,64,93,66,49,64,43,45,49,27,42,51,51,22,40,53,52,36,50,48,61,47,21,59,76,78,34,55,68,56,29,51,54,50,52,51,41,45,63,70,59,82,79,85,30,47,67,88,56,75,56,56,97,45,58,74,48,78,56,43,40,30,64,66,36,44,52,53,51,52,54,52,51,28,61,75,65,70,48,83,78,92,50,92,57,70,61,54,89,53,49,48,71,75,72,78,68,65,100,78,68,78,70,73,44,33,38,39,33,34,28,24,60,38,57,43,27,41,39,31,49,62,61,49,63,79,44,68,46,43,43,36,37,25,24,64,49,53,65,50,42,51,55,50,32,69,72,67,35,87,81,44,42,73,48,69,41,57,68,79,38,67,68,49,50,51,52,50,50,50,50,42,43,76,76,61,69,40,28,24,30,43,34,42,51,42,69,68,82,74,74,54,58,77,92,76,57,51,71,69,60,55,48,52,41,35,34,42,42,28,48,30,53,50,54,50,47,65,66,41,45,75,32,25,64,70,32,97,67,12,34,42,36,33,54,57,27,43,44,31,67,38,85,50,73,61,34,64,66,54,24,52,18,20,32,51,35,44,55,50,47,59,49,47,29,62,73,30,44,88,67,58,32,46,36,26,36,37,30,45,68,49,43,68,28,61,67,48,53,54,32,60,54,73,72,37,59,34,64,57,24,62,50,84,58,40,54,26,58,54,51,21,55,42,53,54,48,35,70,78,51,77,43,60,70,48,37,78,52,60,66,59,54,52,50,38,56,57,55,56,76,50,58,87,50,44,82,75,52,51,69,74,46,41,68,48,0,49,52,31,39,55,51,49,54,51,49,34,39,75,71,66,48,31,48,78,56,97,90,40,62,44,72,38,75,88,64,64,75,124

Radius of gyration: 31.54 Å; Cα contacts (8 Å, |Δi|>4): 1392; chains: 1; bounding box: 71×65×88 Å

Organism: NCBI:txid47885

Nearest PDB structures (foldseek):
  1nff-assembly1_A  TM=8.780E-01  e=3.247E-17  Mycobacterium tuberculosis
  3gvc-assembly1_B  TM=9.096E-01  e=1.876E-16  Mycobacterium tuberculosis H37Rv
  4i08-assembly1_A-2  TM=8.898E-01  e=3.245E-16  Vibrio cholerae O1 biovar El Tor str. N16961
  4dqx-assembly1_A  TM=8.945E-01  e=9.192E-16  Rhizobium etli CFN 42
  4dqx-assembly1_D  TM=8.823E-01  e=1.144E-15  Rhizobium etli CFN 42